Protein AF-0000000079301261 (afdb_homodimer)

pLDDT: mean 93.91, std 8.9, range [29.92, 98.88]

Nearest PDB structures (foldseek):
  3n2o-assembly2_C  TM=9.338E-01  e=1.416E-71  Vibrio vulnificus YJ016
  3nzq-assembly1_A  TM=9.303E-01  e=1.320E-64  Escherichia coli K-12
  3nzp-assembly2_A-2  TM=9.505E-01  e=1.199E-61  Campylobacter jejuni subsp. jejuni NCTC 11168 = ATCC 700819
  3c5q-assembly1_A-2  TM=8.223E-01  e=6.497E-23  unclassified
  6n2f-assembly1_B  TM=8.267E-01  e=2.061E-22  Arabidopsis thaliana

InterPro domains:
  IPR000183 Ornithine/DAP/Arg decarboxylase [PR01179] (100-118)
  IPR000183 Ornithine/DAP/Arg decarboxylase [PR01179] (124-136)
  IPR000183 Ornithine/DAP/Arg decarboxylase [PR01179] (241-254)
  IPR000183 Ornithine/DAP/Arg decarboxylase [PR01179] (335-354)
  IPR000183 Ornithine/DAP/Arg decarboxylase [PR01179] (540-553)
  IPR002985 Arginine decarboxylase [MF_01417] (5-630)
  IPR002985 Arginine decarboxylase [PIRSF001336] (5-629)
  IPR002985 Arginine decarboxylase [PR01180] (68-83)
  IPR002985 Arginine decarboxylase [PR01180] (92-106)
  IPR002985 Arginine decarboxylase [PR01180] (148-163)
  IPR002985 Arginine decarboxylase [PR01180] (174-195)
  IPR002985 Arginine decarboxylase [PR01180] (198-220)
  IPR002985 Arginine decarboxylase [PR01180] (325-342)
  IPR002985 Arginine decarboxylase [PR01180] (462-483)
  IPR002985 Arginine decarboxylase [PR01180] (487-512)
  IPR002985 Arginine decarboxylase [PR01180] (540-561)
  IPR002985 Arginine decarboxylase [PTHR43295] (5-629)
  IPR002985 Arginine decarboxylase [TIGR01273] (9-629)
  IPR002985 Arginine decarboxylase [cd06830] (62-561)
  IPR009006 Alanine racemase/group IV decarboxylase, C-terminal [G3DSA:2.40.37.10] (16-566)

Foldseek 3Di:
DPPPDFQFLVNLCVQQVCVQQQQQQWGQDRQFFIWGALQGNPFFIFFPVVVVVVCVVVVADDFAKEFELSNLLVLLVCLQVLLVVLCVVVVADLAAEEEAECLFPVDPSNVQSNQVSCQVVLHHYEAADLVRLVVRLPHDTHLSREYEYHHDDDLSSLLSQQVSVVVRHRYEYEAFDLVCLVSNLVSCVVVVGQAQYEFEAQFQLQFDAPWSVCGHPNHPTGDYPVSVVVSCVVCVVSVNLQSHAEYAYAQTEQRAELVSLLVRLLVQLLVVQVSVVSPRNHAEYEHEEHDHRAFQSQLHRHNNGHVDDSSRSSNSNSVSSCVNQVVSPHHRHHYYYHYHLSSFLFRMKGKWWQPDKAFFAQPDPDDQDDPPADVLLNVLVVLLVPDDLVCLVVSLVSLVVSLVVQVVCVVVVNHDPVNNVSSRRSSLNSLVVSVVSQVPDPDRDPVCVCSLVVGAMEGEIWDFCQAQPVCCLPVVHAWRKHKRRPSSHFQDGWYWYAYDAPDPSRTGQWYRDNVDTHRTRRDHDDDPPDIIMMITGSRRTNSNVRHDQHVHAWAAKYWHWYQRPVGIDTPDIDHTDFLQRSVVVVPDHPVNVLVVVLVVLVPDPDDPVVSVVVSVVVVVNRGDHPIDDD/DPPPDFFFLVVLCVQQVCVQQQQQQWGQDRQFFIWGALQGNPFFIFFPVVVVVVCVVVVADDFAKEFALSNLLVLLVVLQVLLVVLCVVVVADLAAEEEAECLFPVDPSNQQSNQVSCQVVLHHYEAADLVRLVVRLPHDTHLSREYEYHHDDDLSSLLSQQVSVVVRHRYEYEAFDLVCLVSNLVSCVVVVGQAQYEFEAQFQLQFDAPWSVCGHPNHPTGDYPVSVVVSCVVCVVSVNLQSHAEYAYAQTEQRAELVSLLVRLLVQLLVVQVSVVSPRNHAEYEHEEHDHRAFQSQLHRHNNGHVDDSSRSSNSNSVSSCVNQVVSPHHRHHYYYHYHLSSFQFRMKGKWWQPDKAFFAQPDPDDQDDPPADVLLNVLVVLLVPDDLVCLVVSLVSLVVSLVVQVVCVVVVNHDPVNNVSSRNSSLNSLVVSVVSQVPDPDRDPVCVCSLVVGAMEGEIWDFCQAQPVCCLPVVHAWRKHKRRPSSHFQDGWYWYAYDAPDPSRTGQWYRDNVDTHRTRRDHPDDPPDIIMMITGSRRTNSNVRHDQHVHAWAAKYWHWYQRPVGIDTPDIDHTDFSQRSVVVVPDHPVNVLVVVLVVLVPDPDDPVVSVVVSVVVVVNRRDHPIDDD

Organism: Thermus brockianus (NCBI:txid56956)

Secondary structure (DSSP, 8-state):
--------HHHHHHHHTHHHHSTTSEEE-TTS-EEE-TT-TTS--EEHHHHHHHHHHTTPPSSEEEE-HHHHHHHHHHHHHHHHHHHHHHT--S-EEEEEEGGG---HHHHHHHHHHHGGGT-EEEESSHHHHHHHHTS---TT-EEEE-S---HHHHHHHHHHHHTT-EEEEEESSTTHHHHHHHHHHHHT-PPPEEEEB---SPPPSTTGGGSSTT-SSSB-HHHHHHHHHHHHHTT-GGGEEEEE----SS---HHHHHHHHHHHHHHHHHHHHTT----EEE----PPP-SSS--SSSTT--SS-HHHHHHHHHHHHHHHHHHTTPPPPEEEEE-HHHHHGGGEEEEEEEEEEE--S-SSPPPPPPTTS-HHHHHHHHHHHH--TTTHHHHHHHHHHHHHHHHHHHHTT-S-HHHHHHHHHHHHHHHHHHHHHHHHSSS--GGGHHHHHHH-EEEEESS-HHHH-HHHHHH-----EEESS-TTS---EEEEEE-SSSSTT-EE--EE-SSSEESSEEEPPPPTTS--EEEEES--SSHHHH---GGG--PPEEEEEEEETTEEEEEEEEPPPBHHHHHHTTT--HHHHHHHHHHHHHHS---HHHHHHHHHHHHHHHTSBSS---/--------HHHHHHHHTHHHHSTTSEEE-TTS-EEE-TT-TTS--EEHHHHHHHHHHTTPPSSEEEE-HHHHHHHHHHHHHHHHHHHHHHT--S-EEEEEEGGG---HHHHHHHHHHHGGGT-EEEESSHHHHHHHHTS---TT-EEEE-S---HHHHHHHHHHHHTT-EEEEEESSTTHHHHHHHHHHHHT-PPPEEEEB---SPPPSTTGGGSSTT-SSSB-HHHHHHHHHHHHHTT-GGGEEEEE----SS---HHHHHHHHHHHHHHHHHHHHTT----EEE----PPP-SSS--SSSTT--SS-HHHHHHHHHHHHHHHHHHTTPPPPEEEEE-HHHHHGGGEEEEEEEEEEE--S-SSPPPPPPTTS-HHHHHHHHHHHH--TTTHHHHHHHHHHHHHHHHHHHHTT-S-HHHHHHHHHHHHHHHHHHHHHHHHSSS--GGGHHHHHHH-EEEEESS-HHHH-HHHHHH-----EEESS-TTS---EEEEEE-SSSSTT-EE--EE-SSSEESSEEEPPPPTTS--EEEEES--SSHHHH---GGG--PPEEEEEEEETTEEEEEEEEPPPBHHHHHHTTT--HHHHHHHHHHHHHHS---HHHHHHHHHHHHHHHTSBSS---

Solvent-accessible surface area (backbone atoms only — not comparable to full-atom values): 62910 Å² total; per-residue (Å²): 129,82,72,77,77,76,51,41,33,69,55,38,35,62,76,62,38,34,75,50,43,34,80,42,32,35,45,67,32,94,86,8,31,29,25,39,12,52,75,29,74,87,37,43,57,36,48,51,47,57,54,50,49,54,40,43,75,73,67,48,69,64,30,31,33,42,32,27,60,54,30,34,32,46,34,48,46,48,56,55,49,30,38,52,50,31,25,62,75,70,69,57,80,33,58,69,34,48,23,39,36,39,60,32,43,60,37,42,71,55,47,54,40,48,31,60,52,18,36,92,56,25,27,22,39,30,20,35,30,56,40,38,40,58,57,54,64,24,51,77,60,39,64,74,11,42,33,41,34,47,32,70,73,36,66,67,39,50,49,53,46,50,47,40,35,69,45,55,43,42,40,33,50,34,34,35,42,72,78,47,51,65,50,52,55,52,52,25,61,73,69,69,46,86,61,38,31,23,41,25,46,50,45,66,61,57,32,58,56,95,36,25,65,44,16,17,87,76,30,93,55,30,29,51,56,52,51,46,56,51,50,52,52,51,27,49,75,70,71,41,32,75,27,33,31,29,43,31,31,58,46,22,57,46,35,12,44,61,70,50,51,52,52,39,44,35,42,49,34,41,49,50,48,43,44,38,74,72,63,26,59,56,46,35,40,28,45,29,36,20,59,38,56,37,43,38,31,52,52,32,65,48,75,49,11,15,51,62,51,70,53,55,50,30,34,48,54,49,49,46,36,50,54,55,27,54,75,67,73,45,79,58,46,22,40,25,40,32,45,29,51,54,34,31,16,70,25,23,35,40,41,33,40,50,77,46,72,50,68,57,66,27,86,61,83,72,74,83,76,59,89,83,50,50,67,66,41,51,50,46,48,50,40,51,72,67,53,41,92,89,45,34,66,59,39,49,53,48,40,52,50,47,50,53,51,48,50,53,35,30,52,70,67,74,44,52,59,64,45,49,17,50,35,50,36,46,45,31,30,42,51,49,52,42,50,57,51,42,69,70,38,94,69,65,62,74,88,53,59,60,50,55,66,65,61,30,29,33,35,33,27,46,47,44,42,51,29,61,35,27,50,42,68,40,70,63,50,52,49,43,66,41,63,29,51,64,32,39,49,73,53,80,36,46,22,29,42,29,33,41,48,65,48,70,74,28,54,47,57,64,29,60,36,74,87,54,73,28,64,49,42,78,32,62,78,84,49,89,94,52,88,48,45,36,34,36,36,58,50,33,40,36,18,82,36,44,24,17,36,56,48,42,29,44,60,61,19,38,34,37,39,47,70,40,92,90,29,71,46,78,80,43,74,46,80,40,37,25,19,43,60,44,47,35,75,32,69,44,49,69,66,57,41,49,53,31,37,48,53,43,48,70,71,26,86,62,51,72,68,53,42,52,50,47,55,51,50,52,53,49,53,35,67,26,66,36,61,67,62,136,128,80,72,77,77,77,51,40,33,69,55,38,35,62,75,61,38,35,74,51,43,32,79,42,33,34,45,68,32,94,85,8,31,29,26,40,12,50,76,28,74,86,37,44,59,38,48,50,49,58,53,51,49,54,40,44,73,72,68,50,69,63,30,28,32,43,32,27,61,54,31,34,33,45,34,47,45,50,54,56,48,29,38,50,50,31,23,62,75,69,68,56,81,33,56,69,34,47,24,38,36,39,60,32,43,62,35,42,72,54,45,54,42,48,31,59,54,18,36,92,55,25,28,22,40,31,20,37,30,56,40,39,40,59,56,55,65,25,50,78,60,39,63,75,12,42,33,41,35,47,32,68,70,36,66,66,40,50,50,53,45,53,48,39,34,69,44,56,44,41,41,33,50,34,34,36,41,73,78,46,51,64,52,51,55,52,50,25,63,73,69,68,45,85,60,38,28,23,41,25,45,50,47,64,59,56,32,54,54,95,35,25,66,44,16,17,88,76,29,94,56,29,30,52,56,52,52,47,55,50,49,51,52,52,26,48,74,69,73,41,32,75,26,35,30,29,42,31,31,59,46,22,55,47,33,11,43,61,68,49,51,51,53,39,44,35,42,48,37,41,49,51,48,44,45,40,74,72,62,28,61,56,47,34,41,28,44,28,34,20,59,38,55,37,43,38,31,52,53,31,66,49,74,47,12,14,51,63,51,70,53,54,50,30,34,48,55,49,49,47,36,49,53,54,27,54,75,68,73,45,77,60,46,23,39,26,37,32,46,31,52,54,35,31,16,71,24,22,33,42,40,31,40,52,77,45,71,49,66,56,67,27,84,61,82,69,75,82,76,60,91,83,48,50,66,67,41,52,50,45,48,50,41,51,71,66,55,39,93,88,44,35,68,60,39,50,53,48,40,53,51,47,52,53,49,47,50,54,35,31,52,71,68,75,44,51,60,66,46,50,18,50,36,51,35,44,44,31,30,42,52,50,53,42,49,57,51,42,69,71,39,96,68,64,61,73,88,53,59,60,53,56,66,65,60,30,26,34,35,32,26,45,47,44,42,51,31,62,34,27,50,42,69,40,70,61,50,56,49,42,65,42,62,28,52,64,32,40,47,72,52,81,36,47,23,29,40,28,32,41,47,64,48,69,73,29,56,46,56,64,30,59,36,72,86,54,73,29,64,50,41,78,33,62,78,84,50,89,92,52,90,46,46,36,33,36,37,57,50,33,40,37,18,81,36,42,25,17,35,57,46,44,29,43,60,60,19,38,35,36,40,48,70,41,91,91,30,69,46,78,79,45,73,45,79,41,36,25,20,44,59,44,44,36,75,31,68,45,51,68,66,57,42,49,51,32,37,48,54,44,48,69,72,26,87,64,51,71,69,54,42,54,50,48,54,50,50,52,53,49,53,34,65,26,67,39,60,67,62,135

Radius of gyration: 32.04 Å; Cα contacts (8 Å, |Δi|>4): 2804; chains: 2; bounding box: 90×98×82 Å

Sequence (1260 aa):
MKTARRFSPKEAEEIYLVPYWGAGFFRVGRDGELEVTPLGPEGPAASLLEIVEALRDEGRPLPLVLRFPQILEARVRELNEAFRRAMEKYGYTGGYRGVYPVKVNQRRLVLETVAKAGRPYHYGLEAGSKAELALILAQDLSREALITTNGFKDDDFIRLALMGRKLGRNVVITLEKFAELPRVVRLSKELGVKPQIGIRYKLKAKGAGQWEASGGENAKFGLTTPEIIRAVEILKEEGLLDALVMVHAHIGSQVTDIRRIKMAVREAAQTYVQLRKLGAPLAYLNLGGGLAVDYDGSKTNFYASANYTLPEYAEDLVYVTKEVVEAQGEPHPTLVTESGRAVTAYHQVLVLEVIDVITPPGEKRPEPPPEEAHPLVKELWESLQSLSAKNFREVYHDAFADKETLQTLYDLGLVSLRDRALAEEIFYHVARRVYSIVRELPYAPDEFEDLEKLLADKLVCNFSIFQSLPDAWAIHQLFPIVPLSRLHELPTRQATLVDISCDSDGKIDRFIDLHDVRQSLPVHPIRPGEPYYLGVFLVGAYQDVLGSNHNLFGQVGEAHVVVDEEGFAIERFIPGETAEKVIEKMGFSSRELFQGVERLVRQSRLSPAEKGAFLERYMRELQGYTYLEDMKTARRFSPKEAEEIYLVPYWGAGFFRVGRDGELEVTPLGPEGPAASLLEIVEALRDEGRPLPLVLRFPQILEARVRELNEAFRRAMEKYGYTGGYRGVYPVKVNQRRLVLETVAKAGRPYHYGLEAGSKAELALILAQDLSREALITTNGFKDDDFIRLALMGRKLGRNVVITLEKFAELPRVVRLSKELGVKPQIGIRYKLKAKGAGQWEASGGENAKFGLTTPEIIRAVEILKEEGLLDALVMVHAHIGSQVTDIRRIKMAVREAAQTYVQLRKLGAPLAYLNLGGGLAVDYDGSKTNFYASANYTLPEYAEDLVYVTKEVVEAQGEPHPTLVTESGRAVTAYHQVLVLEVIDVITPPGEKRPEPPPEEAHPLVKELWESLQSLSAKNFREVYHDAFADKETLQTLYDLGLVSLRDRALAEEIFYHVARRVYSIVRELPYAPDEFEDLEKLLADKLVCNFSIFQSLPDAWAIHQLFPIVPLSRLHELPTRQATLVDISCDSDGKIDRFIDLHDVRQSLPVHPIRPGEPYYLGVFLVGAYQDVLGSNHNLFGQVGEAHVVVDEEGFAIERFIPGETAEKVIEKMGFSSRELFQGVERLVRQSRLSPAEKGAFLERYMRELQGYTYLED

Structure (mmCIF, N/CA/C/O backbone):
data_AF-0000000079301261-model_v1
#
loop_
_entity.id
_entity.type
_entity.pdbx_description
1 polymer 'Biosynthetic arginine decarboxylase'
#
loop_
_atom_site.group_PDB
_atom_site.id
_atom_site.type_symbol
_atom_site.label_atom_id
_atom_site.label_alt_id
_atom_site.label_comp_id
_atom_site.label_asym_id
_atom_site.label_entity_id
_atom_site.label_seq_id
_atom_site.pdbx_PDB_ins_code
_atom_site.Cartn_x
_atom_site.Cartn_y
_atom_site.Cartn_z
_atom_site.occupancy
_atom_site.B_iso_or_equiv
_atom_site.auth_seq_id
_atom_site.auth_comp_id
_atom_site.auth_asym_id
_atom_site.auth_atom_id
_atom_site.pdbx_PDB_model_num
ATOM 1 N N . MET A 1 1 ? -41.062 -33.938 17.516 1 30.14 1 MET A N 1
ATOM 2 C CA . MET A 1 1 ? -40.656 -33.344 16.25 1 30.14 1 MET A CA 1
ATOM 3 C C . MET A 1 1 ? -40.094 -31.938 16.469 1 30.14 1 MET A C 1
ATOM 5 O O . MET A 1 1 ? -40.844 -31 16.781 1 30.14 1 MET A O 1
ATOM 9 N N . LYS A 1 2 ? -39.031 -31.828 17.172 1 39.28 2 LYS A N 1
ATOM 10 C CA . LYS A 1 2 ? -38.438 -30.547 17.547 1 39.28 2 LYS A CA 1
ATOM 11 C C . LYS A 1 2 ? -38.406 -29.594 16.344 1 39.28 2 LYS A C 1
ATOM 13 O O . LYS A 1 2 ? -37.781 -29.891 15.32 1 39.28 2 LYS A O 1
ATOM 18 N N . THR A 1 3 ? -39.281 -28.875 16.047 1 41.97 3 THR A N 1
ATOM 19 C CA . THR A 1 3 ? -39.438 -27.969 14.914 1 41.97 3 THR A CA 1
ATOM 20 C C . THR A 1 3 ? -38.188 -27.141 14.68 1 41.97 3 THR A C 1
ATOM 22 O O . THR A 1 3 ? -37.75 -26.422 15.578 1 41.97 3 THR A O 1
ATOM 25 N N . ALA A 1 4 ? -37.312 -27.656 13.898 1 48.81 4 ALA A N 1
ATOM 26 C CA . ALA A 1 4 ? -36.062 -27.031 13.484 1 48.81 4 ALA A CA 1
ATOM 27 C C . ALA A 1 4 ? -36.219 -25.531 13.258 1 48.81 4 ALA A C 1
ATOM 29 O O . ALA A 1 4 ? -37 -25.109 12.375 1 48.81 4 ALA A O 1
ATOM 30 N N . ARG A 1 5 ? -36.188 -24.688 14.203 1 61.53 5 ARG A N 1
ATOM 31 C CA . ARG A 1 5 ? -36.312 -23.234 14.164 1 61.53 5 ARG A CA 1
ATOM 32 C C . ARG A 1 5 ? -35.594 -22.656 12.953 1 61.53 5 ARG A C 1
ATOM 34 O O . ARG A 1 5 ? -34.438 -23.047 12.664 1 61.53 5 ARG A O 1
ATOM 41 N N . ARG A 1 6 ? -36.344 -21.953 11.984 1 79.25 6 ARG A N 1
ATOM 42 C CA . ARG A 1 6 ? -35.875 -21.391 10.727 1 79.25 6 ARG A CA 1
ATOM 43 C C . ARG A 1 6 ? -34.906 -20.234 10.969 1 79.25 6 ARG A C 1
ATOM 45 O O . ARG A 1 6 ? -35.156 -19.391 11.828 1 79.25 6 ARG A O 1
ATOM 52 N N . PHE A 1 7 ? -33.688 -20.266 10.438 1 89.12 7 PHE A N 1
ATOM 53 C CA . PHE A 1 7 ? -32.688 -19.188 10.484 1 89.12 7 PHE A CA 1
ATOM 54 C C . PHE A 1 7 ? -33.312 -17.891 9.992 1 89.12 7 PHE A C 1
ATOM 56 O O . PHE A 1 7 ? -34 -17.859 8.969 1 89.12 7 PHE A O 1
ATOM 63 N N . SER A 1 8 ? -33.281 -16.859 10.844 1 90.69 8 SER A N 1
ATOM 64 C CA . SER A 1 8 ? -33.969 -15.602 10.562 1 90.69 8 SER A CA 1
ATOM 65 C C . SER A 1 8 ? -32.969 -14.508 10.164 1 90.69 8 SER A C 1
ATOM 67 O O . SER A 1 8 ? -31.797 -14.594 10.477 1 90.69 8 SER A O 1
ATOM 69 N N . PRO A 1 9 ? -33.5 -13.508 9.469 1 92.56 9 PRO A N 1
ATOM 70 C CA . PRO A 1 9 ? -32.656 -12.344 9.148 1 92.56 9 PRO A CA 1
ATOM 71 C C . PRO A 1 9 ? -32.062 -11.688 10.391 1 92.56 9 PRO A C 1
ATOM 73 O O . PRO A 1 9 ? -30.953 -11.156 10.336 1 92.56 9 PRO A O 1
ATOM 76 N N . LYS A 1 10 ? -32.688 -11.766 11.43 1 92.56 10 LYS A N 1
ATOM 77 C CA . LYS A 1 10 ? -32.188 -11.203 12.68 1 92.56 10 LYS A CA 1
ATOM 78 C C . LYS A 1 10 ? -30.906 -11.93 13.117 1 92.56 10 LYS A C 1
ATOM 80 O O . LYS A 1 10 ? -29.984 -11.312 13.648 1 92.56 10 LYS A O 1
ATOM 85 N N . GLU A 1 11 ? -30.922 -13.172 12.93 1 94.81 11 GLU A N 1
ATOM 86 C CA . GLU A 1 11 ? -29.734 -13.953 13.258 1 94.81 11 GLU A CA 1
ATOM 87 C C . GLU A 1 11 ? -28.578 -13.617 12.328 1 94.81 11 GLU A C 1
ATOM 89 O O . GLU A 1 11 ? -27.406 -13.617 12.75 1 94.81 11 GLU A O 1
ATOM 94 N N . ALA A 1 12 ? -28.922 -13.367 11.086 1 96.06 12 ALA A N 1
ATOM 95 C CA . ALA A 1 12 ? -27.891 -12.922 10.148 1 96.06 12 ALA A CA 1
ATOM 96 C C . ALA A 1 12 ? -27.281 -11.594 10.586 1 96.06 12 ALA A C 1
ATOM 98 O O . ALA A 1 12 ? -26.078 -11.383 10.445 1 96.06 12 ALA A O 1
ATOM 99 N N . GLU A 1 13 ? -28.109 -10.727 11.078 1 95.12 13 GLU A N 1
ATOM 100 C CA . GLU A 1 13 ? -27.641 -9.438 11.586 1 95.12 13 GLU A CA 1
ATOM 101 C C . GLU A 1 13 ? -26.609 -9.633 12.703 1 95.12 13 GLU A C 1
ATOM 103 O O . GLU A 1 13 ? -25.656 -8.859 12.805 1 95.12 13 GLU A O 1
ATOM 108 N N . GLU A 1 14 ? -26.812 -10.641 13.453 1 93.12 14 GLU A N 1
ATOM 109 C CA . GLU A 1 14 ? -25.891 -10.93 14.555 1 93.12 14 GLU A CA 1
ATOM 110 C C . GLU A 1 14 ? -24.578 -11.508 14.039 1 93.12 14 GLU A C 1
ATOM 112 O O . GLU A 1 14 ? -23.5 -11.172 14.547 1 93.12 14 GLU A O 1
ATOM 117 N N . ILE A 1 15 ? -24.719 -12.32 13.062 1 95.38 15 ILE A N 1
ATOM 118 C CA . ILE A 1 15 ? -23.531 -12.977 12.508 1 95.38 15 ILE A CA 1
ATOM 119 C C . ILE A 1 15 ? -22.641 -11.938 11.82 1 95.38 15 ILE A C 1
ATOM 121 O O . ILE A 1 15 ? -21.422 -11.922 12.031 1 95.38 15 ILE A O 1
ATOM 125 N N . TYR A 1 16 ? -23.266 -11.047 11.078 1 97.12 16 TYR A N 1
ATOM 126 C CA . TYR A 1 16 ? -22.5 -10.125 10.25 1 97.12 16 TYR A CA 1
ATOM 127 C C . TYR A 1 16 ? -22.422 -8.75 10.891 1 97.12 16 TYR A C 1
ATOM 129 O O . TYR A 1 16 ? -21.797 -7.836 10.336 1 97.12 16 TYR A O 1
ATOM 137 N N . LEU A 1 17 ? -23.062 -8.531 12 1 96.19 17 LEU A N 1
ATOM 138 C CA . LEU A 1 17 ? -22.969 -7.348 12.852 1 96.19 17 LEU A CA 1
ATOM 139 C C . LEU A 1 17 ? -23.422 -6.102 12.094 1 96.19 17 LEU A C 1
ATOM 141 O O . LEU A 1 17 ? -22.875 -5.016 12.297 1 96.19 17 LEU A O 1
ATOM 145 N N . VAL A 1 18 ? -24.375 -6.211 11.172 1 97 18 VAL A N 1
ATOM 146 C CA . VAL A 1 18 ? -24.781 -5.16 10.25 1 97 18 VAL A CA 1
ATOM 147 C C . VAL A 1 18 ? -25.312 -3.961 11.031 1 97 18 VAL A C 1
ATOM 149 O O . VAL A 1 18 ? -24.953 -2.816 10.75 1 97 18 VAL A O 1
ATOM 152 N N . PRO A 1 19 ? -26.125 -4.16 12.148 1 94.75 19 PRO A N 1
ATOM 153 C CA . PRO A 1 19 ? -26.672 -3.008 12.867 1 94.75 19 PRO A CA 1
ATOM 154 C C . PRO A 1 19 ? -25.594 -2.209 13.594 1 94.75 19 PRO A C 1
ATOM 156 O O . PRO A 1 19 ? -25.812 -1.041 13.93 1 94.75 19 PRO A O 1
ATOM 159 N N . TYR A 1 20 ? -24.516 -2.836 13.781 1 94.5 20 TYR A N 1
ATOM 160 C CA . TYR A 1 20 ? -23.516 -2.223 14.641 1 94.5 20 TYR A CA 1
ATOM 161 C C . TYR A 1 20 ? -22.578 -1.331 13.836 1 94.5 20 TYR A C 1
ATOM 163 O O . TYR A 1 20 ? -22.125 -0.288 14.328 1 94.5 20 TYR A O 1
ATOM 171 N N . TRP A 1 21 ? -22.297 -1.737 12.602 1 96.12 21 TRP A N 1
ATOM 172 C CA . TRP A 1 21 ? -21.391 -0.915 11.805 1 96.12 21 TRP A CA 1
ATOM 173 C C . TRP A 1 21 ? -22.156 -0.149 10.734 1 96.12 21 TRP A C 1
ATOM 175 O O . TRP A 1 21 ? -21.641 0.814 10.164 1 96.12 21 TRP A O 1
ATOM 185 N N . GLY A 1 22 ? -23.375 -0.496 10.383 1 96.06 22 GLY A N 1
ATOM 186 C CA . GLY A 1 22 ? -24.125 -0 9.242 1 96.06 22 GLY A CA 1
ATOM 187 C C . GLY A 1 22 ? -24.625 1.423 9.43 1 96.06 22 GLY A C 1
ATOM 188 O O . GLY A 1 22 ? -25.031 2.076 8.461 1 96.06 22 GLY A O 1
ATOM 189 N N . ALA A 1 23 ? -24.578 1.982 10.664 1 94.62 23 ALA A N 1
ATOM 190 C CA . ALA A 1 23 ? -24.938 3.357 11.016 1 94.62 23 ALA A CA 1
ATOM 191 C C . ALA A 1 23 ? -26.312 3.723 10.5 1 94.62 23 ALA A C 1
ATOM 193 O O . ALA A 1 23 ? -26.578 4.875 10.148 1 94.62 23 ALA A O 1
ATOM 194 N N . GLY A 1 24 ? -27.188 2.703 10.312 1 95.62 24 GLY A N 1
ATOM 195 C CA . GLY A 1 24 ? -28.547 2.949 9.852 1 95.62 24 GLY A CA 1
ATOM 196 C C . GLY A 1 24 ? -28.672 2.98 8.344 1 95.62 24 GLY A C 1
ATOM 197 O O . GLY A 1 24 ? -29.766 3.072 7.805 1 95.62 24 GLY A O 1
ATOM 198 N N . PHE A 1 25 ? -27.594 2.855 7.625 1 98.12 25 PHE A N 1
ATOM 199 C CA . PHE A 1 25 ? -27.625 2.955 6.168 1 98.12 25 PHE A CA 1
ATOM 200 C C . PHE A 1 25 ? -27.812 1.583 5.535 1 98.12 25 PHE A C 1
ATOM 202 O O . PHE A 1 25 ? -28.125 1.48 4.348 1 98.12 25 PHE A O 1
ATOM 209 N N . PHE A 1 26 ? -27.516 0.52 6.301 1 98.06 26 PHE A N 1
ATOM 210 C CA . PHE A 1 26 ? -27.594 -0.844 5.793 1 98.06 26 PHE A CA 1
ATOM 211 C C . PHE A 1 26 ? -28.375 -1.731 6.754 1 98.06 26 PHE A C 1
ATOM 213 O O . PHE A 1 26 ? -28.297 -1.555 7.973 1 98.06 26 PHE A O 1
ATOM 220 N N . ARG A 1 27 ? -29.094 -2.668 6.297 1 96.81 27 ARG A N 1
ATOM 221 C CA . ARG A 1 27 ? -29.844 -3.605 7.121 1 96.81 27 ARG A CA 1
ATOM 222 C C . ARG A 1 27 ? -30.125 -4.902 6.363 1 96.81 27 ARG A C 1
ATOM 224 O O . ARG A 1 27 ? -29.969 -4.957 5.141 1 96.81 27 ARG A O 1
ATOM 231 N N . VAL A 1 28 ? -30.453 -5.906 7.086 1 97.44 28 VAL A N 1
ATOM 232 C CA . VAL A 1 28 ? -30.906 -7.16 6.492 1 97.44 28 VAL A CA 1
ATOM 233 C C . VAL A 1 28 ? -32.406 -7.121 6.277 1 97.44 28 VAL A C 1
ATOM 235 O O . VAL A 1 28 ? -33.188 -6.969 7.234 1 97.44 28 VAL A O 1
ATOM 238 N N . GLY A 1 29 ? -32.812 -7.215 5.023 1 95.31 29 GLY A N 1
ATOM 239 C CA . GLY A 1 29 ? -34.219 -7.199 4.711 1 95.31 29 GLY A CA 1
ATOM 240 C C . GLY A 1 29 ? -34.938 -8.469 5.129 1 95.31 29 GLY A C 1
ATOM 241 O O . GLY A 1 29 ? -34.281 -9.492 5.379 1 95.31 29 GLY A O 1
ATOM 242 N N . ARG A 1 30 ? -36.25 -8.422 5.078 1 92.31 30 ARG A N 1
ATOM 243 C CA . ARG A 1 30 ? -37.062 -9.547 5.484 1 92.31 30 ARG A CA 1
ATOM 244 C C . ARG A 1 30 ? -36.938 -10.711 4.504 1 92.31 30 ARG A C 1
ATOM 246 O O . ARG A 1 30 ? -37.094 -11.867 4.883 1 92.31 30 ARG A O 1
ATOM 253 N N . ASP A 1 31 ? -36.562 -10.367 3.316 1 93.44 31 ASP A N 1
ATOM 254 C CA . ASP A 1 31 ? -36.469 -11.391 2.273 1 93.44 31 ASP A CA 1
ATOM 255 C C . ASP A 1 31 ? -35.062 -12.039 2.277 1 93.44 31 ASP A C 1
ATOM 257 O O . ASP A 1 31 ? -34.781 -12.891 1.432 1 93.44 31 ASP A O 1
ATOM 261 N N . GLY A 1 32 ? -34.312 -11.617 3.191 1 95.69 32 GLY A N 1
ATOM 262 C CA . GLY A 1 32 ? -32.969 -12.203 3.277 1 95.69 32 GLY A CA 1
ATOM 263 C C . GLY A 1 32 ? -31.953 -11.523 2.367 1 95.69 32 GLY A C 1
ATOM 264 O O . GLY A 1 32 ? -30.922 -12.102 2.049 1 95.69 32 GLY A O 1
ATOM 265 N N . GLU A 1 33 ? -32.281 -10.406 1.889 1 97.94 33 GLU A N 1
ATOM 266 C CA . GLU A 1 33 ? -31.359 -9.617 1.086 1 97.94 33 GLU A CA 1
ATOM 267 C C . GLU A 1 33 ? -30.828 -8.43 1.875 1 97.94 33 GLU A C 1
ATOM 269 O O . GLU A 1 33 ? -31.516 -7.887 2.742 1 97.94 33 GLU A O 1
ATOM 274 N N . LEU A 1 34 ? -29.578 -8.117 1.623 1 98.44 34 LEU A N 1
ATOM 275 C CA . LEU A 1 34 ? -29.016 -6.926 2.248 1 98.44 34 LEU A CA 1
ATOM 276 C C . LEU A 1 34 ? -29.531 -5.66 1.571 1 98.44 34 LEU A C 1
ATOM 278 O O . LEU A 1 34 ? -29.578 -5.582 0.341 1 98.44 34 LEU A O 1
ATOM 282 N N . GLU A 1 35 ? -29.938 -4.73 2.34 1 98.31 35 GLU A N 1
ATOM 283 C CA . GLU A 1 35 ? -30.562 -3.525 1.805 1 98.31 35 GLU A CA 1
ATOM 284 C C . GLU A 1 35 ? -29.797 -2.273 2.213 1 98.31 35 GLU A C 1
ATOM 286 O O . GLU A 1 35 ? -29.109 -2.273 3.23 1 98.31 35 GLU A O 1
ATOM 291 N N . VAL A 1 36 ? -29.859 -1.249 1.355 1 98.69 36 VAL A N 1
ATOM 292 C CA . VAL A 1 36 ? -29.328 0.078 1.662 1 98.69 36 VAL A CA 1
ATOM 293 C C . VAL A 1 36 ? -30.484 1.047 1.907 1 98.69 36 VAL A C 1
ATOM 295 O O . VAL A 1 36 ? -31.516 0.981 1.229 1 98.69 36 VAL A O 1
ATOM 298 N N . THR A 1 37 ? -30.344 1.816 2.936 1 97.88 37 THR A N 1
ATOM 299 C CA . THR A 1 37 ? -31.297 2.859 3.301 1 97.88 37 THR A CA 1
ATOM 300 C C . THR A 1 37 ? -30.609 4.215 3.406 1 97.88 37 THR A C 1
ATOM 302 O O . THR A 1 37 ? -30.422 4.738 4.508 1 97.88 37 THR A O 1
ATOM 305 N N . PRO A 1 38 ? -30.281 4.816 2.248 1 97.62 38 PRO A N 1
ATOM 306 C CA . PRO A 1 38 ? -29.406 5.992 2.248 1 97.62 38 PRO A CA 1
ATOM 307 C C . PRO A 1 38 ? -30 7.176 2.998 1 97.62 38 PRO A C 1
ATOM 309 O O . PRO A 1 38 ? -29.281 8.062 3.449 1 97.62 38 PRO A O 1
ATOM 312 N N . LEU A 1 39 ? -31.328 7.27 3.154 1 94.56 39 LEU A N 1
ATOM 313 C CA . LEU A 1 39 ? -31.984 8.391 3.816 1 94.56 39 LEU A CA 1
ATOM 314 C C . LEU A 1 39 ? -32.281 8.062 5.277 1 94.56 39 LEU A C 1
ATOM 316 O O . LEU A 1 39 ? -33.062 8.758 5.926 1 94.56 39 LEU A O 1
ATOM 320 N N . GLY A 1 40 ? -31.688 6.941 5.742 1 91.94 40 GLY A N 1
ATOM 321 C CA . GLY A 1 40 ? -31.875 6.547 7.125 1 91.94 40 GLY A CA 1
ATOM 322 C C . GLY A 1 40 ? -32.688 5.281 7.277 1 91.94 40 GLY A C 1
ATOM 323 O O . GLY A 1 40 ? -33.25 4.773 6.301 1 91.94 40 GLY A O 1
ATOM 324 N N . PRO A 1 41 ? -32.781 4.836 8.5 1 90.88 41 PRO A N 1
ATOM 325 C CA . PRO A 1 41 ? -33.438 3.537 8.742 1 90.88 41 PRO A CA 1
ATOM 326 C C . PRO A 1 41 ? -34.906 3.539 8.398 1 90.88 41 PRO A C 1
ATOM 328 O O . PRO A 1 41 ? -35.469 2.492 8.055 1 90.88 41 PRO A O 1
ATOM 331 N N . GLU A 1 42 ? -35.531 4.688 8.477 1 92.19 42 GLU A N 1
ATOM 332 C CA . GLU A 1 42 ? -36.969 4.777 8.211 1 92.19 42 GLU A CA 1
ATOM 333 C C . GLU A 1 42 ? -37.219 5.191 6.77 1 92.19 42 GLU A C 1
ATOM 335 O O . GLU A 1 42 ? -38.375 5.289 6.348 1 92.19 42 GLU A O 1
ATOM 340 N N . GLY A 1 43 ? -36.188 5.41 6.023 1 94.25 43 GLY A N 1
ATOM 341 C CA . GLY A 1 43 ? -36.344 5.836 4.641 1 94.25 43 GLY A CA 1
ATOM 342 C C . GLY A 1 43 ? -36.5 4.68 3.674 1 94.25 43 GLY A C 1
ATOM 343 O O . GLY A 1 43 ? -36.625 3.523 4.094 1 94.25 43 GLY A O 1
ATOM 344 N N . PRO A 1 44 ? -36.625 5.066 2.422 1 96.94 44 PRO A N 1
ATOM 345 C CA . PRO A 1 44 ? -36.75 4.027 1.394 1 96.94 44 PRO A CA 1
ATOM 346 C C . PRO A 1 44 ? -35.5 3.125 1.343 1 96.94 44 PRO A C 1
ATOM 348 O O . PRO A 1 44 ? -34.406 3.582 1.602 1 96.94 44 PRO A O 1
ATOM 351 N N . ALA A 1 45 ? -35.781 1.889 1.033 1 97 45 ALA A N 1
ATOM 352 C CA . ALA A 1 45 ? -34.719 0.886 0.975 1 97 45 ALA A CA 1
ATOM 353 C C . ALA A 1 45 ? -34.625 0.258 -0.414 1 97 45 ALA A C 1
ATOM 355 O O . ALA A 1 45 ? -35.594 0.25 -1.16 1 97 45 ALA A O 1
ATOM 356 N N . ALA A 1 46 ? -33.5 -0.149 -0.756 1 98.25 46 ALA A N 1
ATOM 357 C CA . ALA A 1 46 ? -33.281 -0.907 -1.984 1 98.25 46 ALA A CA 1
ATOM 358 C C . ALA A 1 46 ? -32.375 -2.111 -1.73 1 98.25 46 ALA A C 1
ATOM 360 O O . ALA A 1 46 ? -31.422 -2.023 -0.96 1 98.25 46 ALA A O 1
ATOM 361 N N . SER A 1 47 ? -32.75 -3.234 -2.373 1 98.19 47 SER A N 1
ATOM 362 C CA . SER A 1 47 ? -31.906 -4.434 -2.297 1 98.19 47 SER A CA 1
ATOM 363 C C . SER A 1 47 ? -30.609 -4.254 -3.076 1 98.19 47 SER A C 1
ATOM 365 O O . SER A 1 47 ? -30.641 -3.893 -4.254 1 98.19 47 SER A O 1
ATOM 367 N N . LEU A 1 48 ? -29.469 -4.496 -2.391 1 98.75 48 LEU A N 1
ATOM 368 C CA . LEU A 1 48 ? -28.188 -4.418 -3.092 1 98.75 48 LEU A CA 1
ATOM 369 C C . LEU A 1 48 ? -28.094 -5.477 -4.184 1 98.75 48 LEU A C 1
ATOM 371 O O . LEU A 1 48 ? -27.516 -5.238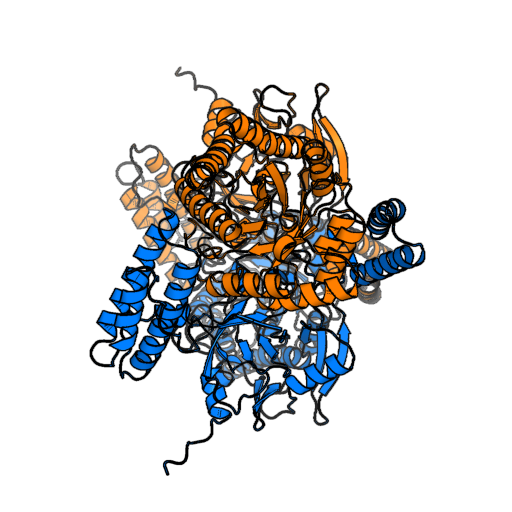 -5.242 1 98.75 48 LEU A O 1
ATOM 375 N N . LEU A 1 49 ? -28.719 -6.66 -3.928 1 98.31 49 LEU A N 1
ATOM 376 C CA . LEU A 1 49 ? -28.766 -7.711 -4.938 1 98.31 49 LEU A CA 1
ATOM 377 C C . LEU A 1 49 ? -29.484 -7.234 -6.195 1 98.31 49 LEU A C 1
ATOM 379 O O . LEU A 1 49 ? -29 -7.441 -7.309 1 98.31 49 LEU A O 1
ATOM 383 N N . GLU A 1 50 ? -30.609 -6.609 -6 1 98.06 50 GLU A N 1
ATOM 384 C CA . GLU A 1 50 ? -31.391 -6.137 -7.137 1 98.06 50 GLU A CA 1
ATOM 385 C C . GLU A 1 50 ? -30.625 -5.09 -7.938 1 98.06 50 GLU A C 1
ATOM 387 O O . GLU A 1 50 ? -30.703 -5.059 -9.164 1 98.06 50 GLU A O 1
ATOM 392 N N . ILE A 1 51 ? -29.922 -4.215 -7.234 1 98.69 51 ILE A N 1
ATOM 393 C CA . ILE A 1 51 ? -29.109 -3.209 -7.902 1 98.69 51 ILE A CA 1
ATOM 394 C C . ILE A 1 51 ? -28.031 -3.893 -8.75 1 98.69 51 ILE A C 1
ATOM 396 O O . ILE A 1 51 ? -27.844 -3.545 -9.914 1 98.69 51 ILE A O 1
ATOM 400 N N . VAL A 1 52 ? -27.359 -4.891 -8.195 1 98.56 52 VAL A N 1
ATOM 401 C CA . VAL A 1 52 ? -26.281 -5.609 -8.875 1 98.56 52 VAL A CA 1
ATOM 402 C C . VAL A 1 52 ? -26.844 -6.344 -10.094 1 98.56 52 VAL A C 1
ATOM 404 O O . VAL A 1 52 ? -26.25 -6.305 -11.172 1 98.56 52 VAL A O 1
ATOM 407 N N . GLU A 1 53 ? -27.953 -6.996 -9.93 1 97.56 53 GLU A N 1
ATOM 408 C CA . GLU A 1 53 ? -28.578 -7.727 -11.031 1 97.56 53 GLU A CA 1
ATOM 409 C C . GLU A 1 53 ? -29 -6.785 -12.156 1 97.56 53 GLU A C 1
ATOM 411 O O . GLU A 1 53 ? -28.859 -7.117 -13.336 1 97.56 53 GLU A O 1
ATOM 416 N N . ALA A 1 54 ? -29.516 -5.633 -11.758 1 98.06 54 ALA A N 1
ATOM 417 C CA . ALA A 1 54 ? -29.891 -4.641 -12.766 1 98.06 54 ALA A CA 1
ATOM 418 C C . ALA A 1 54 ? -28.672 -4.215 -13.578 1 98.06 54 ALA A C 1
ATOM 420 O O . ALA A 1 54 ? -28.75 -4.07 -14.805 1 98.06 54 ALA A O 1
ATOM 421 N N . LEU A 1 55 ? -27.578 -3.977 -12.906 1 98.06 55 LEU A N 1
ATOM 422 C CA . LEU A 1 55 ? -26.344 -3.598 -13.578 1 98.06 55 LEU A CA 1
ATOM 423 C C . LEU A 1 55 ? -25.844 -4.719 -14.492 1 98.06 55 LEU A C 1
ATOM 425 O O . LEU A 1 55 ? -25.438 -4.465 -15.625 1 98.06 55 LEU A O 1
ATOM 429 N N . ARG A 1 56 ? -25.922 -5.918 -14.016 1 96.12 56 ARG A N 1
ATOM 430 C CA . ARG A 1 56 ? -25.516 -7.066 -14.82 1 96.12 56 ARG A CA 1
ATOM 431 C C . ARG A 1 56 ? -26.375 -7.211 -16.062 1 96.12 56 ARG A C 1
ATOM 433 O O . ARG A 1 56 ? -25.875 -7.508 -17.156 1 96.12 56 ARG A O 1
ATOM 440 N N . ASP A 1 57 ? -27.641 -7.008 -15.852 1 96.12 57 ASP A N 1
ATOM 441 C CA . ASP A 1 57 ? -28.578 -7.098 -16.969 1 96.12 57 ASP A CA 1
ATOM 442 C C . ASP A 1 57 ? -28.266 -6.051 -18.031 1 96.12 57 ASP A C 1
ATOM 444 O O . ASP A 1 57 ? -28.516 -6.273 -19.219 1 96.12 57 ASP A O 1
ATOM 448 N N . GLU A 1 58 ? -27.688 -4.945 -17.625 1 95.88 58 GLU A N 1
ATOM 449 C CA . GLU A 1 58 ? -27.297 -3.887 -18.547 1 95.88 58 GLU A CA 1
ATOM 450 C C . GLU A 1 58 ? -25.938 -4.176 -19.172 1 95.88 58 GLU A C 1
ATOM 452 O O . GLU A 1 58 ? -25.422 -3.379 -19.953 1 95.88 58 GLU A O 1
ATOM 457 N N . GLY A 1 59 ? -25.344 -5.234 -18.781 1 94.31 59 GLY A N 1
ATOM 458 C CA . GLY A 1 59 ? -24.078 -5.645 -19.359 1 94.31 59 GLY A CA 1
ATOM 459 C C . GLY A 1 59 ? -22.875 -5.055 -18.641 1 94.31 59 GLY A C 1
ATOM 460 O O . GLY A 1 59 ? -21.781 -4.973 -19.203 1 94.31 59 GLY A O 1
ATOM 461 N N . ARG A 1 60 ? -23.062 -4.586 -17.438 1 95.06 60 ARG A N 1
ATOM 462 C CA . ARG A 1 60 ? -21.969 -4.027 -16.656 1 95.06 60 ARG A CA 1
ATOM 463 C C . ARG A 1 60 ? -21.234 -5.121 -15.875 1 95.06 60 ARG A C 1
ATOM 465 O O . ARG A 1 60 ? -21.828 -5.793 -15.031 1 95.06 60 ARG A O 1
ATOM 472 N N . PRO A 1 61 ? -19.969 -5.273 -16.125 1 94.06 61 PRO A N 1
ATOM 473 C CA . PRO A 1 61 ? -19.266 -6.406 -15.516 1 94.06 61 PRO A CA 1
ATOM 474 C C . PRO A 1 61 ? -18.875 -6.152 -14.062 1 94.06 61 PRO A C 1
ATOM 476 O O . PRO A 1 61 ? -18.75 -5 -13.648 1 94.06 61 PRO A O 1
ATOM 479 N N . LEU A 1 62 ? -18.766 -7.18 -13.258 1 96.06 62 LEU A N 1
ATOM 480 C CA . LEU A 1 62 ? -18.172 -7.164 -11.922 1 96.06 62 LEU A CA 1
ATOM 481 C C . LEU A 1 62 ? -16.688 -7.484 -11.977 1 96.06 62 LEU A C 1
ATOM 483 O O . LEU A 1 62 ? -16.219 -8.102 -12.93 1 96.06 62 LEU A O 1
ATOM 487 N N . PRO A 1 63 ? -15.938 -7.07 -10.922 1 97.62 63 PRO A N 1
ATOM 488 C CA . PRO A 1 63 ? -16.359 -6.305 -9.75 1 97.62 63 PRO A CA 1
ATOM 489 C C . PRO A 1 63 ? -16.688 -4.848 -10.078 1 97.62 63 PRO A C 1
ATOM 491 O O . PRO A 1 63 ? -16.297 -4.352 -11.141 1 97.62 63 PRO A O 1
ATOM 494 N N . LEU A 1 64 ? -17.406 -4.195 -9.219 1 98.12 64 LEU A N 1
ATOM 495 C CA . LEU A 1 64 ? -17.688 -2.771 -9.336 1 98.12 64 LEU A CA 1
ATOM 496 C C . LEU A 1 64 ? -17.984 -2.168 -7.965 1 98.12 64 LEU A C 1
ATOM 498 O O . LEU A 1 64 ? -18.141 -2.893 -6.98 1 98.12 64 LEU A O 1
ATOM 502 N N . VAL A 1 65 ? -17.984 -0.849 -7.879 1 98.44 65 VAL A N 1
ATOM 503 C CA . VAL A 1 65 ? -18.359 -0.136 -6.66 1 98.44 65 VAL A CA 1
ATOM 504 C C . VAL A 1 65 ? -19.719 0.529 -6.848 1 98.44 65 VAL A C 1
ATOM 506 O O . VAL A 1 65 ? -20.016 1.054 -7.922 1 98.44 65 VAL A O 1
ATOM 509 N N . LEU A 1 66 ? -20.562 0.361 -5.863 1 98.75 66 LEU A N 1
ATOM 510 C CA . LEU A 1 66 ? -21.797 1.135 -5.75 1 98.75 66 LEU A CA 1
ATOM 511 C C . LEU A 1 66 ? -21.578 2.375 -4.887 1 98.75 66 LEU A C 1
ATOM 513 O O . LEU A 1 66 ? -21.078 2.277 -3.764 1 98.75 66 LEU A O 1
ATOM 517 N N . ARG A 1 67 ? -21.891 3.5 -5.438 1 98.62 67 ARG A N 1
ATOM 518 C CA . ARG A 1 67 ? -21.781 4.75 -4.691 1 98.62 67 ARG A CA 1
ATOM 519 C C . ARG A 1 67 ? -23.156 5.352 -4.43 1 98.62 67 ARG A C 1
ATOM 521 O O . ARG A 1 67 ? -24 5.383 -5.32 1 98.62 67 ARG A O 1
ATOM 528 N N . PHE A 1 68 ? -23.375 5.746 -3.256 1 98.69 68 PHE A N 1
ATOM 529 C CA . PHE A 1 68 ? -24.641 6.332 -2.844 1 98.69 68 PHE A CA 1
ATOM 530 C C . PHE A 1 68 ? -24.453 7.781 -2.414 1 98.69 68 PHE A C 1
ATOM 532 O O . PHE A 1 68 ? -24.234 8.062 -1.234 1 98.69 68 PHE A O 1
ATOM 539 N N . PRO A 1 69 ? -24.609 8.719 -3.383 1 98.38 69 PRO A N 1
ATOM 540 C CA . PRO A 1 69 ? -24.422 10.133 -3.051 1 98.38 69 PRO A CA 1
ATOM 541 C C . PRO A 1 69 ? -25.297 10.586 -1.891 1 98.38 69 PRO A C 1
ATOM 543 O O . PRO A 1 69 ? -24.906 11.469 -1.122 1 98.38 69 PRO A O 1
ATOM 546 N N . GLN A 1 70 ? -26.453 9.969 -1.723 1 98.56 70 GLN A N 1
ATOM 547 C CA . GLN A 1 70 ? -27.375 10.336 -0.654 1 98.56 70 GLN A CA 1
ATOM 548 C C . GLN A 1 70 ? -26.766 10.078 0.718 1 98.56 70 GLN A C 1
ATOM 550 O O . GLN A 1 70 ? -27.047 10.797 1.677 1 98.56 70 GLN A O 1
ATOM 555 N N . ILE A 1 71 ? -25.969 9.031 0.827 1 98.62 71 ILE A N 1
ATOM 556 C CA . ILE A 1 71 ? -25.281 8.734 2.086 1 98.62 71 ILE A CA 1
ATOM 557 C C . ILE A 1 71 ? -24.234 9.805 2.365 1 98.62 71 ILE A C 1
ATOM 559 O O . ILE A 1 71 ? -24.047 10.219 3.512 1 98.62 71 ILE A O 1
ATOM 563 N N . LEU A 1 72 ? -23.531 10.258 1.351 1 98.19 72 LEU A N 1
ATOM 564 C CA . LEU A 1 72 ? -22.562 11.344 1.495 1 98.19 72 LEU A CA 1
ATOM 565 C C . LEU A 1 72 ? -23.25 12.609 2.01 1 98.19 72 LEU A C 1
ATOM 567 O O . LEU A 1 72 ? -22.734 13.266 2.926 1 98.19 72 LEU A O 1
ATOM 571 N N . GLU A 1 73 ? -24.344 12.891 1.375 1 98.25 73 GLU A N 1
ATOM 572 C CA . GLU A 1 73 ? -25.109 14.062 1.784 1 98.25 73 GLU A CA 1
ATOM 573 C C . GLU A 1 73 ? -25.531 13.961 3.244 1 98.25 73 GLU A C 1
ATOM 575 O O . GLU A 1 73 ? -25.422 14.922 4.004 1 98.25 73 GLU A O 1
ATOM 580 N N . ALA A 1 74 ? -26.016 12.797 3.576 1 97.88 74 ALA A N 1
ATOM 581 C CA . ALA A 1 74 ? -26.484 12.562 4.941 1 97.88 74 ALA A CA 1
ATOM 582 C C . ALA A 1 74 ? -25.344 12.742 5.941 1 97.88 74 ALA A C 1
ATOM 584 O O . ALA A 1 74 ? -25.531 13.32 7.012 1 97.88 74 ALA A O 1
ATOM 585 N N . ARG A 1 75 ? -24.203 12.234 5.641 1 98 75 ARG A N 1
ATOM 586 C CA . ARG A 1 75 ? -23.062 12.297 6.555 1 98 75 ARG A CA 1
ATOM 587 C C . ARG A 1 75 ? -22.594 13.734 6.742 1 98 75 ARG A C 1
ATOM 589 O O . ARG A 1 75 ? -22.219 14.133 7.848 1 98 75 ARG A O 1
ATOM 596 N N . VAL A 1 76 ? -22.578 14.539 5.629 1 98.31 76 VAL A N 1
ATOM 597 C CA . VAL A 1 76 ? -22.219 15.953 5.715 1 98.31 76 VAL A CA 1
ATOM 598 C C . VAL A 1 76 ? -23.203 16.672 6.625 1 98.31 76 VAL A C 1
ATOM 600 O O . VAL A 1 76 ? -22.797 17.438 7.516 1 98.31 76 VAL A O 1
ATOM 603 N N . ARG A 1 77 ? -24.469 16.406 6.426 1 97.81 77 ARG A N 1
ATOM 604 C CA . ARG A 1 77 ? -25.516 17.031 7.23 1 97.81 77 ARG A CA 1
ATOM 605 C C . ARG A 1 77 ? -25.391 16.625 8.695 1 97.81 77 ARG A C 1
ATOM 607 O O . ARG A 1 77 ? -25.453 17.469 9.586 1 97.81 77 ARG A O 1
ATOM 614 N N . GLU A 1 78 ? -25.203 15.352 8.914 1 97.44 78 GLU A N 1
ATOM 615 C CA . GLU A 1 78 ? -25.125 14.836 10.273 1 97.44 78 GLU A CA 1
ATOM 616 C C . GLU A 1 78 ? -23.969 15.477 11.039 1 97.44 78 GLU A C 1
ATOM 618 O O . GLU A 1 78 ? -24.109 15.844 12.203 1 97.44 78 GLU A O 1
ATOM 623 N N . LEU A 1 79 ? -22.828 15.57 10.438 1 98.19 79 LEU A N 1
ATOM 624 C CA . LEU A 1 79 ? -21.656 16.172 11.07 1 98.19 79 LEU A CA 1
ATOM 625 C C . LEU A 1 79 ? -21.953 17.625 11.469 1 98.19 79 LEU A C 1
ATOM 627 O O . LEU A 1 79 ? -21.734 18 12.617 1 98.19 79 LEU A O 1
ATOM 631 N N . ASN A 1 80 ? -22.453 18.406 10.531 1 98.38 80 ASN A N 1
ATOM 632 C CA . ASN A 1 80 ? -22.703 19.828 10.781 1 98.38 80 ASN A CA 1
ATOM 633 C C . ASN A 1 80 ? -23.812 20.031 11.805 1 98.38 80 ASN A C 1
ATOM 635 O O . ASN A 1 80 ? -23.688 20.875 12.695 1 98.38 80 ASN A O 1
ATOM 639 N N . GLU A 1 81 ? -24.859 19.219 11.695 1 98.31 81 GLU A N 1
ATOM 640 C CA . GLU A 1 81 ? -25.984 19.344 12.625 1 98.31 81 GLU A CA 1
ATOM 641 C C . GLU A 1 81 ? -25.578 18.906 14.031 1 98.31 81 GLU A C 1
ATOM 643 O O . GLU A 1 81 ? -26.078 19.453 15.023 1 98.31 81 GLU A O 1
ATOM 648 N N . ALA A 1 82 ? -24.75 17.906 14.133 1 98.5 82 ALA A N 1
ATOM 649 C CA . ALA A 1 82 ? -24.281 17.469 15.445 1 98.5 82 ALA A CA 1
ATOM 650 C C . ALA A 1 82 ? -23.547 18.609 16.172 1 98.5 82 ALA A C 1
ATOM 652 O O . ALA A 1 82 ? -23.766 18.828 17.359 1 98.5 82 ALA A O 1
ATOM 653 N N . PHE A 1 83 ? -22.719 19.328 15.523 1 98.62 83 PHE A N 1
ATOM 654 C CA . PHE A 1 83 ? -22 20.438 16.125 1 98.62 83 PHE A CA 1
ATOM 655 C C . PHE A 1 83 ? -22.938 21.594 16.453 1 98.62 83 PHE A C 1
ATOM 657 O O . PHE A 1 83 ? -22.828 22.203 17.516 1 98.62 83 PHE A O 1
ATOM 664 N N . ARG A 1 84 ? -23.859 21.859 15.562 1 98.19 84 ARG A N 1
ATOM 665 C CA . ARG A 1 84 ? -24.828 22.922 15.82 1 98.19 84 ARG A CA 1
ATOM 666 C C . ARG A 1 84 ? -25.641 22.625 17.078 1 98.19 84 ARG A C 1
ATOM 668 O O . ARG A 1 84 ? -25.859 23.516 17.906 1 98.19 84 ARG A O 1
ATOM 675 N N . ARG A 1 85 ? -26.094 21.375 17.172 1 98.5 85 ARG A N 1
ATOM 676 C CA . ARG A 1 85 ? -26.875 20.969 18.344 1 98.5 85 ARG A CA 1
ATOM 677 C C . ARG A 1 85 ? -26.031 21.078 19.609 1 98.5 85 ARG A C 1
ATOM 679 O O . ARG A 1 85 ? -26.531 21.531 20.641 1 98.5 85 ARG A O 1
ATOM 686 N N . ALA A 1 86 ? -24.844 20.625 19.531 1 98.69 86 ALA A N 1
ATOM 687 C CA . ALA A 1 86 ? -23.938 20.734 20.688 1 98.69 86 ALA A CA 1
ATOM 688 C C . ALA A 1 86 ? -23.734 22.188 21.078 1 98.69 86 ALA A C 1
ATOM 690 O O . ALA A 1 86 ? -23.719 22.516 22.281 1 98.69 86 ALA A O 1
ATOM 691 N N . MET A 1 87 ? -23.562 23.078 20.141 1 98.69 87 MET A N 1
ATOM 692 C CA . MET A 1 87 ? -23.328 24.5 20.406 1 98.69 87 MET A CA 1
ATOM 693 C C . MET A 1 87 ? -24.547 25.141 21.047 1 98.69 87 MET A C 1
ATOM 695 O O . MET A 1 87 ? -24.406 25.969 21.969 1 98.69 87 MET A O 1
ATOM 699 N N . GLU A 1 88 ? -25.688 24.766 20.547 1 98.5 88 GLU A N 1
ATOM 700 C CA . GLU A 1 88 ? -26.922 25.25 21.156 1 98.5 88 GLU A CA 1
ATOM 701 C C . GLU A 1 88 ? -27.047 24.75 22.594 1 98.5 88 GLU A C 1
ATOM 703 O O . GLU A 1 88 ? -27.375 25.516 23.5 1 98.5 88 GLU A O 1
ATOM 708 N N . LYS A 1 89 ? -26.828 23.5 22.781 1 98.38 89 LYS A N 1
ATOM 709 C CA . LYS A 1 89 ? -26.938 22.859 24.078 1 98.38 89 LYS A CA 1
ATOM 710 C C . LYS A 1 89 ? -26.062 23.547 25.109 1 98.38 89 LYS A C 1
ATOM 712 O O . LYS A 1 89 ? -26.484 23.734 26.266 1 98.38 89 LYS A O 1
ATOM 717 N N . TYR A 1 90 ? -24.859 23.969 24.719 1 98.31 90 TYR A N 1
ATOM 718 C CA . TYR A 1 90 ? -23.891 24.453 25.703 1 98.31 90 TYR A CA 1
ATOM 719 C C . TYR A 1 90 ? -23.781 25.969 25.625 1 98.31 90 TYR A C 1
ATOM 721 O O . TYR A 1 90 ? -22.984 26.562 26.359 1 98.31 90 TYR A O 1
ATOM 729 N N . GLY A 1 91 ? -24.5 26.578 24.766 1 98.12 91 GLY A N 1
ATOM 730 C CA . GLY A 1 91 ? -24.438 28.031 24.625 1 98.12 91 GLY A CA 1
ATOM 731 C C . GLY A 1 91 ? -23.141 28.516 24.031 1 98.12 91 GLY A C 1
ATOM 732 O O . GLY A 1 91 ? -22.578 29.516 24.484 1 98.12 91 GLY A O 1
ATOM 733 N N . TYR A 1 92 ? -22.578 27.703 23.141 1 98.56 92 TYR A N 1
ATOM 734 C CA . TYR A 1 92 ? -21.344 28.062 22.422 1 98.56 92 TYR A CA 1
ATOM 735 C C . TYR A 1 92 ? -21.625 29.094 21.328 1 98.56 92 TYR A C 1
ATOM 737 O O . TYR A 1 92 ? -22.484 28.875 20.469 1 98.56 92 TYR A O 1
ATOM 745 N N . THR A 1 93 ? -20.844 30.219 21.219 1 97.56 93 THR A N 1
ATOM 746 C CA . THR A 1 93 ? -21.203 31.344 20.359 1 97.56 93 THR A CA 1
ATOM 747 C C . THR A 1 93 ? -20.312 31.375 19.125 1 97.56 93 THR A C 1
ATOM 749 O O . THR A 1 93 ? -20.594 32.094 18.156 1 97.56 93 THR A O 1
ATOM 752 N N . GLY A 1 94 ? -19.062 30.844 18.984 1 95 94 GLY A N 1
ATOM 753 C CA . GLY A 1 94 ? -18.078 30.891 17.906 1 95 94 GLY A CA 1
ATOM 754 C C . GLY A 1 94 ? -18.562 30.25 16.625 1 95 94 GLY A C 1
ATOM 755 O O . GLY A 1 94 ? -18 30.484 15.547 1 95 94 GLY A O 1
ATOM 756 N N . GLY A 1 95 ? -19.328 29.281 16.375 1 96.19 95 GLY A N 1
ATOM 757 C CA . GLY A 1 95 ? -19.828 28.547 15.227 1 96.19 95 GLY A CA 1
ATOM 758 C C . GLY A 1 95 ? -19.031 27.297 14.914 1 96.19 95 GLY A C 1
ATOM 759 O O . GLY A 1 95 ? -18.109 26.938 15.664 1 96.19 95 GLY A O 1
ATOM 760 N N . TYR A 1 96 ? -19.422 26.641 13.773 1 97.88 96 TYR A N 1
ATOM 761 C CA . TYR A 1 96 ? -18.766 25.438 13.289 1 97.88 96 TYR A CA 1
ATOM 762 C C . TYR A 1 96 ? -18.562 25.5 11.773 1 97.88 96 TYR A C 1
ATOM 764 O O . TYR A 1 96 ? -19.453 25.953 11.047 1 97.88 96 TYR A O 1
ATOM 772 N N . ARG A 1 97 ? -17.391 25.172 11.328 1 97.44 97 ARG A N 1
ATOM 773 C CA . ARG A 1 97 ? -17.062 25.031 9.914 1 97.44 97 ARG A CA 1
ATOM 774 C C . ARG A 1 97 ? -16.375 23.703 9.641 1 97.44 97 ARG A C 1
ATOM 776 O O . ARG A 1 97 ? -15.164 23.562 9.82 1 97.44 97 ARG A O 1
ATOM 783 N N . GLY A 1 98 ? -17.156 22.797 9.117 1 97.56 98 GLY A N 1
ATOM 784 C CA . GLY A 1 98 ? -16.531 21.547 8.672 1 97.56 98 GLY A CA 1
ATOM 785 C C . GLY A 1 98 ? -15.75 21.703 7.387 1 97.56 98 GLY A C 1
ATOM 786 O O . GLY A 1 98 ? -16.109 22.516 6.527 1 97.56 98 GLY A O 1
ATOM 787 N N . VAL A 1 99 ? -14.688 21 7.293 1 97.88 99 VAL A N 1
ATOM 788 C CA . VAL A 1 99 ? -13.844 20.984 6.102 1 97.88 99 VAL A CA 1
ATOM 789 C C . VAL A 1 99 ? -13.562 19.547 5.684 1 97.88 99 VAL A C 1
ATOM 791 O O . VAL A 1 99 ? -13.203 18.703 6.52 1 97.88 99 VAL A O 1
ATOM 794 N N . TYR A 1 100 ? -13.766 19.25 4.398 1 98 100 TYR A N 1
ATOM 795 C CA . TYR A 1 100 ? -13.469 17.922 3.873 1 98 100 TYR A CA 1
ATOM 796 C C . TYR A 1 100 ? -12.047 17.844 3.328 1 98 100 TYR A C 1
ATOM 798 O O . TYR A 1 100 ? -11.703 18.562 2.381 1 98 100 TYR A O 1
ATOM 806 N N . PRO A 1 101 ? -11.141 17.031 3.957 1 97.44 101 PRO A N 1
ATOM 807 C CA . PRO A 1 101 ? -9.836 16.812 3.33 1 97.44 101 PRO A CA 1
ATOM 808 C C . PRO A 1 101 ? -9.93 16 2.037 1 97.44 101 PRO A C 1
ATOM 810 O O . PRO A 1 101 ? -10.25 14.812 2.074 1 97.44 101 PRO A O 1
ATOM 813 N N . VAL A 1 102 ? -9.562 16.547 0.932 1 97.38 102 VAL A N 1
ATOM 814 C CA . VAL A 1 102 ? -9.883 15.953 -0.361 1 97.38 102 VAL A CA 1
ATOM 815 C C . VAL A 1 102 ? -8.992 14.734 -0.605 1 97.38 102 VAL A C 1
ATOM 817 O O . VAL A 1 102 ? -9.305 13.883 -1.438 1 97.38 102 VAL A O 1
ATOM 820 N N . LYS A 1 103 ? -7.832 14.641 0.138 1 95.94 103 LYS A N 1
ATOM 821 C CA . LYS A 1 103 ? -6.926 13.516 -0.039 1 95.94 103 LYS A CA 1
ATOM 822 C C . LYS A 1 103 ? -7.629 12.195 0.26 1 95.94 103 LYS A C 1
ATOM 824 O O . LYS A 1 103 ? -7.176 11.133 -0.166 1 95.94 103 LYS A O 1
ATOM 829 N N . VAL A 1 104 ? -8.734 12.211 0.986 1 96.88 104 VAL A N 1
ATOM 830 C CA . VAL A 1 104 ? -9.453 11.016 1.43 1 96.88 104 VAL A CA 1
ATOM 831 C C . VAL A 1 104 ? -10.125 10.344 0.236 1 96.88 104 VAL A C 1
ATOM 833 O O . VAL A 1 104 ? -10.141 9.117 0.134 1 96.88 104 VAL A O 1
ATOM 836 N N . ASN A 1 105 ? -10.664 11.07 -0.595 1 97.88 105 ASN A N 1
ATOM 837 C CA . ASN A 1 105 ? -11.305 10.625 -1.825 1 97.88 105 ASN A CA 1
ATOM 838 C C . ASN A 1 105 ? -11.578 11.789 -2.773 1 97.88 105 ASN A C 1
ATOM 840 O O . ASN A 1 105 ? -12.5 12.57 -2.553 1 97.88 105 ASN A O 1
ATOM 844 N N . GLN A 1 106 ? -10.859 11.938 -3.848 1 97.31 106 GLN A N 1
ATOM 845 C CA . GLN A 1 106 ? -10.922 13.078 -4.758 1 97.31 106 GLN A CA 1
ATOM 846 C C . GLN A 1 106 ? -11.852 12.789 -5.934 1 97.31 106 GLN A C 1
ATOM 848 O O . GLN A 1 106 ? -11.969 13.602 -6.852 1 97.31 106 GLN A O 1
ATOM 853 N N . ARG A 1 107 ? -12.508 11.625 -5.93 1 97.12 107 ARG A N 1
ATOM 854 C CA . ARG A 1 107 ? -13.383 11.289 -7.047 1 97.12 107 ARG A CA 1
ATOM 855 C C . ARG A 1 107 ? -14.406 12.398 -7.289 1 97.12 107 ARG A C 1
ATOM 857 O O . ARG A 1 107 ? -14.93 12.984 -6.34 1 97.12 107 ARG A O 1
ATOM 864 N N . ARG A 1 108 ? -14.727 12.648 -8.508 1 96.44 108 ARG A N 1
ATOM 865 C CA . ARG A 1 108 ? -15.602 13.75 -8.906 1 96.44 108 ARG A CA 1
ATOM 866 C C . ARG A 1 108 ? -16.938 13.672 -8.195 1 96.44 108 ARG A C 1
ATOM 868 O O . ARG A 1 108 ? -17.391 14.656 -7.602 1 96.44 108 ARG A O 1
ATOM 875 N N . LEU A 1 109 ? -17.578 12.469 -8.211 1 95.5 109 LEU A N 1
ATOM 876 C CA . LEU A 1 109 ? -18.875 12.305 -7.559 1 95.5 109 LEU A CA 1
ATOM 877 C C . LEU A 1 109 ? -18.797 12.688 -6.086 1 95.5 109 LEU A C 1
ATOM 879 O O . LEU A 1 109 ? -19.703 13.328 -5.555 1 95.5 109 LEU A O 1
ATOM 883 N N . VAL A 1 110 ? -17.75 12.273 -5.441 1 97.81 110 VAL A N 1
ATOM 884 C CA . VAL A 1 110 ? -17.594 12.5 -4.008 1 97.81 110 VAL A CA 1
ATOM 885 C C . VAL A 1 110 ? -17.422 13.992 -3.729 1 97.81 110 VAL A C 1
ATOM 887 O O . VAL A 1 110 ? -18.172 14.562 -2.93 1 97.81 110 VAL A O 1
ATOM 890 N N . LEU A 1 111 ? -16.531 14.648 -4.445 1 97.31 111 LEU A N 1
ATOM 891 C CA . LEU A 1 111 ? -16.203 16.047 -4.18 1 97.31 111 LEU A CA 1
ATOM 892 C C . LEU A 1 111 ? -17.391 16.953 -4.496 1 97.31 111 LEU A C 1
ATOM 894 O O . LEU A 1 111 ? -17.719 17.844 -3.715 1 97.31 111 LEU A O 1
ATOM 898 N N . GLU A 1 112 ? -18.031 16.688 -5.609 1 96.19 112 GLU A N 1
ATOM 899 C CA . GLU A 1 112 ? -19.156 17.516 -6.004 1 96.19 112 GLU A CA 1
ATOM 900 C C . GLU A 1 112 ? -20.328 17.328 -5.047 1 96.19 112 GLU A C 1
ATOM 902 O O . GLU A 1 112 ? -21.031 18.297 -4.711 1 96.19 112 GLU A O 1
ATOM 907 N N . THR A 1 113 ? -20.547 16.078 -4.609 1 97.81 113 THR A N 1
ATOM 908 C CA . THR A 1 113 ? -21.641 15.805 -3.672 1 97.81 113 THR A CA 1
ATOM 909 C C . THR A 1 113 ? -21.359 16.469 -2.32 1 97.81 113 THR A C 1
ATOM 911 O O . THR A 1 113 ? -22.266 17.062 -1.726 1 97.81 113 THR A O 1
ATOM 914 N N . VAL A 1 114 ? -20.156 16.391 -1.863 1 97.94 114 VAL A N 1
ATOM 915 C CA . VAL A 1 114 ? -19.766 16.984 -0.586 1 97.94 114 VAL A CA 1
ATOM 916 C C . VAL A 1 114 ? -19.906 18.5 -0.652 1 97.94 114 VAL A C 1
ATOM 918 O O . VAL A 1 114 ? -20.453 19.125 0.269 1 97.94 114 VAL A O 1
ATOM 921 N N . ALA A 1 115 ? -19.438 19.109 -1.744 1 96.69 115 ALA A N 1
ATOM 922 C CA . ALA A 1 115 ? -19.531 20.562 -1.922 1 96.69 115 ALA A CA 1
ATOM 923 C C . ALA A 1 115 ? -20.984 21.016 -1.947 1 96.69 115 ALA A C 1
ATOM 925 O O . ALA A 1 115 ? -21.344 21.984 -1.273 1 96.69 115 ALA A O 1
ATOM 926 N N . LYS A 1 116 ? -21.766 20.297 -2.67 1 96.94 116 LYS A N 1
ATOM 927 C CA . LYS A 1 116 ? -23.172 20.641 -2.807 1 96.94 116 LYS A CA 1
ATOM 928 C C . LYS A 1 116 ? -23.922 20.5 -1.477 1 96.94 116 LYS A C 1
ATOM 930 O O . LYS A 1 116 ? -24.641 21.406 -1.058 1 96.94 116 LYS A O 1
ATOM 935 N N . ALA A 1 117 ? -23.75 19.406 -0.804 1 97.56 117 ALA A N 1
ATOM 936 C CA . ALA A 1 117 ? -24.422 19.141 0.461 1 97.56 117 ALA A CA 1
ATOM 937 C C . ALA A 1 117 ? -23.938 20.078 1.561 1 97.56 117 ALA A C 1
ATOM 939 O O . ALA A 1 117 ? -24.672 20.391 2.496 1 97.56 117 ALA A O 1
ATOM 940 N N . 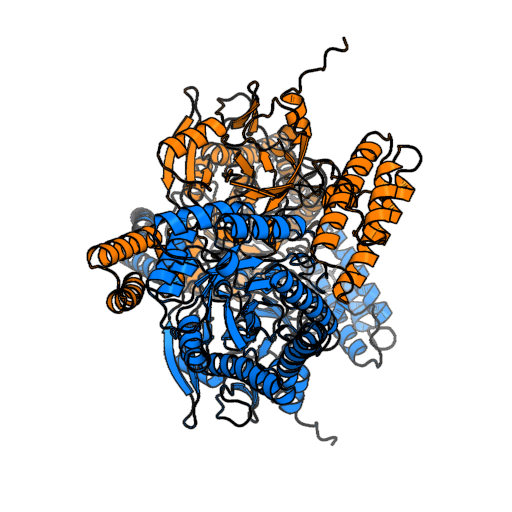GLY A 1 118 ? -22.703 20.516 1.442 1 97.56 118 GLY A N 1
ATOM 941 C CA . GLY A 1 118 ? -22.078 21.328 2.469 1 97.56 118 GLY A CA 1
ATOM 942 C C . GLY A 1 118 ? -22.375 22.812 2.322 1 97.56 118 GLY A C 1
ATOM 943 O O . GLY A 1 118 ? -22.156 23.594 3.26 1 97.56 118 GLY A O 1
ATOM 944 N N . ARG A 1 119 ? -22.922 23.25 1.222 1 96.31 119 ARG A N 1
ATOM 945 C CA . ARG A 1 119 ? -23.078 24.656 0.882 1 96.31 119 ARG A CA 1
ATOM 946 C C . ARG A 1 119 ? -23.891 25.391 1.944 1 96.31 119 ARG A C 1
ATOM 948 O O . ARG A 1 119 ? -23.5 26.469 2.398 1 96.31 119 ARG A O 1
ATOM 955 N N . PRO A 1 120 ? -25.016 24.781 2.428 1 96.5 120 PRO A N 1
ATOM 956 C CA . PRO A 1 120 ? -25.812 25.484 3.436 1 96.5 120 PRO A CA 1
ATOM 957 C C . PRO A 1 120 ? -25.062 25.688 4.75 1 96.5 120 PRO A C 1
ATOM 959 O O . PRO A 1 120 ? -25.438 26.547 5.555 1 96.5 120 PRO A O 1
ATOM 962 N N . TYR A 1 121 ? -24.047 24.922 4.98 1 97.62 121 TYR A N 1
ATOM 963 C CA . TYR A 1 121 ? -23.312 24.953 6.242 1 97.62 121 TYR A CA 1
ATOM 964 C C . TYR A 1 121 ? -21.969 25.672 6.078 1 97.62 121 TYR A C 1
ATOM 966 O O . TYR A 1 121 ? -21.156 25.688 7.008 1 97.62 121 TYR A O 1
ATOM 974 N N . HIS A 1 122 ? -21.688 26.203 4.879 1 97.81 122 HIS A N 1
ATOM 975 C CA . HIS A 1 122 ? -20.375 26.781 4.562 1 97.81 122 HIS A CA 1
ATOM 976 C C . HIS A 1 122 ? -19.266 25.766 4.785 1 97.81 122 HIS A C 1
ATOM 978 O O . HIS A 1 122 ? -18.219 26.094 5.363 1 97.81 122 HIS A O 1
ATOM 984 N N . TYR A 1 123 ? -19.641 24.5 4.484 1 97.81 123 TYR A N 1
ATOM 985 C CA . TYR A 1 123 ? -18.688 23.391 4.57 1 97.81 123 TYR A CA 1
ATOM 986 C C . TYR A 1 123 ? -17.547 23.578 3.564 1 97.81 123 TYR A C 1
ATOM 988 O O . TYR A 1 123 ? -17.797 23.859 2.389 1 97.81 123 TYR A O 1
ATOM 996 N N . GLY A 1 124 ? -16.312 23.516 3.984 1 98.19 124 GLY A N 1
ATOM 997 C CA . GLY A 1 124 ? -15.164 23.828 3.148 1 98.19 124 GLY A CA 1
ATOM 998 C C . GLY A 1 124 ? -14.391 22.594 2.713 1 98.19 124 GLY A C 1
ATOM 999 O O . GLY A 1 124 ? -14.906 21.469 2.771 1 98.19 124 GLY A O 1
ATOM 1000 N N . LEU A 1 125 ? -13.195 22.797 2.096 1 98.38 125 LEU A N 1
ATOM 1001 C CA . LEU A 1 125 ? -12.312 21.75 1.595 1 98.38 125 LEU A CA 1
ATOM 1002 C C . LEU A 1 125 ? -10.875 21.984 2.043 1 98.38 125 LEU A C 1
ATOM 1004 O O . LEU A 1 125 ? -10.484 23.125 2.301 1 98.38 125 LEU A O 1
ATOM 1008 N N . GLU A 1 126 ? -10.156 20.969 2.244 1 98.06 126 GLU A N 1
ATOM 1009 C CA . GLU A 1 126 ? -8.75 21.031 2.635 1 98.06 126 GLU A CA 1
ATOM 1010 C C . GLU A 1 126 ? -7.848 20.469 1.539 1 98.06 126 GLU A C 1
ATOM 1012 O O . GLU A 1 126 ? -8.109 19.406 0.994 1 98.06 126 GLU A O 1
ATOM 1017 N N . ALA A 1 127 ? -6.812 21.234 1.184 1 98 127 ALA A N 1
ATOM 1018 C CA . ALA A 1 127 ? -5.824 20.844 0.184 1 98 127 ALA A CA 1
ATOM 1019 C C . ALA A 1 127 ? -4.504 20.453 0.843 1 98 127 ALA A C 1
ATOM 1021 O O . ALA A 1 127 ? -3.945 21.219 1.63 1 98 127 ALA A O 1
ATOM 1022 N N . GLY A 1 128 ? -4 19.25 0.497 1 96.31 128 GLY A N 1
ATOM 1023 C CA . GLY A 1 128 ? -2.713 18.812 1.01 1 96.31 128 GLY A CA 1
ATOM 1024 C C . GLY A 1 128 ? -1.603 18.891 -0.021 1 96.31 128 GLY A C 1
ATOM 1025 O O . GLY A 1 128 ? -0.454 18.547 0.271 1 96.31 128 GLY A O 1
ATOM 1026 N N . SER A 1 129 ? -1.887 19.328 -1.246 1 96.75 129 SER A N 1
ATOM 1027 C CA . SER A 1 129 ? -0.928 19.5 -2.332 1 96.75 129 SER A CA 1
ATOM 1028 C C . SER A 1 129 ? -1.375 20.594 -3.301 1 96.75 129 SER A C 1
ATOM 1030 O O . SER A 1 129 ? -2.521 21.031 -3.25 1 96.75 129 SER A O 1
ATOM 1032 N N . LYS A 1 130 ? -0.453 21.047 -4.117 1 95.69 130 LYS A N 1
ATOM 1033 C CA . LYS A 1 130 ? -0.749 22.078 -5.098 1 95.69 130 LYS A CA 1
ATOM 1034 C C . LYS A 1 130 ? -1.835 21.625 -6.066 1 95.69 130 LYS A C 1
ATOM 1036 O O . LYS A 1 130 ? -2.738 22.406 -6.398 1 95.69 130 LYS A O 1
ATOM 1041 N N . ALA A 1 131 ? -1.769 20.328 -6.5 1 96.69 131 ALA A N 1
ATOM 1042 C CA . ALA A 1 131 ? -2.771 19.781 -7.414 1 96.69 131 ALA A CA 1
ATOM 1043 C C . ALA A 1 131 ? -4.152 19.766 -6.762 1 96.69 131 ALA A C 1
ATOM 1045 O O . ALA A 1 131 ? -5.156 20.062 -7.414 1 96.69 131 ALA A O 1
ATOM 1046 N N . GLU A 1 132 ? -4.211 19.469 -5.523 1 97.75 132 GLU A N 1
ATOM 1047 C CA . GLU A 1 132 ? -5.48 19.469 -4.805 1 97.75 132 GLU A CA 1
ATOM 1048 C C . GLU A 1 132 ? -6.047 20.875 -4.676 1 97.75 132 GLU A C 1
ATOM 1050 O O . GLU A 1 132 ? -7.262 21.078 -4.77 1 97.75 132 GLU A O 1
ATOM 1055 N N . LEU A 1 133 ? -5.152 21.844 -4.391 1 97.69 133 LEU A N 1
ATOM 1056 C CA . LEU A 1 133 ? -5.633 23.219 -4.289 1 97.69 133 LEU A CA 1
ATOM 1057 C C . LEU A 1 133 ? -6.227 23.688 -5.613 1 97.69 133 LEU A C 1
ATOM 1059 O O . LEU A 1 133 ? -7.273 24.344 -5.633 1 97.69 133 LEU A O 1
ATOM 1063 N N . ALA A 1 134 ? -5.523 23.344 -6.703 1 96.81 134 ALA A N 1
ATOM 1064 C CA . ALA A 1 134 ? -6.051 23.688 -8.023 1 96.81 134 ALA A CA 1
ATOM 1065 C C . ALA A 1 134 ? -7.43 23.062 -8.242 1 96.81 134 ALA A C 1
ATOM 1067 O O . ALA A 1 134 ? -8.336 23.734 -8.742 1 96.81 134 ALA A O 1
ATOM 1068 N N . LEU A 1 135 ? -7.582 21.828 -7.883 1 97.38 135 LEU A N 1
ATOM 1069 C CA . LEU A 1 135 ? -8.852 21.125 -7.988 1 97.38 135 LEU A CA 1
ATOM 1070 C C . LEU A 1 135 ? -9.922 21.812 -7.141 1 97.38 135 LEU A C 1
ATOM 1072 O O . LEU A 1 135 ? -11.047 22 -7.605 1 97.38 135 LEU A O 1
ATOM 1076 N N . ILE A 1 136 ? -9.594 22.234 -5.93 1 97.62 136 ILE A N 1
ATOM 1077 C CA . ILE A 1 136 ? -10.523 22.797 -4.953 1 97.62 136 ILE A CA 1
ATOM 1078 C C . ILE A 1 136 ? -11 24.156 -5.426 1 97.62 136 ILE A C 1
ATOM 1080 O O . ILE A 1 136 ? -12.188 24.484 -5.305 1 97.62 136 ILE A O 1
ATOM 1084 N N . LEU A 1 137 ? -10.086 24.984 -5.977 1 96.12 137 LEU A N 1
ATOM 1085 C CA . LEU A 1 137 ? -10.43 26.328 -6.402 1 96.12 137 LEU A CA 1
ATOM 1086 C C . LEU A 1 137 ? -11.5 26.312 -7.48 1 96.12 137 LEU A C 1
ATOM 1088 O O . LEU A 1 137 ? -12.281 27.25 -7.605 1 96.12 137 LEU A O 1
ATOM 1092 N N . ALA A 1 138 ? -11.594 25.172 -8.172 1 94.75 138 ALA A N 1
ATOM 1093 C CA . ALA A 1 138 ? -12.547 25.047 -9.273 1 94.75 138 ALA A CA 1
ATOM 1094 C C . ALA A 1 138 ? -13.914 24.594 -8.766 1 94.75 138 ALA A C 1
ATOM 1096 O O . ALA A 1 138 ? -14.883 24.562 -9.523 1 94.75 138 ALA A O 1
ATOM 1097 N N . GLN A 1 139 ? -14.047 24.203 -7.52 1 94.81 139 GLN A N 1
ATOM 1098 C CA . GLN A 1 139 ? -15.297 23.672 -6.984 1 94.81 139 GLN A CA 1
ATOM 1099 C C . GLN A 1 139 ? -16.266 24.797 -6.652 1 94.81 139 GLN A C 1
ATOM 1101 O O . GLN A 1 139 ? -15.859 25.922 -6.359 1 94.81 139 GLN A O 1
ATOM 1106 N N . ASP A 1 140 ? -17.547 24.5 -6.691 1 92.25 140 ASP A N 1
ATOM 1107 C CA . ASP A 1 140 ? -18.594 25.453 -6.336 1 92.25 140 ASP A CA 1
ATOM 1108 C C . ASP A 1 140 ? -18.828 25.453 -4.828 1 92.25 140 ASP A C 1
ATOM 1110 O O . ASP A 1 140 ? -19.625 24.688 -4.312 1 92.25 140 ASP A O 1
ATOM 1114 N N . LEU A 1 141 ? -18.172 26.375 -4.16 1 94.5 141 LEU A N 1
ATOM 1115 C CA . LEU A 1 141 ? -18.266 26.516 -2.709 1 94.5 141 LEU A CA 1
ATOM 1116 C C . LEU A 1 141 ? -18.938 27.812 -2.32 1 94.5 141 LEU A C 1
ATOM 1118 O O . LEU A 1 141 ? -18.938 28.781 -3.092 1 94.5 141 LEU A O 1
ATOM 1122 N N . SER A 1 142 ? -19.578 27.812 -1.161 1 93.38 142 SER A N 1
ATOM 1123 C CA . SER A 1 142 ? -20.047 29.078 -0.616 1 93.38 142 SER A CA 1
ATOM 1124 C C . SER A 1 142 ? -18.891 30.016 -0.325 1 93.38 142 SER A C 1
ATOM 1126 O O . SER A 1 142 ? -17.766 29.578 -0.114 1 93.38 142 SER A O 1
ATOM 1128 N N . ARG A 1 143 ? -19.141 31.281 -0.309 1 90 143 ARG A N 1
ATOM 1129 C CA . ARG A 1 143 ? -18.109 32.281 -0.119 1 90 143 ARG A CA 1
ATOM 1130 C C . ARG A 1 143 ? -17.469 32.156 1.259 1 90 143 ARG A C 1
ATOM 1132 O O . ARG A 1 143 ? -16.281 32.469 1.428 1 90 143 ARG A O 1
ATOM 1139 N N . GLU A 1 144 ? -18.25 31.672 2.17 1 94.94 144 GLU A N 1
ATOM 1140 C CA . GLU A 1 144 ? -17.766 31.609 3.545 1 94.94 144 GLU A CA 1
ATOM 1141 C C . GLU A 1 144 ? -17.078 30.281 3.834 1 94.94 144 GLU A C 1
ATOM 1143 O O . GLU A 1 144 ? -16.469 30.094 4.887 1 94.94 144 GLU A O 1
ATOM 1148 N N . ALA A 1 145 ? -17.203 29.375 2.863 1 97.31 145 ALA A N 1
ATOM 1149 C CA . ALA A 1 145 ? -16.562 28.078 3.057 1 97.31 145 ALA A CA 1
ATOM 1150 C C . ALA A 1 145 ? -15.047 28.219 3.213 1 97.31 145 ALA A C 1
ATOM 1152 O O . ALA A 1 145 ? -14.414 28.969 2.469 1 97.31 145 ALA A O 1
ATOM 1153 N N . LEU A 1 146 ? -14.523 27.578 4.188 1 98.12 146 LEU A N 1
ATOM 1154 C CA . LEU A 1 146 ? -13.094 27.641 4.469 1 98.12 146 LEU A CA 1
ATOM 1155 C C . LEU A 1 146 ? -12.32 26.703 3.543 1 98.12 146 LEU A C 1
ATOM 1157 O O . LEU A 1 146 ? -12.703 25.547 3.357 1 98.12 146 LEU A O 1
ATOM 1161 N N . ILE A 1 147 ? -11.32 27.203 2.875 1 98.38 147 ILE A N 1
ATOM 1162 C CA . ILE A 1 147 ? -10.32 26.375 2.199 1 98.38 147 ILE A CA 1
ATOM 1163 C C . ILE A 1 147 ? -9.031 26.375 3.014 1 98.38 147 ILE A C 1
ATOM 1165 O O . ILE A 1 147 ? -8.344 27.391 3.117 1 98.38 147 ILE A O 1
ATOM 1169 N N . THR A 1 148 ? -8.766 25.297 3.67 1 98.06 148 THR A N 1
ATOM 1170 C CA . THR A 1 148 ? -7.539 25.172 4.453 1 98.06 148 THR A CA 1
ATOM 1171 C C . THR A 1 148 ? -6.453 24.469 3.648 1 98.06 148 THR A C 1
ATOM 1173 O O . THR A 1 148 ? -6.754 23.625 2.793 1 98.06 148 THR A O 1
ATOM 1176 N N . THR A 1 149 ? -5.254 24.859 3.828 1 97.38 149 THR A N 1
ATOM 1177 C CA . THR A 1 149 ? -4.133 24.266 3.115 1 97.38 149 THR A CA 1
ATOM 1178 C C . THR A 1 149 ? -3.127 23.656 4.094 1 97.38 149 THR A C 1
ATOM 1180 O O . THR A 1 149 ? -2.701 24.328 5.043 1 97.38 149 THR A O 1
ATOM 1183 N N . ASN A 1 150 ? -2.879 22.406 3.943 1 93.88 150 ASN A N 1
ATOM 1184 C CA . ASN A 1 150 ? -1.885 21.672 4.727 1 93.88 150 ASN A CA 1
ATOM 1185 C C . ASN A 1 150 ? -0.742 21.172 3.852 1 93.88 150 ASN A C 1
ATOM 1187 O O . ASN A 1 150 ? -0.624 21.562 2.689 1 93.88 150 ASN A O 1
ATOM 1191 N N . GLY A 1 151 ? 0.216 20.484 4.461 1 91.81 151 GLY A N 1
ATOM 1192 C CA . GLY A 1 151 ? 1.346 19.953 3.713 1 91.81 151 GLY A CA 1
ATOM 1193 C C . GLY A 1 151 ? 2.432 20.984 3.463 1 91.81 151 GLY A C 1
ATOM 1194 O O . GLY A 1 151 ? 2.264 22.172 3.781 1 91.81 151 GLY A O 1
ATOM 1195 N N . PHE A 1 152 ? 3.518 20.547 2.855 1 93.62 152 PHE A N 1
ATOM 1196 C CA . PHE A 1 152 ? 4.617 21.438 2.512 1 93.62 152 PHE A CA 1
ATOM 1197 C C . PHE A 1 152 ? 4.297 22.234 1.256 1 93.62 152 PHE A C 1
ATOM 1199 O O . PHE A 1 152 ? 3.689 21.719 0.318 1 93.62 152 PHE A O 1
ATOM 1206 N N . LYS A 1 153 ? 4.758 23.5 1.259 1 95.81 153 LYS A N 1
ATOM 1207 C CA . LYS A 1 153 ? 4.348 24.422 0.2 1 95.81 153 LYS A CA 1
ATOM 1208 C C . LYS A 1 153 ? 5.559 25.094 -0.443 1 95.81 153 LYS A C 1
ATOM 1210 O O . LYS A 1 153 ? 6.449 25.578 0.256 1 95.81 153 LYS A O 1
ATOM 1215 N N . ASP A 1 154 ? 5.555 25.062 -1.788 1 94.56 154 ASP A N 1
ATOM 1216 C CA . ASP A 1 154 ? 6.508 25.891 -2.52 1 94.56 154 ASP A CA 1
ATOM 1217 C C . ASP A 1 154 ? 5.902 27.25 -2.865 1 94.56 154 ASP A C 1
ATOM 1219 O O . ASP A 1 154 ? 4.801 27.562 -2.42 1 94.56 154 ASP A O 1
ATOM 1223 N N . ASP A 1 155 ? 6.625 28.062 -3.529 1 96.19 155 ASP A N 1
ATOM 1224 C CA . ASP A 1 155 ? 6.156 29.406 -3.873 1 96.19 155 ASP A CA 1
ATOM 1225 C C . ASP A 1 155 ? 4.887 29.344 -4.719 1 96.19 155 ASP A C 1
ATOM 1227 O O . ASP A 1 155 ? 3.967 30.141 -4.527 1 96.19 155 ASP A O 1
ATOM 1231 N N . ASP A 1 156 ? 4.855 28.375 -5.641 1 94.94 156 ASP A N 1
ATOM 1232 C CA . ASP A 1 156 ? 3.701 28.266 -6.527 1 94.94 156 ASP A CA 1
ATOM 1233 C C . ASP A 1 156 ? 2.441 27.891 -5.75 1 94.94 156 ASP A C 1
ATOM 1235 O O . ASP A 1 156 ? 1.353 28.391 -6.043 1 94.94 156 ASP A O 1
ATOM 1239 N N . PHE A 1 157 ? 2.588 27.016 -4.844 1 96.25 157 PHE A N 1
ATOM 1240 C CA . PHE A 1 157 ? 1.483 26.672 -3.959 1 96.25 157 PHE A CA 1
ATOM 1241 C C . PHE A 1 157 ? 0.966 27.891 -3.219 1 96.25 157 PHE A C 1
ATOM 1243 O O . PHE A 1 157 ? -0.238 28.156 -3.209 1 96.25 157 PHE A O 1
ATOM 1250 N N . ILE A 1 158 ? 1.846 28.672 -2.619 1 97.38 158 ILE A N 1
ATOM 1251 C CA . ILE A 1 158 ? 1.488 29.844 -1.834 1 97.38 158 ILE A CA 1
ATOM 1252 C C . ILE A 1 158 ? 0.861 30.891 -2.742 1 97.38 158 ILE A C 1
ATOM 1254 O O . ILE A 1 158 ? -0.143 31.516 -2.381 1 97.38 158 ILE A O 1
ATOM 1258 N N . ARG A 1 159 ? 1.409 31.078 -3.91 1 96.25 159 ARG A N 1
ATOM 1259 C CA . ARG A 1 159 ? 0.851 32.031 -4.863 1 96.25 159 ARG A CA 1
ATOM 1260 C C . ARG A 1 159 ? -0.58 31.672 -5.238 1 96.25 159 ARG A C 1
ATOM 1262 O O . ARG A 1 159 ? -1.458 32.531 -5.289 1 96.25 159 ARG A O 1
ATOM 1269 N N . LEU A 1 160 ? -0.758 30.359 -5.504 1 95.81 160 LEU A N 1
ATOM 1270 C CA . LEU A 1 160 ? -2.092 29.891 -5.852 1 95.81 160 LEU A CA 1
ATOM 1271 C C . LEU A 1 160 ? -3.076 30.141 -4.719 1 95.81 160 LEU A C 1
ATOM 1273 O O . LEU A 1 160 ? -4.219 30.547 -4.957 1 95.81 160 LEU A O 1
ATOM 1277 N N . ALA A 1 161 ? -2.645 29.922 -3.508 1 97.62 161 ALA A N 1
ATOM 1278 C CA . ALA A 1 161 ? -3.482 30.156 -2.336 1 97.62 161 ALA A CA 1
ATOM 1279 C C . ALA A 1 161 ? -3.834 31.641 -2.203 1 97.62 161 ALA A C 1
ATOM 1281 O O . ALA A 1 161 ? -4.992 31.984 -1.967 1 97.62 161 ALA A O 1
ATOM 1282 N N . LEU A 1 162 ? -2.83 32.5 -2.346 1 96.94 162 LEU A N 1
ATOM 1283 C CA . LEU A 1 162 ? -3.027 33.938 -2.234 1 96.94 162 LEU A CA 1
ATOM 1284 C C . LEU A 1 162 ? -3.928 34.469 -3.354 1 96.94 162 LEU A C 1
ATOM 1286 O O . LEU A 1 162 ? -4.754 35.344 -3.133 1 96.94 162 LEU A O 1
ATOM 1290 N N . MET A 1 163 ? -3.719 33.875 -4.492 1 93.31 163 MET A N 1
ATOM 1291 C CA . MET A 1 163 ? -4.574 34.25 -5.613 1 93.31 163 MET A CA 1
ATOM 1292 C C . MET A 1 163 ? -6.02 33.844 -5.355 1 93.31 163 MET A C 1
ATOM 1294 O O . MET A 1 163 ? -6.949 34.562 -5.695 1 93.31 163 MET A O 1
ATOM 1298 N N . GLY A 1 164 ? -6.203 32.625 -4.789 1 94.75 164 GLY A N 1
ATOM 1299 C CA . GLY A 1 164 ? -7.535 32.219 -4.371 1 94.75 164 GLY A CA 1
ATOM 1300 C C . GLY A 1 164 ? -8.203 33.219 -3.451 1 94.75 164 GLY A C 1
ATOM 1301 O O . GLY A 1 164 ? -9.391 33.531 -3.611 1 94.75 164 GLY A O 1
ATOM 1302 N N . ARG A 1 165 ? -7.426 33.75 -2.557 1 94.94 165 ARG A N 1
ATOM 1303 C CA . ARG A 1 165 ? -7.934 34.75 -1.65 1 94.94 165 ARG A CA 1
ATOM 1304 C C . ARG A 1 165 ? -8.344 36.031 -2.418 1 94.94 165 ARG A C 1
ATOM 1306 O O . ARG A 1 165 ? -9.398 36.594 -2.146 1 94.94 165 ARG A O 1
ATOM 1313 N N . LYS A 1 166 ? -7.512 36.375 -3.314 1 92.69 166 LYS A N 1
ATOM 1314 C CA . LYS A 1 166 ? -7.777 37.562 -4.125 1 92.69 166 LYS A CA 1
ATOM 1315 C C . LYS A 1 166 ? -9.062 37.375 -4.938 1 92.69 166 LYS A C 1
ATOM 1317 O O . LYS A 1 166 ? -9.758 38.375 -5.207 1 92.69 166 LYS A O 1
ATOM 1322 N N . LEU A 1 167 ? -9.414 36.156 -5.27 1 92.44 167 LEU A N 1
ATOM 1323 C CA . LEU A 1 167 ? -10.594 35.875 -6.066 1 92.44 167 LEU A CA 1
ATOM 1324 C C . LEU A 1 167 ? -11.844 35.812 -5.188 1 92.44 167 LEU A C 1
ATOM 1326 O O . LEU A 1 167 ? -12.953 35.656 -5.691 1 92.44 167 LEU A O 1
ATOM 1330 N N . GLY A 1 168 ? -11.656 35.875 -3.912 1 91.12 168 GLY A N 1
ATOM 1331 C CA . GLY A 1 168 ? -12.805 35.938 -3.02 1 91.12 168 GLY A CA 1
ATOM 1332 C C . GLY A 1 168 ? -13.008 34.688 -2.207 1 91.12 168 GLY A C 1
ATOM 1333 O O . GLY A 1 168 ? -13.953 34.594 -1.429 1 91.12 168 GLY A O 1
ATOM 1334 N N . ARG A 1 169 ? -12.125 33.75 -2.359 1 95.19 169 ARG A N 1
ATOM 1335 C CA . ARG A 1 169 ? -12.219 32.531 -1.547 1 95.19 169 ARG A CA 1
ATOM 1336 C C . ARG A 1 169 ? -11.641 32.75 -0.156 1 95.19 169 ARG A C 1
ATOM 1338 O O . ARG A 1 169 ? -10.758 33.594 0.023 1 95.19 169 ARG A O 1
ATOM 1345 N N . ASN A 1 170 ? -12.211 32.094 0.766 1 97.19 170 ASN A N 1
ATOM 1346 C CA . ASN A 1 170 ? -11.703 32.125 2.135 1 97.19 170 ASN A CA 1
ATOM 1347 C C . ASN A 1 170 ? -10.594 31.094 2.352 1 97.19 170 ASN A C 1
ATOM 1349 O O . ASN A 1 170 ? -10.812 30.062 2.994 1 97.19 170 ASN A O 1
ATOM 1353 N N . VAL A 1 171 ? -9.383 31.422 1.859 1 98.19 171 VAL A N 1
ATOM 1354 C CA . VAL A 1 171 ? -8.258 30.5 1.895 1 98.19 171 VAL A CA 1
ATOM 1355 C C . VAL A 1 171 ? -7.355 30.812 3.082 1 98.19 171 VAL A C 1
ATOM 1357 O O . VAL A 1 171 ? -6.91 31.953 3.238 1 98.19 171 VAL A O 1
ATOM 1360 N N . VAL A 1 172 ? -7.086 29.859 3.922 1 98.56 172 VAL A N 1
ATOM 1361 C CA . VAL A 1 172 ? -6.148 30.016 5.027 1 98.56 172 VAL A CA 1
ATOM 1362 C C . VAL A 1 172 ? -4.891 29.188 4.746 1 98.56 172 VAL A C 1
ATOM 1364 O O . VAL A 1 172 ? -4.969 27.984 4.492 1 98.56 172 VAL A O 1
ATOM 1367 N N . ILE A 1 173 ? -3.754 29.812 4.707 1 98.5 173 ILE A N 1
ATOM 1368 C CA . ILE A 1 173 ? -2.465 29.156 4.523 1 98.5 173 ILE A CA 1
ATOM 1369 C C . ILE A 1 173 ? -1.919 28.703 5.879 1 98.5 173 ILE A C 1
ATOM 1371 O O . ILE A 1 173 ? -1.437 29.516 6.664 1 98.5 173 ILE A O 1
ATOM 1375 N N . THR A 1 174 ? -1.968 27.453 6.141 1 97.94 174 THR A N 1
ATOM 1376 C CA . THR A 1 174 ? -1.46 26.922 7.398 1 97.94 174 THR A CA 1
ATOM 1377 C C . THR A 1 174 ? 0.047 26.688 7.32 1 97.94 174 THR A C 1
ATOM 1379 O O . THR A 1 174 ? 0.523 25.953 6.453 1 97.94 174 THR A O 1
ATOM 1382 N N . LEU A 1 175 ? 0.782 27.281 8.227 1 97.44 175 LEU A N 1
ATOM 1383 C CA . LEU A 1 175 ? 2.221 27.062 8.305 1 97.44 175 LEU A CA 1
ATOM 1384 C C . LEU A 1 175 ? 2.527 25.703 8.93 1 97.44 175 LEU A C 1
ATOM 1386 O O . LEU A 1 175 ? 2.244 25.469 10.102 1 97.44 175 LEU A O 1
ATOM 1390 N N . GLU A 1 176 ? 3.102 24.859 8.102 1 94.44 176 GLU A N 1
ATOM 1391 C CA . GLU A 1 176 ? 3.504 23.531 8.547 1 94.44 176 GLU A CA 1
ATOM 1392 C C . GLU A 1 176 ? 4.926 23.547 9.102 1 94.44 176 GLU A C 1
ATOM 1394 O O . GLU A 1 176 ? 5.293 22.672 9.891 1 94.44 176 GLU A O 1
ATOM 1399 N N . LYS A 1 177 ? 5.68 24.422 8.617 1 92.75 177 LYS A N 1
ATOM 1400 C CA . LYS A 1 177 ? 7.047 24.656 9.078 1 92.75 177 LYS A CA 1
ATOM 1401 C C . LYS A 1 177 ? 7.355 26.141 9.125 1 92.75 177 LYS A C 1
ATOM 1403 O O . LYS A 1 177 ? 6.801 26.922 8.359 1 92.75 177 LYS A O 1
ATOM 1408 N N . PHE A 1 178 ? 8.281 26.438 10.023 1 94.44 178 PHE A N 1
ATOM 1409 C CA . PHE A 1 178 ? 8.586 27.828 10.305 1 94.44 178 PHE A CA 1
ATOM 1410 C C . PHE A 1 178 ? 9.094 28.531 9.047 1 94.44 178 PHE A C 1
ATOM 1412 O O . PHE A 1 178 ? 8.766 29.703 8.812 1 94.44 178 PHE A O 1
ATOM 1419 N N . ALA A 1 179 ? 9.797 27.797 8.195 1 92.38 179 ALA A N 1
ATOM 1420 C CA . ALA A 1 179 ? 10.461 28.375 7.031 1 92.38 179 ALA A CA 1
ATOM 1421 C C . ALA A 1 179 ? 9.438 28.859 6.008 1 92.38 179 ALA A C 1
ATOM 1423 O O . ALA A 1 179 ? 9.773 29.609 5.094 1 92.38 179 ALA A O 1
ATOM 1424 N N . GLU A 1 180 ? 8.203 28.484 6.102 1 95.62 180 GLU A N 1
ATOM 1425 C CA . GLU A 1 180 ? 7.156 28.906 5.172 1 95.62 180 GLU A CA 1
ATOM 1426 C C . GLU A 1 180 ? 6.723 30.344 5.438 1 95.62 180 GLU A C 1
ATOM 1428 O O . GLU A 1 180 ? 6.219 31.016 4.539 1 95.62 180 GLU A O 1
ATOM 1433 N N . LEU A 1 181 ? 6.926 30.844 6.688 1 97.69 181 LEU A N 1
ATOM 1434 C CA . LEU A 1 181 ? 6.414 32.156 7.082 1 97.69 181 LEU A CA 1
ATOM 1435 C C . LEU A 1 181 ? 7.047 33.25 6.246 1 97.69 181 LEU A C 1
ATOM 1437 O O . LEU A 1 181 ? 6.34 34.062 5.648 1 97.69 181 LEU A O 1
ATOM 1441 N N . PRO A 1 182 ? 8.375 33.312 6.145 1 96.81 182 PRO A N 1
ATOM 1442 C CA . PRO A 1 182 ? 8.969 34.375 5.32 1 96.81 182 PRO A CA 1
ATOM 1443 C C . PRO A 1 182 ? 8.508 34.281 3.863 1 96.81 182 PRO A C 1
ATOM 1445 O O . PRO A 1 182 ? 8.375 35.344 3.205 1 96.81 182 PRO A O 1
ATOM 1448 N N . ARG A 1 183 ? 8.242 33.125 3.34 1 96.19 183 ARG A N 1
ATOM 1449 C CA . ARG A 1 183 ? 7.762 32.969 1.972 1 96.19 183 ARG A CA 1
ATOM 1450 C C . ARG A 1 183 ? 6.367 33.562 1.81 1 96.19 183 ARG A C 1
ATOM 1452 O O . ARG A 1 183 ? 6.102 34.281 0.842 1 96.19 183 ARG A O 1
ATOM 1459 N N . VAL A 1 184 ? 5.504 33.25 2.748 1 98.19 184 VAL A N 1
ATOM 1460 C CA . VAL A 1 184 ? 4.133 33.75 2.705 1 98.19 184 VAL A CA 1
ATOM 1461 C C . VAL A 1 184 ? 4.137 35.281 2.764 1 98.19 184 VAL A C 1
ATOM 1463 O O . VAL A 1 184 ? 3.428 35.938 2 1 98.19 184 VAL A O 1
ATOM 1466 N N . VAL A 1 185 ? 4.98 35.844 3.697 1 98.12 185 VAL A N 1
ATOM 1467 C CA . VAL A 1 185 ? 5.066 37.281 3.867 1 98.12 185 VAL A CA 1
ATOM 1468 C C . VAL A 1 185 ? 5.57 37.906 2.58 1 98.12 185 VAL A C 1
ATOM 1470 O O . VAL A 1 185 ? 4.977 38.875 2.08 1 98.12 185 VAL A O 1
ATOM 1473 N N . ARG A 1 186 ? 6.633 37.344 2.004 1 97.88 186 ARG A N 1
ATOM 1474 C CA . ARG A 1 186 ? 7.223 37.875 0.779 1 97.88 186 ARG A CA 1
ATOM 1475 C C . ARG A 1 186 ? 6.219 37.875 -0.368 1 97.88 186 ARG A C 1
ATOM 1477 O O . ARG A 1 186 ? 6.012 38.875 -1.041 1 97.88 186 ARG A O 1
ATOM 1484 N N . LEU A 1 187 ? 5.57 36.75 -0.594 1 97.38 187 LEU A N 1
ATOM 1485 C CA . LEU A 1 187 ? 4.664 36.562 -1.724 1 97.38 187 LEU A CA 1
ATOM 1486 C C . LEU A 1 187 ? 3.396 37.406 -1.539 1 97.38 187 LEU A C 1
ATOM 1488 O O . LEU A 1 187 ? 2.824 37.906 -2.514 1 97.38 187 LEU A O 1
ATOM 1492 N N . SER A 1 188 ? 2.914 37.531 -0.317 1 97.56 188 SER A N 1
ATOM 1493 C CA . SER A 1 188 ? 1.755 38.375 -0.035 1 97.56 188 SER A CA 1
ATOM 1494 C C . SER A 1 188 ? 2.018 39.812 -0.427 1 97.56 188 SER A C 1
ATOM 1496 O O . SER A 1 188 ? 1.143 40.5 -0.985 1 97.56 188 SER A O 1
ATOM 1498 N N . LYS A 1 189 ? 3.209 40.344 -0.1 1 96.62 189 LYS A N 1
ATOM 1499 C CA . LYS A 1 189 ? 3.602 41.688 -0.476 1 96.62 189 LYS A CA 1
ATOM 1500 C C . LYS A 1 189 ? 3.723 41.812 -1.991 1 96.62 189 LYS A C 1
ATOM 1502 O O . LYS A 1 189 ? 3.252 42.812 -2.57 1 96.62 189 LYS A O 1
ATOM 1507 N N . GLU A 1 190 ? 4.285 40.844 -2.588 1 95.56 190 GLU A N 1
ATOM 1508 C CA . GLU A 1 190 ? 4.453 40.844 -4.035 1 95.56 190 GLU A CA 1
ATOM 1509 C C . GLU A 1 190 ? 3.107 40.906 -4.75 1 95.56 190 GLU A C 1
ATOM 1511 O O . GLU A 1 190 ? 2.965 41.594 -5.762 1 95.56 190 GLU A O 1
ATOM 1516 N N . LEU A 1 191 ? 2.137 40.188 -4.242 1 93.5 191 LEU A N 1
ATOM 1517 C CA . LEU A 1 191 ? 0.845 40.062 -4.906 1 93.5 191 LEU A CA 1
ATOM 1518 C C . LEU A 1 191 ? -0.131 41.125 -4.41 1 93.5 191 LEU A C 1
ATOM 1520 O O . LEU A 1 191 ? -1.193 41.312 -5.004 1 93.5 191 LEU A O 1
ATOM 1524 N N . GLY A 1 192 ? 0.221 41.812 -3.398 1 93.12 192 GLY A N 1
ATOM 1525 C CA . GLY A 1 192 ? -0.634 42.844 -2.844 1 93.12 192 GLY A CA 1
ATOM 1526 C C . GLY A 1 192 ? -1.907 42.312 -2.225 1 93.12 192 GLY A C 1
ATOM 1527 O O . GLY A 1 192 ? -2.994 42.844 -2.459 1 93.12 192 GLY A O 1
ATOM 1528 N N . VAL A 1 193 ? -1.801 41.281 -1.56 1 94.38 193 VAL A N 1
ATOM 1529 C CA . VAL A 1 193 ? -2.953 40.656 -0.894 1 94.38 193 VAL A CA 1
ATOM 1530 C C . VAL A 1 193 ? -2.582 40.281 0.536 1 94.38 193 VAL A C 1
ATOM 1532 O O . VAL A 1 193 ? -1.5 39.75 0.779 1 94.38 193 VAL A O 1
ATOM 1535 N N . LYS A 1 194 ? -3.34 40.656 1.51 1 96.56 194 LYS A N 1
ATOM 1536 C CA . LYS A 1 194 ? -3.133 40.25 2.891 1 96.56 194 LYS A CA 1
ATOM 1537 C C . LYS A 1 194 ? -3.496 38.781 3.076 1 96.56 194 LYS A C 1
ATOM 1539 O O . LYS A 1 194 ? -4.625 38.375 2.795 1 96.56 194 LYS A O 1
ATOM 1544 N N . PRO A 1 195 ? -2.604 38 3.506 1 98 195 PRO A N 1
ATOM 1545 C CA . PRO A 1 195 ? -2.887 36.562 3.678 1 98 195 PRO A CA 1
ATOM 1546 C C . PRO A 1 195 ? -3.727 36.281 4.922 1 98 195 PRO A C 1
ATOM 1548 O O . PRO A 1 195 ? -3.875 37.125 5.785 1 98 195 PRO A O 1
ATOM 1551 N N . GLN A 1 196 ? -4.422 35.25 4.922 1 98.31 196 GLN A N 1
ATOM 1552 C CA . GLN A 1 196 ? -4.887 34.594 6.137 1 98.31 196 GLN A CA 1
ATOM 1553 C C . GLN A 1 196 ? -3.988 33.406 6.5 1 98.31 196 GLN A C 1
ATOM 1555 O O . GLN A 1 196 ? -3.77 32.5 5.684 1 98.31 196 GLN A O 1
ATOM 1560 N N . ILE A 1 197 ? -3.467 33.469 7.68 1 98.62 197 ILE A N 1
ATOM 1561 C CA . ILE A 1 197 ? -2.436 32.5 8.062 1 98.62 197 ILE A CA 1
ATOM 1562 C C . ILE A 1 197 ? -2.928 31.656 9.234 1 98.62 197 ILE A C 1
ATOM 1564 O O . ILE A 1 197 ? -3.59 32.188 10.141 1 98.62 197 ILE A O 1
ATOM 1568 N N . GLY A 1 198 ? -2.742 30.391 9.148 1 98.44 198 GLY A N 1
ATOM 1569 C CA . GLY A 1 198 ? -2.85 29.484 10.281 1 98.44 198 GLY A CA 1
ATOM 1570 C C . GLY A 1 198 ? -1.512 28.938 10.734 1 98.44 198 GLY A C 1
ATOM 1571 O O . GLY A 1 198 ? -0.557 28.891 9.953 1 98.44 198 GLY A O 1
ATOM 1572 N N . ILE A 1 199 ? -1.427 28.578 11.984 1 97.88 199 ILE A N 1
ATOM 1573 C CA . ILE A 1 199 ? -0.244 27.906 12.516 1 97.88 199 ILE A CA 1
ATOM 1574 C C . ILE A 1 199 ? -0.61 26.5 12.969 1 97.88 199 ILE A C 1
ATOM 1576 O O . ILE A 1 199 ? -1.538 26.312 13.758 1 97.88 199 ILE A O 1
ATOM 1580 N N . ARG A 1 200 ? 0.051 25.547 12.383 1 96.06 200 ARG A N 1
ATOM 1581 C CA . ARG A 1 200 ? -0.101 24.188 12.906 1 96.06 200 ARG A CA 1
ATOM 1582 C C . ARG A 1 200 ? 0.746 23.984 14.164 1 96.06 200 ARG A C 1
ATOM 1584 O O . ARG A 1 200 ? 1.965 24.172 14.125 1 96.06 200 ARG A O 1
ATOM 1591 N N . TYR A 1 201 ? 0.066 23.734 15.234 1 93.12 201 TYR A N 1
ATOM 1592 C CA . TYR A 1 201 ? 0.679 23.484 16.531 1 93.12 201 TYR A CA 1
ATOM 1593 C C . TYR A 1 201 ? 0.999 22 16.719 1 93.12 201 TYR A C 1
ATOM 1595 O O . TYR A 1 201 ? 0.173 21.141 16.406 1 93.12 201 TYR A O 1
ATOM 1603 N N . LYS A 1 202 ? 2.219 21.688 17.141 1 88.69 202 LYS A N 1
ATOM 1604 C CA . LYS A 1 202 ? 2.6 20.312 17.453 1 88.69 202 LYS A CA 1
ATOM 1605 C C . LYS A 1 202 ? 2.025 19.891 18.797 1 88.69 202 LYS A C 1
ATOM 1607 O O . LYS A 1 202 ? 2.605 20.172 19.859 1 88.69 202 LYS A O 1
ATOM 1612 N N . LEU A 1 203 ? 1.035 19.047 18.719 1 85.94 203 LEU A N 1
ATOM 1613 C CA . LEU A 1 203 ? 0.417 18.547 19.953 1 85.94 203 LEU A CA 1
ATOM 1614 C C . LEU A 1 203 ? 1.344 17.578 20.672 1 85.94 203 LEU A C 1
ATOM 1616 O O . LEU A 1 203 ? 2.027 16.781 20.031 1 85.94 203 LEU A O 1
ATOM 1620 N N . LYS A 1 204 ? 1.39 17.688 21.953 1 79.62 204 LYS A N 1
ATOM 1621 C CA . LYS A 1 204 ? 2.148 16.734 22.766 1 79.62 204 LYS A CA 1
ATOM 1622 C C . LYS A 1 204 ? 1.293 15.531 23.141 1 79.62 204 LYS A C 1
ATOM 1624 O O . LYS A 1 204 ? 1.812 14.422 23.312 1 79.62 204 LYS A O 1
ATOM 1629 N N . ALA A 1 205 ? 0.16 15.852 23.312 1 58.38 205 ALA A N 1
ATOM 1630 C CA . ALA A 1 205 ? -0.753 14.742 23.594 1 58.38 205 ALA A CA 1
ATOM 1631 C C . ALA A 1 205 ? -0.689 13.688 22.5 1 58.38 205 ALA A C 1
ATOM 1633 O O . ALA A 1 205 ? -0.696 14.016 21.312 1 58.38 205 ALA A O 1
ATOM 1634 N N . LYS A 1 206 ? -0.078 12.5 22.922 1 56.59 206 LYS A N 1
ATOM 1635 C CA . LYS A 1 206 ? 0.047 11.438 21.922 1 56.59 206 LYS A CA 1
ATOM 1636 C C . LYS A 1 206 ? -1.312 10.812 21.609 1 56.59 206 LYS A C 1
ATOM 1638 O O . LYS A 1 206 ? -2.152 10.672 22.5 1 56.59 206 LYS A O 1
ATOM 1643 N N . GLY A 1 207 ? -1.654 10.781 20.406 1 48.69 207 GLY A N 1
ATOM 1644 C CA . GLY A 1 207 ? -2.859 10.078 20 1 48.69 207 GLY A CA 1
ATOM 1645 C C . GLY A 1 207 ? -2.814 8.594 20.312 1 48.69 207 GLY A C 1
ATOM 1646 O O . GLY A 1 207 ? -1.814 8.094 20.828 1 48.69 207 GLY A O 1
ATOM 1647 N N . ALA A 1 208 ? -3.873 7.816 20.641 1 44.44 208 ALA A N 1
ATOM 1648 C CA . ALA A 1 208 ? -4.012 6.367 20.781 1 44.44 208 ALA A CA 1
ATOM 1649 C C . ALA A 1 208 ? -4.215 5.703 19.422 1 44.44 208 ALA A C 1
ATOM 1651 O O . ALA A 1 208 ? -4.602 6.359 18.453 1 44.44 208 ALA A O 1
ATOM 1652 N N . GLY A 1 209 ? -3.703 4.508 19.109 1 42.5 209 GLY A N 1
ATOM 1653 C CA . GLY A 1 209 ? -4.047 3.635 18 1 42.5 209 GLY A CA 1
ATOM 1654 C C . GLY A 1 209 ? -2.912 3.455 17 1 42.5 209 GLY A C 1
ATOM 1655 O O . GLY A 1 209 ? -1.753 3.729 17.328 1 42.5 209 GLY A O 1
ATOM 1656 N N . GLN A 1 210 ? -3.291 2.859 15.82 1 39.44 210 GLN A N 1
ATOM 1657 C CA . GLN A 1 210 ? -2.34 2.512 14.773 1 39.44 210 GLN A CA 1
ATOM 1658 C C . GLN A 1 210 ? -1.56 3.738 14.305 1 39.44 210 GLN A C 1
ATOM 1660 O O . GLN A 1 210 ? -0.447 3.615 13.789 1 39.44 210 GLN A O 1
ATOM 1665 N N . TRP A 1 211 ? -2.186 4.953 14.586 1 40.69 211 TRP A N 1
ATOM 1666 C CA . TRP A 1 211 ? -1.588 6.184 14.086 1 40.69 211 TRP A CA 1
ATOM 1667 C C . TRP A 1 211 ? -1.119 7.07 15.234 1 40.69 211 TRP A C 1
ATOM 1669 O O . TRP A 1 211 ? -1.188 8.297 15.141 1 40.69 211 TRP A O 1
ATOM 1679 N N . GLU A 1 212 ? -0.717 6.527 16.328 1 44.28 212 GLU A N 1
ATOM 1680 C CA . GLU A 1 212 ? -0.187 7.266 17.469 1 44.28 212 GLU A CA 1
ATOM 1681 C C . GLU A 1 212 ? 0.965 8.172 17.047 1 44.28 212 GLU A C 1
ATOM 1683 O O . GLU A 1 212 ? 1.153 9.25 17.625 1 44.28 212 GLU A O 1
ATOM 1688 N N . ALA A 1 213 ? 1.554 7.68 15.914 1 46.69 213 ALA A N 1
ATOM 1689 C CA . ALA A 1 213 ? 2.76 8.375 15.477 1 46.69 213 ALA A CA 1
ATOM 1690 C C . ALA A 1 213 ? 2.412 9.68 14.758 1 46.69 213 ALA A C 1
ATOM 1692 O O . ALA A 1 213 ? 3.279 10.523 14.539 1 46.69 213 ALA A O 1
ATOM 1693 N N . SER A 1 214 ? 1.101 9.844 14.203 1 42.56 214 SER A N 1
ATOM 1694 C CA . SER A 1 214 ? 0.721 11.023 13.43 1 42.56 214 SER A CA 1
ATOM 1695 C C . SER A 1 214 ? 0.706 12.266 14.312 1 42.56 214 SER A C 1
ATOM 1697 O O . SER A 1 214 ? 0.735 13.391 13.797 1 42.56 214 SER A O 1
ATOM 1699 N N . GLY A 1 215 ? 0.775 12 15.688 1 49.03 215 GLY A N 1
ATOM 1700 C CA . GLY A 1 215 ? 0.828 13.094 16.656 1 49.03 215 GLY A CA 1
ATOM 1701 C C . GLY A 1 215 ? 2.047 13.031 17.547 1 49.03 215 GLY A C 1
ATOM 1702 O O . GLY A 1 215 ? 2.961 12.242 17.312 1 49.03 215 GLY A O 1
ATOM 1703 N N . GLY A 1 216 ? 2.342 14.023 18.172 1 53.41 216 GLY A N 1
ATOM 1704 C CA . GLY A 1 216 ? 3.373 14.031 19.203 1 53.41 216 GLY A CA 1
ATOM 1705 C C . GLY A 1 216 ? 4.602 14.828 18.812 1 53.41 216 GLY A C 1
ATOM 1706 O O . GLY A 1 216 ? 4.629 15.453 17.734 1 53.41 216 GLY A O 1
ATOM 1707 N N . GLU A 1 217 ? 5.441 14.789 19.578 1 62.47 217 GLU A N 1
ATOM 1708 C CA . GLU A 1 217 ? 6.641 15.617 19.469 1 62.47 217 GLU A CA 1
ATOM 1709 C C . GLU A 1 217 ? 7.473 15.211 18.25 1 62.47 217 GLU A C 1
ATOM 1711 O O . GLU A 1 217 ? 8.219 16.031 17.703 1 62.47 217 GLU A O 1
ATOM 1716 N N . ASN A 1 218 ? 7.098 14.023 17.688 1 73.81 218 ASN A N 1
ATOM 1717 C CA . ASN A 1 218 ? 7.91 13.547 16.562 1 73.81 218 ASN A CA 1
ATOM 1718 C C . ASN A 1 218 ? 7.16 13.648 15.242 1 73.81 218 ASN A C 1
ATOM 1720 O O . ASN A 1 218 ? 7.59 13.086 14.234 1 73.81 218 ASN A O 1
ATOM 1724 N N . ALA A 1 219 ? 6.152 14.484 15.281 1 78.31 219 ALA A N 1
ATOM 1725 C CA . ALA A 1 219 ? 5.383 14.68 14.055 1 78.31 219 ALA A CA 1
ATOM 1726 C C . ALA A 1 219 ? 6.195 15.445 13.016 1 78.31 219 ALA A C 1
ATOM 1728 O O . ALA A 1 219 ? 7.016 16.297 13.359 1 78.31 219 ALA A O 1
ATOM 1729 N N . LYS A 1 220 ? 6.008 15.086 11.773 1 87.44 220 LYS A N 1
ATOM 1730 C CA . LYS A 1 220 ? 6.762 15.75 10.719 1 87.44 220 LYS A CA 1
ATOM 1731 C C . LYS A 1 220 ? 6.215 17.141 10.445 1 87.44 220 LYS A C 1
ATOM 1733 O O . LYS A 1 220 ? 6.891 17.984 9.836 1 87.44 220 LYS A O 1
ATOM 1738 N N . PHE A 1 221 ? 4.945 17.438 10.938 1 90.25 221 PHE A N 1
ATOM 1739 C CA . PHE A 1 221 ? 4.324 18.75 10.711 1 90.25 221 PHE A CA 1
ATOM 1740 C C . PHE A 1 221 ? 4.172 19.5 12.023 1 90.25 221 PHE A C 1
ATOM 1742 O O . PHE A 1 221 ? 4.07 18.891 13.086 1 90.25 221 PHE A O 1
ATOM 1749 N N . GLY A 1 222 ? 4.117 20.859 11.82 1 92.94 222 GLY A N 1
ATOM 1750 C CA . GLY A 1 222 ? 3.777 21.688 12.953 1 92.94 222 GLY A CA 1
ATOM 1751 C C . GLY A 1 222 ? 4.965 22.453 13.508 1 92.94 222 GLY A C 1
ATOM 1752 O O . GLY A 1 222 ? 6.105 22 13.406 1 92.94 222 GLY A O 1
ATOM 1753 N N . LEU A 1 223 ? 4.715 23.531 14.109 1 94.75 223 LEU A N 1
ATOM 1754 C CA . LEU A 1 223 ? 5.734 24.375 14.727 1 94.75 223 LEU A CA 1
ATOM 1755 C C . LEU A 1 223 ? 5.902 24.047 16.203 1 94.75 223 LEU A C 1
ATOM 1757 O O . LEU A 1 223 ? 4.922 23.75 16.891 1 94.75 223 LEU A O 1
ATOM 1761 N N . THR A 1 224 ? 7.117 24.047 16.641 1 91.81 224 THR A N 1
ATOM 1762 C CA . THR A 1 224 ? 7.371 23.984 18.078 1 91.81 224 THR A CA 1
ATOM 1763 C C . THR A 1 224 ? 6.926 25.281 18.766 1 91.81 224 THR A C 1
ATOM 1765 O O . THR A 1 224 ? 6.684 26.281 18.094 1 91.81 224 THR A O 1
ATOM 1768 N N . THR A 1 225 ? 6.797 25.203 20.047 1 93.88 225 THR A N 1
ATOM 1769 C CA . THR A 1 225 ? 6.328 26.375 20.781 1 93.88 225 THR A CA 1
ATOM 1770 C C . THR A 1 225 ? 7.293 27.547 20.609 1 93.88 225 THR A C 1
ATOM 1772 O O . THR A 1 225 ? 6.867 28.688 20.438 1 93.88 225 THR A O 1
ATOM 1775 N N . PRO A 1 226 ? 8.609 27.266 20.672 1 93.56 226 PRO A N 1
ATOM 1776 C CA . PRO A 1 226 ? 9.531 28.375 20.406 1 93.56 226 PRO A CA 1
ATOM 1777 C C . PRO A 1 226 ? 9.344 28.969 19.016 1 93.56 226 PRO A C 1
ATOM 1779 O O . PRO A 1 226 ? 9.398 30.188 18.844 1 93.56 226 PRO A O 1
ATOM 1782 N N . GLU A 1 227 ? 9.125 28.172 18.031 1 95.06 227 GLU A N 1
ATOM 1783 C CA . GLU A 1 227 ? 8.891 28.641 16.656 1 95.06 227 GLU A CA 1
ATOM 1784 C C . GLU A 1 227 ? 7.613 29.469 16.562 1 95.06 227 GLU A C 1
ATOM 1786 O O . GLU A 1 227 ? 7.547 30.438 15.805 1 95.06 227 GLU A O 1
ATOM 1791 N N . ILE A 1 228 ? 6.652 29.062 17.328 1 97.06 228 ILE A N 1
ATOM 1792 C CA . ILE A 1 228 ? 5.379 29.781 17.328 1 97.06 228 ILE A CA 1
ATOM 1793 C C . ILE A 1 228 ? 5.578 31.188 17.891 1 97.06 228 ILE A C 1
ATOM 1795 O O . ILE A 1 228 ? 5.078 32.156 17.328 1 97.06 228 ILE A O 1
ATOM 1799 N N . ILE A 1 229 ? 6.301 31.312 19.031 1 96.44 229 ILE A N 1
ATOM 1800 C CA . ILE A 1 229 ? 6.582 32.594 19.625 1 96.44 229 ILE A CA 1
ATOM 1801 C C . ILE A 1 229 ? 7.328 33.5 18.625 1 96.44 229 ILE A C 1
ATOM 1803 O O . ILE A 1 229 ? 6.98 34.656 18.453 1 96.44 229 ILE A O 1
ATOM 1807 N N . ARG A 1 230 ? 8.266 32.875 17.969 1 96.38 230 ARG A N 1
ATOM 1808 C CA . ARG A 1 230 ? 9.047 33.625 16.984 1 96.38 230 ARG A CA 1
ATOM 1809 C C . ARG A 1 230 ? 8.172 34.062 15.812 1 96.38 230 ARG A C 1
ATOM 1811 O O . ARG A 1 230 ? 8.344 35.156 15.273 1 96.38 230 ARG A O 1
ATOM 1818 N N . ALA A 1 231 ? 7.309 33.188 15.359 1 97.88 231 ALA A N 1
ATOM 1819 C CA . ALA A 1 231 ? 6.398 33.5 14.266 1 97.88 231 ALA A CA 1
ATOM 1820 C C . ALA A 1 231 ? 5.512 34.688 14.617 1 97.88 231 ALA A C 1
ATOM 1822 O O . ALA A 1 231 ? 5.309 35.594 13.797 1 97.88 231 ALA A O 1
ATOM 1823 N N . VAL A 1 232 ? 4.988 34.719 15.836 1 98.06 232 VAL A N 1
ATOM 1824 C CA . VAL A 1 232 ? 4.148 35.812 16.297 1 98.06 232 VAL A CA 1
ATOM 1825 C C . VAL A 1 232 ? 4.945 37.125 16.297 1 98.06 232 VAL A C 1
ATOM 1827 O O . VAL A 1 232 ? 4.441 38.156 15.852 1 98.06 232 VAL A O 1
ATOM 1830 N N . GLU A 1 233 ? 6.176 37.031 16.75 1 97.56 233 GLU A N 1
ATOM 1831 C CA . GLU A 1 233 ? 7.039 38.219 16.797 1 97.56 233 GLU A CA 1
ATOM 1832 C C . GLU A 1 233 ? 7.305 38.75 15.383 1 97.56 233 GLU A C 1
ATOM 1834 O O . GLU A 1 233 ? 7.23 39.938 15.148 1 97.56 233 GLU A O 1
ATOM 1839 N N . ILE A 1 234 ? 7.582 37.844 14.477 1 97.81 234 ILE A N 1
ATOM 1840 C CA . ILE A 1 234 ? 7.844 38.25 13.094 1 97.81 234 ILE A CA 1
ATOM 1841 C C . ILE A 1 234 ? 6.598 38.906 12.492 1 97.81 234 ILE A C 1
ATOM 1843 O O . ILE A 1 234 ? 6.684 39.938 11.828 1 97.81 234 ILE A O 1
ATOM 1847 N N . LEU A 1 235 ? 5.457 38.312 12.719 1 98.31 235 LEU A N 1
ATOM 1848 C CA . LEU A 1 235 ? 4.207 38.844 12.188 1 98.31 235 LEU A CA 1
ATOM 1849 C C . LEU A 1 235 ? 3.922 40.219 12.758 1 98.31 235 LEU A C 1
ATOM 1851 O O . LEU A 1 235 ? 3.432 41.094 12.047 1 98.31 235 LEU A O 1
ATOM 1855 N N . LYS A 1 236 ? 4.219 40.406 14.055 1 97.56 236 LYS A N 1
ATOM 1856 C CA . LYS A 1 236 ? 4.062 41.719 14.672 1 97.56 236 LYS A CA 1
ATOM 1857 C C . LYS A 1 236 ? 4.969 42.75 14.016 1 97.56 236 LYS A C 1
ATOM 1859 O O . LYS A 1 236 ? 4.527 43.875 13.688 1 97.56 236 LYS A O 1
ATOM 1864 N N . GLU A 1 237 ? 6.184 42.375 13.828 1 97.5 237 GLU A N 1
ATOM 1865 C CA . GLU A 1 237 ? 7.172 43.25 13.219 1 97.5 237 GLU A CA 1
ATOM 1866 C C . GLU A 1 237 ? 6.77 43.625 11.797 1 97.5 237 GLU A C 1
ATOM 1868 O O . GLU A 1 237 ? 7.02 44.75 11.352 1 97.5 237 GLU A O 1
ATOM 1873 N N . GLU A 1 238 ? 6.113 42.781 11.125 1 97.25 238 GLU A N 1
ATOM 1874 C CA . GLU A 1 238 ? 5.715 43 9.734 1 97.25 238 GLU A CA 1
ATOM 1875 C C . GLU A 1 238 ? 4.352 43.656 9.648 1 97.25 238 GLU A C 1
ATOM 1877 O O . GLU A 1 238 ? 3.854 43.938 8.547 1 97.25 238 GLU A O 1
ATOM 1882 N N . GLY A 1 239 ? 3.74 43.906 10.82 1 96.94 239 GLY A N 1
ATOM 1883 C CA . GLY A 1 239 ? 2.408 44.5 10.836 1 96.94 239 GLY A CA 1
ATOM 1884 C C . GLY A 1 239 ? 1.336 43.562 10.32 1 96.94 239 GLY A C 1
ATOM 1885 O O . GLY A 1 239 ? 0.333 44 9.758 1 96.94 239 GLY A O 1
ATOM 1886 N N . LEU A 1 240 ? 1.564 42.25 10.43 1 97.88 240 LEU A N 1
ATOM 1887 C CA . LEU A 1 240 ? 0.669 41.25 9.867 1 97.88 240 LEU A CA 1
ATOM 1888 C C . LEU A 1 240 ? 0.124 40.344 10.953 1 97.88 240 LEU A C 1
ATOM 1890 O O . LEU A 1 240 ? -0.363 39.219 10.664 1 97.88 240 LEU A O 1
ATOM 1894 N N . LEU A 1 241 ? 0.236 40.688 12.227 1 98.19 241 LEU A N 1
ATOM 1895 C CA . LEU A 1 241 ? -0.244 39.812 13.289 1 98.19 241 LEU A CA 1
ATOM 1896 C C . LEU A 1 241 ? -1.734 39.531 13.125 1 98.19 241 LEU A C 1
ATOM 1898 O O . LEU A 1 241 ? -2.203 38.438 13.453 1 98.19 241 LEU A O 1
ATOM 1902 N N . ASP A 1 242 ? -2.471 40.531 12.602 1 97.69 242 ASP A N 1
ATOM 1903 C CA . ASP A 1 242 ? -3.91 40.375 12.406 1 97.69 242 ASP A CA 1
ATOM 1904 C C . ASP A 1 242 ? -4.207 39.375 11.297 1 97.69 242 ASP A C 1
ATOM 1906 O O . ASP A 1 242 ? -5.344 38.906 11.148 1 97.69 242 ASP A O 1
ATOM 1910 N N . ALA A 1 243 ? -3.17 38.938 10.492 1 98.19 243 ALA A N 1
ATOM 1911 C CA . ALA A 1 243 ? -3.326 37.938 9.461 1 98.19 243 ALA A CA 1
ATOM 1912 C C . ALA A 1 243 ? -3.371 36.531 10.07 1 98.19 243 ALA A C 1
ATOM 1914 O O . ALA A 1 243 ? -3.787 35.594 9.414 1 98.19 243 ALA A O 1
ATOM 1915 N N . LEU A 1 244 ? -2.869 36.375 11.297 1 98.56 244 LEU A N 1
ATOM 1916 C CA . LEU A 1 244 ? -2.938 35.094 11.992 1 98.56 244 LEU A CA 1
ATOM 1917 C C . LEU A 1 244 ? -4.348 34.844 12.508 1 98.56 244 LEU A C 1
ATOM 1919 O O . LEU A 1 244 ? -4.762 35.406 13.516 1 98.56 244 LEU A O 1
ATOM 1923 N N . VAL A 1 245 ? -5.066 33.906 11.82 1 98.5 245 VAL A N 1
ATOM 1924 C CA . VAL A 1 245 ? -6.496 33.844 12.102 1 98.5 245 VAL A CA 1
ATOM 1925 C C . VAL A 1 245 ? -6.848 32.438 12.578 1 98.5 245 VAL A C 1
ATOM 1927 O O . VAL A 1 245 ? -7.969 32.188 13.031 1 98.5 245 VAL A O 1
ATOM 1930 N N . MET A 1 246 ? -5.855 31.516 12.523 1 98.69 246 MET A N 1
ATOM 1931 C CA . MET A 1 246 ? -6.207 30.125 12.812 1 98.69 246 MET A CA 1
ATOM 1932 C C . MET A 1 246 ? -5.07 29.406 13.539 1 98.69 246 MET A C 1
ATOM 1934 O O . MET A 1 246 ? -3.9 29.625 13.227 1 98.69 246 MET A O 1
ATOM 1938 N N . VAL A 1 247 ? -5.379 28.641 14.562 1 98 247 VAL A N 1
ATOM 1939 C CA . VAL A 1 247 ? -4.484 27.594 15.07 1 98 247 VAL A CA 1
ATOM 1940 C C . VAL A 1 247 ? -5 26.219 14.664 1 98 247 VAL A C 1
ATOM 1942 O O . VAL A 1 247 ? -6.207 25.969 14.703 1 98 247 VAL A O 1
ATOM 1945 N N . HIS A 1 248 ? -4.117 25.453 14.047 1 97.06 248 HIS A N 1
ATOM 1946 C CA . HIS A 1 248 ? -4.426 24.109 13.57 1 97.06 248 HIS A CA 1
ATOM 1947 C C . HIS A 1 248 ? -3.732 23.047 14.422 1 97.06 248 HIS A C 1
ATOM 1949 O O . HIS A 1 248 ? -2.52 23.109 14.633 1 97.06 248 HIS A O 1
ATOM 1955 N N . ALA A 1 249 ? -4.496 22.172 14.977 1 93.19 249 ALA A N 1
ATOM 1956 C CA . ALA A 1 249 ? -3.963 21 15.688 1 93.19 249 ALA A CA 1
ATOM 1957 C C . ALA A 1 249 ? -4.551 19.703 15.133 1 93.19 249 ALA A C 1
ATOM 1959 O O . ALA A 1 249 ? -5.762 19.484 15.219 1 93.19 249 ALA A O 1
ATOM 1960 N N . HIS A 1 250 ? -3.678 18.875 14.57 1 89.12 250 HIS A N 1
ATOM 1961 C CA . HIS A 1 250 ? -4.16 17.594 14.062 1 89.12 250 HIS A CA 1
ATOM 1962 C C . HIS A 1 250 ? -4.102 16.516 15.133 1 89.12 250 HIS A C 1
ATOM 1964 O O . HIS A 1 250 ? -3.018 16.062 15.5 1 89.12 250 HIS A O 1
ATOM 1970 N N . ILE A 1 251 ? -5.195 16.109 15.555 1 85.25 251 ILE A N 1
ATOM 1971 C CA . ILE A 1 251 ? -5.309 15.195 16.688 1 85.25 251 ILE A CA 1
ATOM 1972 C C . ILE A 1 251 ? -4.871 13.797 16.281 1 85.25 251 ILE A C 1
ATOM 1974 O O . ILE A 1 251 ? -4.355 13.031 17.094 1 85.25 251 ILE A O 1
ATOM 1978 N N . GLY A 1 252 ? -5.07 13.445 15.062 1 85.38 252 GLY A N 1
ATOM 1979 C CA . GLY A 1 252 ? -4.773 12.125 14.547 1 85.38 252 GLY A CA 1
ATOM 1980 C C . GLY A 1 252 ? -5.809 11.617 13.562 1 85.38 252 GLY A C 1
ATOM 1981 O O . GLY A 1 252 ? -6.746 12.344 13.211 1 85.38 252 GLY A O 1
ATOM 1982 N N . SER A 1 253 ? -5.508 10.406 13.094 1 88 253 SER A N 1
ATOM 1983 C CA . SER A 1 253 ? -6.465 9.734 12.227 1 88 253 SER A CA 1
ATOM 1984 C C . SER A 1 253 ? -7.086 8.523 12.93 1 88 253 SER A C 1
ATOM 1986 O O . SER A 1 253 ? -6.391 7.781 13.625 1 88 253 SER A O 1
ATOM 1988 N N . GLN A 1 254 ? -8.359 8.398 12.852 1 92.62 254 GLN A N 1
ATOM 1989 C CA . GLN A 1 254 ? -9.031 7.238 13.43 1 92.62 254 GLN A CA 1
ATOM 1990 C C . GLN A 1 254 ? -8.703 7.094 14.914 1 92.62 254 GLN A C 1
ATOM 1992 O O . GLN A 1 254 ? -8.219 6.047 15.352 1 92.62 254 GLN A O 1
ATOM 1997 N N . VAL A 1 255 ? -8.969 8.234 15.641 1 93.88 255 VAL A N 1
ATOM 1998 C CA . VAL A 1 255 ? -8.742 8.203 17.078 1 93.88 255 VAL A CA 1
ATOM 1999 C C . VAL A 1 255 ? -9.906 7.488 17.766 1 93.88 255 VAL A C 1
ATOM 2001 O O . VAL A 1 255 ? -11.016 8.023 17.844 1 93.88 255 VAL A O 1
ATOM 2004 N N . THR A 1 256 ? -9.625 6.359 18.375 1 94.25 256 THR A N 1
ATOM 2005 C CA . THR A 1 256 ? -10.672 5.43 18.766 1 94.25 256 THR A CA 1
ATOM 2006 C C . THR A 1 256 ? -11.156 5.738 20.188 1 94.25 256 THR A C 1
ATOM 2008 O O . THR A 1 256 ? -12.219 5.258 20.594 1 94.25 256 THR A O 1
ATOM 2011 N N . ASP A 1 257 ? -10.406 6.578 20.922 1 94.81 257 ASP A N 1
ATOM 2012 C CA . ASP A 1 257 ? -10.711 6.855 22.328 1 94.81 257 ASP A CA 1
ATOM 2013 C C . ASP A 1 257 ? -11.062 8.328 22.531 1 94.81 257 ASP A C 1
ATOM 2015 O O . ASP A 1 257 ? -10.234 9.203 22.297 1 94.81 257 ASP A O 1
ATOM 2019 N N . ILE A 1 258 ? -12.25 8.547 23.094 1 95.12 258 ILE A N 1
ATOM 2020 C CA . ILE A 1 258 ? -12.766 9.898 23.281 1 95.12 258 ILE A CA 1
ATOM 2021 C C . ILE A 1 258 ? -11.906 10.641 24.297 1 95.12 258 ILE A C 1
ATOM 2023 O O . ILE A 1 258 ? -11.781 11.867 24.25 1 95.12 258 ILE A O 1
ATOM 2027 N N . ARG A 1 259 ? -11.32 9.953 25.297 1 94.44 259 ARG A N 1
ATOM 2028 C CA . ARG A 1 259 ? -10.477 10.586 26.297 1 94.44 259 ARG A CA 1
ATOM 2029 C C . ARG A 1 259 ? -9.258 11.25 25.672 1 94.44 259 ARG A C 1
ATOM 2031 O O . ARG A 1 259 ? -8.844 12.328 26.094 1 94.44 259 ARG A O 1
ATOM 2038 N N . ARG A 1 260 ? -8.75 10.602 24.688 1 92.44 260 ARG A N 1
ATOM 2039 C CA . ARG A 1 260 ? -7.602 11.156 23.984 1 92.44 260 ARG A CA 1
ATOM 2040 C C . ARG A 1 260 ? -7.988 12.398 23.188 1 92.44 260 ARG A C 1
ATOM 2042 O O . ARG A 1 260 ? -7.207 13.344 23.094 1 92.44 260 ARG A O 1
ATOM 2049 N N . ILE A 1 261 ? -9.117 12.359 22.625 1 94.44 261 ILE A N 1
ATOM 2050 C CA . ILE A 1 261 ? -9.625 13.508 21.875 1 94.44 261 ILE A CA 1
ATOM 2051 C C . ILE A 1 261 ? -9.797 14.695 22.828 1 94.44 261 ILE A C 1
ATOM 2053 O O . ILE A 1 261 ? -9.367 15.812 22.5 1 94.44 261 ILE A O 1
ATOM 2057 N N . LYS A 1 262 ? -10.375 14.461 23.953 1 95.31 262 LYS A N 1
ATOM 2058 C CA . LYS A 1 262 ? -10.609 15.523 24.922 1 95.31 262 LYS A CA 1
ATOM 2059 C C . LYS A 1 262 ? -9.297 16.156 25.375 1 95.31 262 LYS A C 1
ATOM 2061 O O . LYS A 1 262 ? -9.195 17.375 25.484 1 95.31 262 LYS A O 1
ATOM 2066 N N . MET A 1 263 ? -8.352 15.312 25.594 1 93.31 263 MET A N 1
ATOM 2067 C CA . MET A 1 263 ? -7.047 15.805 26.016 1 93.31 263 MET A CA 1
ATOM 2068 C C . MET A 1 263 ? -6.422 16.688 24.938 1 93.31 263 MET A C 1
ATOM 2070 O O . MET A 1 263 ? -5.883 17.75 25.234 1 93.31 263 MET A O 1
ATOM 2074 N N . ALA A 1 264 ? -6.488 16.219 23.719 1 93.81 264 ALA A N 1
ATOM 2075 C CA . ALA A 1 264 ? -5.926 16.969 22.594 1 93.81 264 ALA A CA 1
ATOM 2076 C C . ALA A 1 264 ? -6.648 18.297 22.406 1 93.81 264 ALA A C 1
ATOM 2078 O O . ALA A 1 264 ? -6.02 19.312 22.125 1 93.81 264 ALA A O 1
ATOM 2079 N N . VAL A 1 265 ? -7.93 18.281 22.547 1 96.38 265 VAL A N 1
ATOM 2080 C CA . VAL A 1 265 ? -8.742 19.484 22.375 1 96.38 265 VAL A CA 1
ATOM 2081 C C . VAL A 1 265 ? -8.398 20.5 23.453 1 96.38 265 VAL A C 1
ATOM 2083 O O . VAL A 1 265 ? -8.32 21.703 23.172 1 96.38 265 VAL A O 1
ATOM 2086 N N . ARG A 1 266 ? -8.219 20.062 24.672 1 96.31 266 ARG A N 1
ATOM 2087 C CA . ARG A 1 266 ? -7.859 20.969 25.781 1 96.31 266 ARG A CA 1
ATOM 2088 C C . ARG A 1 266 ? -6.547 21.688 25.484 1 96.31 266 ARG A C 1
ATOM 2090 O O . ARG A 1 266 ? -6.457 22.906 25.641 1 96.31 266 ARG A O 1
ATOM 2097 N N . GLU A 1 267 ? -5.613 20.906 25.062 1 94.88 267 GLU A N 1
ATOM 2098 C CA . GLU A 1 267 ? -4.316 21.484 24.734 1 94.88 267 GLU A CA 1
ATOM 2099 C C . GLU A 1 267 ? -4.445 22.484 23.594 1 94.88 267 GLU A C 1
ATOM 2101 O O . GLU A 1 267 ? -3.865 23.578 23.641 1 94.88 267 GLU A O 1
ATOM 2106 N N . ALA A 1 268 ? -5.172 22.156 22.562 1 96.19 268 ALA A N 1
ATOM 2107 C CA . ALA A 1 268 ? -5.359 23.016 21.406 1 96.19 268 ALA A CA 1
ATOM 2108 C C . ALA A 1 268 ? -6.082 24.312 21.797 1 96.19 268 ALA A C 1
ATOM 2110 O O . ALA A 1 268 ? -5.715 25.391 21.344 1 96.19 268 ALA A O 1
ATOM 2111 N N . ALA A 1 269 ? -7.098 24.156 22.609 1 97.75 269 ALA A N 1
ATOM 2112 C CA . ALA A 1 269 ? -7.859 25.312 23.078 1 97.75 269 ALA A CA 1
ATOM 2113 C C . ALA A 1 269 ? -6.984 26.25 23.906 1 97.75 269 ALA A C 1
ATOM 2115 O O . ALA A 1 269 ? -7.098 27.469 23.797 1 97.75 269 ALA A O 1
ATOM 2116 N N . GLN A 1 270 ? -6.164 25.641 24.75 1 97.25 270 GLN A N 1
ATOM 2117 C CA . GLN A 1 270 ? -5.238 26.453 25.531 1 97.25 270 GLN A CA 1
ATOM 2118 C C . GLN A 1 270 ? -4.301 27.25 24.625 1 97.25 270 GLN A C 1
ATOM 2120 O O . GLN A 1 270 ? -3.963 28.391 24.922 1 97.25 270 GLN A O 1
ATOM 2125 N N . THR A 1 271 ? -3.859 26.641 23.578 1 97.25 271 THR A N 1
ATOM 2126 C CA . THR A 1 271 ? -2.975 27.297 22.625 1 97.25 271 THR A CA 1
ATOM 2127 C C . THR A 1 271 ? -3.697 28.453 21.922 1 97.25 271 THR A C 1
ATOM 2129 O O . THR A 1 271 ? -3.107 29.5 21.688 1 97.25 271 THR A O 1
ATOM 2132 N N . TYR A 1 272 ? -4.949 28.266 21.594 1 98 272 TYR A N 1
ATOM 2133 C CA . TYR A 1 272 ? -5.789 29.328 21.062 1 98 272 TYR A CA 1
ATOM 2134 C C . TYR A 1 272 ? -5.805 30.531 22 1 98 272 TYR A C 1
ATOM 2136 O O . TYR A 1 272 ? -5.543 31.656 21.578 1 98 272 TYR A O 1
ATOM 2144 N N . VAL A 1 273 ? -6.043 30.25 23.25 1 98.19 273 VAL A N 1
ATOM 2145 C CA . VAL A 1 273 ? -6.129 31.281 24.266 1 98.19 273 VAL A CA 1
ATOM 2146 C C . VAL A 1 273 ? -4.797 32.031 24.375 1 98.19 273 VAL A C 1
ATOM 2148 O O . VAL A 1 273 ? -4.762 33.25 24.375 1 98.19 273 VAL A O 1
ATOM 2151 N N . GLN A 1 274 ? -3.754 31.266 24.453 1 97.62 274 GLN A N 1
ATOM 2152 C CA . GLN A 1 274 ? -2.432 31.859 24.641 1 97.62 274 GLN A CA 1
ATOM 2153 C C . GLN A 1 274 ? -2.025 32.719 23.453 1 97.62 274 GLN A C 1
ATOM 2155 O O . GLN A 1 274 ? -1.377 33.75 23.625 1 97.62 274 GLN A O 1
ATOM 2160 N N . LEU A 1 275 ? -2.348 32.281 22.234 1 98 275 LEU A N 1
ATOM 2161 C CA . LEU A 1 275 ? -2.033 33.062 21.031 1 98 275 LEU A CA 1
ATOM 2162 C C . LEU A 1 275 ? -2.828 34.375 21.016 1 98 275 LEU A C 1
ATOM 2164 O O . LEU A 1 275 ? -2.314 35.406 20.594 1 98 275 LEU A O 1
ATOM 2168 N N . ARG A 1 276 ? -4.066 34.344 21.453 1 97.88 276 ARG A N 1
ATOM 2169 C CA . ARG A 1 276 ? -4.867 35.562 21.547 1 97.88 276 ARG A CA 1
ATOM 2170 C C . ARG A 1 276 ? -4.277 36.531 22.578 1 97.88 276 ARG A C 1
ATOM 2172 O O . ARG A 1 276 ? -4.246 37.75 22.344 1 97.88 276 ARG A O 1
ATOM 2179 N N . LYS A 1 277 ? -3.811 35.969 23.656 1 96.62 277 LYS A N 1
ATOM 2180 C CA . LYS A 1 277 ? -3.186 36.781 24.688 1 96.62 277 LYS A CA 1
ATOM 2181 C C . LYS A 1 277 ? -1.911 37.438 24.172 1 96.62 277 LYS A C 1
ATOM 2183 O O . LYS A 1 277 ? -1.494 38.5 24.688 1 96.62 277 LYS A O 1
ATOM 2188 N N . LEU A 1 278 ? -1.324 36.812 23.188 1 96.81 278 LEU A N 1
ATOM 2189 C CA . LEU A 1 278 ? -0.144 37.406 22.547 1 96.81 278 LEU A CA 1
ATOM 2190 C C . LEU A 1 278 ? -0.541 38.469 21.531 1 96.81 278 LEU A C 1
ATOM 2192 O O . LEU A 1 278 ? 0.323 39.094 20.922 1 96.81 278 LEU A O 1
ATOM 2196 N N . GLY A 1 279 ? -1.804 38.562 21.266 1 97 279 GLY A N 1
ATOM 2197 C CA . GLY A 1 279 ? -2.279 39.688 20.438 1 97 279 GLY A CA 1
ATOM 2198 C C . GLY A 1 279 ? -2.861 39.219 19.109 1 97 279 GLY A C 1
ATOM 2199 O O . GLY A 1 279 ? -3.377 40.031 18.344 1 97 279 GLY A O 1
ATOM 2200 N N . ALA A 1 280 ? -2.805 37.969 18.766 1 97.31 280 ALA A N 1
ATOM 2201 C CA . ALA A 1 280 ? -3.348 37.469 17.516 1 97.31 280 ALA A CA 1
ATOM 2202 C C . ALA A 1 280 ? -4.871 37.375 17.562 1 97.31 280 ALA A C 1
ATOM 2204 O O . ALA A 1 280 ? -5.43 36.781 18.5 1 97.31 280 ALA A O 1
ATOM 2205 N N . PRO A 1 281 ? -5.516 37.938 16.625 1 97.31 281 PRO A N 1
ATOM 2206 C CA . PRO A 1 281 ? -6.98 37.875 16.641 1 97.31 281 PRO A CA 1
ATOM 2207 C C . PRO A 1 281 ? -7.508 36.562 16.047 1 97.31 281 PRO A C 1
ATOM 2209 O O . PRO A 1 281 ? -8.32 36.594 15.125 1 97.31 281 PRO A O 1
ATOM 2212 N N . LEU A 1 282 ? -7.16 35.469 16.641 1 98.12 282 LEU A N 1
ATOM 2213 C CA . LEU A 1 282 ? -7.566 34.188 16.125 1 98.12 282 LEU A CA 1
ATOM 2214 C C . LEU A 1 282 ? -9.086 34.062 16.062 1 98.12 282 LEU A C 1
ATOM 2216 O O . LEU A 1 282 ? -9.789 34.469 16.984 1 98.12 282 LEU A O 1
ATOM 2220 N N . ALA A 1 283 ? -9.516 33.594 14.914 1 97.88 283 ALA A N 1
ATOM 2221 C CA . ALA A 1 283 ? -10.953 33.375 14.711 1 97.88 283 ALA A CA 1
ATOM 2222 C C . ALA A 1 283 ? -11.289 31.891 14.656 1 97.88 283 ALA A C 1
ATOM 2224 O O . ALA A 1 283 ? -12.406 31.484 14.992 1 97.88 283 ALA A O 1
ATOM 2225 N N . TYR A 1 284 ? -10.336 31.078 14.219 1 98.56 284 TYR A N 1
ATOM 2226 C CA . TYR A 1 284 ? -10.602 29.672 13.953 1 98.56 284 TYR A CA 1
ATOM 2227 C C . TYR A 1 284 ? -9.734 28.781 14.82 1 98.56 284 TYR A C 1
ATOM 2229 O O . TYR A 1 284 ? -8.555 29.062 15.047 1 98.56 284 TYR A O 1
ATOM 2237 N N . LEU A 1 285 ? -10.281 27.734 15.391 1 98.62 285 LEU A N 1
ATOM 2238 C CA . LEU A 1 285 ? -9.586 26.594 15.984 1 98.62 285 LEU A CA 1
ATOM 2239 C C . LEU A 1 285 ? -9.844 25.328 15.18 1 98.62 285 LEU A C 1
ATOM 2241 O O . LEU A 1 285 ? -10.906 24.719 15.297 1 98.62 285 LEU A O 1
ATOM 2245 N N . ASN A 1 286 ? -8.867 24.984 14.344 1 98.38 286 ASN A N 1
ATOM 2246 C CA . ASN A 1 286 ? -8.945 23.781 13.523 1 98.38 286 ASN A CA 1
ATOM 2247 C C . ASN A 1 286 ? -8.406 22.562 14.266 1 98.38 286 ASN A C 1
ATOM 2249 O O . ASN A 1 286 ? -7.195 22.438 14.461 1 98.38 286 ASN A O 1
ATOM 2253 N N . LEU A 1 287 ? -9.289 21.75 14.617 1 96.38 287 LEU A N 1
ATOM 2254 C CA . LEU A 1 287 ? -8.93 20.609 15.445 1 96.38 287 LEU A CA 1
ATOM 2255 C C . LEU A 1 287 ? -8.562 19.406 14.578 1 96.38 287 LEU A C 1
ATOM 2257 O O . LEU A 1 287 ? -8.367 18.297 15.086 1 96.38 287 LEU A O 1
ATOM 2261 N N . GLY A 1 288 ? -8.477 19.656 13.281 1 92 288 GLY A N 1
ATOM 2262 C CA . GLY A 1 288 ? -8 18.641 12.352 1 92 288 GLY A CA 1
ATOM 2263 C C . GLY A 1 288 ? -8.914 17.438 12.273 1 92 288 GLY A C 1
ATOM 2264 O O . GLY A 1 288 ? -10.125 17.578 12.133 1 92 288 GLY A O 1
ATOM 2265 N N . GLY A 1 289 ? -8.289 16.266 12.25 1 86.75 289 GLY A N 1
ATOM 2266 C CA . GLY A 1 289 ? -9.016 15.023 12.086 1 86.75 289 GLY A CA 1
ATOM 2267 C C . GLY A 1 289 ? -9.234 14.281 13.391 1 86.75 289 GLY A C 1
ATOM 2268 O O . GLY A 1 289 ? -9.484 14.906 14.43 1 86.75 289 GLY A O 1
ATOM 2269 N N . GLY A 1 290 ? -9.445 13.07 13.281 1 86.75 290 GLY A N 1
ATOM 2270 C CA . GLY A 1 290 ? -9.516 12.211 14.453 1 86.75 290 GLY A CA 1
ATOM 2271 C C . GLY A 1 290 ? -10.836 11.492 14.594 1 86.75 290 GLY A C 1
ATOM 2272 O O . GLY A 1 290 ? -10.914 10.43 15.219 1 86.75 290 GLY A O 1
ATOM 2273 N N . LEU A 1 291 ? -11.875 12.133 13.984 1 95.25 291 LEU A N 1
ATOM 2274 C CA . LEU A 1 291 ? -13.172 11.469 14.078 1 95.25 291 LEU A CA 1
ATOM 2275 C C . LEU A 1 291 ? -13.117 10.078 13.453 1 95.25 291 LEU A C 1
ATOM 2277 O O . LEU A 1 291 ? -12.836 9.938 12.266 1 95.25 291 LEU A O 1
ATOM 2281 N N . ALA A 1 292 ? -13.398 9.102 14.273 1 96.25 292 ALA A N 1
ATOM 2282 C CA . ALA A 1 292 ? -13.195 7.711 13.859 1 96.25 292 ALA A CA 1
ATOM 2283 C C . ALA A 1 292 ? -14.477 7.117 13.289 1 96.25 292 ALA A C 1
ATOM 2285 O O . ALA A 1 292 ? -15.562 7.648 13.508 1 96.25 292 ALA A O 1
ATOM 2286 N N . VAL A 1 293 ? -14.32 6.16 12.484 1 96.81 293 VAL A N 1
ATOM 2287 C CA . VAL A 1 293 ? -15.383 5.273 12.023 1 96.81 293 VAL A CA 1
ATOM 2288 C C . VAL A 1 293 ? -15.312 3.945 12.766 1 96.81 293 VAL A C 1
ATOM 2290 O O . VAL A 1 293 ? -14.227 3.408 13 1 96.81 293 VAL A O 1
ATOM 2293 N N . ASP A 1 294 ? -16.422 3.502 13.266 1 95.94 294 ASP A N 1
ATOM 2294 C CA . ASP A 1 294 ? -16.516 2.205 13.93 1 95.94 294 ASP A CA 1
ATOM 2295 C C . ASP A 1 294 ? -16.703 1.081 12.914 1 95.94 294 ASP A C 1
ATOM 2297 O O . ASP A 1 294 ? -17.812 0.575 12.734 1 95.94 294 ASP A O 1
ATOM 2301 N N . TYR A 1 295 ? -15.672 0.543 12.43 1 96.38 295 TYR A N 1
ATOM 2302 C CA . TYR A 1 295 ? -15.68 -0.449 11.359 1 96.38 295 TYR A CA 1
ATOM 2303 C C . TYR A 1 295 ? -16.172 -1.797 11.875 1 96.38 295 TYR A C 1
ATOM 2305 O O . TYR A 1 295 ? -16.828 -2.545 11.141 1 96.38 295 TYR A O 1
ATOM 2313 N N . ASP A 1 296 ? -15.742 -2.154 13.062 1 93.81 296 ASP A N 1
ATOM 2314 C CA . ASP A 1 296 ? -16.062 -3.504 13.516 1 93.81 296 ASP A CA 1
ATOM 2315 C C . ASP A 1 296 ? -17.344 -3.518 14.344 1 93.81 296 ASP A C 1
ATOM 2317 O O . ASP A 1 296 ? -17.859 -4.582 14.695 1 93.81 296 ASP A O 1
ATOM 2321 N N . GLY A 1 297 ? -17.844 -2.348 14.727 1 93.44 297 GLY A N 1
ATOM 2322 C CA . GLY A 1 297 ? -19.125 -2.25 15.398 1 93.44 297 GLY A CA 1
ATOM 2323 C C . GLY A 1 297 ? -19.047 -2.492 16.891 1 93.44 297 GLY A C 1
ATOM 2324 O O . GLY A 1 297 ? -20.062 -2.469 17.594 1 93.44 297 GLY A O 1
ATOM 2325 N N . SER A 1 298 ? -17.922 -2.625 17.469 1 92.44 298 SER A N 1
ATOM 2326 C CA . SER A 1 298 ? -17.766 -3.033 18.859 1 92.44 298 SER A CA 1
ATOM 2327 C C . SER A 1 298 ? -17.922 -1.846 19.797 1 92.44 298 SER A C 1
ATOM 2329 O O . SER A 1 298 ? -18.094 -2.025 21.016 1 92.44 298 SER A O 1
ATOM 2331 N N . LYS A 1 299 ? -17.766 -0.639 19.281 1 93.19 299 LYS A N 1
ATOM 2332 C CA . LYS A 1 299 ? -17.859 0.569 20.094 1 93.19 299 LYS A CA 1
ATOM 2333 C C . LYS A 1 299 ? -16.828 0.56 21.203 1 93.19 299 LYS A C 1
ATOM 2335 O O . LYS A 1 299 ? -17.141 0.884 22.359 1 93.19 299 LYS A O 1
ATOM 2340 N N . THR A 1 300 ? -15.703 0.083 20.891 1 92.75 300 THR A N 1
ATOM 2341 C CA . THR A 1 300 ? -14.586 0.022 21.812 1 92.75 300 THR A CA 1
ATOM 2342 C C . THR A 1 300 ? -13.414 0.861 21.297 1 92.75 300 THR A C 1
ATOM 2344 O O . THR A 1 300 ? -13.523 1.52 20.266 1 92.75 300 THR A O 1
ATOM 2347 N N . ASN A 1 301 ? -12.289 0.818 22.016 1 91.81 301 ASN A N 1
ATOM 2348 C CA . ASN A 1 301 ? -11.102 1.543 21.594 1 91.81 301 ASN A CA 1
ATOM 2349 C C . ASN A 1 301 ? -10.188 0.67 20.734 1 91.81 301 ASN A C 1
ATOM 2351 O O . ASN A 1 301 ? -9.016 0.99 20.547 1 91.81 301 ASN A O 1
ATOM 2355 N N . PHE A 1 302 ? -10.766 -0.463 20.219 1 90.69 302 PHE A N 1
ATOM 2356 C CA . PHE A 1 302 ? -10.055 -1.288 19.25 1 90.69 302 PHE A CA 1
ATOM 2357 C C . PHE A 1 302 ? -9.68 -0.476 18.016 1 90.69 302 PHE A C 1
ATOM 2359 O O . PHE A 1 302 ? -10.375 0.474 17.656 1 90.69 302 PHE A O 1
ATOM 2366 N N . TYR A 1 303 ? -8.586 -0.811 17.328 1 88.88 303 TYR A N 1
ATOM 2367 C CA . TYR A 1 303 ? -8.031 0.013 16.266 1 88.88 303 TYR A CA 1
ATOM 2368 C C . TYR A 1 303 ? -9.031 0.175 15.117 1 88.88 303 TYR A C 1
ATOM 2370 O O . TYR A 1 303 ? -8.977 1.154 14.375 1 88.88 303 TYR A O 1
ATOM 2378 N N . ALA A 1 304 ? -9.906 -0.752 14.961 1 91.56 304 ALA A N 1
ATOM 2379 C CA . ALA A 1 304 ? -10.891 -0.688 13.891 1 91.56 304 ALA A CA 1
ATOM 2380 C C . ALA A 1 304 ? -12.258 -0.257 14.422 1 91.56 304 ALA A C 1
ATOM 2382 O O . ALA A 1 304 ? -13.297 -0.646 13.883 1 91.56 304 ALA A O 1
ATOM 2383 N N . SER A 1 305 ? -12.25 0.501 15.516 1 93.31 305 SER A N 1
ATOM 2384 C CA . SER A 1 305 ? -13.508 0.922 16.125 1 93.31 305 SER A CA 1
ATOM 2385 C C . SER A 1 305 ? -13.406 2.328 16.703 1 93.31 305 SER A C 1
ATOM 2387 O O . SER A 1 305 ? -12.555 3.117 16.281 1 93.31 305 SER A O 1
ATOM 2389 N N . ALA A 1 306 ? -14.383 2.74 17.438 1 94.19 306 ALA A N 1
ATOM 2390 C CA . ALA A 1 306 ? -14.438 3.969 18.234 1 94.19 306 ALA A CA 1
ATOM 2391 C C . ALA A 1 306 ? -15.383 3.814 19.422 1 94.19 306 ALA A C 1
ATOM 2393 O O . ALA A 1 306 ? -16.469 3.236 19.297 1 94.19 306 ALA A O 1
ATOM 2394 N N . ASN A 1 307 ? -15.023 4.281 20.547 1 95.94 307 ASN A N 1
ATOM 2395 C CA . ASN A 1 307 ? -15.844 4.129 21.734 1 95.94 307 ASN A CA 1
ATOM 2396 C C . ASN A 1 307 ? -16.766 5.328 21.938 1 95.94 307 ASN A C 1
ATOM 2398 O O . ASN A 1 307 ? -17.219 5.59 23.047 1 95.94 307 ASN A O 1
ATOM 2402 N N . TYR A 1 308 ? -17 6.105 20.938 1 96.81 308 TYR A N 1
ATOM 2403 C CA . TYR A 1 308 ? -17.859 7.285 20.984 1 96.81 308 TYR A CA 1
ATOM 2404 C C . TYR A 1 308 ? -18.656 7.422 19.688 1 96.81 308 TYR A C 1
ATOM 2406 O O . TYR A 1 308 ? -18.344 6.781 18.688 1 96.81 308 TYR A O 1
ATOM 2414 N N . THR A 1 309 ? -19.719 8.172 19.719 1 96.25 309 THR A N 1
ATOM 2415 C CA . THR A 1 309 ? -20.531 8.484 18.547 1 96.25 309 THR A CA 1
ATOM 2416 C C . THR A 1 309 ? -20.203 9.875 18.016 1 96.25 309 THR A C 1
ATOM 2418 O O . THR A 1 309 ? -19.5 10.648 18.688 1 96.25 309 THR A O 1
ATOM 2421 N N . LEU A 1 310 ? -20.703 10.203 16.859 1 96.94 310 LEU A N 1
ATOM 2422 C CA . LEU A 1 310 ? -20.484 11.508 16.25 1 96.94 310 LEU A CA 1
ATOM 2423 C C . LEU A 1 310 ? -21.047 12.625 17.125 1 96.94 310 LEU A C 1
ATOM 2425 O O . LEU A 1 310 ? -20.375 13.625 17.375 1 96.94 310 LEU A O 1
ATOM 2429 N N . PRO A 1 311 ? -22.25 12.477 17.672 1 97.56 311 PRO A N 1
ATOM 2430 C CA . PRO A 1 311 ? -22.75 13.516 18.562 1 97.56 311 PRO A CA 1
ATOM 2431 C C . PRO A 1 311 ? -21.891 13.695 19.812 1 97.56 311 PRO A C 1
ATOM 2433 O O . PRO A 1 311 ? -21.641 14.828 20.234 1 97.56 311 PRO A O 1
ATOM 2436 N N . GLU A 1 312 ? -21.422 12.578 20.344 1 97.56 312 GLU A N 1
ATOM 2437 C CA . GLU A 1 312 ? -20.562 12.672 21.516 1 97.56 312 GLU A CA 1
ATOM 2438 C C . GLU A 1 312 ? -19.25 13.391 21.172 1 97.56 312 GLU A C 1
ATOM 2440 O O . GLU A 1 312 ? -18.766 14.188 21.969 1 97.56 312 GLU A O 1
ATOM 2445 N N . TYR A 1 313 ? -18.781 13.031 20.078 1 97.56 313 TYR A N 1
ATOM 2446 C CA . TYR A 1 313 ? -17.594 13.711 19.578 1 97.56 313 TYR A CA 1
ATOM 2447 C C . TYR A 1 313 ? -17.812 15.219 19.516 1 97.56 313 TYR A C 1
ATOM 2449 O O . TYR A 1 313 ? -17.016 15.992 20.047 1 97.56 313 TYR A O 1
ATOM 2457 N N . ALA A 1 314 ? -18.875 15.664 18.844 1 98.38 314 ALA A N 1
ATOM 2458 C CA . ALA A 1 314 ? -19.188 17.078 18.703 1 98.38 314 ALA A CA 1
ATOM 2459 C C . ALA A 1 314 ? -19.375 17.734 20.062 1 98.38 314 ALA A C 1
ATOM 2461 O O . ALA A 1 314 ? -18.844 18.828 20.312 1 98.38 314 ALA A O 1
ATOM 2462 N N . GLU A 1 315 ? -20.109 17.062 20.938 1 98.44 315 GLU A N 1
ATOM 2463 C CA . GLU A 1 315 ? -20.375 17.609 22.266 1 98.44 315 GLU A CA 1
ATOM 2464 C C . GLU A 1 315 ? -19.094 17.812 23.047 1 98.44 315 GLU A C 1
ATOM 2466 O O . GLU A 1 315 ? -18.906 18.844 23.688 1 98.44 315 GLU A O 1
ATOM 2471 N N . ASP A 1 316 ? -18.25 16.844 22.953 1 97.75 316 ASP A N 1
ATOM 2472 C CA . ASP A 1 316 ? -17.016 16.922 23.719 1 97.75 316 ASP A CA 1
ATOM 2473 C C . ASP A 1 316 ? -16.109 18.047 23.188 1 97.75 316 ASP A C 1
ATOM 2475 O O . ASP A 1 316 ? -15.492 18.766 23.969 1 97.75 316 ASP A O 1
ATOM 2479 N N . LEU A 1 317 ? -15.992 18.156 21.891 1 98.19 317 LEU A N 1
ATOM 2480 C CA . LEU A 1 317 ? -15.172 19.219 21.312 1 98.19 317 LEU A CA 1
ATOM 2481 C C . LEU A 1 317 ? -15.703 20.594 21.703 1 98.19 317 LEU A C 1
ATOM 2483 O O . LEU A 1 317 ? -14.938 21.469 22.094 1 98.19 317 LEU A O 1
ATOM 2487 N N . VAL A 1 318 ? -17.031 20.766 21.609 1 98.62 318 VAL A N 1
ATOM 2488 C CA . VAL A 1 318 ? -17.672 22.047 21.922 1 98.62 318 VAL A CA 1
ATOM 2489 C C . VAL A 1 318 ? -17.531 22.359 23.406 1 98.62 318 VAL A C 1
ATOM 2491 O O . VAL A 1 318 ? -17.094 23.438 23.781 1 98.62 318 VAL A O 1
ATOM 2494 N N . TYR A 1 319 ? -17.781 21.359 24.234 1 98.56 319 TYR A N 1
ATOM 2495 C CA . TYR A 1 319 ? -17.797 21.562 25.672 1 98.56 319 TYR A CA 1
ATOM 2496 C C . TYR A 1 319 ? -16.391 21.875 26.203 1 98.56 319 TYR A C 1
ATOM 2498 O O . TYR A 1 319 ? -16.203 22.828 26.953 1 98.56 319 TYR A O 1
ATOM 2506 N N . VAL A 1 320 ? -15.445 21.062 25.844 1 98 320 VAL A N 1
ATOM 2507 C CA . VAL A 1 320 ? -14.078 21.219 26.344 1 98 320 VAL A CA 1
ATOM 2508 C C . VAL A 1 320 ? -13.523 22.562 25.891 1 98 320 VAL A C 1
ATOM 2510 O O . VAL A 1 320 ? -12.898 23.281 26.672 1 98 320 VAL A O 1
ATOM 2513 N N . THR A 1 321 ? -13.742 22.953 24.609 1 98.5 321 THR A N 1
ATOM 2514 C CA . THR A 1 321 ? -13.266 24.25 24.109 1 98.5 321 THR A CA 1
ATOM 2515 C C . THR A 1 321 ? -13.914 25.391 24.875 1 98.5 321 THR A C 1
ATOM 2517 O O . THR A 1 321 ? -13.227 26.328 25.312 1 98.5 321 THR A O 1
ATOM 2520 N N . LYS A 1 322 ? -15.219 25.312 25.047 1 98.56 322 LYS A N 1
ATOM 2521 C CA . LYS A 1 322 ? -15.961 26.344 25.766 1 98.56 322 LYS A CA 1
ATOM 2522 C C . LYS A 1 322 ? -15.391 26.531 27.172 1 98.56 322 LYS A C 1
ATOM 2524 O O . LYS A 1 322 ? -15.148 27.672 27.594 1 98.56 322 LYS A O 1
ATOM 2529 N N . GLU A 1 323 ? -15.172 25.438 27.844 1 98.06 323 GLU A N 1
ATOM 2530 C CA . GLU A 1 323 ? -14.672 25.5 29.203 1 98.06 323 GLU A CA 1
ATOM 2531 C C . GLU A 1 323 ? -13.32 26.188 29.281 1 98.06 323 GLU A C 1
ATOM 2533 O O . GLU A 1 323 ? -13.102 27.062 30.125 1 98.06 323 GLU A O 1
ATOM 2538 N N . VAL A 1 324 ? -12.453 25.844 28.422 1 97.94 324 VAL A N 1
ATOM 2539 C CA . VAL A 1 324 ? -11.086 26.359 28.438 1 97.94 324 VAL A CA 1
ATOM 2540 C C . VAL A 1 324 ? -11.094 27.844 28.094 1 97.94 324 VAL A C 1
ATOM 2542 O O . VAL A 1 324 ? -10.461 28.656 28.781 1 97.94 324 VAL A O 1
ATOM 2545 N N . VAL A 1 325 ? -11.82 28.25 27.062 1 98 325 VAL A N 1
ATOM 2546 C CA . VAL A 1 325 ? -11.75 29.609 26.562 1 98 325 VAL A CA 1
ATOM 2547 C C . VAL A 1 325 ? -12.492 30.547 27.516 1 98 325 VAL A C 1
ATOM 2549 O O . VAL A 1 325 ? -12.031 31.672 27.781 1 98 325 VAL A O 1
ATOM 2552 N N . GLU A 1 326 ? -13.641 30.109 28.078 1 97.69 326 GLU A N 1
ATOM 2553 C CA . GLU A 1 326 ? -14.398 30.938 29.016 1 97.69 326 GLU A CA 1
ATOM 2554 C C . GLU A 1 326 ? -13.609 31.156 30.312 1 97.69 326 GLU A C 1
ATOM 2556 O O . GLU A 1 326 ? -13.672 32.25 30.891 1 97.69 326 GLU A O 1
ATOM 2561 N N . ALA A 1 327 ? -12.945 30.109 30.703 1 96.62 327 ALA A N 1
ATOM 2562 C CA . ALA A 1 327 ? -12.156 30.219 31.922 1 96.62 327 ALA A CA 1
ATOM 2563 C C . ALA A 1 327 ? -11.102 31.312 31.812 1 96.62 327 ALA A C 1
ATOM 2565 O O . ALA A 1 327 ? -10.656 31.875 32.812 1 96.62 327 ALA A O 1
ATOM 2566 N N . GLN A 1 328 ? -10.766 31.672 30.656 1 95.69 328 GLN A N 1
ATOM 2567 C CA . GLN A 1 328 ? -9.695 32.625 30.453 1 95.69 328 GLN A CA 1
ATOM 2568 C C . GLN A 1 328 ? -10.234 33.938 29.844 1 95.69 328 GLN A C 1
ATOM 2570 O O . GLN A 1 328 ? -9.461 34.781 29.422 1 95.69 328 GLN A O 1
ATOM 2575 N N . GLY A 1 329 ? -11.523 34.031 29.672 1 96 329 GLY A N 1
ATOM 2576 C CA . GLY A 1 329 ? -12.188 35.25 29.219 1 96 329 GLY A CA 1
ATOM 2577 C C . GLY A 1 329 ? -11.984 35.562 27.75 1 96 329 GLY A C 1
ATOM 2578 O O . GLY A 1 329 ? -11.961 36.719 27.344 1 96 329 GLY A O 1
ATOM 2579 N N . GLU A 1 330 ? -11.656 34.594 26.953 1 97.38 330 GLU A N 1
ATOM 2580 C CA . GLU A 1 330 ? -11.484 34.75 25.516 1 97.38 330 GLU A CA 1
ATOM 2581 C C . GLU A 1 330 ? -12.75 34.344 24.766 1 97.38 330 GLU A C 1
ATOM 2583 O O . GLU A 1 330 ? -13.562 33.562 25.281 1 97.38 330 GLU A O 1
ATOM 2588 N N . PRO A 1 331 ? -13 34.875 23.609 1 98 331 PRO A N 1
ATOM 2589 C CA . PRO A 1 331 ? -14.195 34.5 22.844 1 98 331 PRO A CA 1
ATOM 2590 C C . PRO A 1 331 ? -14.141 33.094 22.297 1 98 331 PRO A C 1
ATOM 2592 O O . PRO A 1 331 ? -13.047 32.562 22.062 1 98 331 PRO A O 1
ATOM 2595 N N . HIS A 1 332 ? -15.328 32.5 22.094 1 98.44 332 HIS A N 1
ATOM 2596 C CA . HIS A 1 332 ? -15.438 31.188 21.469 1 98.44 332 HIS A CA 1
ATOM 2597 C C . HIS A 1 332 ? -14.953 31.234 20.016 1 98.44 332 HIS A C 1
ATOM 2599 O O . HIS A 1 332 ? -15.477 32 19.203 1 98.44 332 HIS A O 1
ATOM 2605 N N . PRO A 1 333 ? -13.914 30.469 19.688 1 98.62 333 PRO A N 1
ATOM 2606 C CA . PRO A 1 333 ? -13.539 30.391 18.281 1 98.62 333 PRO A CA 1
ATOM 2607 C C . PRO A 1 333 ? -14.555 29.625 17.438 1 98.62 333 PRO A C 1
ATOM 2609 O O . PRO A 1 333 ? -15.367 28.875 17.984 1 98.62 333 PRO A O 1
ATOM 2612 N N . THR A 1 334 ? -14.547 29.906 16.094 1 98.56 334 THR A N 1
ATOM 2613 C CA . THR A 1 334 ? -15.195 28.953 15.188 1 98.56 334 THR A CA 1
ATOM 2614 C C . THR A 1 334 ? -14.445 27.625 15.164 1 98.56 334 THR A C 1
ATOM 2616 O O . THR A 1 334 ? -13.242 27.594 14.883 1 98.56 334 THR A O 1
ATOM 2619 N N . LEU A 1 335 ? -15.086 26.562 15.508 1 98.56 335 LEU A N 1
ATOM 2620 C CA . LEU A 1 335 ? -14.469 25.25 15.492 1 98.56 335 LEU A CA 1
ATOM 2621 C C . LEU A 1 335 ? -14.414 24.688 14.07 1 98.56 335 LEU A C 1
ATOM 2623 O O . LEU A 1 335 ? -15.383 24.812 13.32 1 98.56 335 LEU A O 1
ATOM 2627 N N . VAL A 1 336 ? -13.258 24.266 13.664 1 98.5 336 VAL A N 1
ATOM 2628 C CA . VAL A 1 336 ? -13.047 23.625 12.359 1 98.5 336 VAL A CA 1
ATOM 2629 C C . VAL A 1 336 ? -12.602 22.188 12.555 1 98.5 336 VAL A C 1
ATOM 2631 O O . VAL A 1 336 ? -11.75 21.891 13.398 1 98.5 336 VAL A O 1
ATOM 2634 N N . THR A 1 337 ? -13.203 21.219 11.922 1 97.94 337 THR A N 1
ATOM 2635 C CA . THR A 1 337 ? -12.742 19.844 11.914 1 97.94 337 THR A CA 1
ATOM 2636 C C . THR A 1 337 ? -12.547 19.344 10.477 1 97.94 337 THR A C 1
ATOM 2638 O O . THR A 1 337 ? -13.219 19.812 9.555 1 97.94 337 THR A O 1
ATOM 2641 N N . GLU A 1 338 ? -11.617 18.5 10.273 1 97.06 338 GLU A N 1
ATOM 2642 C CA . GLU A 1 338 ? -11.336 17.859 8.992 1 97.06 338 GLU A CA 1
ATOM 2643 C C . GLU A 1 338 ? -11.719 16.375 9.016 1 97.06 338 GLU A C 1
ATOM 2645 O O . GLU A 1 338 ? -10.852 15.508 9.117 1 97.06 338 GLU A O 1
ATOM 2650 N N . SER A 1 339 ? -12.953 16.078 8.875 1 96.56 339 SER A N 1
ATOM 2651 C CA . SER A 1 339 ? -13.492 14.734 9.109 1 96.56 339 SER A CA 1
ATOM 2652 C C . SER A 1 339 ? -13.727 14 7.793 1 96.56 339 SER A C 1
ATOM 2654 O O . SER A 1 339 ? -14.859 13.641 7.477 1 96.56 339 SER A O 1
ATOM 2656 N N . GLY A 1 340 ? -12.617 13.648 7.07 1 96.69 340 GLY A N 1
ATOM 2657 C CA . GLY A 1 340 ? -12.719 13.023 5.762 1 96.69 340 GLY A CA 1
ATOM 2658 C C . GLY A 1 340 ? -13.25 11.602 5.816 1 96.69 340 GLY A C 1
ATOM 2659 O O . GLY A 1 340 ? -14.25 11.281 5.164 1 96.69 340 GLY A O 1
ATOM 2660 N N . ARG A 1 341 ? -12.68 10.742 6.637 1 96.38 341 ARG A N 1
ATOM 2661 C CA . ARG A 1 341 ? -13.039 9.336 6.738 1 96.38 341 ARG A CA 1
ATOM 2662 C C . ARG A 1 341 ? -14.492 9.164 7.18 1 96.38 341 ARG A C 1
ATOM 2664 O O . ARG A 1 341 ? -15.25 8.414 6.566 1 96.38 341 ARG A O 1
ATOM 2671 N N . ALA A 1 342 ? -14.883 9.898 8.164 1 96.94 342 ALA A N 1
ATOM 2672 C CA . ALA A 1 342 ? -16.219 9.789 8.734 1 96.94 342 ALA A CA 1
ATOM 2673 C C . ALA A 1 342 ? -17.281 10.188 7.715 1 96.94 342 ALA A C 1
ATOM 2675 O O . ALA A 1 342 ? -18.391 9.641 7.715 1 96.94 342 ALA A O 1
ATOM 2676 N N . VAL A 1 343 ? -16.906 11.055 6.832 1 97.88 343 VAL A N 1
ATOM 2677 C CA . VAL A 1 343 ? -17.859 11.578 5.863 1 97.88 343 VAL A CA 1
ATOM 2678 C C . VAL A 1 343 ? -18 10.602 4.691 1 97.88 343 VAL A C 1
ATOM 2680 O O . VAL A 1 343 ? -19.094 10.406 4.16 1 97.88 343 VAL A O 1
ATOM 2683 N N . THR A 1 344 ? -16.891 9.922 4.363 1 98.25 344 THR A N 1
ATOM 2684 C CA . THR A 1 344 ? -16.906 9.242 3.072 1 98.25 344 THR A CA 1
ATOM 2685 C C . THR A 1 344 ? -16.969 7.73 3.254 1 98.25 344 THR A C 1
ATOM 2687 O O . THR A 1 344 ? -17.281 7 2.314 1 98.25 344 THR A O 1
ATOM 2690 N N . ALA A 1 345 ? -16.703 7.164 4.352 1 98.25 345 ALA A N 1
ATOM 2691 C CA . ALA A 1 345 ? -16.516 5.727 4.531 1 98.25 345 ALA A CA 1
ATOM 2692 C C . ALA A 1 345 ? -17.766 4.953 4.105 1 98.25 345 ALA A C 1
ATOM 2694 O O . ALA A 1 345 ? -17.656 3.926 3.432 1 98.25 345 ALA A O 1
ATOM 2695 N N . TYR A 1 346 ? -18.969 5.469 4.348 1 98.31 346 TYR A N 1
ATOM 2696 C CA . TYR A 1 346 ? -20.203 4.691 4.293 1 98.31 346 TYR A CA 1
ATOM 2697 C C . TYR A 1 346 ? -20.781 4.688 2.881 1 98.31 346 TYR A C 1
ATOM 2699 O O . TYR A 1 346 ? -21.625 3.846 2.549 1 98.31 346 TYR A O 1
ATOM 2707 N N . HIS A 1 347 ? -20.391 5.594 2.027 1 98.56 347 HIS A N 1
ATOM 2708 C CA . HIS A 1 347 ? -21.188 5.867 0.829 1 98.56 347 HIS A CA 1
ATOM 2709 C C . HIS A 1 347 ? -20.891 4.84 -0.262 1 98.56 347 HIS A C 1
ATOM 2711 O O . HIS A 1 347 ? -21.625 4.773 -1.259 1 98.56 347 HIS A O 1
ATOM 2717 N N . GLN A 1 348 ? -19.875 4.039 -0.061 1 98.25 348 GLN A N 1
ATOM 2718 C CA . GLN A 1 348 ? -19.406 3.154 -1.119 1 98.25 348 GLN A CA 1
ATOM 2719 C C . GLN A 1 348 ? -19.453 1.694 -0.679 1 98.25 348 GLN A C 1
ATOM 2721 O O . GLN A 1 348 ? -19.141 1.374 0.467 1 98.25 348 GLN A O 1
ATOM 2726 N N . VAL A 1 349 ? -19.938 0.826 -1.562 1 98.81 349 VAL A N 1
ATOM 2727 C CA . VAL A 1 349 ? -19.922 -0.621 -1.375 1 98.81 349 VAL A CA 1
ATOM 2728 C C . VAL A 1 349 ? -19.188 -1.284 -2.539 1 98.81 349 VAL A C 1
ATOM 2730 O O . VAL A 1 349 ? -19.531 -1.06 -3.703 1 98.81 349 VAL A O 1
ATOM 2733 N N . LEU A 1 350 ? -18.125 -2.031 -2.26 1 98.88 350 LEU A N 1
ATOM 2734 C CA . LEU A 1 350 ? -17.469 -2.844 -3.273 1 98.88 350 LEU A CA 1
ATOM 2735 C C . LEU A 1 350 ? -18.156 -4.195 -3.424 1 98.88 350 LEU A C 1
ATOM 2737 O O . LEU A 1 350 ? -18.312 -4.93 -2.445 1 98.88 350 LEU A O 1
ATOM 2741 N N . VAL A 1 351 ? -18.578 -4.512 -4.598 1 98.81 351 VAL A N 1
ATOM 2742 C CA . VAL A 1 351 ? -19.281 -5.766 -4.859 1 98.81 351 VAL A CA 1
ATOM 2743 C C . VAL A 1 351 ? -18.328 -6.773 -5.488 1 98.81 351 VAL A C 1
ATOM 2745 O O . VAL A 1 351 ? -17.75 -6.508 -6.543 1 98.81 351 VAL A O 1
ATOM 2748 N N . LEU A 1 352 ? -18.234 -7.898 -4.828 1 98.06 352 LEU A N 1
ATOM 2749 C CA . LEU A 1 352 ? -17.375 -8.992 -5.281 1 98.06 352 LEU A CA 1
ATOM 2750 C C . LEU A 1 352 ? -18.203 -10.18 -5.742 1 98.06 352 LEU A C 1
ATOM 2752 O O . LEU A 1 352 ? -19.156 -10.586 -5.062 1 98.06 352 LEU A O 1
ATOM 2756 N N . GLU A 1 353 ? -17.828 -10.688 -6.828 1 97.5 353 GLU A N 1
ATOM 2757 C CA . GLU A 1 353 ? -18.422 -11.953 -7.266 1 97.5 353 GLU A CA 1
ATOM 2758 C C . GLU A 1 353 ? -17.531 -13.133 -6.879 1 97.5 353 GLU A C 1
ATOM 2760 O O . GLU A 1 353 ? -16.328 -13.141 -7.16 1 97.5 353 GLU A O 1
ATOM 2765 N N . VAL A 1 354 ? -18.156 -14.109 -6.176 1 97.25 354 VAL A N 1
ATOM 2766 C CA . VAL A 1 354 ? -17.453 -15.359 -5.922 1 97.25 354 VAL A CA 1
ATOM 2767 C C . VAL A 1 354 ? -17.484 -16.234 -7.168 1 97.25 354 VAL A C 1
ATOM 2769 O O . VAL A 1 354 ? -18.547 -16.688 -7.582 1 97.25 354 VAL A O 1
ATOM 2772 N N . ILE A 1 355 ? -16.344 -16.453 -7.738 1 94.62 355 ILE A N 1
ATOM 2773 C CA . ILE A 1 355 ? -16.344 -17.141 -9.023 1 94.62 355 ILE A CA 1
ATOM 2774 C C . ILE A 1 355 ? -16 -18.609 -8.812 1 94.62 355 ILE A C 1
ATOM 2776 O O . ILE A 1 355 ? -16.219 -19.438 -9.703 1 94.62 355 ILE A O 1
ATOM 2780 N N . ASP A 1 356 ? -15.398 -18.906 -7.703 1 92.62 356 ASP A N 1
ATOM 2781 C CA . ASP A 1 356 ? -15.039 -20.297 -7.414 1 92.62 356 ASP A CA 1
ATOM 2782 C C . ASP A 1 356 ? -14.766 -20.5 -5.926 1 92.62 356 ASP A C 1
ATOM 2784 O O . ASP A 1 356 ? -14.727 -19.531 -5.164 1 92.62 356 ASP A O 1
ATOM 2788 N N . VAL A 1 357 ? -14.688 -21.703 -5.523 1 94.38 357 VAL A N 1
ATOM 2789 C CA . VAL A 1 357 ? -14.391 -22.047 -4.141 1 94.38 357 VAL A CA 1
ATOM 2790 C C . VAL A 1 357 ? -13.312 -23.141 -4.098 1 94.38 357 VAL A C 1
ATOM 2792 O O . VAL A 1 357 ? -13.336 -24.062 -4.906 1 94.38 357 VAL A O 1
ATOM 2795 N N . ILE A 1 358 ? -12.305 -22.938 -3.357 1 92.5 358 ILE A N 1
ATOM 2796 C CA . ILE A 1 358 ? -11.289 -23.953 -3.059 1 92.5 358 ILE A CA 1
ATOM 2797 C C . ILE A 1 358 ? -11.562 -24.562 -1.688 1 92.5 358 ILE A C 1
ATOM 2799 O O . ILE A 1 358 ? -11.445 -23.891 -0.663 1 92.5 358 ILE A O 1
ATOM 2803 N N . THR A 1 359 ? -11.945 -25.781 -1.713 1 91.94 359 THR A N 1
ATOM 2804 C CA . THR A 1 359 ? -12.258 -26.5 -0.481 1 91.94 359 THR A CA 1
ATOM 2805 C C . THR A 1 359 ? -11.156 -27.5 -0.144 1 91.94 359 THR A C 1
ATOM 2807 O O . THR A 1 359 ? -10.742 -28.297 -1 1 91.94 359 THR A O 1
ATOM 2810 N N . PRO A 1 360 ? -10.719 -27.516 1.101 1 89.44 360 PRO A N 1
ATOM 2811 C CA . PRO A 1 360 ? -9.773 -28.562 1.491 1 89.44 360 PRO A CA 1
ATOM 2812 C C . PRO A 1 360 ? -10.336 -29.969 1.322 1 89.44 360 PRO A C 1
ATOM 2814 O O . PRO A 1 360 ? -11.555 -30.156 1.363 1 89.44 360 PRO A O 1
ATOM 2817 N N . PRO A 1 361 ? -9.461 -30.922 1.119 1 89.25 361 PRO A N 1
ATOM 2818 C CA . PRO A 1 361 ? -9.922 -32.281 0.931 1 89.25 361 PRO A CA 1
ATOM 2819 C C . PRO A 1 361 ? -10.648 -32.844 2.156 1 89.25 361 PRO A C 1
ATOM 2821 O O . PRO A 1 361 ? -10.758 -32.156 3.174 1 89.25 361 PRO A O 1
ATOM 2824 N N . GLY A 1 362 ? -11.32 -34.094 1.973 1 89.5 362 GLY A N 1
ATOM 2825 C CA . GLY A 1 362 ? -11.797 -34.875 3.117 1 89.5 362 GLY A CA 1
ATOM 2826 C C . GLY A 1 362 ? -13.297 -34.75 3.318 1 89.5 362 GLY A C 1
ATOM 2827 O O . GLY A 1 362 ? -13.828 -35.219 4.328 1 89.5 362 GLY A O 1
ATOM 2828 N N . GLU A 1 363 ? -14.016 -34.094 2.408 1 89.19 363 GLU A N 1
ATOM 2829 C CA . GLU A 1 363 ? -15.461 -34 2.559 1 89.19 363 GLU A CA 1
ATOM 2830 C C . GLU A 1 363 ? -16.141 -35.344 2.348 1 89.19 363 GLU A C 1
ATOM 2832 O O . GLU A 1 363 ? -17.078 -35.719 3.059 1 89.19 363 GLU A O 1
ATOM 2837 N N . LYS A 1 364 ? -15.656 -36.031 1.387 1 89.81 364 LYS A N 1
ATOM 2838 C CA . LYS A 1 364 ? -16.141 -37.375 1.138 1 89.81 364 LYS A CA 1
ATOM 2839 C C . LYS A 1 364 ? -15.32 -38.406 1.894 1 89.81 364 LYS A C 1
ATOM 2841 O O . LYS A 1 364 ? -14.094 -38.281 1.987 1 89.81 364 LYS A O 1
ATOM 2846 N N . ARG A 1 365 ? -16.016 -39.375 2.471 1 90.25 365 ARG A N 1
ATOM 2847 C CA . ARG A 1 365 ? -15.281 -40.438 3.146 1 90.25 365 ARG A CA 1
ATOM 2848 C C . ARG A 1 365 ? -14.375 -41.156 2.174 1 90.25 365 ARG A C 1
ATOM 2850 O O . ARG A 1 365 ? -14.812 -41.625 1.11 1 90.25 365 ARG A O 1
ATOM 2857 N N . PRO A 1 366 ? -13.195 -41.281 2.564 1 92.5 366 PRO A N 1
ATOM 2858 C CA . PRO A 1 366 ? -12.258 -41.969 1.676 1 92.5 366 PRO A CA 1
ATOM 2859 C C . PRO A 1 366 ? -12.508 -43.469 1.617 1 92.5 366 PRO A C 1
ATOM 2861 O O . PRO A 1 366 ? -13.109 -44.031 2.531 1 92.5 366 PRO A O 1
ATOM 2864 N N . GLU A 1 367 ? -12.125 -44.031 0.534 1 92.19 367 GLU A N 1
ATOM 2865 C CA . GLU A 1 367 ? -12.141 -45.469 0.414 1 92.19 367 GLU A CA 1
ATOM 2866 C C . GLU A 1 367 ? -10.977 -46.125 1.175 1 92.19 367 GLU A C 1
ATOM 2868 O O . GLU A 1 367 ? -9.953 -45.469 1.401 1 92.19 367 GLU A O 1
ATOM 2873 N N . PRO A 1 368 ? -11.188 -47.375 1.624 1 95.38 368 PRO A N 1
ATOM 2874 C CA . PRO A 1 368 ? -10.062 -48.031 2.27 1 95.38 368 PRO A CA 1
ATOM 2875 C C . PRO A 1 368 ? -8.828 -48.125 1.378 1 95.38 368 PRO A C 1
ATOM 2877 O O . PRO A 1 368 ? -8.938 -48.344 0.172 1 95.38 368 PRO A O 1
ATOM 2880 N N . PRO A 1 369 ? -7.723 -47.906 1.995 1 96.56 369 PRO A N 1
ATOM 2881 C CA . PRO A 1 369 ? -6.5 -47.969 1.194 1 96.56 369 PRO A CA 1
ATOM 2882 C C . PRO A 1 369 ? -6.27 -49.375 0.623 1 96.56 369 PRO A C 1
ATOM 2884 O O . PRO A 1 369 ? -6.629 -50.375 1.256 1 96.56 369 PRO A O 1
ATOM 2887 N N . PRO A 1 370 ? -5.707 -49.5 -0.542 1 95.5 370 PRO A N 1
ATOM 2888 C CA . PRO A 1 370 ? -5.375 -50.812 -1.099 1 95.5 370 PRO A CA 1
ATOM 2889 C C . PRO A 1 370 ? -4.336 -51.562 -0.265 1 95.5 370 PRO A C 1
ATOM 2891 O O . PRO A 1 370 ? -3.674 -50.938 0.586 1 95.5 370 PRO A O 1
ATOM 2894 N N . GLU A 1 371 ? -4.211 -52.812 -0.597 1 94.81 371 GLU A N 1
ATOM 2895 C CA . GLU A 1 371 ? -3.32 -53.688 0.172 1 94.81 371 GLU A CA 1
ATOM 2896 C C . GLU A 1 371 ? -1.868 -53.219 0.044 1 94.81 371 GLU A C 1
ATOM 2898 O O . GLU A 1 371 ? -1.086 -53.375 0.987 1 94.81 371 GLU A O 1
ATOM 2903 N N . GLU A 1 372 ? -1.53 -52.625 -1.06 1 94.88 372 GLU A N 1
ATOM 2904 C CA . GLU A 1 372 ? -0.145 -52.281 -1.343 1 94.88 372 GLU A CA 1
ATOM 2905 C C . GLU A 1 372 ? 0.183 -50.875 -0.801 1 94.88 372 GLU A C 1
ATOM 2907 O O . GLU A 1 372 ? 1.312 -50.406 -0.939 1 94.88 372 GLU A O 1
ATOM 2912 N N . ALA A 1 373 ? -0.8 -50.25 -0.164 1 96.75 373 ALA A N 1
ATOM 2913 C CA . ALA A 1 373 ? -0.585 -48.906 0.34 1 96.75 373 ALA A CA 1
ATOM 2914 C C . ALA A 1 373 ? 0.51 -48.875 1.402 1 96.75 373 ALA A C 1
ATOM 2916 O O . ALA A 1 373 ? 0.703 -49.875 2.125 1 96.75 373 ALA A O 1
ATOM 2917 N N . HIS A 1 374 ? 1.248 -47.812 1.452 1 96.81 374 HIS A N 1
ATOM 2918 C CA . HIS A 1 374 ? 2.301 -47.625 2.445 1 96.81 374 HIS A CA 1
ATOM 2919 C C . HIS A 1 374 ? 1.768 -47.844 3.857 1 96.81 374 HIS A C 1
ATOM 2921 O O . HIS A 1 374 ? 0.638 -47.469 4.164 1 96.81 374 HIS A O 1
ATOM 2927 N N . PRO A 1 375 ? 2.537 -48.375 4.777 1 96.62 375 PRO A N 1
ATOM 2928 C CA . PRO A 1 375 ? 2.094 -48.656 6.141 1 96.62 375 PRO A CA 1
ATOM 2929 C C . PRO A 1 375 ? 1.535 -47.438 6.867 1 96.62 375 PRO A C 1
ATOM 2931 O O . PRO A 1 375 ? 0.563 -47.562 7.617 1 96.62 375 PRO A O 1
ATOM 2934 N N . LEU A 1 376 ? 2.148 -46.375 6.617 1 96.62 376 LEU A N 1
ATOM 2935 C CA . LEU A 1 376 ? 1.69 -45.156 7.293 1 96.62 376 LEU A CA 1
ATOM 2936 C C . LEU A 1 376 ? 0.289 -44.781 6.828 1 96.62 376 LEU A C 1
ATOM 2938 O O . LEU A 1 376 ? -0.479 -44.156 7.586 1 96.62 376 LEU A O 1
ATOM 2942 N N . VAL A 1 377 ? -0.03 -45.031 5.559 1 97.56 377 VAL A N 1
ATOM 2943 C CA . VAL A 1 377 ? -1.372 -44.812 5.035 1 97.56 377 VAL A CA 1
ATOM 2944 C C . VAL A 1 377 ? -2.371 -45.719 5.746 1 97.56 377 VAL A C 1
ATOM 2946 O O . VAL A 1 377 ? -3.459 -45.281 6.129 1 97.56 377 VAL A O 1
ATOM 2949 N N . LYS A 1 378 ? -1.979 -46.906 5.945 1 96.94 378 LYS A N 1
ATOM 2950 C CA . LYS A 1 378 ? -2.824 -47.875 6.645 1 96.94 378 LYS A CA 1
ATOM 2951 C C . LYS A 1 378 ? -3.027 -47.469 8.102 1 96.94 378 LYS A C 1
ATOM 2953 O O . LYS A 1 378 ? -4.117 -47.656 8.648 1 96.94 378 LYS A O 1
ATOM 2958 N N . GLU A 1 379 ? -1.98 -47 8.68 1 96.56 379 GLU A N 1
ATOM 2959 C CA . GLU A 1 379 ? -2.08 -46.531 10.055 1 96.56 379 GLU A CA 1
ATOM 2960 C C . GLU A 1 379 ? -3.076 -45.375 10.172 1 96.56 379 GLU A C 1
ATOM 2962 O O . GLU A 1 379 ? -3.873 -45.344 11.109 1 96.56 379 GLU A O 1
ATOM 2967 N N . LEU A 1 380 ? -2.953 -44.406 9.242 1 96.75 380 LEU A N 1
ATOM 2968 C CA . LEU A 1 380 ? -3.895 -43.281 9.203 1 96.75 380 LEU A CA 1
ATOM 2969 C C . LEU A 1 380 ? -5.324 -43.781 9.047 1 96.75 380 LEU A C 1
ATOM 2971 O O . LEU A 1 380 ? -6.242 -43.281 9.688 1 96.75 380 LEU A O 1
ATOM 2975 N N . TRP A 1 381 ? -5.461 -44.781 8.18 1 96.88 381 TRP A N 1
ATOM 2976 C CA . TRP A 1 381 ? -6.773 -45.375 7.941 1 96.88 381 TRP A CA 1
ATOM 2977 C C . TRP A 1 381 ? -7.316 -46 9.211 1 96.88 381 TRP A C 1
ATOM 2979 O O . TRP A 1 381 ? -8.492 -45.844 9.539 1 96.88 381 TRP A O 1
ATOM 2989 N N . GLU A 1 382 ? -6.527 -46.719 9.938 1 96.38 382 GLU A N 1
ATOM 2990 C CA . GLU A 1 382 ? -6.918 -47.344 11.195 1 96.38 382 GLU A CA 1
ATOM 2991 C C . GLU A 1 382 ? -7.328 -46.312 12.234 1 96.38 382 GLU A C 1
ATOM 2993 O O . GLU A 1 382 ? -8.297 -46.5 12.969 1 96.38 382 GLU A O 1
ATOM 2998 N N . SER A 1 383 ? -6.504 -45.281 12.258 1 96.31 383 SER A N 1
ATOM 2999 C CA . SER A 1 383 ? -6.852 -44.188 13.141 1 96.31 383 SER A CA 1
ATOM 3000 C C . SER A 1 383 ? -8.234 -43.625 12.812 1 96.31 383 SER A C 1
ATOM 3002 O O . SER A 1 383 ? -9.023 -43.344 13.711 1 96.31 383 SER A O 1
ATOM 3004 N N . LEU A 1 384 ? -8.5 -43.438 11.539 1 96.62 384 LEU A N 1
ATOM 3005 C CA . LEU A 1 384 ? -9.797 -42.906 11.102 1 96.62 384 LEU A CA 1
ATOM 3006 C C . LEU A 1 384 ? -10.914 -43.875 11.516 1 96.62 384 LEU A C 1
ATOM 3008 O O . LEU A 1 384 ? -11.961 -43.438 11.992 1 96.62 384 LEU A O 1
ATOM 3012 N N . GLN A 1 385 ? -10.68 -45.125 11.398 1 96.19 385 GLN A N 1
ATOM 3013 C CA . GLN A 1 385 ? -11.695 -46.156 11.703 1 96.19 385 GLN A CA 1
ATOM 3014 C C . GLN A 1 385 ? -12 -46.188 13.195 1 96.19 385 GLN A C 1
ATOM 3016 O O . GLN A 1 385 ? -13.133 -46.469 13.602 1 96.19 385 GLN A O 1
ATOM 3021 N N . SER A 1 386 ? -11.047 -45.906 13.992 1 96.38 386 SER A N 1
ATOM 3022 C CA . SER A 1 386 ? -11.195 -46 15.438 1 96.38 386 SER A CA 1
ATOM 3023 C C . SER A 1 386 ? -11.656 -44.688 16.047 1 96.38 386 SER A C 1
ATOM 3025 O O . SER A 1 386 ? -11.961 -44.625 17.234 1 96.38 386 SER A O 1
ATOM 3027 N N . LEU A 1 387 ? -11.688 -43.625 15.234 1 97.19 387 LEU A N 1
ATOM 3028 C CA . LEU A 1 387 ? -11.961 -42.281 15.711 1 97.19 387 LEU A CA 1
ATOM 3029 C C . LEU A 1 387 ? -13.336 -42.219 16.359 1 97.19 387 LEU A C 1
ATOM 3031 O O . LEU A 1 387 ? -14.328 -42.656 15.773 1 97.19 387 LEU A O 1
ATOM 3035 N N . SER A 1 388 ? -13.391 -41.75 17.594 1 95.62 388 SER A N 1
ATOM 3036 C CA . SER A 1 388 ? -14.617 -41.531 18.359 1 95.62 388 SER A CA 1
ATOM 3037 C C . SER A 1 388 ? -14.5 -40.312 19.25 1 95.62 388 SER A C 1
ATOM 3039 O O . SER A 1 388 ? -13.43 -39.719 19.344 1 95.62 388 SER A O 1
ATOM 3041 N N . ALA A 1 389 ? -15.578 -39.906 19.875 1 94 389 ALA A N 1
ATOM 3042 C CA . ALA A 1 389 ? -15.602 -38.781 20.781 1 94 389 ALA A CA 1
ATOM 3043 C C . ALA A 1 389 ? -14.695 -39 21.984 1 94 389 ALA A C 1
ATOM 3045 O O . ALA A 1 389 ? -14.266 -38.062 22.641 1 94 389 ALA A O 1
ATOM 3046 N N . LYS A 1 390 ? -14.359 -40.25 22.25 1 94.44 390 LYS A N 1
ATOM 3047 C CA . LYS A 1 390 ? -13.57 -40.594 23.438 1 94.44 390 LYS A CA 1
ATOM 3048 C C . LYS A 1 390 ? -12.07 -40.469 23.156 1 94.44 390 LYS A C 1
ATOM 3050 O O . LYS A 1 390 ? -11.289 -40.188 24.062 1 94.44 390 LYS A O 1
ATOM 3055 N N . ASN A 1 391 ? -11.688 -40.656 21.875 1 96.31 391 ASN A N 1
ATOM 3056 C CA . ASN A 1 391 ? -10.258 -40.719 21.609 1 96.31 391 ASN A CA 1
ATOM 3057 C C . ASN A 1 391 ? -9.844 -39.719 20.547 1 96.31 391 ASN A C 1
ATOM 3059 O O . ASN A 1 391 ? -8.766 -39.844 19.953 1 96.31 391 ASN A O 1
ATOM 3063 N N . PHE A 1 392 ? -10.719 -38.75 20.156 1 95.56 392 PHE A N 1
ATOM 3064 C CA . PHE A 1 392 ? -10.508 -37.844 19.031 1 95.56 392 PHE A CA 1
ATOM 3065 C C . PHE A 1 392 ? -9.211 -37.062 19.203 1 95.56 392 PHE A C 1
ATOM 3067 O O . PHE A 1 392 ? -8.531 -36.75 18.234 1 95.56 392 PHE A O 1
ATOM 3074 N N . ARG A 1 393 ? -8.773 -36.719 20.422 1 94.56 393 ARG A N 1
ATOM 3075 C CA . ARG A 1 393 ? -7.547 -36 20.688 1 94.56 393 ARG A CA 1
ATOM 3076 C C . ARG A 1 393 ? -6.32 -36.781 20.266 1 94.56 393 ARG A C 1
ATOM 3078 O O . ARG A 1 393 ? -5.43 -36.25 19.594 1 94.56 393 ARG A O 1
ATOM 3085 N N . GLU A 1 394 ? -6.371 -38 20.75 1 95.38 394 GLU A N 1
ATOM 3086 C CA . GLU A 1 394 ? -5.266 -38.875 20.422 1 95.38 394 GLU A CA 1
ATOM 3087 C C . GLU A 1 394 ? -5.184 -39.125 18.906 1 95.38 394 GLU A C 1
ATOM 3089 O O . GLU A 1 394 ? -4.098 -39.062 18.328 1 95.38 394 GLU A O 1
ATOM 3094 N N . VAL A 1 395 ? -6.293 -39.406 18.297 1 96.19 395 VAL A N 1
ATOM 3095 C CA . VAL A 1 395 ? -6.344 -39.656 16.859 1 96.19 395 VAL A CA 1
ATOM 3096 C C . VAL A 1 395 ? -5.855 -38.438 16.094 1 96.19 395 VAL A C 1
ATOM 3098 O O . VAL A 1 395 ? -5.137 -38.562 15.102 1 96.19 395 VAL A O 1
ATOM 3101 N N . TYR A 1 396 ? -6.285 -37.344 16.578 1 93.25 396 TYR A N 1
ATOM 3102 C CA . TYR A 1 396 ? -5.875 -36.094 15.961 1 93.25 396 TYR A CA 1
ATOM 3103 C C . TYR A 1 396 ? -4.355 -35.938 15.977 1 93.25 396 TYR A C 1
ATOM 3105 O O . TYR A 1 396 ? -3.74 -35.688 14.938 1 93.25 396 TYR A O 1
ATOM 3113 N N . HIS A 1 397 ? -3.727 -36.094 17.062 1 93.44 397 HIS A N 1
ATOM 3114 C CA . HIS A 1 397 ? -2.281 -35.938 17.203 1 93.44 397 HIS A CA 1
ATOM 3115 C C . HIS A 1 397 ? -1.537 -37 16.391 1 93.44 397 HIS A C 1
ATOM 3117 O O . HIS A 1 397 ? -0.52 -36.719 15.766 1 93.44 397 HIS A O 1
ATOM 3123 N N . ASP A 1 398 ? -2.076 -38.188 16.422 1 94.94 398 ASP A N 1
ATOM 3124 C CA . ASP A 1 398 ? -1.464 -39.25 15.656 1 94.94 398 ASP A CA 1
ATOM 3125 C C . ASP A 1 398 ? -1.52 -38.969 14.156 1 94.94 398 ASP A C 1
ATOM 3127 O O . ASP A 1 398 ? -0.548 -39.219 13.438 1 94.94 398 ASP A O 1
ATOM 3131 N N . ALA A 1 399 ? -2.652 -38.531 13.781 1 94.5 399 ALA A N 1
ATOM 3132 C CA . ALA A 1 399 ? -2.826 -38.219 12.367 1 94.5 399 ALA A CA 1
ATOM 3133 C C . ALA A 1 399 ? -1.853 -37.156 11.898 1 94.5 399 ALA A C 1
ATOM 3135 O O . ALA A 1 399 ? -1.271 -37.25 10.812 1 94.5 399 ALA A O 1
ATOM 3136 N N . PHE A 1 400 ? -1.677 -36.156 12.695 1 91.56 400 PHE A N 1
ATOM 3137 C CA . PHE A 1 400 ? -0.748 -35.062 12.344 1 91.56 400 PHE A CA 1
ATOM 3138 C C . PHE A 1 400 ? 0.685 -35.594 12.312 1 91.56 400 PHE A C 1
ATOM 3140 O O . PHE A 1 400 ? 1.455 -35.25 11.414 1 91.56 400 PHE A O 1
ATOM 3147 N N . ALA A 1 401 ? 1.006 -36.375 13.258 1 93.56 401 ALA A N 1
ATOM 3148 C CA . ALA A 1 401 ? 2.344 -36.969 13.312 1 93.56 401 ALA A CA 1
ATOM 3149 C C . ALA A 1 401 ? 2.602 -37.844 12.102 1 93.56 401 ALA A C 1
ATOM 3151 O O . ALA A 1 401 ? 3.68 -37.812 11.508 1 93.56 401 ALA A O 1
ATOM 3152 N N . ASP A 1 402 ? 1.614 -38.688 11.773 1 94.94 402 ASP A N 1
ATOM 3153 C CA . ASP A 1 402 ? 1.736 -39.562 10.625 1 94.94 402 ASP A CA 1
ATOM 3154 C C . ASP A 1 402 ? 1.882 -38.781 9.328 1 94.94 402 ASP A C 1
ATOM 3156 O O . ASP A 1 402 ? 2.676 -39.156 8.453 1 94.94 402 ASP A O 1
ATOM 3160 N N . LYS A 1 403 ? 1.1 -37.781 9.242 1 92 403 LYS A N 1
ATOM 3161 C CA . LYS A 1 403 ? 1.181 -36.938 8.055 1 92 403 LYS A CA 1
ATOM 3162 C C . LYS A 1 403 ? 2.568 -36.312 7.914 1 92 403 LYS A C 1
ATOM 3164 O O . LYS A 1 403 ? 3.129 -36.281 6.816 1 92 403 LYS A O 1
ATOM 3169 N N . GLU A 1 404 ? 3.127 -35.844 8.992 1 91.88 404 GLU A N 1
ATOM 3170 C CA . GLU A 1 404 ? 4.453 -35.25 8.977 1 91.88 404 GLU A CA 1
ATOM 3171 C C . GLU A 1 404 ? 5.523 -36.25 8.609 1 91.88 404 GLU A C 1
ATOM 3173 O O . GLU A 1 404 ? 6.441 -35.969 7.84 1 91.88 404 GLU A O 1
ATOM 3178 N N . THR A 1 405 ? 5.383 -37.406 9.18 1 95.31 405 THR A N 1
ATOM 3179 C CA . THR A 1 405 ? 6.316 -38.469 8.875 1 95.31 405 THR A CA 1
ATOM 3180 C C . THR A 1 405 ? 6.219 -38.875 7.402 1 95.31 405 THR A C 1
ATOM 3182 O O . THR A 1 405 ? 7.234 -39.094 6.738 1 95.31 405 THR A O 1
ATOM 3185 N N . LEU A 1 406 ? 5.07 -39 6.969 1 95 406 LEU A N 1
ATOM 3186 C CA . LEU A 1 406 ? 4.848 -39.344 5.574 1 95 406 LEU A CA 1
ATOM 3187 C C . LEU A 1 406 ? 5.457 -38.312 4.637 1 95 406 LEU A C 1
ATOM 3189 O O . LEU A 1 406 ? 6.016 -38.656 3.594 1 95 406 LEU A O 1
ATOM 3193 N N . GLN A 1 407 ? 5.289 -37.062 4.961 1 92.38 407 GLN A N 1
ATOM 3194 C CA . GLN A 1 407 ? 5.887 -35.969 4.16 1 92.38 407 GLN A CA 1
ATOM 3195 C C . GLN A 1 407 ? 7.402 -36.125 4.09 1 92.38 407 GLN A C 1
ATOM 3197 O O . GLN A 1 407 ? 8 -35.938 3.031 1 92.38 407 GLN A O 1
ATOM 3202 N N . THR A 1 408 ? 7.988 -36.406 5.223 1 93.81 408 THR A N 1
ATOM 3203 C CA . THR A 1 408 ? 9.43 -36.625 5.273 1 93.81 408 THR A CA 1
ATOM 3204 C C . THR A 1 408 ? 9.852 -37.781 4.379 1 93.81 408 THR A C 1
ATOM 3206 O O . THR A 1 408 ? 10.828 -37.656 3.631 1 93.81 408 THR A O 1
ATOM 3209 N N . LEU A 1 409 ? 9.125 -38.844 4.449 1 95.88 409 LEU A N 1
ATOM 3210 C CA . LEU A 1 409 ? 9.406 -40.031 3.625 1 95.88 409 LEU A CA 1
ATOM 3211 C C . LEU A 1 409 ? 9.211 -39.688 2.145 1 95.88 409 LEU A C 1
ATOM 3213 O O . LEU A 1 409 ? 9.969 -40.188 1.299 1 95.88 409 LEU A O 1
ATOM 3217 N N . TYR A 1 410 ? 8.227 -38.938 1.871 1 95 410 TYR A N 1
ATOM 3218 C CA . TYR A 1 410 ? 8.008 -38.5 0.494 1 95 410 TYR A CA 1
ATOM 3219 C C . TYR A 1 410 ? 9.203 -37.719 -0.024 1 95 410 TYR A C 1
ATOM 3221 O O . TYR A 1 410 ? 9.68 -37.938 -1.135 1 95 410 TYR A O 1
ATOM 3229 N N . ASP A 1 411 ? 9.68 -36.812 0.778 1 93 411 ASP A N 1
ATOM 3230 C CA . ASP A 1 411 ? 10.805 -35.969 0.399 1 93 411 ASP A CA 1
ATOM 3231 C C . ASP A 1 411 ? 12.055 -36.812 0.138 1 93 411 ASP A C 1
ATOM 3233 O O . ASP A 1 411 ? 12.922 -36.406 -0.646 1 93 411 ASP A O 1
ATOM 3237 N N . LEU A 1 412 ? 12.086 -37.969 0.758 1 93.31 412 LEU A N 1
ATOM 3238 C CA . LEU A 1 412 ? 13.242 -38.844 0.626 1 93.31 412 LEU A CA 1
ATOM 3239 C C . LEU A 1 412 ? 13.023 -39.875 -0.494 1 93.31 412 LEU A C 1
ATOM 3241 O O . LEU A 1 412 ? 13.898 -40.688 -0.775 1 93.31 412 LEU A O 1
ATOM 3245 N N . GLY A 1 413 ? 11.875 -39.844 -1.119 1 93.75 413 GLY A N 1
ATOM 3246 C CA . GLY A 1 413 ? 11.602 -40.719 -2.25 1 93.75 413 GLY A CA 1
ATOM 3247 C C . GLY A 1 413 ? 11.109 -42.094 -1.84 1 93.75 413 GLY A C 1
ATOM 3248 O O . GLY A 1 413 ? 11.148 -43.031 -2.631 1 93.75 413 GLY A O 1
ATOM 3249 N N . LEU A 1 414 ? 10.555 -42.219 -0.604 1 95.5 414 LEU A N 1
ATOM 3250 C CA . LEU A 1 414 ? 10.18 -43.5 -0.059 1 95.5 414 LEU A CA 1
ATOM 3251 C C . LEU A 1 414 ? 8.664 -43.688 -0.054 1 95.5 414 LEU A C 1
ATOM 3253 O O . LEU A 1 414 ? 8.156 -44.719 0.355 1 95.5 414 LEU A O 1
ATOM 3257 N N . VAL A 1 415 ? 8.008 -42.719 -0.436 1 95.5 415 VAL A N 1
ATOM 3258 C CA . VAL A 1 415 ? 6.551 -42.75 -0.525 1 95.5 415 VAL A CA 1
ATOM 3259 C C . VAL A 1 415 ? 6.105 -42.281 -1.901 1 95.5 415 VAL A C 1
ATOM 3261 O O . VAL A 1 415 ? 6.637 -41.281 -2.418 1 95.5 415 VAL A O 1
ATOM 3264 N N . SER A 1 416 ? 5.168 -42.938 -2.531 1 96.06 416 SER A N 1
ATOM 3265 C CA . SER A 1 416 ? 4.672 -42.562 -3.848 1 96.06 416 SER A CA 1
ATOM 3266 C C . SER A 1 416 ? 3.691 -41.375 -3.754 1 96.06 416 SER A C 1
ATOM 3268 O O . SER A 1 416 ? 3.182 -41.094 -2.674 1 96.06 416 SER A O 1
ATOM 3270 N N . LEU A 1 417 ? 3.5 -40.75 -4.91 1 96.5 417 LEU A N 1
ATOM 3271 C CA . LEU A 1 417 ? 2.525 -39.656 -4.984 1 96.5 417 LEU A CA 1
ATOM 3272 C C . LEU A 1 417 ? 1.122 -40.188 -4.676 1 96.5 417 LEU A C 1
ATOM 3274 O O . LEU A 1 417 ? 0.325 -39.469 -4.055 1 96.5 417 LEU A O 1
ATOM 3278 N N . ARG A 1 418 ? 0.789 -41.375 -5.082 1 96.06 418 ARG A N 1
ATOM 3279 C CA . ARG A 1 418 ? -0.516 -41.969 -4.816 1 96.06 418 ARG A CA 1
ATOM 3280 C C . ARG A 1 418 ? -0.726 -42.188 -3.32 1 96.06 418 ARG A C 1
ATOM 3282 O O . ARG A 1 418 ? -1.802 -41.906 -2.793 1 96.06 418 ARG A O 1
ATOM 3289 N N . ASP A 1 419 ? 0.325 -42.75 -2.711 1 96.5 419 ASP A N 1
ATOM 3290 C CA . ASP A 1 419 ? 0.242 -42.969 -1.269 1 96.5 419 ASP A CA 1
ATOM 3291 C C . ASP A 1 419 ? 0.074 -41.625 -0.529 1 96.5 419 ASP A C 1
ATOM 3293 O O . ASP A 1 419 ? -0.683 -41.531 0.44 1 96.5 419 ASP A O 1
ATOM 3297 N N . ARG A 1 420 ? 0.808 -40.688 -0.977 1 95.56 420 ARG A N 1
ATOM 3298 C CA . ARG A 1 420 ? 0.688 -39.344 -0.372 1 95.56 420 ARG A CA 1
ATOM 3299 C C . ARG A 1 420 ? -0.723 -38.812 -0.541 1 95.56 420 ARG A C 1
ATOM 3301 O O . ARG A 1 420 ? -1.277 -38.219 0.386 1 95.56 420 ARG A O 1
ATOM 3308 N N . ALA A 1 421 ? -1.261 -38.875 -1.733 1 94.94 421 ALA A N 1
ATOM 3309 C CA . ALA A 1 421 ? -2.619 -38.438 -2.02 1 94.94 421 ALA A CA 1
ATOM 3310 C C . ALA A 1 421 ? -3.627 -39.094 -1.089 1 94.94 421 ALA A C 1
ATOM 3312 O O . ALA A 1 421 ? -4.504 -38.438 -0.532 1 94.94 421 ALA A O 1
ATOM 3313 N N . LEU A 1 422 ? -3.469 -40.406 -0.952 1 95.44 422 LEU A N 1
ATOM 3314 C CA . LEU A 1 422 ? -4.367 -41.156 -0.088 1 95.44 422 LEU A CA 1
ATOM 3315 C C . LEU A 1 422 ? -4.246 -40.719 1.36 1 95.44 422 LEU A C 1
ATOM 3317 O O . LEU A 1 422 ? -5.258 -40.531 2.045 1 95.44 422 LEU A O 1
ATOM 3321 N N . ALA A 1 423 ? -3.012 -40.594 1.779 1 95.38 423 ALA A N 1
ATOM 3322 C CA . ALA A 1 423 ? -2.764 -40.125 3.146 1 95.38 423 ALA A CA 1
ATOM 3323 C C . ALA A 1 423 ? -3.4 -38.781 3.4 1 95.38 423 ALA A C 1
ATOM 3325 O O . ALA A 1 423 ? -3.988 -38.531 4.461 1 95.38 423 ALA A O 1
ATOM 3326 N N . GLU A 1 424 ? -3.219 -37.844 2.438 1 93.38 424 GLU A N 1
ATOM 3327 C CA . GLU A 1 424 ? -3.787 -36.531 2.561 1 93.38 424 GLU A CA 1
ATOM 3328 C C . GLU A 1 424 ? -5.309 -36.562 2.656 1 93.38 424 GLU A C 1
ATOM 3330 O O . GLU A 1 424 ? -5.906 -35.875 3.48 1 93.38 424 GLU A O 1
ATOM 3335 N N . GLU A 1 425 ? -5.906 -37.344 1.903 1 94.56 425 GLU A N 1
ATOM 3336 C CA . GLU A 1 425 ? -7.359 -37.5 1.923 1 94.56 425 GLU A CA 1
ATOM 3337 C C . GLU A 1 425 ? -7.844 -38 3.275 1 94.56 425 GLU A C 1
ATOM 3339 O O . GLU A 1 425 ? -8.805 -37.469 3.836 1 94.56 425 GLU A O 1
ATOM 3344 N N . ILE A 1 426 ? -7.191 -39.094 3.711 1 96.44 426 ILE A N 1
ATOM 3345 C CA . ILE A 1 426 ? -7.57 -39.688 4.984 1 96.44 426 ILE A CA 1
ATOM 3346 C C . ILE A 1 426 ? -7.355 -38.688 6.113 1 96.44 426 ILE A C 1
ATOM 3348 O O . ILE A 1 426 ? -8.219 -38.5 6.977 1 96.44 426 ILE A O 1
ATOM 3352 N N . PHE A 1 427 ? -6.246 -38.031 6.051 1 95 427 PHE A N 1
ATOM 3353 C CA . PHE A 1 427 ? -5.914 -37.062 7.078 1 95 427 PHE A CA 1
ATOM 3354 C C . PHE A 1 427 ? -6.996 -36 7.18 1 95 427 PHE A C 1
ATOM 3356 O O . PHE A 1 427 ? -7.469 -35.688 8.273 1 95 427 PHE A O 1
ATOM 3363 N N . TYR A 1 428 ? -7.363 -35.375 6.082 1 94.69 428 TYR A N 1
ATOM 3364 C CA . TYR A 1 428 ? -8.336 -34.312 6.098 1 94.69 428 TYR A CA 1
ATOM 3365 C C . TYR A 1 428 ? -9.703 -34.781 6.547 1 94.69 428 TYR A C 1
ATOM 3367 O O . TYR A 1 428 ? -10.469 -34.062 7.172 1 94.69 428 TYR A O 1
ATOM 3375 N N . HIS A 1 429 ? -9.984 -36.062 6.215 1 96.31 429 HIS A N 1
ATOM 3376 C CA . HIS A 1 429 ? -11.234 -36.594 6.727 1 96.31 429 HIS A CA 1
ATOM 3377 C C . HIS A 1 429 ? -11.195 -36.75 8.242 1 96.31 429 HIS A C 1
ATOM 3379 O O . HIS A 1 429 ? -12.188 -36.469 8.922 1 96.31 429 HIS A O 1
ATOM 3385 N N . VAL A 1 430 ? -10.078 -37.188 8.758 1 96.19 430 VAL A N 1
ATOM 3386 C CA . VAL A 1 430 ? -9.891 -37.25 10.203 1 96.19 430 VAL A CA 1
ATOM 3387 C C . VAL A 1 430 ? -10.07 -35.844 10.797 1 96.19 430 VAL A C 1
ATOM 3389 O O . VAL A 1 430 ? -10.797 -35.688 11.781 1 96.19 430 VAL A O 1
ATOM 3392 N N . ALA A 1 431 ? -9.359 -34.875 10.18 1 94.31 431 ALA A N 1
ATOM 3393 C CA . ALA A 1 431 ? -9.43 -33.5 10.656 1 94.31 431 ALA A CA 1
ATOM 3394 C C . ALA A 1 431 ? -10.867 -33 10.688 1 94.31 431 ALA A C 1
ATOM 3396 O O . ALA A 1 431 ? -11.289 -32.344 11.641 1 94.31 431 ALA A O 1
ATOM 3397 N N . ARG A 1 432 ? -11.633 -33.281 9.672 1 95.31 432 ARG A N 1
ATOM 3398 C CA . ARG A 1 432 ? -13.023 -32.844 9.594 1 95.31 432 ARG A CA 1
ATOM 3399 C C . ARG A 1 432 ? -13.867 -33.5 10.672 1 95.31 432 ARG A C 1
ATOM 3401 O O . ARG A 1 432 ? -14.734 -32.875 11.273 1 95.31 432 ARG A O 1
ATOM 3408 N N . ARG A 1 433 ? -13.68 -34.75 10.906 1 95.62 433 ARG A N 1
ATOM 3409 C CA . ARG A 1 433 ? -14.414 -35.469 11.938 1 95.62 433 ARG A CA 1
ATOM 3410 C C . ARG A 1 433 ? -14.086 -34.906 13.328 1 95.62 433 ARG A C 1
ATOM 3412 O O . ARG A 1 433 ? -14.969 -34.75 14.164 1 95.62 433 ARG A O 1
ATOM 3419 N N . VAL A 1 434 ? -12.828 -34.75 13.508 1 95.75 434 VAL A N 1
ATOM 3420 C CA . VAL A 1 434 ? -12.398 -34.188 14.781 1 95.75 434 VAL A CA 1
ATOM 3421 C C . VAL A 1 434 ? -13.023 -32.812 14.969 1 95.75 434 VAL A C 1
ATOM 3423 O O . VAL A 1 434 ? -13.492 -32.469 16.062 1 95.75 434 VAL A O 1
ATOM 3426 N N . TYR A 1 435 ? -12.977 -32.031 13.953 1 93.56 435 TYR A N 1
ATOM 3427 C CA . TYR A 1 435 ? -13.57 -30.688 13.992 1 93.56 435 TYR A CA 1
ATOM 3428 C C . TYR A 1 435 ? -15.039 -30.766 14.383 1 93.56 435 TYR A C 1
ATOM 3430 O O . TYR A 1 435 ? -15.523 -29.969 15.188 1 93.56 435 TYR A O 1
ATOM 3438 N N . SER A 1 436 ? -15.758 -31.672 13.805 1 93.25 436 SER A N 1
ATOM 3439 C CA . SER A 1 436 ? -17.172 -31.844 14.109 1 93.25 436 SER A CA 1
ATOM 3440 C C . SER A 1 436 ? -17.391 -32.219 15.578 1 93.25 436 SER A C 1
ATOM 3442 O O . SER A 1 436 ? -18.344 -31.75 16.203 1 93.25 436 SER A O 1
ATOM 3444 N N . ILE A 1 437 ? -16.547 -33 16.109 1 94.69 437 ILE A N 1
ATOM 3445 C CA . ILE A 1 437 ? -16.625 -33.406 17.516 1 94.69 437 ILE A CA 1
ATOM 3446 C C . ILE A 1 437 ? -16.344 -32.219 18.422 1 94.69 437 ILE A C 1
ATOM 3448 O O . ILE A 1 437 ? -17.062 -31.984 19.391 1 94.69 437 ILE A O 1
ATOM 3452 N N . VAL A 1 438 ? -15.266 -31.547 18.062 1 92.94 438 VAL A N 1
ATOM 3453 C CA . VAL A 1 438 ? -14.805 -30.438 18.891 1 92.94 438 VAL A CA 1
ATOM 3454 C C . VAL A 1 438 ? -15.883 -29.359 18.953 1 92.94 438 VAL A C 1
ATOM 3456 O O . VAL A 1 438 ? -16.078 -28.734 19.984 1 92.94 438 VAL A O 1
ATOM 3459 N N . ARG A 1 439 ? -16.578 -29.109 17.891 1 88.69 439 ARG A N 1
ATOM 3460 C CA . ARG A 1 439 ? -17.594 -28.062 17.812 1 88.69 439 ARG A CA 1
ATOM 3461 C C . ARG A 1 439 ? -18.781 -28.391 18.703 1 88.69 439 ARG A C 1
ATOM 3463 O O . ARG A 1 439 ? -19.516 -27.5 19.125 1 88.69 439 ARG A O 1
ATOM 3470 N N . GLU A 1 440 ? -18.984 -29.625 19.047 1 89.5 440 GLU A N 1
ATOM 3471 C CA . GLU A 1 440 ? -20.094 -30.062 19.875 1 89.5 440 GLU A CA 1
ATOM 3472 C C . GLU A 1 440 ? -19.734 -30.016 21.359 1 89.5 440 GLU A C 1
ATOM 3474 O O . GLU A 1 440 ? -20.609 -30.141 22.219 1 89.5 440 GLU A O 1
ATOM 3479 N N . LEU A 1 441 ? -18.469 -29.812 21.516 1 88.62 441 LEU A N 1
ATOM 3480 C CA . LEU A 1 441 ? -18.047 -29.703 22.922 1 88.62 441 LEU A CA 1
ATOM 3481 C C . LEU A 1 441 ? -18.438 -28.359 23.516 1 88.62 441 LEU A C 1
ATOM 3483 O O . LEU A 1 441 ? -18.516 -27.359 22.797 1 88.62 441 LEU A O 1
ATOM 3487 N N . PRO A 1 442 ? -18.719 -28.312 24.766 1 83.81 442 PRO A N 1
ATOM 3488 C CA . PRO A 1 442 ? -19.047 -27.031 25.406 1 83.81 442 PRO A CA 1
ATOM 3489 C C . PRO A 1 442 ? -17.906 -26.016 25.312 1 83.81 442 PRO A C 1
ATOM 3491 O O . PRO A 1 442 ? -18.141 -24.828 25.156 1 83.81 442 PRO A O 1
ATOM 3494 N N . TYR A 1 443 ? -16.688 -26.578 25.484 1 83.62 443 TYR A N 1
ATOM 3495 C CA . TYR A 1 443 ? -15.508 -25.75 25.359 1 83.62 443 TYR A CA 1
ATOM 3496 C C . TYR A 1 443 ? -14.523 -26.344 24.359 1 83.62 443 TYR A C 1
ATOM 3498 O O . TYR A 1 443 ? -14.023 -27.469 24.562 1 83.62 443 TYR A O 1
ATOM 3506 N N . ALA A 1 444 ? -14.359 -25.594 23.328 1 79.56 444 ALA A N 1
ATOM 3507 C CA . ALA A 1 444 ? -13.375 -26.047 22.359 1 79.56 444 ALA A CA 1
ATOM 3508 C C . ALA A 1 444 ? -11.953 -25.797 22.844 1 79.56 444 ALA A C 1
ATOM 3510 O O . ALA A 1 444 ? -11.57 -24.641 23.094 1 79.56 444 ALA A O 1
ATOM 3511 N N . PRO A 1 445 ? -11.172 -26.797 23.062 1 82.75 445 PRO A N 1
ATOM 3512 C CA . PRO A 1 445 ? -9.781 -26.609 23.484 1 82.75 445 PRO A CA 1
ATOM 3513 C C . PRO A 1 445 ? -8.977 -25.781 22.484 1 82.75 445 PRO A C 1
ATOM 3515 O O . PRO A 1 445 ? -9.188 -25.891 21.266 1 82.75 445 PRO A O 1
ATOM 3518 N N . ASP A 1 446 ? -7.945 -25.016 22.906 1 82.25 446 ASP A N 1
ATOM 3519 C CA . ASP A 1 446 ? -7.113 -24.094 22.141 1 82.25 446 ASP A CA 1
ATOM 3520 C C . ASP A 1 446 ? -6.281 -24.844 21.094 1 82.25 446 ASP A C 1
ATOM 3522 O O . ASP A 1 446 ? -5.961 -24.297 20.047 1 82.25 446 ASP A O 1
ATOM 3526 N N . GLU A 1 447 ? -6.047 -26.047 21.453 1 83.44 447 GLU A N 1
ATOM 3527 C CA . GLU A 1 447 ? -5.16 -26.828 20.594 1 83.44 447 GLU A CA 1
ATOM 3528 C C . GLU A 1 447 ? -5.797 -27.062 19.219 1 83.44 447 GLU A C 1
ATOM 3530 O O . GLU A 1 447 ? -5.105 -27.391 18.25 1 83.44 447 GLU A O 1
ATOM 3535 N N . PHE A 1 448 ? -7.137 -26.875 19.156 1 86.94 448 PHE A N 1
ATOM 3536 C CA . PHE A 1 448 ? -7.84 -27.156 17.906 1 86.94 448 PHE A CA 1
ATOM 3537 C C . PHE A 1 448 ? -8.203 -25.859 17.188 1 86.94 448 PHE A C 1
ATOM 3539 O O . PHE A 1 448 ? -8.977 -25.875 16.234 1 86.94 448 PHE A O 1
ATOM 3546 N N . GLU A 1 449 ? -7.672 -24.719 17.656 1 80.12 449 GLU A N 1
ATOM 3547 C CA . GLU A 1 449 ? -7.988 -23.422 17.078 1 80.12 449 GLU A CA 1
ATOM 3548 C C . GLU A 1 449 ? -7.566 -23.359 15.609 1 80.12 449 GLU A C 1
ATOM 3550 O O . GLU A 1 449 ? -8.25 -22.734 14.789 1 80.12 449 GLU A O 1
ATOM 3555 N N . ASP A 1 450 ? -6.543 -24.047 15.281 1 83.06 450 ASP A N 1
ATOM 3556 C CA . ASP A 1 450 ? -5.988 -23.984 13.93 1 83.06 450 ASP A CA 1
ATOM 3557 C C . ASP A 1 450 ? -6.762 -24.875 12.969 1 83.06 450 ASP A C 1
ATOM 3559 O O . ASP A 1 450 ? -6.629 -24.766 11.75 1 83.06 450 ASP A O 1
ATOM 3563 N N . LEU A 1 451 ? -7.609 -25.781 13.547 1 87.38 451 LEU A N 1
ATOM 3564 C CA . LEU A 1 451 ? -8.367 -26.703 12.719 1 87.38 451 LEU A CA 1
ATOM 3565 C C . LEU A 1 451 ? -9.375 -25.969 11.844 1 87.38 451 LEU A C 1
ATOM 3567 O O . LEU A 1 451 ? -9.609 -26.344 10.703 1 87.38 451 LEU A O 1
ATOM 3571 N N . GLU A 1 452 ? -9.945 -24.938 12.391 1 85.69 452 GLU A N 1
ATOM 3572 C CA . GLU A 1 452 ? -10.891 -24.141 11.609 1 85.69 452 GLU A CA 1
ATOM 3573 C C . GLU A 1 452 ? -10.203 -23.469 10.422 1 85.69 452 GLU A C 1
ATOM 3575 O O . GLU A 1 452 ? -10.734 -23.453 9.312 1 85.69 452 GLU A O 1
ATOM 3580 N N . LYS A 1 453 ? -9.078 -22.938 10.688 1 86.44 453 LYS A N 1
ATOM 3581 C CA . LYS A 1 453 ? -8.305 -22.312 9.633 1 86.44 453 LYS A CA 1
ATOM 3582 C C . LYS A 1 453 ? -7.887 -23.312 8.57 1 86.44 453 LYS A C 1
ATOM 3584 O O . LYS A 1 453 ? -7.934 -23.031 7.371 1 86.44 453 LYS A O 1
ATOM 3589 N N . LEU A 1 454 ? -7.527 -24.453 9.039 1 87.56 454 LEU A N 1
ATOM 3590 C CA . LEU A 1 454 ? -7.07 -25.516 8.156 1 87.56 454 LEU A CA 1
ATOM 3591 C C . LEU A 1 454 ? -8.203 -25.984 7.242 1 87.56 454 LEU A C 1
ATOM 3593 O O . LEU A 1 454 ? -7.969 -26.297 6.074 1 87.56 454 LEU A O 1
ATOM 3597 N N . LEU A 1 455 ? -9.422 -25.984 7.762 1 91.81 455 LEU A N 1
ATOM 3598 C CA . LEU A 1 455 ? -10.539 -26.609 7.062 1 91.81 455 LEU A CA 1
ATOM 3599 C C . LEU A 1 455 ? -11.398 -25.562 6.379 1 91.81 455 LEU A C 1
ATOM 3601 O O . LEU A 1 455 ? -12.367 -25.891 5.688 1 91.81 455 LEU A O 1
ATOM 3605 N N . ALA A 1 456 ? -11.023 -24.234 6.523 1 93.31 456 ALA A N 1
ATOM 3606 C CA . ALA A 1 456 ? -11.82 -23.156 5.941 1 93.31 456 ALA A CA 1
ATOM 3607 C C . ALA A 1 456 ? -11.719 -23.172 4.418 1 93.31 456 ALA A C 1
ATOM 3609 O O . ALA A 1 456 ? -10.641 -23.406 3.865 1 93.31 456 ALA A O 1
ATOM 3610 N N . ASP A 1 457 ? -12.859 -22.922 3.773 1 95.12 457 ASP A N 1
ATOM 3611 C CA . ASP A 1 457 ? -12.867 -22.719 2.326 1 95.12 457 ASP A CA 1
ATOM 3612 C C . ASP A 1 457 ? -12.117 -21.453 1.941 1 95.12 457 ASP A C 1
ATOM 3614 O O . ASP A 1 457 ? -11.883 -20.578 2.785 1 95.12 457 ASP A O 1
ATOM 3618 N N . LYS A 1 458 ? -11.625 -21.406 0.761 1 95.75 458 LYS A N 1
ATOM 3619 C CA . LYS A 1 458 ? -11.188 -20.156 0.138 1 95.75 458 LYS A CA 1
ATOM 3620 C C . LYS A 1 458 ? -12.125 -19.75 -0.993 1 95.75 458 LYS A C 1
ATOM 3622 O O . LYS A 1 458 ? -12.227 -20.438 -2.004 1 95.75 458 LYS A O 1
ATOM 3627 N N . LEU A 1 459 ? -12.828 -18.656 -0.741 1 97.12 459 LEU A N 1
ATOM 3628 C CA . LEU A 1 459 ? -13.648 -18.125 -1.819 1 97.12 459 LEU A CA 1
ATOM 3629 C C . LEU A 1 459 ? -12.812 -17.297 -2.781 1 97.12 459 LEU A C 1
ATOM 3631 O O . LEU A 1 459 ? -12.172 -16.328 -2.373 1 97.12 459 LEU A O 1
ATOM 3635 N N . VAL A 1 460 ? -12.781 -17.719 -4.027 1 96.31 460 VAL A N 1
ATOM 3636 C CA . VAL A 1 460 ? -12.102 -16.938 -5.059 1 96.31 460 VAL A CA 1
ATOM 3637 C C . VAL A 1 460 ? -13.016 -15.812 -5.535 1 96.31 460 VAL A C 1
ATOM 3639 O O . VAL A 1 460 ? -14.039 -16.062 -6.176 1 96.31 460 VAL A O 1
ATOM 3642 N N . CYS A 1 461 ? -12.617 -14.617 -5.176 1 97.94 461 CYS A N 1
ATOM 3643 C CA . CYS A 1 461 ? -13.414 -13.453 -5.543 1 97.94 461 CYS A CA 1
ATOM 3644 C C . CYS A 1 461 ? -12.766 -12.703 -6.707 1 97.94 461 CYS A C 1
ATOM 3646 O O . CYS A 1 461 ? -11.547 -12.555 -6.754 1 97.94 461 CYS A O 1
ATOM 3648 N N . ASN A 1 462 ? -13.602 -12.266 -7.633 1 97.56 462 ASN A N 1
ATOM 3649 C CA . ASN A 1 462 ? -13.148 -11.555 -8.82 1 97.56 462 ASN A CA 1
ATOM 3650 C C . ASN A 1 462 ? -12.781 -10.109 -8.508 1 97.56 462 ASN A C 1
ATOM 3652 O O . ASN A 1 462 ? -13.531 -9.188 -8.828 1 97.56 462 ASN A O 1
ATOM 3656 N N . PHE A 1 463 ? -11.586 -9.867 -7.949 1 98 463 PHE A N 1
ATOM 3657 C CA . PHE A 1 463 ? -11.078 -8.531 -7.66 1 98 463 PHE A CA 1
ATOM 3658 C C . PHE A 1 463 ? -9.586 -8.57 -7.375 1 98 463 PHE A C 1
ATOM 3660 O O . PHE A 1 463 ? -8.961 -9.633 -7.445 1 98 463 PHE A O 1
ATOM 3667 N N . SER A 1 464 ? -8.984 -7.469 -7.219 1 98.06 464 SER A N 1
ATOM 3668 C CA . SER A 1 464 ? -7.621 -7.305 -6.727 1 98.06 464 SER A CA 1
ATOM 3669 C C . SER A 1 464 ? -7.59 -6.5 -5.434 1 98.06 464 SER A C 1
ATOM 3671 O O . SER A 1 464 ? -8.055 -5.355 -5.398 1 98.06 464 SER A O 1
ATOM 3673 N N . ILE A 1 465 ? -7.051 -7.078 -4.406 1 98.06 465 ILE A N 1
ATOM 3674 C CA . ILE A 1 465 ? -6.984 -6.387 -3.125 1 98.06 465 ILE A CA 1
ATOM 3675 C C . ILE A 1 465 ? -6.078 -5.164 -3.244 1 98.06 465 ILE A C 1
ATOM 3677 O O . ILE A 1 465 ? -6.305 -4.148 -2.588 1 98.06 465 ILE A O 1
ATOM 3681 N N . PHE A 1 466 ? -5.066 -5.129 -4.164 1 97.88 466 PHE A N 1
ATOM 3682 C CA . PHE A 1 466 ? -4.113 -4.043 -4.352 1 97.88 466 PHE A CA 1
ATOM 3683 C C . PHE A 1 466 ? -4.781 -2.842 -5.012 1 97.88 466 PHE A C 1
ATOM 3685 O O . PHE A 1 466 ? -4.414 -1.695 -4.738 1 97.88 466 PHE A O 1
ATOM 3692 N N . GLN A 1 467 ? -5.715 -3.15 -5.801 1 97.94 467 GLN A N 1
ATOM 3693 C CA . GLN A 1 467 ? -6.418 -2.084 -6.508 1 97.94 467 GLN A CA 1
ATOM 3694 C C . GLN A 1 467 ? -7.598 -1.568 -5.691 1 97.94 467 GLN A C 1
ATOM 3696 O O . GLN A 1 467 ? -7.867 -0.365 -5.672 1 97.94 467 GLN A O 1
ATOM 3701 N N . SER A 1 468 ? -8.297 -2.484 -5.016 1 98.25 468 SER A N 1
ATOM 3702 C CA . SER A 1 468 ? -9.609 -2.107 -4.496 1 98.25 468 SER A CA 1
ATOM 3703 C C . SER A 1 468 ? -9.578 -1.943 -2.98 1 98.25 468 SER A C 1
ATOM 3705 O O . SER A 1 468 ? -10.43 -1.256 -2.408 1 98.25 468 SER A O 1
ATOM 3707 N N . LEU A 1 469 ? -8.719 -2.623 -2.305 1 98.31 469 LEU A N 1
ATOM 3708 C CA . LEU A 1 469 ? -8.656 -2.602 -0.848 1 98.31 469 LEU A CA 1
ATOM 3709 C C . LEU A 1 469 ? -7.219 -2.498 -0.361 1 98.31 469 LEU A C 1
ATOM 3711 O O . LEU A 1 469 ? -6.773 -3.312 0.451 1 98.31 469 LEU A O 1
ATOM 3715 N N . PRO A 1 470 ? -6.516 -1.478 -0.804 1 97.56 470 PRO A N 1
ATOM 3716 C CA . PRO A 1 470 ? -5.105 -1.356 -0.415 1 97.56 470 PRO A CA 1
ATOM 3717 C C . PRO A 1 470 ? -4.922 -1.244 1.097 1 97.56 470 PRO A C 1
ATOM 3719 O O . PRO A 1 470 ? -3.908 -1.701 1.633 1 97.56 470 PRO A O 1
ATOM 3722 N N . ASP A 1 471 ? -5.852 -0.633 1.846 1 96.81 471 ASP A N 1
ATOM 3723 C CA . ASP A 1 471 ? -5.727 -0.497 3.293 1 96.81 471 ASP A CA 1
ATOM 3724 C C . ASP A 1 471 ? -5.781 -1.859 3.98 1 96.81 471 ASP A C 1
ATOM 3726 O O . ASP A 1 471 ? -5.125 -2.072 5.004 1 96.81 471 ASP A O 1
ATOM 3730 N N . ALA A 1 472 ? -6.594 -2.705 3.438 1 97.38 472 ALA A N 1
ATOM 3731 C CA . ALA A 1 472 ? -6.617 -4.055 3.998 1 97.38 472 ALA A CA 1
ATOM 3732 C C . ALA A 1 472 ? -5.266 -4.742 3.826 1 97.38 472 ALA A C 1
ATOM 3734 O O . ALA A 1 472 ? -4.789 -5.426 4.734 1 97.38 472 ALA A O 1
ATOM 3735 N N . TRP A 1 473 ? -4.672 -4.551 2.74 1 96.06 473 TRP A N 1
ATOM 3736 C CA . TRP A 1 473 ? -3.381 -5.156 2.43 1 96.06 473 TRP A CA 1
ATOM 3737 C C . TRP A 1 473 ? -2.264 -4.496 3.232 1 96.06 473 TRP A C 1
ATOM 3739 O O . TRP A 1 473 ? -1.48 -5.18 3.895 1 96.06 473 TRP A O 1
ATOM 3749 N N . ALA A 1 474 ? -2.215 -3.158 3.227 1 95.25 474 ALA A N 1
ATOM 3750 C CA . ALA A 1 474 ? -1.036 -2.418 3.67 1 95.25 474 ALA A CA 1
ATOM 3751 C C . ALA A 1 474 ? -1.037 -2.242 5.188 1 95.25 474 ALA A C 1
ATOM 3753 O O . ALA A 1 474 ? 0.008 -2.354 5.832 1 95.25 474 ALA A O 1
ATOM 3754 N N . ILE A 1 475 ? -2.229 -1.962 5.719 1 92.94 475 ILE A N 1
ATOM 3755 C CA . ILE A 1 475 ? -2.211 -1.612 7.133 1 92.94 475 ILE A CA 1
ATOM 3756 C C . ILE A 1 475 ? -3.201 -2.49 7.895 1 92.94 475 ILE A C 1
ATOM 3758 O O . ILE A 1 475 ? -3.58 -2.172 9.023 1 92.94 475 ILE A O 1
ATOM 3762 N N . HIS A 1 476 ? -3.75 -3.525 7.293 1 93.56 476 HIS A N 1
ATOM 3763 C CA . HIS A 1 476 ? -4.598 -4.531 7.926 1 93.56 476 HIS A CA 1
ATOM 3764 C C . HIS A 1 476 ? -5.898 -3.92 8.43 1 93.56 476 HIS A C 1
ATOM 3766 O O . HIS A 1 476 ? -6.387 -4.289 9.5 1 93.56 476 HIS A O 1
ATOM 3772 N N . GLN A 1 477 ? -6.34 -2.988 7.68 1 95.56 477 GLN A N 1
ATOM 3773 C CA . GLN A 1 477 ? -7.648 -2.428 7.988 1 95.56 477 GLN A CA 1
ATOM 3774 C C . GLN A 1 477 ? -8.742 -3.482 7.863 1 95.56 477 GLN A C 1
ATOM 3776 O O . GLN A 1 477 ? -8.742 -4.281 6.922 1 95.56 477 GLN A O 1
ATOM 3781 N N . LEU A 1 478 ? -9.641 -3.537 8.875 1 96.75 478 LEU A N 1
ATOM 3782 C CA . LEU A 1 478 ? -10.789 -4.434 8.82 1 96.75 478 LEU A CA 1
ATOM 3783 C C . LEU A 1 478 ? -11.992 -3.746 8.172 1 96.75 478 LEU A C 1
ATOM 3785 O O . LEU A 1 478 ? -12.266 -2.58 8.461 1 96.75 478 LEU A O 1
ATOM 3789 N N . PHE A 1 479 ? -12.602 -4.414 7.27 1 98.12 479 PHE A N 1
ATOM 3790 C CA . PHE A 1 479 ? -13.836 -3.943 6.645 1 98.12 479 PHE A CA 1
ATOM 3791 C C . PHE A 1 479 ? -14.961 -4.949 6.84 1 98.12 479 PHE A C 1
ATOM 3793 O O . PHE A 1 479 ? -14.734 -6.16 6.805 1 98.12 479 PHE A O 1
ATOM 3800 N N . PRO A 1 480 ? -16.219 -4.453 7.047 1 98.06 480 PRO A N 1
ATOM 3801 C CA . PRO A 1 480 ? -17.328 -5.395 7.031 1 98.06 480 PRO A CA 1
ATOM 3802 C C . PRO A 1 480 ? -17.547 -6.043 5.668 1 98.06 480 PRO A C 1
ATOM 3804 O O . PRO A 1 480 ? -17.516 -5.355 4.641 1 98.06 480 PRO A O 1
ATOM 3807 N N . ILE A 1 481 ? -17.641 -7.324 5.672 1 98.69 481 ILE A N 1
ATOM 3808 C CA . ILE A 1 481 ? -17.922 -8.102 4.469 1 98.69 481 ILE A CA 1
ATOM 3809 C C . ILE A 1 481 ? -19.156 -8.977 4.695 1 98.69 481 ILE A C 1
ATOM 3811 O O . ILE A 1 481 ? -19.203 -9.758 5.645 1 98.69 481 ILE A O 1
ATOM 3815 N N . VAL A 1 482 ? -20.203 -8.836 3.85 1 98.69 482 VAL A N 1
ATOM 3816 C CA . VAL A 1 482 ? -21.484 -9.5 4.059 1 98.69 482 VAL A CA 1
ATOM 3817 C C . VAL A 1 482 ? -22 -10.055 2.732 1 98.69 482 VAL A C 1
ATOM 3819 O O . VAL A 1 482 ? -21.875 -9.398 1.692 1 98.69 482 VAL A O 1
ATOM 3822 N N . PRO A 1 483 ? -22.547 -11.336 2.725 1 98.69 483 PRO A N 1
ATOM 3823 C CA . PRO A 1 483 ? -23.266 -11.773 1.53 1 98.69 483 PRO A CA 1
ATOM 3824 C C . PRO A 1 483 ? -24.453 -10.875 1.195 1 98.69 483 PRO A C 1
ATOM 3826 O O . PRO A 1 483 ? -25.156 -10.406 2.098 1 98.69 483 PRO A O 1
ATOM 3829 N N . LEU A 1 484 ? -24.688 -10.641 -0.057 1 98.56 484 LEU A N 1
ATOM 3830 C CA . LEU A 1 484 ? -25.766 -9.727 -0.457 1 98.56 484 LEU A CA 1
ATOM 3831 C C . LEU A 1 484 ? -27.109 -10.43 -0.426 1 98.56 484 LEU A C 1
ATOM 3833 O O . LEU A 1 484 ? -28.156 -9.773 -0.478 1 98.56 484 LEU A O 1
ATOM 3837 N N . SER A 1 485 ? -27.078 -11.742 -0.334 1 97.19 485 SER A N 1
ATOM 3838 C CA . SER A 1 485 ? -28.328 -12.508 -0.359 1 97.19 485 SER A CA 1
ATOM 3839 C C . SER A 1 485 ? -28.219 -13.758 0.514 1 97.19 485 SER A C 1
ATOM 3841 O O . SER A 1 485 ? -27.188 -13.992 1.151 1 97.19 485 SER A O 1
ATOM 3843 N N . ARG A 1 486 ? -29.359 -14.484 0.667 1 97.12 486 ARG A N 1
ATOM 3844 C CA . ARG A 1 486 ? -29.469 -15.734 1.401 1 97.12 486 ARG A CA 1
ATOM 3845 C C . ARG A 1 486 ? -29.25 -15.523 2.895 1 97.12 486 ARG A C 1
ATOM 3847 O O . ARG A 1 486 ? -28.797 -16.422 3.6 1 97.12 486 ARG A O 1
ATOM 3854 N N . LEU A 1 487 ? -29.609 -14.375 3.344 1 97.94 487 LEU A N 1
ATOM 3855 C CA . LEU A 1 487 ? -29.406 -14.039 4.75 1 97.94 487 LEU A CA 1
ATOM 3856 C C . LEU A 1 487 ? -30.547 -14.586 5.609 1 97.94 487 LEU A C 1
ATOM 3858 O O . LEU A 1 487 ? -30.547 -14.391 6.824 1 97.94 487 LEU A O 1
ATOM 3862 N N . HIS A 1 488 ? -31.438 -15.234 4.953 1 96.06 488 HIS A N 1
ATOM 3863 C CA . HIS A 1 488 ? -32.5 -15.961 5.664 1 96.06 488 HIS A CA 1
ATOM 3864 C C . HIS A 1 488 ? -32.125 -17.438 5.832 1 96.06 488 HIS A C 1
ATOM 3866 O O . HIS A 1 488 ? -32.875 -18.219 6.395 1 96.06 488 HIS A O 1
ATOM 3872 N N . GLU A 1 489 ? -30.938 -17.781 5.301 1 96 489 GLU A N 1
ATOM 3873 C CA . GLU A 1 489 ? -30.391 -19.125 5.434 1 96 489 GLU A CA 1
ATOM 3874 C C . GLU A 1 489 ? -29.172 -19.125 6.352 1 96 489 GLU A C 1
ATOM 3876 O O . GLU A 1 489 ? -28.359 -18.188 6.32 1 96 489 GLU A O 1
ATOM 3881 N N . LEU A 1 490 ? -29.016 -20.141 7.195 1 96.19 490 LEU A N 1
ATOM 3882 C CA . LEU A 1 490 ? -27.859 -20.25 8.062 1 96.19 490 LEU A CA 1
ATOM 3883 C C . LEU A 1 490 ? -26.594 -20.516 7.246 1 96.19 490 LEU A C 1
ATOM 3885 O O . LEU A 1 490 ? -26.531 -21.469 6.465 1 96.19 490 LEU A O 1
ATOM 3889 N N . PRO A 1 491 ? -25.625 -19.625 7.312 1 97.06 491 PRO A N 1
ATOM 3890 C CA . PRO A 1 491 ? -24.344 -19.969 6.699 1 97.06 491 PRO A CA 1
ATOM 3891 C C . PRO A 1 491 ? -23.625 -21.109 7.406 1 97.06 491 PRO A C 1
ATOM 3893 O O . PRO A 1 491 ? -23.359 -21.031 8.609 1 97.06 491 PRO A O 1
ATOM 3896 N N . THR A 1 492 ? -23.312 -22.125 6.715 1 94.88 492 THR A N 1
ATOM 3897 C CA . THR A 1 492 ? -22.828 -23.328 7.352 1 94.88 492 THR A CA 1
ATOM 3898 C C . THR A 1 492 ? -21.344 -23.562 7.023 1 94.88 492 THR A C 1
ATOM 3900 O O . THR A 1 492 ? -20.766 -24.578 7.398 1 94.88 492 THR A O 1
ATOM 3903 N N . ARG A 1 493 ? -20.781 -22.656 6.254 1 96 493 ARG A N 1
ATOM 3904 C CA . ARG A 1 493 ? -19.375 -22.781 5.883 1 96 493 ARG A CA 1
ATOM 3905 C C . ARG A 1 493 ? -18.562 -21.625 6.445 1 96 493 ARG A C 1
ATOM 3907 O O . ARG A 1 493 ? -19.094 -20.547 6.723 1 96 493 ARG A O 1
ATOM 3914 N N . GLN A 1 494 ? -17.297 -21.844 6.73 1 95.19 494 GLN A N 1
ATOM 3915 C CA . GLN A 1 494 ? -16.297 -20.828 7.051 1 95.19 494 GLN A CA 1
ATOM 3916 C C . GLN A 1 494 ? -15.32 -20.625 5.895 1 95.19 494 GLN A C 1
ATOM 3918 O O . GLN A 1 494 ? -14.93 -21.594 5.234 1 95.19 494 GLN A O 1
ATOM 3923 N N . ALA A 1 495 ? -14.992 -19.375 5.602 1 96.81 495 ALA A N 1
ATOM 3924 C CA . ALA A 1 495 ? -14.133 -19.172 4.438 1 96.81 495 ALA A CA 1
ATOM 3925 C C . ALA A 1 495 ? -13.219 -17.953 4.625 1 96.81 495 ALA A C 1
ATOM 3927 O O . ALA A 1 495 ? -13.547 -17.047 5.387 1 96.81 495 ALA A O 1
ATOM 3928 N N . THR A 1 496 ? -12.07 -17.953 4.07 1 96.69 496 THR A N 1
ATOM 3929 C CA . THR A 1 496 ? -11.281 -16.766 3.754 1 96.69 496 THR A CA 1
ATOM 3930 C C . THR A 1 496 ? -11.508 -16.344 2.305 1 96.69 496 THR A C 1
ATOM 3932 O O . THR A 1 496 ? -12.141 -17.062 1.533 1 96.69 496 THR A O 1
ATOM 3935 N N . LEU A 1 497 ? -11.148 -15.164 1.993 1 97.75 497 LEU A N 1
ATOM 3936 C CA . LEU A 1 497 ? -11.312 -14.664 0.632 1 97.75 497 LEU A CA 1
ATOM 3937 C C . LEU A 1 497 ? -9.961 -14.523 -0.059 1 97.75 497 LEU A C 1
ATOM 3939 O O . LEU A 1 497 ? -8.984 -14.102 0.565 1 97.75 497 LEU A O 1
ATOM 3943 N N . VAL A 1 498 ? -9.883 -14.906 -1.309 1 97 498 VAL A N 1
ATOM 3944 C CA . VAL A 1 498 ? -8.68 -14.695 -2.104 1 97 498 VAL A CA 1
ATOM 3945 C C . VAL A 1 498 ? -9.031 -13.953 -3.389 1 97 498 VAL A C 1
ATOM 3947 O O . VAL A 1 498 ? -10.094 -14.172 -3.973 1 97 498 VAL A O 1
ATOM 3950 N N . ASP A 1 499 ? -8.164 -13.016 -3.779 1 97.56 499 ASP A N 1
ATOM 3951 C CA . ASP A 1 499 ? -8.398 -12.281 -5.023 1 97.56 499 ASP A CA 1
ATOM 3952 C C . ASP A 1 499 ? -7.816 -13.031 -6.219 1 97.56 499 ASP A C 1
ATOM 3954 O O . ASP A 1 499 ? -7.402 -14.188 -6.094 1 97.56 499 ASP A O 1
ATOM 3958 N N . ILE A 1 500 ? -7.809 -12.414 -7.395 1 96.56 500 ILE A N 1
ATOM 3959 C CA . ILE A 1 500 ? -7.422 -13.141 -8.602 1 96.56 500 ILE A CA 1
ATOM 3960 C C . ILE A 1 500 ? -6 -12.75 -9 1 96.56 500 ILE A C 1
ATOM 3962 O O . ILE A 1 500 ? -5.504 -13.18 -10.047 1 96.56 500 ILE A O 1
ATOM 3966 N N . SER A 1 501 ? -5.297 -11.945 -8.211 1 94.38 501 SER A N 1
ATOM 3967 C CA . SER A 1 501 ? -3.895 -11.656 -8.484 1 94.38 501 SER A CA 1
ATOM 3968 C C . SER A 1 501 ? -3.016 -12.875 -8.25 1 94.38 501 SER A C 1
ATOM 3970 O O . SER A 1 501 ? -3.422 -13.812 -7.555 1 94.38 501 SER A O 1
ATOM 3972 N N . CYS A 1 502 ? -1.823 -12.875 -8.836 1 90.5 502 CYS A N 1
ATOM 3973 C CA . CYS A 1 502 ? -0.894 -13.984 -8.664 1 90.5 502 CYS A CA 1
ATOM 3974 C C . CYS A 1 502 ? -0.018 -13.781 -7.43 1 90.5 502 CYS A C 1
ATOM 3976 O O . CYS A 1 502 ? 0.895 -14.562 -7.176 1 90.5 502 CYS A O 1
ATOM 3978 N N . ASP A 1 503 ? -0.395 -12.836 -6.641 1 89.12 503 ASP A N 1
ATOM 3979 C CA . ASP A 1 503 ? 0.397 -12.516 -5.457 1 89.12 503 ASP A CA 1
ATOM 3980 C C . ASP A 1 503 ? -0.146 -13.234 -4.223 1 89.12 503 ASP A C 1
ATOM 3982 O O . ASP A 1 503 ? -1.359 -13.289 -4.012 1 89.12 503 ASP A O 1
ATOM 3986 N N . SER A 1 504 ? 0.748 -13.711 -3.463 1 86.75 504 SER A N 1
ATOM 3987 C CA . SER A 1 504 ? 0.353 -14.469 -2.281 1 86.75 504 SER A CA 1
ATOM 3988 C C . SER A 1 504 ? -0.374 -13.586 -1.273 1 86.75 504 SER A C 1
ATOM 3990 O O . SER A 1 504 ? -1.162 -14.078 -0.463 1 86.75 504 SER A O 1
ATOM 3992 N N . ASP A 1 505 ? -0.159 -12.289 -1.33 1 89.88 505 ASP A N 1
ATOM 3993 C CA . ASP A 1 505 ? -0.799 -11.352 -0.407 1 89.88 505 ASP A CA 1
ATOM 3994 C C . ASP A 1 505 ? -2.221 -11.023 -0.857 1 89.88 505 ASP A C 1
ATOM 3996 O O . ASP A 1 505 ? -2.971 -10.367 -0.131 1 89.88 505 ASP A O 1
ATOM 4000 N N . GLY A 1 506 ? -2.58 -11.477 -2.004 1 94.81 506 GLY A N 1
ATOM 4001 C CA . GLY A 1 506 ? -3.92 -11.203 -2.504 1 94.81 506 GLY A CA 1
ATOM 4002 C C . GLY A 1 506 ? -4.992 -12.008 -1.791 1 94.81 506 GLY A C 1
ATOM 4003 O O . GLY A 1 506 ? -5.672 -12.828 -2.406 1 94.81 506 GLY A O 1
ATOM 4004 N N . LYS A 1 507 ? -5.215 -11.703 -0.493 1 96.19 507 LYS A N 1
ATOM 4005 C CA . LYS A 1 507 ? -6.191 -12.453 0.294 1 96.19 507 LYS A CA 1
ATOM 4006 C C . LYS A 1 507 ? -6.738 -11.609 1.438 1 96.19 507 LYS A C 1
ATOM 4008 O O . LYS A 1 507 ? -6.176 -10.562 1.773 1 96.19 507 LYS A O 1
ATOM 4013 N N . ILE A 1 508 ? -7.844 -11.922 1.941 1 97 508 ILE A N 1
ATOM 4014 C CA . ILE A 1 508 ? -8.445 -11.406 3.164 1 97 508 ILE A CA 1
ATOM 4015 C C . ILE A 1 508 ? -8.68 -12.555 4.148 1 97 508 ILE A C 1
ATOM 4017 O O . ILE A 1 508 ? -9.508 -13.43 3.898 1 97 508 ILE A O 1
ATOM 4021 N N . ASP A 1 509 ? -7.938 -12.555 5.25 1 94.62 509 ASP A N 1
ATOM 4022 C CA . ASP A 1 509 ? -8.062 -13.633 6.223 1 94.62 509 ASP A CA 1
ATOM 4023 C C . ASP A 1 509 ? -8.305 -13.086 7.625 1 94.62 509 ASP A C 1
ATOM 4025 O O . ASP A 1 509 ? -8.078 -13.781 8.617 1 94.62 509 ASP A O 1
ATOM 4029 N N . ARG A 1 510 ? -8.633 -11.82 7.684 1 95.06 510 ARG A N 1
ATOM 4030 C CA . ARG A 1 510 ? -9.023 -11.148 8.914 1 95.06 510 ARG A CA 1
ATOM 4031 C C . ARG A 1 510 ? -10.383 -10.484 8.766 1 95.06 510 ARG A C 1
ATOM 4033 O O . ARG A 1 510 ? -10.617 -9.734 7.812 1 95.06 510 ARG A O 1
ATOM 4040 N N . PHE A 1 511 ? -11.234 -10.75 9.695 1 96.75 511 PHE A N 1
ATOM 4041 C CA . PHE A 1 511 ? -12.609 -10.266 9.594 1 96.75 511 PHE A CA 1
ATOM 4042 C C . PHE A 1 511 ? -13.07 -9.664 10.914 1 96.75 511 PHE A C 1
ATOM 4044 O O . PHE A 1 511 ? -12.492 -9.953 11.969 1 96.75 511 PHE A O 1
ATOM 4051 N N . ILE A 1 512 ? -14.07 -8.828 10.828 1 95.44 512 ILE A N 1
ATOM 4052 C CA . ILE A 1 512 ? -14.547 -8.102 12.008 1 95.44 512 ILE A CA 1
ATOM 4053 C C . ILE A 1 512 ? -15.203 -9.078 12.977 1 95.44 512 ILE A C 1
ATOM 4055 O O . ILE A 1 512 ? -15.773 -10.094 12.562 1 95.44 512 ILE A O 1
ATOM 4059 N N . ASP A 1 513 ? -15.047 -8.844 14.164 1 90.62 513 ASP A N 1
ATOM 4060 C CA . ASP A 1 513 ? -15.695 -9.523 15.281 1 90.62 513 ASP A CA 1
ATOM 4061 C C . ASP A 1 513 ? -15.867 -8.586 16.469 1 90.62 513 ASP A C 1
ATOM 4063 O O . ASP A 1 513 ? -15.227 -7.535 16.531 1 90.62 513 ASP A O 1
ATOM 4067 N N . LEU A 1 514 ? -16.812 -8.844 17.328 1 82.31 514 LEU A N 1
ATOM 4068 C CA . LEU A 1 514 ? -17.062 -7.961 18.469 1 82.31 514 LEU A CA 1
ATOM 4069 C C . LEU A 1 514 ? -15.914 -8.047 19.469 1 82.31 514 LEU A C 1
ATOM 4071 O O . LEU A 1 514 ? -15.609 -7.07 20.156 1 82.31 514 LEU A O 1
ATOM 4075 N N . HIS A 1 515 ? -15.336 -9.125 19.625 1 74.88 515 HIS A N 1
ATOM 4076 C CA . HIS A 1 515 ? -14.352 -9.273 20.688 1 74.88 515 HIS A CA 1
ATOM 4077 C C . HIS A 1 515 ? -12.938 -9.398 20.125 1 74.88 515 HIS A C 1
ATOM 4079 O O . HIS A 1 515 ? -11.961 -9.227 20.844 1 74.88 515 HIS A O 1
ATOM 4085 N N . ASP A 1 516 ? -12.789 -9.742 18.953 1 80.25 516 ASP A N 1
ATOM 4086 C CA . ASP A 1 516 ? -11.469 -9.969 18.375 1 80.25 516 ASP A CA 1
ATOM 4087 C C . ASP A 1 516 ? -11.523 -9.906 16.844 1 80.25 516 ASP A C 1
ATOM 4089 O O . ASP A 1 516 ? -12.25 -9.086 16.281 1 80.25 516 ASP A O 1
ATOM 4093 N N . VAL A 1 517 ? -10.516 -10.367 16.266 1 88.62 517 VAL A N 1
ATOM 4094 C CA . VAL A 1 517 ? -10.461 -10.539 14.812 1 88.62 517 VAL A CA 1
ATOM 4095 C C . VAL A 1 517 ? -10.727 -12 14.461 1 88.62 517 VAL A C 1
ATOM 4097 O O . VAL A 1 517 ? -10.133 -12.906 15.055 1 88.62 517 VAL A O 1
ATOM 4100 N N . ARG A 1 518 ? -11.781 -12.148 13.648 1 91 518 ARG A N 1
ATOM 4101 C CA . ARG A 1 518 ? -12.055 -13.492 13.172 1 91 518 ARG A CA 1
ATOM 4102 C C . ARG A 1 518 ? -11.133 -13.859 12.008 1 91 518 ARG A C 1
ATOM 4104 O O . ARG A 1 518 ? -10.828 -13.016 11.164 1 91 518 ARG A O 1
ATOM 4111 N N . GLN A 1 519 ? -10.828 -15.141 11.961 1 90.75 519 GLN A N 1
ATOM 4112 C CA . GLN A 1 519 ? -9.898 -15.602 10.938 1 90.75 519 GLN A CA 1
ATOM 4113 C C . GLN A 1 519 ? -10.641 -16.156 9.719 1 90.75 519 GLN A C 1
ATOM 4115 O O . GLN A 1 519 ? -10.023 -16.516 8.719 1 90.75 519 GLN A O 1
ATOM 4120 N N . SER A 1 520 ? -11.914 -16.281 9.828 1 94.56 520 SER A N 1
ATOM 4121 C CA . SER A 1 520 ? -12.734 -16.734 8.703 1 94.56 520 SER A CA 1
ATOM 4122 C C . SER A 1 520 ? -14.102 -16.062 8.703 1 94.56 520 SER A C 1
ATOM 4124 O O . SER A 1 520 ? -14.516 -15.484 9.711 1 94.56 520 SER A O 1
ATOM 4126 N N . LEU A 1 521 ? -14.734 -16.031 7.633 1 97.12 521 LEU A N 1
ATOM 4127 C CA . LEU A 1 521 ? -16.062 -15.453 7.422 1 97.12 521 LEU A CA 1
ATOM 4128 C C . LEU A 1 521 ? -17.109 -16.547 7.246 1 97.12 521 LEU A C 1
ATOM 4130 O O . LEU A 1 521 ? -16.953 -17.438 6.402 1 97.12 521 LEU A O 1
ATOM 4134 N N . PRO A 1 522 ? -18.188 -16.531 8.094 1 97.38 522 PRO A N 1
ATOM 4135 C CA . PRO A 1 522 ? -19.281 -17.438 7.801 1 97.38 522 PRO A CA 1
ATOM 4136 C C . PRO A 1 522 ? -19.938 -17.156 6.449 1 97.38 522 PRO A C 1
ATOM 4138 O O . PRO A 1 522 ? -20.297 -16.016 6.16 1 97.38 522 PRO A O 1
ATOM 4141 N N . VAL A 1 523 ? -20.016 -18.172 5.645 1 98.06 523 VAL A N 1
ATOM 4142 C CA . VAL A 1 523 ? -20.609 -18.016 4.316 1 98.06 523 VAL A CA 1
ATOM 4143 C C . VAL A 1 523 ? -21.516 -19.188 4.008 1 98.06 523 VAL A C 1
ATOM 4145 O O . VAL A 1 523 ? -21.547 -20.172 4.746 1 98.06 523 VAL A O 1
ATOM 4148 N N . HIS A 1 524 ? -22.359 -19.047 2.99 1 97.81 524 HIS A N 1
ATOM 4149 C CA . HIS A 1 524 ? -23.219 -20.125 2.541 1 97.81 524 HIS A CA 1
ATOM 4150 C C . HIS A 1 524 ? -22.484 -21.047 1.57 1 97.81 524 HIS A C 1
ATOM 4152 O O . HIS A 1 524 ? -21.562 -20.625 0.883 1 97.81 524 HIS A O 1
ATOM 4158 N N . PRO A 1 525 ? -22.859 -22.344 1.564 1 96.25 525 PRO A N 1
ATOM 4159 C CA . PRO A 1 525 ? -22.312 -23.188 0.499 1 96.25 525 PRO A CA 1
ATOM 4160 C C . PRO A 1 525 ? -22.562 -22.625 -0.895 1 96.25 525 PRO A C 1
ATOM 4162 O O . PRO A 1 525 ? -23.656 -22.125 -1.172 1 96.25 525 PRO A O 1
ATOM 4165 N N . ILE A 1 526 ? -21.562 -22.641 -1.668 1 95.5 526 ILE A N 1
ATOM 4166 C CA . ILE A 1 526 ? -21.688 -22.141 -3.027 1 95.5 526 ILE A CA 1
ATOM 4167 C C . ILE A 1 526 ? -22.469 -23.141 -3.879 1 95.5 526 ILE A C 1
ATOM 4169 O O . ILE A 1 526 ? -22.109 -24.312 -3.945 1 95.5 526 ILE A O 1
ATOM 4173 N N . ARG A 1 527 ? -23.516 -22.656 -4.418 1 93.38 527 ARG A N 1
ATOM 4174 C CA . ARG A 1 527 ? -24.344 -23.484 -5.289 1 93.38 527 ARG A CA 1
ATOM 4175 C C . ARG A 1 527 ? -23.984 -23.266 -6.758 1 93.38 527 ARG A C 1
ATOM 4177 O O . ARG A 1 527 ? -24 -22.125 -7.242 1 93.38 527 ARG A O 1
ATOM 4184 N N . PRO A 1 528 ? -23.688 -24.406 -7.434 1 87.88 528 PRO A N 1
ATOM 4185 C CA . PRO A 1 528 ? -23.359 -24.25 -8.852 1 87.88 528 PRO A CA 1
ATOM 4186 C C . PRO A 1 528 ? -24.453 -23.547 -9.648 1 87.88 528 PRO A C 1
ATOM 4188 O O . PRO A 1 528 ? -25.641 -23.844 -9.484 1 87.88 528 PRO A O 1
ATOM 4191 N N . GLY A 1 529 ? -24.094 -22.578 -10.375 1 88.25 529 GLY A N 1
ATOM 4192 C CA . GLY A 1 529 ? -25.016 -21.875 -11.258 1 88.25 529 GLY A CA 1
ATOM 4193 C C . GLY A 1 529 ? -25.688 -20.688 -10.602 1 88.25 529 GLY A C 1
ATOM 4194 O O . GLY A 1 529 ? -26.375 -19.906 -11.266 1 88.25 529 GLY A O 1
ATOM 4195 N N . GLU A 1 530 ? -25.625 -20.609 -9.336 1 93.62 530 GLU A N 1
ATOM 4196 C CA . GLU A 1 530 ? -26.203 -19.484 -8.625 1 93.62 530 GLU A CA 1
ATOM 4197 C C . GLU A 1 530 ? -25.141 -18.469 -8.227 1 93.62 530 GLU A C 1
ATOM 4199 O O . GLU A 1 530 ? -24.156 -18.828 -7.57 1 93.62 530 GLU A O 1
ATOM 4204 N N . PRO A 1 531 ? -25.406 -17.266 -8.695 1 94.81 531 PRO A N 1
ATOM 4205 C CA . PRO A 1 531 ? -24.422 -16.25 -8.312 1 94.81 531 PRO A CA 1
ATOM 4206 C C . PRO A 1 531 ? -24.359 -16.031 -6.801 1 94.81 531 PRO A C 1
ATOM 4208 O O . PRO A 1 531 ? -25.391 -16.094 -6.121 1 94.81 531 PRO A O 1
ATOM 4211 N N . TYR A 1 532 ? -23.25 -15.812 -6.266 1 97.62 532 TYR A N 1
ATOM 4212 C CA . TYR A 1 532 ? -23 -15.469 -4.871 1 97.62 532 TYR A CA 1
ATOM 4213 C C . TYR A 1 532 ? -22.141 -14.211 -4.773 1 97.62 532 TYR A C 1
ATOM 4215 O O . TYR A 1 532 ? -20.984 -14.195 -5.203 1 97.62 532 TYR A O 1
ATOM 4223 N N . TYR A 1 533 ? -22.766 -13.125 -4.309 1 98.44 533 TYR A N 1
ATOM 4224 C CA . TYR A 1 533 ? -22.094 -11.828 -4.234 1 98.44 533 TYR A CA 1
ATOM 4225 C C . TYR A 1 533 ? -21.797 -11.453 -2.787 1 98.44 533 TYR A C 1
ATOM 4227 O O . TYR A 1 533 ? -22.594 -11.711 -1.889 1 98.44 533 TYR A O 1
ATOM 4235 N N . LEU A 1 534 ? -20.656 -10.945 -2.562 1 98.81 534 LEU A N 1
ATOM 4236 C CA . LEU A 1 534 ? -20.281 -10.344 -1.285 1 98.81 534 LEU A CA 1
ATOM 4237 C C . LEU A 1 534 ? -20.156 -8.828 -1.41 1 98.81 534 LEU A C 1
ATOM 4239 O O . LEU A 1 534 ? -19.734 -8.32 -2.451 1 98.81 534 LEU A O 1
ATOM 4243 N N . GLY A 1 535 ? -20.547 -8.133 -0.434 1 98.81 535 GLY A N 1
ATOM 4244 C CA . GLY A 1 535 ? -20.297 -6.703 -0.325 1 98.81 535 GLY A CA 1
ATOM 4245 C C . GLY A 1 535 ? -19.25 -6.355 0.716 1 98.81 535 GLY A C 1
ATOM 4246 O O . GLY A 1 535 ? -19.25 -6.918 1.812 1 98.81 535 GLY A O 1
ATOM 4247 N N . VAL A 1 536 ? -18.312 -5.566 0.323 1 98.88 536 VAL A N 1
ATOM 4248 C CA . VAL A 1 536 ? -17.391 -4.965 1.275 1 98.88 536 VAL A CA 1
ATOM 4249 C C . VAL A 1 536 ? -17.812 -3.529 1.577 1 98.88 536 VAL A C 1
ATOM 4251 O O . VAL A 1 536 ? -17.953 -2.713 0.665 1 98.88 536 VAL A O 1
ATOM 4254 N N . PHE A 1 537 ? -17.953 -3.23 2.84 1 98.75 537 PHE A N 1
ATOM 4255 C CA . PHE A 1 537 ? -18.594 -1.987 3.242 1 98.75 537 PHE A CA 1
ATOM 4256 C C . PHE A 1 537 ? -17.609 -1.057 3.926 1 98.75 537 PHE A C 1
ATOM 4258 O O . PHE A 1 537 ? -16.547 -1.495 4.375 1 98.75 537 PHE A O 1
ATOM 4265 N N . LEU A 1 538 ? -17.953 0.262 3.973 1 98.44 538 LEU A N 1
ATOM 4266 C CA . LEU A 1 538 ? -17.188 1.316 4.625 1 98.44 538 LEU A CA 1
ATOM 4267 C C . LEU A 1 538 ? -15.828 1.499 3.945 1 98.44 538 LEU A C 1
ATOM 4269 O O . LEU A 1 538 ? -14.812 1.705 4.617 1 98.44 538 LEU A O 1
ATOM 4273 N N . VAL A 1 539 ? -15.852 1.384 2.586 1 98.38 539 VAL A N 1
ATOM 4274 C CA . VAL A 1 539 ? -14.609 1.438 1.828 1 98.38 539 VAL A CA 1
ATOM 4275 C C . VAL A 1 539 ? -14.508 2.773 1.095 1 98.38 539 VAL A C 1
ATOM 4277 O O . VAL A 1 539 ? -13.688 2.928 0.185 1 98.38 539 VAL A O 1
ATOM 4280 N N . GLY A 1 540 ? -15.289 3.736 1.486 1 98.31 540 GLY A N 1
ATOM 4281 C CA . GLY A 1 540 ? -15.367 4.98 0.735 1 98.31 540 GLY A CA 1
ATOM 4282 C C . GLY A 1 540 ? -14.188 5.895 0.967 1 98.31 540 GLY A C 1
ATOM 4283 O O . GLY A 1 540 ? -13.977 6.852 0.22 1 98.31 540 GLY A O 1
ATOM 4284 N N . ALA A 1 541 ? -13.383 5.602 1.988 1 97.62 541 ALA A N 1
ATOM 4285 C CA . ALA A 1 541 ? -12.242 6.445 2.334 1 97.62 541 ALA A CA 1
ATOM 4286 C C . ALA A 1 541 ? -10.93 5.816 1.868 1 97.62 541 ALA A C 1
ATOM 4288 O O . ALA A 1 541 ? -10.617 4.68 2.234 1 97.62 541 ALA A O 1
ATOM 4289 N N . TYR A 1 542 ? -10.125 6.531 1.078 1 96.75 542 TYR A N 1
ATOM 4290 C CA . TYR A 1 542 ? -8.727 6.32 0.739 1 96.75 542 TYR A CA 1
ATOM 4291 C C . TYR A 1 542 ? -8.578 5.227 -0.314 1 96.75 542 TYR A C 1
ATOM 4293 O O . TYR A 1 542 ? -7.625 5.238 -1.1 1 96.75 542 TYR A O 1
ATOM 4301 N N . GLN A 1 543 ? -9.523 4.227 -0.447 1 97.44 543 GLN A N 1
ATOM 4302 C CA . GLN A 1 543 ? -9.289 3.059 -1.288 1 97.44 543 GLN A CA 1
ATOM 4303 C C . GLN A 1 543 ? -9.141 3.455 -2.754 1 97.44 543 GLN A C 1
ATOM 4305 O O . GLN A 1 543 ? -8.273 2.936 -3.459 1 97.44 543 GLN A O 1
ATOM 4310 N N . ASP A 1 544 ? -9.914 4.438 -3.211 1 95.19 544 ASP A N 1
ATOM 4311 C CA . ASP A 1 544 ? -9.883 4.863 -4.609 1 95.19 544 ASP A CA 1
ATOM 4312 C C . ASP A 1 544 ? -8.523 5.469 -4.965 1 95.19 544 ASP A C 1
ATOM 4314 O O . ASP A 1 544 ? -8 5.234 -6.055 1 95.19 544 ASP A O 1
ATOM 4318 N N . VAL A 1 545 ? -7.988 6.199 -4.074 1 94.06 545 VAL A N 1
ATOM 4319 C CA . VAL A 1 545 ? -6.809 6.996 -4.383 1 94.06 545 VAL A CA 1
ATOM 4320 C C . VAL A 1 545 ? -5.547 6.16 -4.176 1 94.06 545 VAL A C 1
ATOM 4322 O O . VAL A 1 545 ? -4.527 6.387 -4.828 1 94.06 545 VAL A O 1
ATOM 4325 N N . LEU A 1 546 ? -5.633 5.16 -3.332 1 96.56 546 LEU A N 1
ATOM 4326 C CA . LEU A 1 546 ? -4.48 4.336 -2.984 1 96.56 546 LEU A CA 1
ATOM 4327 C C . LEU A 1 546 ? -4.398 3.105 -3.883 1 96.56 546 LEU A C 1
ATOM 4329 O O . LEU A 1 546 ? -3.412 2.367 -3.844 1 96.56 546 LEU A O 1
ATOM 4333 N N . GLY A 1 547 ? -5.383 2.85 -4.688 1 96.94 547 GLY A N 1
ATOM 4334 C CA . GLY A 1 547 ? -5.387 1.673 -5.543 1 96.94 547 GLY A CA 1
ATOM 4335 C C . GLY A 1 547 ? -4.238 1.651 -6.531 1 96.94 547 GLY A C 1
ATOM 4336 O O . GLY A 1 547 ? -3.877 2.688 -7.094 1 96.94 547 GLY A O 1
ATOM 4337 N N . SER A 1 548 ? -3.602 0.468 -6.715 1 96.56 548 SER A N 1
ATOM 4338 C CA . SER A 1 548 ? -2.492 0.316 -7.648 1 96.56 548 SER A CA 1
ATOM 4339 C C . SER A 1 548 ? -2.875 -0.583 -8.82 1 96.56 548 SER A C 1
ATOM 4341 O O . SER A 1 548 ? -4.031 -0.992 -8.945 1 96.56 548 SER A O 1
ATOM 4343 N N . ASN A 1 549 ? -1.881 -0.844 -9.75 1 96.44 549 ASN A N 1
ATOM 4344 C CA . ASN A 1 549 ? -2.133 -1.639 -10.945 1 96.44 549 ASN A CA 1
ATOM 4345 C C . ASN A 1 549 ? -1.345 -2.945 -10.93 1 96.44 549 ASN A C 1
ATOM 4347 O O . ASN A 1 549 ? -0.852 -3.393 -11.969 1 96.44 549 ASN A O 1
ATOM 4351 N N . HIS A 1 550 ? -1.218 -3.504 -9.719 1 96.69 550 HIS A N 1
ATOM 4352 C CA . HIS A 1 550 ? -0.542 -4.789 -9.602 1 96.69 550 HIS A CA 1
ATOM 4353 C C . HIS A 1 550 ? -1.155 -5.824 -10.539 1 96.69 550 HIS A C 1
ATOM 4355 O O . HIS A 1 550 ? -2.379 -5.93 -10.641 1 96.69 550 HIS A O 1
ATOM 4361 N N . ASN A 1 551 ? -0.358 -6.602 -11.312 1 97.44 551 ASN A N 1
ATOM 4362 C CA . ASN A 1 551 ? -0.772 -7.582 -12.312 1 97.44 551 ASN A CA 1
ATOM 4363 C C . ASN A 1 551 ? -1.584 -6.93 -13.43 1 97.44 551 ASN A C 1
ATOM 4365 O O . ASN A 1 551 ? -2.312 -7.613 -14.148 1 97.44 551 ASN A O 1
ATOM 4369 N N . LEU A 1 552 ? -1.566 -5.574 -13.555 1 97.69 552 LEU A N 1
ATOM 4370 C CA . LEU A 1 552 ? -2.258 -4.777 -14.562 1 97.69 552 LEU A CA 1
ATOM 4371 C C . LEU A 1 552 ? -3.77 -4.859 -14.375 1 97.69 552 LEU A C 1
ATOM 4373 O O . LEU A 1 552 ? -4.523 -4.855 -15.352 1 97.69 552 LEU A O 1
ATOM 4377 N N . PHE A 1 553 ? -4.195 -5.082 -13.125 1 97.94 553 PHE A N 1
ATOM 4378 C CA . PHE A 1 553 ? -5.602 -4.879 -12.789 1 97.94 553 PHE A CA 1
ATOM 4379 C C . PHE A 1 553 ? -5.902 -3.4 -12.594 1 97.94 553 PHE A C 1
ATOM 4381 O O . PHE A 1 553 ? -5.223 -2.721 -11.82 1 97.94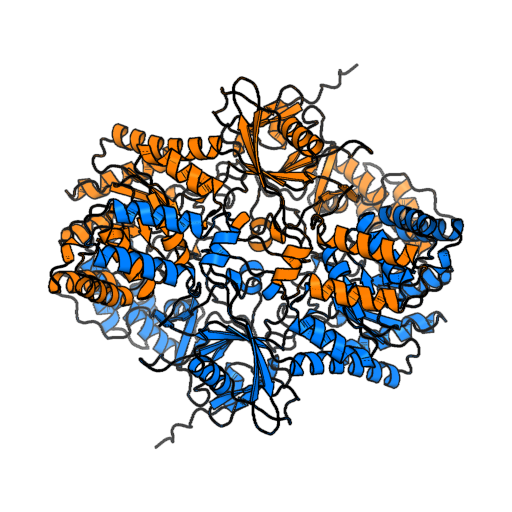 553 PHE A O 1
ATOM 4388 N N . GLY A 1 554 ? -6.879 -2.92 -13.328 1 97.25 554 GLY A N 1
ATOM 4389 C CA . GLY A 1 554 ? -7.184 -1.499 -13.297 1 97.25 554 GLY A CA 1
ATOM 4390 C C . GLY A 1 554 ? -8.336 -1.154 -12.375 1 97.25 554 GLY A C 1
ATOM 4391 O O . GLY A 1 554 ? -8.844 -2.02 -11.664 1 97.25 554 GLY A O 1
ATOM 4392 N N . GLN A 1 555 ? -8.68 0.082 -12.336 1 97 555 GLN A N 1
ATOM 4393 C CA . GLN A 1 555 ? -9.805 0.581 -11.555 1 97 555 GLN A CA 1
ATOM 4394 C C . GLN A 1 555 ? -11.094 -0.139 -11.938 1 97 555 GLN A C 1
ATOM 4396 O O . GLN A 1 555 ? -11.344 -0.407 -13.109 1 97 555 GLN A O 1
ATOM 4401 N N . VAL A 1 556 ? -11.938 -0.416 -10.938 1 97.62 556 VAL A N 1
ATOM 4402 C CA . VAL A 1 556 ? -13.188 -1.127 -11.172 1 97.62 556 VAL A CA 1
ATOM 4403 C C . VAL A 1 556 ? -14.266 -0.143 -11.617 1 97.62 556 VAL A C 1
ATOM 4405 O O . VAL A 1 556 ? -14.109 1.07 -11.461 1 97.62 556 VAL A O 1
ATOM 4408 N N . GLY A 1 557 ? -15.312 -0.714 -12.211 1 97.31 557 GLY A N 1
ATOM 4409 C CA . GLY A 1 557 ? -16.453 0.119 -12.57 1 97.31 557 GLY A CA 1
ATOM 4410 C C . GLY A 1 557 ? -17.141 0.732 -11.375 1 97.31 557 GLY A C 1
ATOM 4411 O O . GLY A 1 557 ? -17.016 0.232 -10.25 1 97.31 557 GLY A O 1
ATOM 4412 N N . GLU A 1 558 ? -17.812 1.847 -11.57 1 97.62 558 GLU A N 1
ATOM 4413 C CA . GLU A 1 558 ? -18.531 2.521 -10.492 1 97.62 558 GLU A CA 1
ATOM 4414 C C . GLU A 1 558 ? -19.938 2.912 -10.938 1 97.62 558 GLU A C 1
ATOM 4416 O O . GLU A 1 558 ? -20.125 3.404 -12.055 1 97.62 558 GLU A O 1
ATOM 4421 N N . ALA A 1 559 ? -20.891 2.604 -10.125 1 98.56 559 ALA A N 1
ATOM 4422 C CA . ALA A 1 559 ? -22.281 2.973 -10.375 1 98.56 559 ALA A CA 1
ATOM 4423 C C . ALA A 1 559 ? -22.797 3.943 -9.312 1 98.56 559 ALA A C 1
ATOM 4425 O O . ALA A 1 559 ? -22.672 3.682 -8.109 1 98.56 559 ALA A O 1
ATOM 4426 N N . HIS A 1 560 ? -23.297 5.086 -9.766 1 98.31 560 HIS A N 1
ATOM 4427 C CA . HIS A 1 560 ? -23.953 6.035 -8.875 1 98.31 560 HIS A CA 1
ATOM 4428 C C . HIS A 1 560 ? -25.438 5.707 -8.719 1 98.31 560 HIS A C 1
ATOM 4430 O O . HIS A 1 560 ? -26.188 5.758 -9.695 1 98.31 560 HIS A O 1
ATOM 4436 N N . VAL A 1 561 ? -25.812 5.371 -7.508 1 98.69 561 VAL A N 1
ATOM 4437 C CA . VAL A 1 561 ? -27.172 4.867 -7.281 1 98.69 561 VAL A CA 1
ATOM 4438 C C . VAL A 1 561 ? -27.922 5.809 -6.348 1 98.69 561 VAL A C 1
ATOM 4440 O O . VAL A 1 561 ? -27.375 6.242 -5.324 1 98.69 561 VAL A O 1
ATOM 4443 N N . VAL A 1 562 ? -29.141 6.109 -6.684 1 98.5 562 VAL A N 1
ATOM 4444 C CA . VAL A 1 562 ? -30.047 6.879 -5.836 1 98.5 562 VAL A CA 1
ATOM 4445 C C . VAL A 1 562 ? -31.266 6.027 -5.469 1 98.5 562 VAL A C 1
ATOM 4447 O O . VAL A 1 562 ? -31.75 5.254 -6.293 1 98.5 562 VAL A O 1
ATOM 4450 N N . VAL A 1 563 ? -31.672 6.129 -4.246 1 98.5 563 VAL A N 1
ATOM 4451 C CA . VAL A 1 563 ? -32.812 5.359 -3.744 1 98.5 563 VAL A CA 1
ATOM 4452 C C . VAL A 1 563 ? -33.906 6.309 -3.291 1 98.5 563 VAL A C 1
ATOM 4454 O O . VAL A 1 563 ? -33.656 7.27 -2.564 1 98.5 563 VAL A O 1
ATOM 4457 N N . ASP A 1 564 ? -35.062 6.078 -3.764 1 97 564 ASP A N 1
ATOM 4458 C CA . ASP A 1 564 ? -36.25 6.859 -3.354 1 97 564 ASP A CA 1
ATOM 4459 C C . ASP A 1 564 ? -37.438 5.961 -3.127 1 97 564 ASP A C 1
ATOM 4461 O O . ASP A 1 564 ? -37.312 4.746 -2.98 1 97 564 ASP A O 1
ATOM 4465 N N . GLU A 1 565 ? -38.625 6.574 -2.971 1 95.44 565 GLU A N 1
ATOM 4466 C CA . GLU A 1 565 ? -39.844 5.84 -2.646 1 95.44 565 GLU A CA 1
ATOM 4467 C C . GLU A 1 565 ? -40.25 4.902 -3.781 1 95.44 565 GLU A C 1
ATOM 4469 O O . GLU A 1 565 ? -40.938 3.898 -3.555 1 95.44 565 GLU A O 1
ATOM 4474 N N . GLU A 1 566 ? -39.781 5.148 -4.926 1 95.31 566 GLU A N 1
ATOM 4475 C CA . GLU A 1 566 ? -40.125 4.344 -6.098 1 95.31 566 GLU A CA 1
ATOM 4476 C C . GLU A 1 566 ? -39.125 3.209 -6.297 1 95.31 566 GLU A C 1
ATOM 4478 O O . GLU A 1 566 ? -39.375 2.314 -7.113 1 95.31 566 GLU A O 1
ATOM 4483 N N . GLY A 1 567 ? -38.156 3.219 -5.566 1 96.38 567 GLY A N 1
ATOM 4484 C CA . GLY A 1 567 ? -37.094 2.229 -5.711 1 96.38 567 GLY A CA 1
ATOM 4485 C C . GLY A 1 567 ? -35.719 2.844 -5.863 1 96.38 567 GLY A C 1
ATOM 4486 O O . GLY A 1 567 ? -35.344 3.754 -5.117 1 96.38 567 GLY A O 1
ATOM 4487 N N . PHE A 1 568 ? -34.938 2.229 -6.789 1 98.25 568 PHE A N 1
ATOM 4488 C CA . PHE A 1 568 ? -33.594 2.76 -7.016 1 98.25 568 PHE A CA 1
ATOM 4489 C C . PHE A 1 568 ? -33.406 3.119 -8.484 1 98.25 568 PHE A C 1
ATOM 4491 O O . PHE A 1 568 ? -34.125 2.639 -9.352 1 98.25 568 PHE A O 1
ATOM 4498 N N . ALA A 1 569 ? -32.5 4.023 -8.75 1 98.12 569 ALA A N 1
ATOM 4499 C CA . ALA A 1 569 ? -32.094 4.41 -10.102 1 98.12 569 ALA A CA 1
ATOM 4500 C C . ALA A 1 569 ? -30.562 4.516 -10.211 1 98.12 569 ALA A C 1
ATOM 4502 O O . ALA A 1 569 ? -29.906 5.016 -9.289 1 98.12 569 ALA A O 1
ATOM 4503 N N . ILE A 1 570 ? -30.031 3.988 -11.258 1 97.69 570 ILE A N 1
ATOM 4504 C CA . ILE A 1 570 ? -28.625 4.168 -11.57 1 97.69 570 ILE A CA 1
ATOM 4505 C C . ILE A 1 570 ? -28.438 5.453 -12.375 1 97.69 570 ILE A C 1
ATOM 4507 O O . ILE A 1 570 ? -28.719 5.496 -13.57 1 97.69 570 ILE A O 1
ATOM 4511 N N . GLU A 1 571 ? -27.875 6.445 -11.789 1 97.25 571 GLU A N 1
ATOM 4512 C CA . GLU A 1 571 ? -27.766 7.766 -12.406 1 97.25 571 GLU A CA 1
ATOM 4513 C C . GLU A 1 571 ? -26.594 7.824 -13.375 1 97.25 571 GLU A C 1
ATOM 4515 O O . GLU A 1 571 ? -26.625 8.547 -14.367 1 97.25 571 GLU A O 1
ATOM 4520 N N . ARG A 1 572 ? -25.625 7.164 -13.047 1 96.38 572 ARG A N 1
ATOM 4521 C CA . ARG A 1 572 ? -24.391 7.199 -13.836 1 96.38 572 ARG A CA 1
ATOM 4522 C C . ARG A 1 572 ? -23.578 5.922 -13.648 1 96.38 572 ARG A C 1
ATOM 4524 O O . ARG A 1 572 ? -23.531 5.371 -12.547 1 96.38 572 ARG A O 1
ATOM 4531 N N . PHE A 1 573 ? -23.062 5.418 -14.742 1 97.38 573 PHE A N 1
ATOM 4532 C CA . PHE A 1 573 ? -22.125 4.301 -14.703 1 97.38 573 PHE A CA 1
ATOM 4533 C C . PHE A 1 573 ? -20.812 4.672 -15.367 1 97.38 573 PHE A C 1
ATOM 4535 O O . PHE A 1 573 ? -20.797 5.203 -16.484 1 97.38 573 PHE A O 1
ATOM 4542 N N . ILE A 1 574 ? -19.703 4.578 -14.688 1 96.88 574 ILE A N 1
ATOM 4543 C CA . ILE A 1 574 ? -18.344 4.77 -15.211 1 96.88 574 ILE A CA 1
ATOM 4544 C C . ILE A 1 574 ? -17.672 3.416 -15.391 1 96.88 574 ILE A C 1
ATOM 4546 O O . ILE A 1 574 ? -17.406 2.705 -14.414 1 96.88 574 ILE A O 1
ATOM 4550 N N . PRO A 1 575 ? -17.375 3.027 -16.594 1 96.81 575 PRO A N 1
ATOM 4551 C CA . PRO A 1 575 ? -16.734 1.727 -16.812 1 96.81 575 PRO A CA 1
ATOM 4552 C C . PRO A 1 575 ? -15.352 1.625 -16.188 1 96.81 575 PRO A C 1
ATOM 4554 O O . PRO A 1 575 ? -14.648 2.633 -16.047 1 96.81 575 PRO A O 1
ATOM 4557 N N . GLY A 1 576 ? -15.023 0.421 -15.75 1 96.5 576 GLY A N 1
ATOM 4558 C CA . GLY A 1 576 ? -13.672 0.179 -15.273 1 96.5 576 GLY A CA 1
ATOM 4559 C C . GLY A 1 576 ? -12.625 0.281 -16.375 1 96.5 576 GLY A C 1
ATOM 4560 O O . GLY A 1 576 ? -12.961 0.392 -17.547 1 96.5 576 GLY A O 1
ATOM 4561 N N . GLU A 1 577 ? -11.406 0.247 -15.992 1 96.56 577 GLU A N 1
ATOM 4562 C CA . GLU A 1 577 ? -10.312 0.409 -16.938 1 96.56 577 GLU A CA 1
ATOM 4563 C C . GLU A 1 577 ? -10.133 -0.843 -17.797 1 96.56 577 GLU A C 1
ATOM 4565 O O . GLU A 1 577 ? -10.32 -1.962 -17.312 1 96.56 577 GLU A O 1
ATOM 4570 N N . THR A 1 578 ? -9.734 -0.618 -19 1 97.06 578 THR A N 1
ATOM 4571 C CA . THR A 1 578 ? -9.453 -1.695 -19.953 1 97.06 578 THR A CA 1
ATOM 4572 C C . THR A 1 578 ? -7.988 -2.111 -19.875 1 97.06 578 THR A C 1
ATOM 4574 O O . THR A 1 578 ? -7.168 -1.406 -19.281 1 97.06 578 THR A O 1
ATOM 4577 N N . ALA A 1 579 ? -7.703 -3.322 -20.469 1 96.88 579 ALA A N 1
ATOM 4578 C CA . ALA A 1 579 ? -6.32 -3.789 -20.547 1 96.88 579 ALA A CA 1
ATOM 4579 C C . ALA A 1 579 ? -5.441 -2.781 -21.281 1 96.88 579 ALA A C 1
ATOM 4581 O O . ALA A 1 579 ? -4.316 -2.506 -20.844 1 96.88 579 ALA A O 1
ATOM 4582 N N . GLU A 1 580 ? -5.984 -2.189 -22.312 1 97.19 580 GLU A N 1
ATOM 4583 C CA . GLU A 1 580 ? -5.258 -1.199 -23.109 1 97.19 580 GLU A CA 1
ATOM 4584 C C . GLU A 1 580 ? -4.848 -0.006 -22.25 1 97.19 580 GLU A C 1
ATOM 4586 O O . GLU A 1 580 ? -3.691 0.422 -22.281 1 97.19 580 GLU A O 1
ATOM 4591 N N . LYS A 1 581 ? -5.75 0.486 -21.5 1 96.25 581 LYS A N 1
ATOM 4592 C CA . LYS A 1 581 ? -5.504 1.675 -20.688 1 96.25 581 LYS A CA 1
ATOM 4593 C C . LYS A 1 581 ? -4.441 1.405 -19.625 1 96.25 581 LYS A C 1
ATOM 4595 O O . LYS A 1 581 ? -3.58 2.252 -19.375 1 96.25 581 LYS A O 1
ATOM 4600 N N . VAL A 1 582 ? -4.516 0.286 -18.984 1 96.62 582 VAL A N 1
ATOM 4601 C CA . VAL A 1 582 ? -3.561 -0.015 -17.922 1 96.62 582 VAL A CA 1
ATOM 4602 C C . VAL A 1 582 ? -2.182 -0.273 -18.531 1 96.62 582 VAL A C 1
ATOM 4604 O O . VAL A 1 582 ? -1.161 0.087 -17.938 1 96.62 582 VAL A O 1
ATOM 4607 N N . ILE A 1 583 ? -2.09 -0.97 -19.688 1 97.31 583 ILE A N 1
ATOM 4608 C CA . ILE A 1 583 ? -0.828 -1.227 -20.375 1 97.31 583 ILE A CA 1
ATOM 4609 C C . ILE A 1 583 ? -0.199 0.096 -20.797 1 97.31 583 ILE A C 1
ATOM 4611 O O . ILE A 1 583 ? 1.022 0.258 -20.75 1 97.31 583 ILE A O 1
ATOM 4615 N N . GLU A 1 584 ? -1.026 1.039 -21.156 1 96.44 584 GLU A N 1
ATOM 4616 C CA . GLU A 1 584 ? -0.545 2.359 -21.547 1 96.44 584 GLU A CA 1
ATOM 4617 C C . GLU A 1 584 ? 0.156 3.059 -20.391 1 96.44 584 GLU A C 1
ATOM 4619 O O . GLU A 1 584 ? 1.12 3.799 -20.594 1 96.44 584 GLU A O 1
ATOM 4624 N N . LYS A 1 585 ? -0.303 2.848 -19.219 1 94.5 585 LYS A N 1
ATOM 4625 C CA . LYS A 1 585 ? 0.328 3.42 -18.031 1 94.5 585 LYS A CA 1
ATOM 4626 C C . LYS A 1 585 ? 1.762 2.922 -17.875 1 94.5 585 LYS A C 1
ATOM 4628 O O . LYS A 1 585 ? 2.57 3.547 -17.188 1 94.5 585 LYS A O 1
ATOM 4633 N N . MET A 1 586 ? 2.084 1.777 -18.5 1 96.19 586 MET A N 1
ATOM 4634 C CA . MET A 1 586 ? 3.42 1.196 -18.391 1 96.19 586 MET A CA 1
ATOM 4635 C C . MET A 1 586 ? 4.305 1.643 -19.547 1 96.19 586 MET A C 1
ATOM 4637 O O . MET A 1 586 ? 5.457 1.224 -19.656 1 96.19 586 MET A O 1
ATOM 4641 N N . GLY A 1 587 ? 3.789 2.469 -20.453 1 94.75 587 GLY A N 1
ATOM 4642 C CA . GLY A 1 587 ? 4.602 3.08 -21.484 1 94.75 587 GLY A CA 1
ATOM 4643 C C . GLY A 1 587 ? 4.387 2.453 -22.859 1 94.75 587 GLY A C 1
ATOM 4644 O O . GLY A 1 587 ? 5.066 2.812 -23.828 1 94.75 587 GLY A O 1
ATOM 4645 N N . PHE A 1 588 ? 3.451 1.521 -22.969 1 96.31 588 PHE A N 1
ATOM 4646 C CA . PHE A 1 588 ? 3.16 0.879 -24.234 1 96.31 588 PHE A CA 1
ATOM 4647 C C . PHE A 1 588 ? 1.951 1.522 -24.906 1 96.31 588 PHE A C 1
ATOM 4649 O O . PHE A 1 588 ? 1.061 2.035 -24.234 1 96.31 588 PHE A O 1
ATOM 4656 N N . SER A 1 589 ? 1.931 1.524 -26.203 1 94.12 589 SER A N 1
ATOM 4657 C CA . SER A 1 589 ? 0.751 1.95 -26.953 1 94.12 589 SER A CA 1
ATOM 4658 C C . SER A 1 589 ? 0.044 0.76 -27.594 1 94.12 589 SER A C 1
ATOM 4660 O O . SER A 1 589 ? 0.668 -0.268 -27.859 1 94.12 589 SER A O 1
ATOM 4662 N N . SER A 1 590 ? -1.223 0.936 -27.75 1 91.19 590 SER A N 1
ATOM 4663 C CA . SER A 1 590 ? -2.004 -0.103 -28.406 1 91.19 590 SER A CA 1
ATOM 4664 C C . SER A 1 590 ? -1.456 -0.402 -29.797 1 91.19 590 SER A C 1
ATOM 4666 O O . SER A 1 590 ? -1.47 -1.552 -30.25 1 91.19 590 SER A O 1
ATOM 4668 N N . ARG A 1 591 ? -1.03 0.647 -30.422 1 91.56 591 ARG A N 1
ATOM 4669 C CA . ARG A 1 591 ? -0.481 0.497 -31.766 1 91.56 591 ARG A CA 1
ATOM 4670 C C . ARG A 1 591 ? 0.763 -0.384 -31.75 1 91.56 591 ARG A C 1
ATOM 4672 O O . ARG A 1 591 ? 0.917 -1.261 -32.625 1 91.56 591 ARG A O 1
ATOM 4679 N N . GLU A 1 592 ? 1.586 -0.145 -30.828 1 92.12 592 GLU A N 1
ATOM 4680 C CA . GLU A 1 592 ? 2.807 -0.937 -30.719 1 92.12 592 GLU A CA 1
ATOM 4681 C C . GLU A 1 592 ? 2.492 -2.396 -30.406 1 92.12 592 GLU A C 1
ATOM 4683 O O . GLU A 1 592 ? 3.139 -3.303 -30.938 1 92.12 592 GLU A O 1
ATOM 4688 N N . LEU A 1 593 ? 1.593 -2.633 -29.547 1 94 593 LEU A N 1
ATOM 4689 C CA . LEU A 1 593 ? 1.197 -3.994 -29.219 1 94 593 LEU A CA 1
ATOM 4690 C C . LEU A 1 593 ? 0.624 -4.715 -30.422 1 94 593 LEU A C 1
ATOM 4692 O O . LEU A 1 593 ? 0.971 -5.867 -30.688 1 94 593 LEU A O 1
ATOM 4696 N N . PHE A 1 594 ? -0.202 -3.986 -31.141 1 93.12 594 PHE A N 1
ATOM 4697 C CA . PHE A 1 594 ? -0.808 -4.547 -32.344 1 93.12 594 PHE A CA 1
ATOM 4698 C C . PHE A 1 594 ? 0.26 -4.914 -33.375 1 93.12 594 PHE A C 1
ATOM 4700 O O . PHE A 1 594 ? 0.204 -5.984 -33.969 1 93.12 594 PHE A O 1
ATOM 4707 N N . GLN A 1 595 ? 1.217 -4.051 -33.5 1 93.75 595 GLN A N 1
ATOM 4708 C CA . GLN A 1 595 ? 2.293 -4.305 -34.469 1 93.75 595 GLN A CA 1
ATOM 4709 C C . GLN A 1 595 ? 3.1 -5.539 -34.062 1 93.75 595 GLN A C 1
ATOM 4711 O O . GLN A 1 595 ? 3.51 -6.324 -34.906 1 93.75 595 GLN A O 1
ATOM 4716 N N . GLY A 1 596 ? 3.338 -5.672 -32.812 1 92.75 596 GLY A N 1
ATOM 4717 C CA . GLY A 1 596 ? 4.055 -6.84 -32.312 1 92.75 596 GLY A CA 1
ATOM 4718 C C . GLY A 1 596 ? 3.326 -8.141 -32.594 1 92.75 596 GLY A C 1
ATOM 4719 O O . GLY A 1 596 ? 3.93 -9.109 -33.094 1 92.75 596 GLY A O 1
ATOM 4720 N N . VAL A 1 597 ? 2.068 -8.172 -32.375 1 93.94 597 VAL A N 1
ATOM 4721 C CA . VAL A 1 597 ? 1.266 -9.375 -32.562 1 93.94 597 VAL A CA 1
ATOM 4722 C C . VAL A 1 597 ? 1.074 -9.641 -34.062 1 93.94 597 VAL A C 1
ATOM 4724 O O . VAL A 1 597 ? 1.056 -10.797 -34.5 1 93.94 597 VAL A O 1
ATOM 4727 N N . GLU A 1 598 ? 0.922 -8.547 -34.781 1 94.69 598 GLU A N 1
ATOM 4728 C CA . GLU A 1 598 ? 0.788 -8.688 -36.25 1 94.69 598 GLU A CA 1
ATOM 4729 C C . GLU A 1 598 ? 2.01 -9.375 -36.844 1 94.69 598 GLU A C 1
ATOM 4731 O O . GLU A 1 598 ? 1.882 -10.203 -37.75 1 94.69 598 GLU A O 1
ATOM 4736 N N . ARG A 1 599 ? 3.121 -9.039 -36.375 1 92.62 599 ARG A N 1
ATOM 4737 C CA . ARG A 1 599 ? 4.348 -9.68 -36.844 1 92.62 599 ARG A CA 1
ATOM 4738 C C . ARG A 1 599 ? 4.324 -11.172 -36.562 1 92.62 599 ARG A C 1
ATOM 4740 O O . ARG A 1 599 ? 4.719 -11.977 -37.406 1 92.62 599 ARG A O 1
ATOM 4747 N N . LEU A 1 600 ? 3.906 -11.539 -35.406 1 91.31 600 LEU A N 1
ATOM 4748 C CA . LEU A 1 600 ? 3.801 -12.938 -35.031 1 91.31 600 LEU A CA 1
ATOM 4749 C C . LEU A 1 600 ? 2.811 -13.688 -35.906 1 91.31 600 LEU A C 1
ATOM 4751 O O . LEU A 1 600 ? 3.076 -14.812 -36.344 1 91.31 600 LEU A O 1
ATOM 4755 N N . VAL A 1 601 ? 1.673 -13.008 -36.156 1 94 601 VAL A N 1
ATOM 4756 C CA . VAL A 1 601 ? 0.604 -13.602 -36.969 1 94 601 VAL A CA 1
ATOM 4757 C C . VAL A 1 601 ? 1.084 -13.812 -38.375 1 94 601 VAL A C 1
ATOM 4759 O O . VAL A 1 601 ? 0.822 -14.859 -39 1 94 601 VAL A O 1
ATOM 4762 N N . ARG A 1 602 ? 1.78 -12.875 -38.875 1 92.12 602 ARG A N 1
ATOM 4763 C CA . ARG A 1 602 ? 2.285 -12.938 -40.25 1 92.12 602 ARG A CA 1
ATOM 4764 C C . ARG A 1 602 ? 3.268 -14.094 -40.406 1 92.12 602 ARG A C 1
ATOM 4766 O O . ARG A 1 602 ? 3.324 -14.719 -41.469 1 92.12 602 ARG A O 1
ATOM 4773 N N . GLN A 1 603 ? 3.994 -14.375 -39.406 1 89.88 603 GLN A N 1
ATOM 4774 C CA . GLN A 1 603 ? 5.023 -15.406 -39.469 1 89.88 603 GLN A CA 1
ATOM 4775 C C . GLN A 1 603 ? 4.426 -16.781 -39.188 1 89.88 603 GLN A C 1
ATOM 4777 O O . GLN A 1 603 ? 5.07 -17.812 -39.438 1 89.88 603 GLN A O 1
ATOM 4782 N N . SER A 1 604 ? 3.199 -16.781 -38.781 1 90.12 604 SER A N 1
ATOM 4783 C CA . SER A 1 604 ? 2.578 -18.047 -38.406 1 90.12 604 SER A CA 1
ATOM 4784 C C . SER A 1 604 ? 2.082 -18.812 -39.625 1 90.12 604 SER A C 1
ATOM 4786 O O . SER A 1 604 ? 2.043 -18.266 -40.75 1 90.12 604 SER A O 1
ATOM 4788 N N . ARG A 1 605 ? 1.721 -20.047 -39.438 1 87.94 605 ARG A N 1
ATOM 4789 C CA . ARG A 1 605 ? 1.238 -20.922 -40.5 1 87.94 605 ARG A CA 1
ATOM 4790 C C . ARG A 1 605 ? -0.286 -20.953 -40.531 1 87.94 605 ARG A C 1
ATOM 4792 O O . ARG A 1 605 ? -0.88 -21.828 -41.156 1 87.94 605 ARG A O 1
ATOM 4799 N N . LEU A 1 606 ? -0.859 -19.984 -39.938 1 91 606 LEU A N 1
ATOM 4800 C CA . LEU A 1 606 ? -2.316 -19.938 -39.875 1 91 606 LEU A CA 1
ATOM 4801 C C . LEU A 1 606 ? -2.898 -19.516 -41.219 1 91 606 LEU A C 1
ATOM 4803 O O . LEU A 1 606 ? -2.219 -18.875 -42 1 91 606 LEU A O 1
ATOM 4807 N N . SER A 1 607 ? -4.16 -19.938 -41.406 1 91.88 607 SER A N 1
ATOM 4808 C CA . SER A 1 607 ? -4.895 -19.469 -42.594 1 91.88 607 SER A CA 1
ATOM 4809 C C . SER A 1 607 ? -5.227 -17.984 -42.469 1 91.88 607 SER A C 1
ATOM 4811 O O . SER A 1 607 ? -5.211 -17.422 -41.375 1 91.88 607 SER A O 1
ATOM 4813 N N . PRO A 1 608 ? -5.434 -17.344 -43.594 1 93.25 608 PRO A N 1
ATOM 4814 C CA . PRO A 1 608 ? -5.809 -15.922 -43.531 1 93.25 608 PRO A CA 1
ATOM 4815 C C . PRO A 1 608 ? -7.016 -15.656 -42.625 1 93.25 608 PRO A C 1
ATOM 4817 O O . PRO A 1 608 ? -7.043 -14.664 -41.906 1 93.25 608 PRO A O 1
ATOM 4820 N N . ALA A 1 609 ? -7.918 -16.594 -42.688 1 92.81 609 ALA A N 1
ATOM 4821 C CA . ALA A 1 609 ? -9.109 -16.453 -41.875 1 92.81 609 ALA A CA 1
ATOM 4822 C C . ALA A 1 609 ? -8.75 -16.531 -40.375 1 92.81 609 ALA A C 1
ATOM 4824 O O . ALA A 1 609 ? -9.266 -15.75 -39.562 1 92.81 609 ALA A O 1
ATOM 4825 N N . GLU A 1 610 ? -7.879 -17.422 -40.094 1 91.12 610 GLU A N 1
ATOM 4826 C CA . GLU A 1 610 ? -7.438 -17.578 -38.719 1 91.12 610 GLU A CA 1
ATOM 4827 C C . GLU A 1 610 ? -6.625 -16.375 -38.25 1 91.12 610 GLU A C 1
ATOM 4829 O O . GLU A 1 610 ? -6.746 -15.945 -37.094 1 91.12 610 GLU A O 1
ATOM 4834 N N . LYS A 1 611 ? -5.82 -15.898 -39.188 1 94.5 611 LYS A N 1
ATOM 4835 C CA . LYS A 1 611 ? -5 -14.727 -38.875 1 94.5 611 LYS A CA 1
ATOM 4836 C C . LYS A 1 611 ? -5.871 -13.523 -38.531 1 94.5 611 LYS A C 1
ATOM 4838 O O . LYS A 1 611 ? -5.641 -12.844 -37.531 1 94.5 611 LYS A O 1
ATOM 4843 N N . GLY A 1 612 ? -6.852 -13.289 -39.344 1 93.75 612 GLY A N 1
ATOM 4844 C CA . GLY A 1 612 ? -7.781 -12.195 -39.062 1 93.75 612 GLY A CA 1
ATOM 4845 C C . GLY A 1 612 ? -8.547 -12.367 -37.781 1 93.75 612 GLY A C 1
ATOM 4846 O O . GLY A 1 612 ? -8.734 -11.398 -37.031 1 93.75 612 GLY A O 1
ATOM 4847 N N . ALA A 1 613 ? -8.922 -13.562 -37.531 1 93.12 613 ALA A N 1
ATOM 4848 C CA . ALA A 1 613 ? -9.68 -13.852 -36.312 1 93.12 613 ALA A CA 1
ATOM 4849 C C . ALA A 1 613 ? -8.828 -13.633 -35.062 1 93.12 613 ALA A C 1
ATOM 4851 O O . ALA A 1 613 ? -9.328 -13.148 -34.062 1 93.12 613 ALA A O 1
ATOM 4852 N N . PHE A 1 614 ? -7.633 -14.008 -35.188 1 92.75 614 PHE A N 1
ATOM 4853 C CA . PHE A 1 614 ? -6.73 -13.828 -34.062 1 92.75 614 PHE A CA 1
ATOM 4854 C C . PHE A 1 614 ? -6.547 -12.344 -33.75 1 92.75 614 PHE A C 1
ATOM 4856 O O . PHE A 1 614 ? -6.629 -11.938 -32.562 1 92.75 614 PHE A O 1
ATOM 4863 N N . LEU A 1 615 ? -6.246 -11.586 -34.75 1 95.38 615 LEU A N 1
ATOM 4864 C CA . LEU A 1 615 ? -6.012 -10.156 -34.562 1 95.38 615 LEU A CA 1
ATOM 4865 C C . LEU A 1 615 ? -7.25 -9.469 -34 1 95.38 615 LEU A C 1
ATOM 4867 O O . LEU A 1 615 ? -7.145 -8.602 -33.125 1 95.38 615 LEU A O 1
ATOM 4871 N N . GLU A 1 616 ? -8.352 -9.867 -34.438 1 95.19 616 GLU A N 1
ATOM 4872 C CA . GLU A 1 616 ? -9.609 -9.312 -33.938 1 95.19 616 GLU A CA 1
ATOM 4873 C C . GLU A 1 616 ? -9.805 -9.648 -32.469 1 95.19 616 GLU A C 1
ATOM 4875 O O . GLU A 1 616 ? -10.211 -8.797 -31.672 1 95.19 616 GLU A O 1
ATOM 4880 N N . ARG A 1 617 ? -9.578 -10.859 -32.188 1 93.62 617 ARG A N 1
ATOM 4881 C CA . ARG A 1 617 ? -9.719 -11.305 -30.797 1 93.62 617 ARG A CA 1
ATOM 4882 C C . ARG A 1 617 ? -8.727 -10.594 -29.875 1 93.62 617 ARG A C 1
ATOM 4884 O O . ARG A 1 617 ? -9.07 -10.203 -28.766 1 93.62 617 ARG A O 1
ATOM 4891 N N . TYR A 1 618 ? -7.516 -10.469 -30.359 1 95.25 618 TYR A N 1
ATOM 4892 C CA . TYR A 1 618 ? -6.484 -9.789 -29.594 1 95.25 618 TYR A CA 1
ATOM 4893 C C . TYR A 1 618 ? -6.898 -8.352 -29.281 1 95.25 618 TYR A C 1
ATOM 4895 O O . TYR A 1 618 ? -6.766 -7.898 -28.141 1 95.25 618 TYR A O 1
ATOM 4903 N N . MET A 1 619 ? -7.418 -7.68 -30.25 1 95.75 619 MET A N 1
ATOM 4904 C CA . MET A 1 619 ? -7.867 -6.305 -30.062 1 95.75 619 MET A CA 1
ATOM 4905 C C . MET A 1 619 ? -9.039 -6.238 -29.094 1 95.75 619 MET A C 1
ATOM 4907 O O . MET A 1 619 ? -9.133 -5.312 -28.281 1 95.75 619 MET A O 1
ATOM 4911 N N . ARG A 1 620 ? -9.898 -7.18 -29.156 1 94.44 620 ARG A N 1
ATOM 4912 C CA . ARG A 1 620 ? -11.023 -7.246 -28.234 1 94.44 620 ARG A CA 1
ATOM 4913 C C . ARG A 1 620 ? -10.539 -7.414 -26.797 1 94.44 620 ARG A C 1
ATOM 4915 O O . ARG A 1 620 ? -11.125 -6.852 -25.875 1 94.44 620 ARG A O 1
ATOM 4922 N N . GLU A 1 621 ? -9.547 -8.25 -26.641 1 93.75 621 GLU A N 1
ATOM 4923 C CA . GLU A 1 621 ? -8.984 -8.453 -25.312 1 93.75 621 GLU A CA 1
ATOM 4924 C C . GLU A 1 621 ? -8.367 -7.172 -24.766 1 93.75 621 GLU A C 1
ATOM 4926 O O . GLU A 1 621 ? -8.469 -6.883 -23.578 1 93.75 621 GLU A O 1
ATOM 4931 N N . LEU A 1 622 ? -7.688 -6.387 -25.609 1 95.75 622 LEU A N 1
ATOM 4932 C CA . LEU A 1 622 ? -7.078 -5.129 -25.188 1 95.75 622 LEU A CA 1
ATOM 4933 C C . LEU A 1 622 ? -8.141 -4.129 -24.75 1 95.75 622 LEU A C 1
ATOM 4935 O O . LEU A 1 622 ? -7.918 -3.332 -23.844 1 95.75 622 LEU A O 1
ATOM 4939 N N . GLN A 1 623 ? -9.297 -4.262 -25.344 1 95.75 623 GLN A N 1
ATOM 4940 C CA . GLN A 1 623 ? -10.383 -3.336 -25.031 1 95.75 623 GLN A CA 1
ATOM 4941 C C . GLN A 1 623 ? -11.266 -3.877 -23.906 1 95.75 623 GLN A C 1
ATOM 4943 O O . GLN A 1 623 ? -12.18 -3.195 -23.453 1 95.75 623 GLN A O 1
ATOM 4948 N N . GLY A 1 624 ? -11.008 -5.039 -23.469 1 94.31 624 GLY A N 1
ATOM 4949 C CA . GLY A 1 624 ? -11.812 -5.691 -22.453 1 94.31 624 GLY A CA 1
ATOM 4950 C C . GLY A 1 624 ? -11.438 -5.266 -21.047 1 94.31 624 GLY A C 1
ATOM 4951 O O . GLY A 1 624 ? -10.422 -4.609 -20.828 1 94.31 624 GLY A O 1
ATOM 4952 N N . TYR A 1 625 ? -12.367 -5.641 -20.109 1 95.5 625 TYR A N 1
ATOM 4953 C CA . TYR A 1 625 ? -12.172 -5.398 -18.672 1 95.5 625 TYR A CA 1
ATOM 4954 C C . TYR A 1 625 ? -10.945 -6.137 -18.156 1 95.5 625 TYR A C 1
ATOM 4956 O O . TYR A 1 625 ? -10.578 -7.188 -18.688 1 95.5 625 TYR A O 1
ATOM 4964 N N . THR A 1 626 ? -10.203 -5.582 -17.25 1 96.75 626 THR A N 1
ATOM 4965 C CA . THR A 1 626 ? -8.945 -6.152 -16.781 1 96.75 626 THR A CA 1
ATOM 4966 C C . THR A 1 626 ? -9.203 -7.336 -15.852 1 96.75 626 THR A C 1
ATOM 4968 O O . THR A 1 626 ? -8.273 -8.07 -15.508 1 96.75 626 THR A O 1
ATOM 4971 N N . TYR A 1 627 ? -10.422 -7.617 -15.445 1 97.31 627 TYR A N 1
ATOM 4972 C CA . TYR A 1 627 ? -10.773 -8.695 -14.523 1 97.31 627 TYR A CA 1
ATOM 4973 C C . TYR A 1 627 ? -11.383 -9.875 -15.273 1 97.31 627 TYR A C 1
ATOM 4975 O O . TYR A 1 627 ? -11.445 -9.867 -16.5 1 97.31 627 TYR A O 1
ATOM 4983 N N . LEU A 1 628 ? -11.719 -10.961 -14.531 1 94.88 628 LEU A N 1
ATOM 4984 C CA . LEU A 1 628 ? -12.219 -12.172 -15.164 1 94.88 628 LEU A CA 1
ATOM 4985 C C . LEU A 1 628 ? -13.68 -12 -15.586 1 94.88 628 LEU A C 1
ATOM 4987 O O . LEU A 1 628 ? -14.445 -11.312 -14.906 1 94.88 628 LEU A O 1
ATOM 4991 N N . GLU A 1 629 ? -13.953 -12.508 -16.719 1 87.62 629 GLU A N 1
ATOM 4992 C CA . GLU A 1 629 ? -15.305 -12.414 -17.25 1 87.62 629 GLU A CA 1
ATOM 4993 C C . GLU A 1 629 ? -15.922 -13.797 -17.438 1 87.62 629 GLU A C 1
ATOM 4995 O O . GLU A 1 629 ? -15.203 -14.797 -17.516 1 87.62 629 GLU A O 1
ATOM 5000 N N . ASP A 1 630 ? -17.266 -13.992 -17.406 1 74.06 630 ASP A N 1
ATOM 5001 C CA . ASP A 1 630 ? -17.984 -15.25 -17.547 1 74.06 630 ASP A CA 1
ATOM 5002 C C . ASP A 1 630 ? -17.844 -15.812 -18.953 1 74.06 630 ASP A C 1
ATOM 5004 O O . ASP A 1 630 ? -17.75 -15.062 -19.922 1 74.06 630 ASP A O 1
ATOM 5008 N N . MET B 1 1 ? 50.094 17.922 17.859 1 29.92 1 MET B N 1
ATOM 5009 C CA . MET B 1 1 ? 49.094 18.312 16.859 1 29.92 1 MET B CA 1
ATOM 5010 C C . MET B 1 1 ? 48.438 17.094 16.25 1 29.92 1 MET B C 1
ATOM 5012 O O . MET B 1 1 ? 49.062 16.359 15.469 1 29.92 1 MET B O 1
ATOM 5016 N N . LYS B 1 2 ? 47.75 16.359 17.016 1 39.16 2 LYS B N 1
ATOM 5017 C CA . LYS B 1 2 ? 47.125 15.109 16.578 1 39.16 2 LYS B CA 1
ATOM 5018 C C . LYS B 1 2 ? 46.469 15.273 15.219 1 39.16 2 LYS B C 1
ATOM 5020 O O . LYS B 1 2 ? 45.531 16.078 15.07 1 39.16 2 LYS B O 1
ATOM 5025 N N . THR B 1 3 ? 47 15.133 14.195 1 41.94 3 THR B N 1
ATOM 5026 C CA . THR B 1 3 ? 46.562 15.328 12.82 1 41.94 3 THR B CA 1
ATOM 5027 C C . THR B 1 3 ? 45.188 14.68 12.586 1 41.94 3 THR B C 1
ATOM 5029 O O . THR B 1 3 ? 45.031 13.469 12.789 1 41.94 3 THR B O 1
ATOM 5032 N N . ALA B 1 4 ? 44.156 15.391 12.844 1 48.47 4 ALA B N 1
ATOM 5033 C CA . ALA B 1 4 ? 42.781 15.016 12.664 1 48.47 4 ALA B CA 1
ATOM 5034 C C . ALA B 1 4 ? 42.594 14.18 11.398 1 48.47 4 ALA B C 1
ATOM 5036 O O . ALA B 1 4 ? 42.844 14.656 10.289 1 48.47 4 ALA B O 1
ATOM 5037 N N . ARG B 1 5 ? 42.781 12.922 11.375 1 61.44 5 ARG B N 1
ATOM 5038 C CA . ARG B 1 5 ? 42.625 11.977 10.273 1 61.44 5 ARG B CA 1
ATOM 5039 C C . ARG B 1 5 ? 41.406 12.305 9.438 1 61.44 5 ARG B C 1
ATOM 5041 O O . ARG B 1 5 ? 40.344 12.57 9.977 1 61.44 5 ARG B O 1
ATOM 5048 N N . ARG B 1 6 ? 41.594 12.633 8.07 1 79.38 6 ARG B N 1
ATOM 5049 C CA . ARG B 1 6 ? 40.562 13.047 7.102 1 79.38 6 ARG B CA 1
ATOM 5050 C C . ARG B 1 6 ? 39.594 11.906 6.809 1 79.38 6 ARG B C 1
ATOM 5052 O O . ARG B 1 6 ? 40 10.766 6.625 1 79.38 6 ARG B O 1
ATOM 5059 N N . PHE B 1 7 ? 38.281 12.078 7.008 1 89.06 7 PHE B N 1
ATOM 5060 C CA . PHE B 1 7 ? 37.25 11.141 6.656 1 89.06 7 PHE B CA 1
ATOM 5061 C C . PHE B 1 7 ? 37.375 10.695 5.203 1 89.06 7 PHE B C 1
ATOM 5063 O O . PHE B 1 7 ? 37.562 11.531 4.312 1 89.06 7 PHE B O 1
ATOM 5070 N N . SER B 1 8 ? 37.5 9.391 4.98 1 90.69 8 SER B N 1
ATOM 5071 C CA . SER B 1 8 ? 37.781 8.859 3.656 1 90.69 8 SER B CA 1
ATOM 5072 C C . SER B 1 8 ? 36.562 8.211 3.035 1 90.69 8 SER B C 1
ATOM 5074 O O . SER B 1 8 ? 35.625 7.832 3.748 1 90.69 8 SER B O 1
ATOM 5076 N N . PRO B 1 9 ? 36.562 8.117 1.717 1 92.56 9 PRO B N 1
ATOM 5077 C CA . PRO B 1 9 ? 35.5 7.391 1.032 1 92.56 9 PRO B CA 1
ATOM 5078 C C . PRO B 1 9 ? 35.344 5.957 1.536 1 92.56 9 PRO B C 1
ATOM 5080 O O . PRO B 1 9 ? 34.219 5.426 1.563 1 92.56 9 PRO B O 1
ATOM 5083 N N . LYS B 1 10 ? 36.344 5.383 1.944 1 92.69 10 LYS B N 1
ATOM 5084 C CA . LYS B 1 10 ? 36.281 4.027 2.484 1 92.69 10 LYS B CA 1
ATOM 5085 C C . LYS B 1 10 ? 35.438 3.984 3.758 1 92.69 10 LYS B C 1
ATOM 5087 O O . LYS B 1 10 ? 34.688 3.018 3.992 1 92.69 10 LYS B O 1
ATOM 5092 N N . GLU B 1 11 ? 35.562 4.977 4.523 1 94.81 11 GLU B N 1
ATOM 5093 C CA . GLU B 1 11 ? 34.781 5.062 5.738 1 94.81 11 GLU B CA 1
ATOM 5094 C C . GLU B 1 11 ? 33.312 5.277 5.41 1 94.81 11 GLU B C 1
ATOM 5096 O O . GLU B 1 11 ? 32.406 4.777 6.117 1 94.81 11 GLU B O 1
ATOM 5101 N N . ALA B 1 12 ? 33.094 6.051 4.367 1 96.06 12 ALA B N 1
ATOM 5102 C CA . ALA B 1 12 ? 31.703 6.227 3.908 1 96.06 12 ALA B CA 1
ATOM 5103 C C . ALA B 1 12 ? 31.094 4.895 3.473 1 96.06 12 ALA B C 1
ATOM 5105 O O . ALA B 1 12 ? 29.922 4.641 3.709 1 96.06 12 ALA B O 1
ATOM 5106 N N . GLU B 1 13 ? 31.891 4.102 2.812 1 95.12 13 GLU B N 1
ATOM 5107 C CA . GLU B 1 13 ? 31.453 2.779 2.391 1 95.12 13 GLU B CA 1
ATOM 5108 C C . GLU B 1 13 ? 31 1.943 3.586 1 95.12 13 GLU B C 1
ATOM 5110 O O . GLU B 1 13 ? 30.047 1.169 3.484 1 95.12 13 GLU B O 1
ATOM 5115 N N . GLU B 1 14 ? 31.641 2.143 4.668 1 93.12 14 GLU B N 1
ATOM 5116 C CA . GLU B 1 14 ? 31.297 1.403 5.879 1 93.12 14 GLU B CA 1
ATOM 5117 C C . GLU B 1 14 ? 30 1.93 6.496 1 93.12 14 GLU B C 1
ATOM 5119 O O . GLU B 1 14 ? 29.188 1.151 6.984 1 93.12 14 GLU B O 1
ATOM 5124 N N . ILE B 1 15 ? 29.875 3.199 6.441 1 95.38 15 ILE B N 1
ATOM 5125 C CA . ILE B 1 15 ? 28.703 3.83 7.043 1 95.38 15 ILE B CA 1
ATOM 5126 C C . ILE B 1 15 ? 27.453 3.451 6.254 1 95.38 15 ILE B C 1
ATOM 5128 O O . ILE B 1 15 ? 26.438 3.08 6.84 1 95.38 15 ILE B O 1
ATOM 5132 N N . TYR B 1 16 ? 27.578 3.473 4.934 1 97.12 16 TYR B N 1
ATOM 5133 C CA . TYR B 1 16 ? 26.391 3.299 4.102 1 97.12 16 TYR B CA 1
ATOM 5134 C C . TYR B 1 16 ? 26.328 1.89 3.525 1 97.12 16 TYR B C 1
ATOM 5136 O O . TYR B 1 16 ? 25.391 1.545 2.809 1 97.12 16 TYR B O 1
ATOM 5144 N N . LEU B 1 17 ? 27.312 1.063 3.77 1 96.19 17 LEU B N 1
ATOM 5145 C CA . LEU B 1 17 ? 27.359 -0.363 3.465 1 96.19 17 LEU B CA 1
ATOM 5146 C C . LEU B 1 17 ? 27.25 -0.602 1.964 1 96.19 17 LEU B C 1
ATOM 5148 O O . LEU B 1 17 ? 26.641 -1.588 1.533 1 96.19 17 LEU B O 1
ATOM 5152 N N . VAL B 1 18 ? 27.766 0.297 1.122 1 97 18 VAL B N 1
ATOM 5153 C CA . VAL B 1 18 ? 27.578 0.305 -0.325 1 97 18 VAL B CA 1
ATOM 5154 C C . VAL B 1 18 ? 28.156 -0.972 -0.928 1 97 18 VAL B C 1
ATOM 5156 O O . VAL B 1 18 ? 27.516 -1.621 -1.759 1 97 18 VAL B O 1
ATOM 5159 N N . PRO B 1 19 ? 29.375 -1.473 -0.452 1 94.81 19 PRO B N 1
ATOM 5160 C CA . PRO B 1 19 ? 29.953 -2.674 -1.062 1 94.81 19 PRO B CA 1
ATOM 5161 C C . PRO B 1 19 ? 29.125 -3.93 -0.779 1 94.81 19 PRO B C 1
ATOM 5163 O O . PRO B 1 19 ? 29.25 -4.926 -1.499 1 94.81 19 PRO B O 1
ATOM 5166 N N . TYR B 1 20 ? 28.344 -3.836 0.199 1 94.56 20 TYR B N 1
ATOM 5167 C CA . TYR B 1 20 ? 27.672 -5.043 0.662 1 94.56 20 TYR B CA 1
ATOM 5168 C C . TYR B 1 20 ? 26.344 -5.246 -0.072 1 94.56 20 TYR B C 1
ATOM 5170 O O . TYR B 1 20 ? 25.953 -6.379 -0.364 1 94.56 20 TYR B O 1
ATOM 5178 N N . TRP B 1 21 ? 25.672 -4.137 -0.382 1 96.12 21 TRP B N 1
ATOM 5179 C CA . TRP B 1 21 ? 24.391 -4.297 -1.07 1 96.12 21 TRP B CA 1
ATOM 5180 C C . TRP B 1 21 ? 24.516 -3.926 -2.543 1 96.12 21 TRP B C 1
ATOM 5182 O O . TRP B 1 21 ? 23.656 -4.273 -3.354 1 96.12 21 TRP B O 1
ATOM 5192 N N . GLY B 1 22 ? 25.547 -3.229 -2.979 1 96.12 22 GLY B N 1
ATOM 5193 C CA . GLY B 1 22 ? 25.688 -2.631 -4.297 1 96.12 22 GLY B CA 1
ATOM 5194 C C . GLY B 1 22 ? 25.953 -3.648 -5.391 1 96.12 22 GLY B C 1
ATOM 5195 O O . GLY B 1 22 ? 25.812 -3.344 -6.578 1 96.12 22 GLY B O 1
ATOM 5196 N N . ALA B 1 23 ? 26.312 -4.906 -5.051 1 94.62 23 ALA B N 1
ATOM 5197 C CA . ALA B 1 23 ? 26.516 -6.039 -5.949 1 94.62 23 ALA B CA 1
ATOM 5198 C C . ALA B 1 23 ? 27.5 -5.68 -7.059 1 94.62 23 ALA B C 1
ATOM 5200 O O . ALA B 1 23 ? 27.391 -6.176 -8.18 1 94.62 23 ALA B O 1
ATOM 5201 N N . GLY B 1 24 ? 28.391 -4.691 -6.785 1 95.69 24 GLY B N 1
ATOM 5202 C CA . GLY B 1 24 ? 29.391 -4.293 -7.766 1 95.69 24 GLY B CA 1
ATOM 5203 C C . GLY B 1 24 ? 28.891 -3.225 -8.719 1 95.69 24 GLY B C 1
ATOM 5204 O O . GLY B 1 24 ? 29.672 -2.705 -9.531 1 95.69 24 GLY B O 1
ATOM 5205 N N . PHE B 1 25 ? 27.656 -2.828 -8.633 1 98.12 25 PHE B N 1
ATOM 5206 C CA . PHE B 1 25 ? 27.094 -1.863 -9.57 1 98.12 25 PHE B CA 1
ATOM 5207 C C . PHE B 1 25 ? 27.25 -0.442 -9.039 1 98.12 25 PHE B C 1
ATOM 5209 O O . PHE B 1 25 ? 27.078 0.524 -9.789 1 98.12 25 PHE B O 1
ATOM 5216 N N . PHE B 1 26 ? 27.469 -0.315 -7.723 1 98.12 26 PHE B N 1
ATOM 5217 C CA . PHE B 1 26 ? 27.594 0.993 -7.09 1 98.12 26 PHE B CA 1
ATOM 5218 C C . PHE B 1 26 ? 28.828 1.054 -6.203 1 98.12 26 PHE B C 1
ATOM 5220 O O . PHE B 1 26 ? 29.203 0.058 -5.578 1 98.12 26 PHE B O 1
ATOM 5227 N N . ARG B 1 27 ? 29.453 2.141 -6.09 1 96.88 27 ARG B N 1
ATOM 5228 C CA . ARG B 1 27 ? 30.625 2.332 -5.242 1 96.88 27 ARG B CA 1
ATOM 5229 C C . ARG B 1 27 ? 30.797 3.803 -4.871 1 96.88 27 ARG B C 1
ATOM 5231 O O . ARG B 1 27 ? 30.188 4.68 -5.484 1 96.88 27 ARG B O 1
ATOM 5238 N N . VAL B 1 28 ? 31.562 4.035 -3.867 1 97.44 28 VAL B N 1
ATOM 5239 C CA . VAL B 1 28 ? 31.953 5.395 -3.504 1 97.44 28 VAL B CA 1
ATOM 5240 C C . VAL B 1 28 ? 33.219 5.785 -4.254 1 97.44 28 VAL B C 1
ATOM 5242 O O . VAL B 1 28 ? 34.281 5.141 -4.098 1 97.44 28 VAL B O 1
ATOM 5245 N N . GLY B 1 29 ? 33.094 6.805 -5.07 1 95.44 29 GLY B N 1
ATOM 5246 C CA . GLY B 1 29 ? 34.25 7.27 -5.82 1 95.44 29 GLY B CA 1
ATOM 5247 C C . GLY B 1 29 ? 35.281 7.969 -4.957 1 95.44 29 GLY B C 1
ATOM 5248 O O . GLY B 1 29 ? 34.969 8.383 -3.836 1 95.44 29 GLY B O 1
ATOM 5249 N N . ARG B 1 30 ? 36.438 8.188 -5.531 1 92.44 30 ARG B N 1
ATOM 5250 C CA . ARG B 1 30 ? 37.531 8.82 -4.82 1 92.44 30 ARG B CA 1
ATOM 5251 C C . ARG B 1 30 ? 37.25 10.281 -4.523 1 92.44 30 ARG B C 1
ATOM 5253 O O . ARG B 1 30 ? 37.75 10.844 -3.543 1 92.44 30 ARG B O 1
ATOM 5260 N N . ASP B 1 31 ? 36.375 10.828 -5.316 1 93.5 31 ASP B N 1
ATOM 5261 C CA . ASP B 1 31 ? 36.062 12.242 -5.168 1 93.5 31 ASP B CA 1
ATOM 5262 C C . ASP B 1 31 ? 34.906 12.445 -4.156 1 93.5 31 ASP B C 1
ATOM 5264 O O . ASP B 1 31 ? 34.469 13.57 -3.932 1 93.5 31 ASP B O 1
ATOM 5268 N N . GLY B 1 32 ? 34.5 11.375 -3.627 1 95.69 32 GLY B N 1
ATOM 5269 C CA . GLY B 1 32 ? 33.438 11.484 -2.639 1 95.69 32 GLY B CA 1
ATOM 5270 C C . GLY B 1 32 ? 32.062 11.484 -3.25 1 95.69 32 GLY B C 1
ATOM 5271 O O . GLY B 1 32 ? 31.094 11.922 -2.613 1 95.69 32 GLY B O 1
ATOM 5272 N N . GLU B 1 33 ? 31.953 11.117 -4.449 1 97.88 33 GLU B N 1
ATOM 5273 C CA . GLU B 1 33 ? 30.656 10.984 -5.113 1 97.88 33 GLU B CA 1
ATOM 5274 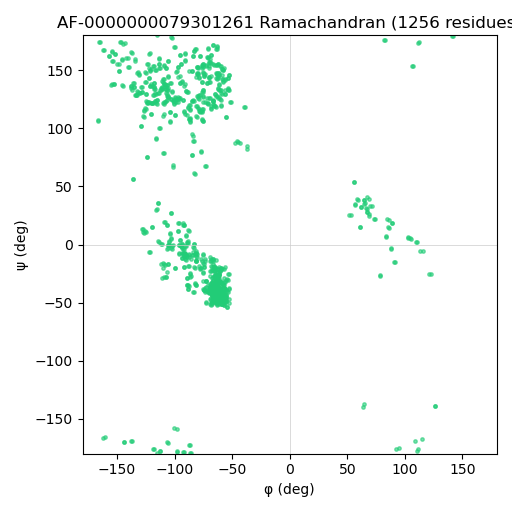C C . GLU B 1 33 ? 30.281 9.516 -5.277 1 97.88 33 GLU B C 1
ATOM 5276 O O . GLU B 1 33 ? 31.141 8.656 -5.422 1 97.88 33 GLU B O 1
ATOM 5281 N N . LEU B 1 34 ? 29.016 9.273 -5.164 1 98.44 34 LEU B N 1
ATOM 5282 C CA . LEU B 1 34 ? 28.531 7.914 -5.422 1 98.44 34 LEU B CA 1
ATOM 5283 C C . LEU B 1 34 ? 28.516 7.621 -6.918 1 98.44 34 LEU B C 1
ATOM 5285 O O . LEU B 1 34 ? 28.062 8.445 -7.707 1 98.44 34 LEU B O 1
ATOM 5289 N N . GLU B 1 35 ? 29.016 6.512 -7.277 1 98.31 35 GLU B N 1
ATOM 5290 C CA . GLU B 1 35 ? 29.172 6.18 -8.695 1 98.31 35 GLU B CA 1
ATOM 5291 C C . GLU B 1 35 ? 28.422 4.895 -9.039 1 98.31 35 GLU B C 1
ATOM 5293 O O . GLU B 1 35 ? 28.188 4.051 -8.172 1 98.31 35 GLU B O 1
ATOM 5298 N N . VAL B 1 36 ? 27.938 4.812 -10.289 1 98.69 36 VAL B N 1
ATOM 5299 C CA . VAL B 1 36 ? 27.359 3.594 -10.844 1 98.69 36 VAL B CA 1
ATOM 5300 C C . VAL B 1 36 ? 28.328 2.961 -11.836 1 98.69 36 VAL B C 1
ATOM 5302 O O . VAL B 1 36 ? 29 3.666 -12.586 1 98.69 36 VAL B O 1
ATOM 5305 N N . THR B 1 37 ? 28.484 1.688 -11.727 1 97.94 37 THR B N 1
ATOM 5306 C CA . THR B 1 37 ? 29.312 0.885 -12.625 1 97.94 37 THR B CA 1
ATOM 5307 C C . THR B 1 37 ? 28.484 -0.238 -13.25 1 97.94 37 THR B C 1
ATOM 5309 O O . THR B 1 37 ? 28.656 -1.408 -12.906 1 97.94 37 THR B O 1
ATOM 5312 N N . PRO B 1 38 ? 27.625 0.102 -14.227 1 97.62 38 PRO B N 1
ATOM 5313 C CA . PRO B 1 38 ? 26.625 -0.855 -14.719 1 97.62 38 PRO B CA 1
ATOM 5314 C C . PRO B 1 38 ? 27.266 -2.088 -15.359 1 97.62 38 PRO B C 1
ATOM 5316 O O . PRO B 1 38 ? 26.625 -3.141 -15.445 1 97.62 38 PRO B O 1
ATOM 5319 N N . LEU B 1 39 ? 28.516 -2.027 -15.852 1 94.69 39 LEU B N 1
ATOM 5320 C CA . LEU B 1 39 ? 29.172 -3.146 -16.516 1 94.69 39 LEU B CA 1
ATOM 5321 C C . LEU B 1 39 ? 30.062 -3.9 -15.539 1 94.69 39 LEU B C 1
ATOM 5323 O O . LEU B 1 39 ? 30.906 -4.699 -15.961 1 94.69 39 LEU B O 1
ATOM 5327 N N . GLY B 1 40 ? 29.906 -3.58 -14.25 1 92.19 40 GLY B N 1
ATOM 5328 C CA . GLY B 1 40 ? 30.703 -4.254 -13.227 1 92.19 40 GLY B CA 1
ATOM 5329 C C . GLY B 1 40 ? 31.719 -3.348 -12.57 1 92.19 40 GLY B C 1
ATOM 5330 O O . GLY B 1 40 ? 31.938 -2.217 -13.008 1 92.19 40 GLY B O 1
ATOM 5331 N N . PRO B 1 41 ? 32.344 -3.891 -11.555 1 91 41 PRO B N 1
ATOM 5332 C CA . PRO B 1 41 ? 33.25 -3.059 -10.75 1 91 41 PRO B CA 1
ATOM 5333 C C . PRO B 1 41 ? 34.438 -2.551 -11.531 1 91 41 PRO B C 1
ATOM 5335 O O . PRO B 1 41 ? 35 -1.496 -11.211 1 91 41 PRO B O 1
ATOM 5338 N N . GLU B 1 42 ? 34.844 -3.287 -12.531 1 92.25 42 GLU B N 1
ATOM 5339 C CA . GLU B 1 42 ? 36 -2.906 -13.312 1 92.25 42 GLU B CA 1
ATOM 5340 C C . GLU B 1 42 ? 35.625 -2.121 -14.555 1 92.25 42 GLU B C 1
ATOM 5342 O O . GLU B 1 42 ? 36.469 -1.685 -15.32 1 92.25 42 GLU B O 1
ATOM 5347 N N . GLY B 1 43 ? 34.344 -1.938 -14.75 1 94.25 43 GLY B N 1
ATOM 5348 C CA . GLY B 1 43 ? 33.875 -1.225 -15.922 1 94.25 43 GLY B CA 1
ATOM 5349 C C . GLY B 1 43 ? 33.844 0.28 -15.734 1 94.25 43 GLY B C 1
ATOM 5350 O O . GLY B 1 43 ? 34.312 0.793 -14.719 1 94.25 43 GLY B O 1
ATOM 5351 N N . PRO B 1 44 ? 33.406 0.932 -16.797 1 96.94 44 PRO B N 1
ATOM 5352 C CA . PRO B 1 44 ? 33.25 2.387 -16.703 1 96.94 44 PRO B CA 1
ATOM 5353 C C . PRO B 1 44 ? 32.281 2.822 -15.609 1 96.94 44 PRO B C 1
ATOM 5355 O O . PRO B 1 44 ? 31.297 2.127 -15.344 1 96.94 44 PRO B O 1
ATOM 5358 N N . ALA B 1 45 ? 32.594 3.932 -15.031 1 97.06 45 ALA B N 1
ATOM 5359 C CA . ALA B 1 45 ? 31.797 4.469 -13.938 1 97.06 45 ALA B CA 1
ATOM 5360 C C . ALA B 1 45 ? 31.281 5.867 -14.273 1 97.06 45 ALA B C 1
ATOM 5362 O O . ALA B 1 45 ? 31.875 6.574 -15.094 1 97.06 45 ALA B O 1
ATOM 5363 N N . ALA B 1 46 ? 30.219 6.199 -13.742 1 98.25 46 ALA B N 1
ATOM 5364 C CA . ALA B 1 46 ? 29.672 7.551 -13.844 1 98.25 46 ALA B CA 1
ATOM 5365 C C . ALA B 1 46 ? 29.156 8.031 -12.484 1 98.25 46 ALA B C 1
ATOM 5367 O O . ALA B 1 46 ? 28.578 7.258 -11.719 1 98.25 46 ALA B O 1
ATOM 5368 N N . SER B 1 47 ? 29.438 9.312 -12.203 1 98.19 47 SER B N 1
ATOM 5369 C CA . SER B 1 47 ? 28.922 9.938 -10.984 1 98.19 47 SER B CA 1
ATOM 5370 C C . SER B 1 47 ? 27.406 10.133 -11.055 1 98.19 47 SER B C 1
ATOM 5372 O O . SER B 1 47 ? 26.906 10.719 -12.016 1 98.19 47 SER B O 1
ATOM 5374 N N . LEU B 1 48 ? 26.688 9.617 -10.039 1 98.75 48 LEU B N 1
ATOM 5375 C CA . LEU B 1 48 ? 25.25 9.828 -10 1 98.75 48 LEU B CA 1
ATOM 5376 C C . LEU B 1 48 ? 24.922 11.312 -9.852 1 98.75 48 LEU B C 1
ATOM 5378 O O . LEU B 1 48 ? 23.922 11.797 -10.414 1 98.75 48 LEU B O 1
ATOM 5382 N N . LEU B 1 49 ? 25.781 12.055 -9.109 1 98.25 49 LEU B N 1
ATOM 5383 C CA . LEU B 1 49 ? 25.594 13.492 -8.977 1 98.25 49 LEU B CA 1
ATOM 5384 C C . LEU B 1 49 ? 25.672 14.188 -10.328 1 98.25 49 LEU B C 1
ATOM 5386 O O . LEU B 1 49 ? 24.828 15.031 -10.648 1 98.25 49 LEU B O 1
ATOM 5390 N N . GLU B 1 50 ? 26.656 13.812 -11.102 1 98.06 50 GLU B N 1
ATOM 5391 C CA . GLU B 1 50 ? 26.828 14.43 -12.414 1 98.06 50 GLU B CA 1
ATOM 5392 C C . GLU B 1 50 ? 25.641 14.141 -13.32 1 98.06 50 GLU B C 1
ATOM 5394 O O . GLU B 1 50 ? 25.219 15.008 -14.094 1 98.06 50 GLU B O 1
ATOM 5399 N N . ILE B 1 51 ? 25.125 12.93 -13.25 1 98.69 51 ILE B N 1
ATOM 5400 C CA . ILE B 1 51 ? 23.953 12.57 -14.031 1 98.69 51 ILE B CA 1
ATOM 5401 C C . ILE B 1 51 ? 22.766 13.445 -13.625 1 98.69 51 ILE B C 1
ATOM 5403 O O . ILE B 1 51 ? 22.062 14 -14.477 1 98.69 51 ILE B O 1
ATOM 5407 N N . VAL B 1 52 ? 22.547 13.617 -12.32 1 98.5 52 VAL B N 1
ATOM 5408 C CA . VAL B 1 52 ? 21.438 14.398 -11.789 1 98.5 52 VAL B CA 1
ATOM 5409 C C . VAL B 1 52 ? 21.594 15.859 -12.211 1 98.5 52 VAL B C 1
ATOM 5411 O O . VAL B 1 52 ? 20.625 16.5 -12.633 1 98.5 52 VAL B O 1
ATOM 5414 N N . GLU B 1 53 ? 22.781 16.391 -12.094 1 97.56 53 GLU B N 1
ATOM 5415 C CA . GLU B 1 53 ? 23.031 17.781 -12.469 1 97.56 53 GLU B CA 1
ATOM 5416 C C . GLU B 1 53 ? 22.797 18 -13.961 1 97.56 53 GLU B C 1
ATOM 5418 O O . GLU B 1 53 ? 22.266 19.047 -14.359 1 97.56 53 GLU B O 1
ATOM 5423 N N . ALA B 1 54 ? 23.234 17.031 -14.75 1 98 54 ALA B N 1
ATOM 5424 C CA . ALA B 1 54 ? 22.984 17.125 -16.188 1 98 54 ALA B CA 1
ATOM 5425 C C . ALA B 1 54 ? 21.484 17.188 -16.484 1 98 54 ALA B C 1
ATOM 5427 O O . ALA B 1 54 ? 21.047 17.969 -17.328 1 98 54 ALA B O 1
ATOM 5428 N N . LEU B 1 55 ? 20.734 16.359 -15.828 1 98 55 LEU B N 1
ATOM 5429 C CA . LEU B 1 55 ? 19.281 16.359 -16 1 98 55 LEU B CA 1
ATOM 5430 C C . LEU B 1 55 ? 18.672 17.672 -15.547 1 98 55 LEU B C 1
ATOM 5432 O O . LEU B 1 55 ? 17.812 18.234 -16.219 1 98 55 LEU B O 1
ATOM 5436 N N . ARG B 1 56 ? 19.141 18.172 -14.453 1 96.06 56 ARG B N 1
ATOM 5437 C CA . ARG B 1 56 ? 18.641 19.453 -13.945 1 96.06 56 ARG B CA 1
ATOM 5438 C C . ARG B 1 56 ? 18.969 20.594 -14.922 1 96.06 56 ARG B C 1
ATOM 5440 O O . ARG B 1 56 ? 18.141 21.469 -15.148 1 96.06 56 ARG B O 1
ATOM 5447 N N . ASP B 1 57 ? 20.156 20.531 -15.438 1 96 57 ASP B N 1
ATOM 5448 C CA . ASP B 1 57 ? 20.562 21.547 -16.406 1 96 57 ASP B CA 1
ATOM 5449 C C . ASP B 1 57 ? 19.688 21.516 -17.641 1 96 57 ASP B C 1
ATOM 5451 O O . ASP B 1 57 ? 19.469 22.562 -18.281 1 96 57 ASP B O 1
ATOM 5455 N N . GLU B 1 58 ? 19.141 20.375 -17.953 1 95.75 58 GLU B N 1
ATOM 5456 C CA . GLU B 1 58 ? 18.234 20.219 -19.094 1 95.75 58 GLU B CA 1
ATOM 5457 C C . GLU B 1 58 ? 16.812 20.625 -18.719 1 95.75 58 GLU B C 1
ATOM 5459 O O . GLU B 1 58 ? 15.898 20.547 -19.547 1 95.75 58 GLU B O 1
ATOM 5464 N N . GLY B 1 59 ? 16.625 20.969 -17.516 1 94.12 59 GLY B N 1
ATOM 5465 C CA . GLY B 1 59 ? 15.32 21.438 -17.062 1 94.12 59 GLY B CA 1
ATOM 5466 C C . GLY B 1 59 ? 14.422 20.312 -16.578 1 94.12 59 GLY B C 1
ATOM 5467 O O . GLY B 1 59 ? 13.195 20.453 -16.531 1 94.12 59 GLY B O 1
ATOM 5468 N N . ARG B 1 60 ? 14.984 19.172 -16.266 1 94.94 60 ARG B N 1
ATOM 5469 C CA . ARG B 1 60 ? 14.203 18.047 -15.773 1 94.94 60 ARG B CA 1
ATOM 5470 C C . ARG B 1 60 ? 14.047 18.109 -14.258 1 94.94 60 ARG B C 1
ATOM 5472 O O . ARG B 1 60 ? 15.039 18.062 -13.523 1 94.94 60 ARG B O 1
ATOM 5479 N N . PRO B 1 61 ? 12.844 18.172 -13.773 1 93.88 61 PRO B N 1
ATOM 5480 C CA . PRO B 1 61 ? 12.656 18.391 -12.344 1 93.88 61 PRO B CA 1
ATOM 5481 C C . PRO B 1 61 ? 12.828 17.125 -11.516 1 93.88 61 PRO B C 1
ATOM 5483 O O . PRO B 1 61 ? 12.648 16.016 -12.039 1 93.88 61 PRO B O 1
ATOM 5486 N N . LEU B 1 62 ? 13.219 17.234 -10.281 1 96 62 LEU B N 1
ATOM 5487 C CA . LEU B 1 62 ? 13.211 16.172 -9.281 1 96 62 LEU B CA 1
ATOM 5488 C C . LEU B 1 62 ? 11.898 16.172 -8.5 1 96 62 LEU B C 1
ATOM 5490 O O . LEU B 1 62 ? 11.211 17.188 -8.438 1 96 62 LEU B O 1
ATOM 5494 N N . PRO B 1 63 ? 11.57 15.008 -7.895 1 97.56 63 PRO B N 1
ATOM 5495 C CA . PRO B 1 63 ? 12.273 13.727 -7.918 1 97.56 63 PRO B CA 1
ATOM 5496 C C . PRO B 1 63 ? 12.172 13.023 -9.266 1 97.56 63 PRO B C 1
ATOM 5498 O O . PRO B 1 63 ? 11.32 13.367 -10.086 1 97.56 63 PRO B O 1
ATOM 5501 N N . LEU B 1 64 ? 13.047 12.102 -9.5 1 98.06 64 LEU B N 1
ATOM 5502 C CA . LEU B 1 64 ? 13.016 11.258 -10.688 1 98.06 64 LEU B CA 1
ATOM 5503 C C . LEU B 1 64 ? 13.719 9.93 -10.43 1 98.06 64 LEU B C 1
ATOM 5505 O O . LEU B 1 64 ? 14.367 9.758 -9.391 1 98.06 64 LEU B O 1
ATOM 5509 N N . VAL B 1 65 ? 13.523 8.961 -11.312 1 98.38 65 VAL B N 1
ATOM 5510 C CA . VAL B 1 65 ? 14.219 7.684 -11.242 1 98.38 65 VAL B CA 1
ATOM 5511 C C . VAL B 1 65 ? 15.258 7.602 -12.359 1 98.38 65 VAL B C 1
ATOM 5513 O O . VAL B 1 65 ? 15.008 8.047 -13.484 1 98.38 65 VAL B O 1
ATOM 5516 N N . LEU B 1 66 ? 16.438 7.176 -11.992 1 98.75 66 LEU B N 1
ATOM 5517 C CA . LEU B 1 66 ? 17.453 6.785 -12.961 1 98.75 66 LEU B CA 1
ATOM 5518 C C . LEU B 1 66 ? 17.391 5.289 -13.242 1 98.75 66 LEU B C 1
ATOM 5520 O O . LEU B 1 66 ? 17.391 4.473 -12.32 1 98.75 66 LEU B O 1
ATOM 5524 N N . ARG B 1 67 ? 17.25 4.953 -14.484 1 98.56 67 ARG B N 1
ATOM 5525 C CA . ARG B 1 67 ? 17.234 3.553 -14.891 1 98.56 67 ARG B CA 1
ATOM 5526 C C . ARG B 1 67 ? 18.469 3.201 -15.703 1 98.56 67 ARG B C 1
ATOM 5528 O O . ARG B 1 67 ? 18.875 3.963 -16.578 1 98.56 67 ARG B O 1
ATOM 5535 N N . PHE B 1 68 ? 19.062 2.141 -15.383 1 98.62 68 PHE B N 1
ATOM 5536 C CA . PHE B 1 68 ? 20.266 1.677 -16.062 1 98.62 68 PHE B CA 1
ATOM 5537 C C . PHE B 1 68 ? 20.016 0.349 -16.766 1 98.62 68 PHE B C 1
ATOM 5539 O O . PHE B 1 68 ? 20.234 -0.718 -16.188 1 98.62 68 PHE B O 1
ATOM 5546 N N . PRO B 1 69 ? 19.594 0.424 -18.047 1 98.31 69 PRO B N 1
ATOM 5547 C CA . PRO B 1 69 ? 19.312 -0.809 -18.797 1 98.31 69 PRO B CA 1
ATOM 5548 C C . PRO B 1 69 ? 20.484 -1.788 -18.781 1 98.31 69 PRO B C 1
ATOM 5550 O O . PRO B 1 69 ? 20.281 -3.004 -18.812 1 98.31 69 PRO B O 1
ATOM 5553 N N . GLN B 1 70 ? 21.703 -1.275 -18.703 1 98.56 70 GLN B N 1
ATOM 5554 C CA . GLN B 1 70 ? 22.891 -2.121 -18.703 1 98.56 70 GLN B CA 1
ATOM 5555 C C . GLN B 1 70 ? 22.922 -3.021 -17.469 1 98.56 70 GLN B C 1
ATOM 5557 O O . GLN B 1 70 ? 23.422 -4.148 -17.531 1 98.56 70 GLN B O 1
ATOM 5562 N N . ILE B 1 71 ? 22.438 -2.527 -16.344 1 98.56 71 ILE B N 1
ATOM 5563 C CA . ILE B 1 71 ? 22.375 -3.338 -15.133 1 98.56 71 ILE B CA 1
ATOM 5564 C C . ILE B 1 71 ? 21.344 -4.449 -15.305 1 98.56 71 ILE B C 1
ATOM 5566 O O . ILE B 1 71 ? 21.562 -5.578 -14.859 1 98.56 71 ILE B O 1
ATOM 5570 N N . LEU B 1 72 ? 20.219 -4.156 -15.938 1 98.19 72 LEU B N 1
ATOM 5571 C CA . LEU B 1 72 ? 19.219 -5.168 -16.234 1 98.19 72 LEU B CA 1
ATOM 5572 C C . LEU B 1 72 ? 19.797 -6.277 -17.109 1 98.19 72 LEU B C 1
ATOM 5574 O O . LEU B 1 72 ? 19.594 -7.461 -16.828 1 98.19 72 LEU B O 1
ATOM 5578 N N . GLU B 1 73 ? 20.484 -5.836 -18.109 1 98.25 73 GLU B N 1
ATOM 5579 C CA . GLU B 1 73 ? 21.125 -6.793 -19.016 1 98.25 73 GLU B CA 1
ATOM 5580 C C . GLU B 1 73 ? 22.109 -7.68 -18.25 1 98.25 73 GLU B C 1
ATOM 5582 O O . GLU B 1 73 ? 22.141 -8.898 -18.438 1 98.25 73 GLU B O 1
ATOM 5587 N N . ALA B 1 74 ? 22.891 -7.039 -17.422 1 97.88 74 ALA B N 1
ATOM 5588 C CA . ALA B 1 74 ? 23.891 -7.77 -16.656 1 97.88 74 ALA B CA 1
ATOM 5589 C C . ALA B 1 74 ? 23.219 -8.797 -15.734 1 97.88 74 ALA B C 1
ATOM 5591 O O . ALA B 1 74 ? 23.719 -9.922 -15.602 1 97.88 74 ALA B O 1
ATOM 5592 N N . ARG B 1 75 ? 22.172 -8.438 -15.102 1 98.06 75 ARG B N 1
ATOM 5593 C CA . ARG B 1 75 ? 21.484 -9.328 -14.164 1 98.06 75 ARG B CA 1
ATOM 5594 C C . ARG B 1 75 ? 20.875 -10.523 -14.891 1 98.06 75 ARG B C 1
ATOM 5596 O O . ARG B 1 75 ? 20.906 -11.648 -14.375 1 98.06 75 ARG B O 1
ATOM 5603 N N . VAL B 1 76 ? 20.281 -10.281 -16.094 1 98.31 76 VAL B N 1
ATOM 5604 C CA . VAL B 1 76 ? 19.75 -11.367 -16.906 1 98.31 76 VAL B CA 1
ATOM 5605 C C . VAL B 1 76 ? 20.859 -12.344 -17.281 1 98.31 76 VAL B C 1
ATOM 5607 O O . VAL B 1 76 ? 20.703 -13.555 -17.125 1 98.31 76 VAL B O 1
ATOM 5610 N N . ARG B 1 77 ? 21.969 -11.797 -17.703 1 97.88 77 ARG B N 1
ATOM 5611 C CA . ARG B 1 77 ? 23.109 -12.617 -18.078 1 97.88 77 ARG B CA 1
ATOM 5612 C C . ARG B 1 77 ? 23.656 -13.398 -16.891 1 97.88 77 ARG B C 1
ATOM 5614 O O . ARG B 1 77 ? 23.922 -14.594 -17 1 97.88 77 ARG B O 1
ATOM 5621 N N . GLU B 1 78 ? 23.797 -12.711 -15.797 1 97.5 78 GLU B N 1
ATOM 5622 C CA . GLU B 1 78 ? 24.359 -13.336 -14.602 1 97.5 78 GLU B CA 1
ATOM 5623 C C . GLU B 1 78 ? 23.5 -14.516 -14.156 1 97.5 78 GLU B C 1
ATOM 5625 O O . GLU B 1 78 ? 24.031 -15.57 -13.789 1 97.5 78 GLU B O 1
ATOM 5630 N N . LEU B 1 79 ? 22.219 -14.359 -14.125 1 98.25 79 LEU B N 1
ATOM 5631 C CA . LEU B 1 79 ? 21.312 -15.43 -13.727 1 98.25 79 LEU B CA 1
ATOM 5632 C C . LEU B 1 79 ? 21.469 -16.641 -14.625 1 98.25 79 LEU B C 1
ATOM 5634 O O . LEU B 1 79 ? 21.656 -17.766 -14.141 1 98.25 79 LEU B O 1
ATOM 5638 N N . ASN B 1 80 ? 21.406 -16.438 -15.922 1 98.44 80 ASN B N 1
ATOM 5639 C CA . ASN B 1 80 ? 21.484 -17.531 -16.875 1 98.44 80 ASN B CA 1
ATOM 5640 C C . ASN B 1 80 ? 22.859 -18.203 -16.859 1 98.44 80 ASN B C 1
ATOM 5642 O O . ASN B 1 80 ? 22.953 -19.438 -16.891 1 98.44 80 ASN B O 1
ATOM 5646 N N . GLU B 1 81 ? 23.891 -17.375 -16.766 1 98.38 81 GLU B N 1
ATOM 5647 C CA . GLU B 1 81 ? 25.25 -17.922 -16.766 1 98.38 81 GLU B CA 1
ATOM 5648 C C . GLU B 1 81 ? 25.531 -18.688 -15.477 1 98.38 81 GLU B C 1
ATOM 5650 O O . GLU B 1 81 ? 26.266 -19.688 -15.484 1 98.38 81 GLU B O 1
ATOM 5655 N N . ALA B 1 82 ? 25 -18.234 -14.375 1 98.5 82 ALA B N 1
ATOM 5656 C CA . ALA B 1 82 ? 25.172 -18.953 -13.117 1 98.5 82 ALA B CA 1
ATOM 5657 C C . ALA B 1 82 ? 24.594 -20.359 -13.203 1 98.5 82 ALA B C 1
ATOM 5659 O O . ALA B 1 82 ? 25.219 -21.328 -12.758 1 98.5 82 ALA B O 1
ATOM 5660 N N . PHE B 1 83 ? 23.453 -20.547 -13.766 1 98.62 83 PHE B N 1
ATOM 5661 C CA . PHE B 1 83 ? 22.844 -21.859 -13.914 1 98.62 83 PHE B CA 1
ATOM 5662 C C . PHE B 1 83 ? 23.625 -22.719 -14.906 1 98.62 83 PHE B C 1
ATOM 5664 O O . PHE B 1 83 ? 23.828 -23.922 -14.68 1 98.62 83 PHE B O 1
ATOM 5671 N N . ARG B 1 84 ? 24.062 -22.109 -15.992 1 98.19 84 ARG B N 1
ATOM 5672 C CA . ARG B 1 84 ? 24.844 -22.844 -16.969 1 98.19 84 ARG B CA 1
ATOM 5673 C C . ARG B 1 84 ? 26.125 -23.375 -16.344 1 98.19 84 ARG B C 1
ATOM 5675 O O . ARG B 1 84 ? 26.5 -24.531 -16.578 1 98.19 84 ARG B O 1
ATOM 5682 N N . ARG B 1 85 ? 26.797 -22.516 -15.578 1 98.5 85 ARG B N 1
ATOM 5683 C CA . ARG B 1 85 ? 28.016 -22.922 -14.914 1 98.5 85 ARG B CA 1
ATOM 5684 C C . ARG B 1 85 ? 27.75 -24.047 -13.922 1 98.5 85 ARG B C 1
ATOM 5686 O O . ARG B 1 85 ? 28.531 -25 -13.844 1 98.5 85 ARG B O 1
ATOM 5693 N N . ALA B 1 86 ? 26.719 -23.891 -13.18 1 98.75 86 ALA B N 1
ATOM 5694 C CA . ALA B 1 86 ? 26.344 -24.938 -12.227 1 98.75 86 ALA B CA 1
ATOM 5695 C C . ALA B 1 86 ? 26.062 -26.266 -12.938 1 98.75 86 ALA B C 1
ATOM 5697 O O . ALA B 1 86 ? 26.469 -27.328 -12.469 1 98.75 86 ALA B O 1
ATOM 5698 N N . MET B 1 87 ? 25.375 -26.234 -14.055 1 98.69 87 MET B N 1
ATOM 5699 C CA . MET B 1 87 ? 25.016 -27.438 -14.805 1 98.69 87 MET B CA 1
ATOM 5700 C C . MET B 1 87 ? 26.266 -28.125 -15.367 1 98.69 87 MET B C 1
ATOM 5702 O O . MET B 1 87 ? 26.359 -29.344 -15.359 1 98.69 87 MET B O 1
ATOM 5706 N N . GLU B 1 88 ? 27.141 -27.297 -15.852 1 98.5 88 GLU B N 1
ATOM 5707 C CA . GLU B 1 88 ? 28.406 -27.844 -16.312 1 98.5 88 GLU B CA 1
ATOM 5708 C C . GLU B 1 88 ? 29.188 -28.5 -15.172 1 98.5 88 GLU B C 1
ATOM 5710 O O . GLU B 1 88 ? 29.703 -29.609 -15.32 1 98.5 88 GLU B O 1
ATOM 5715 N N . LYS B 1 89 ? 29.266 -27.797 -14.102 1 98.38 89 LYS B N 1
ATOM 5716 C CA . LYS B 1 89 ? 30.016 -28.266 -12.93 1 98.38 89 LYS B CA 1
ATOM 5717 C C . LYS B 1 89 ? 29.5 -29.625 -12.461 1 98.38 89 LYS B C 1
ATOM 5719 O O . LYS B 1 89 ? 30.297 -30.5 -12.094 1 98.38 89 LYS B O 1
ATOM 5724 N N . TYR B 1 90 ? 28.188 -29.844 -12.516 1 98.31 90 TYR B N 1
ATOM 5725 C CA . TYR B 1 90 ? 27.625 -31.047 -11.906 1 98.31 90 TYR B CA 1
ATOM 5726 C C . TYR B 1 90 ? 27.219 -32.062 -12.969 1 98.31 90 TYR B C 1
ATOM 5728 O O . TYR B 1 90 ? 26.672 -33.125 -12.656 1 98.31 90 TYR B O 1
ATOM 5736 N N . GLY B 1 91 ? 27.422 -31.719 -14.195 1 98.12 91 GLY B N 1
ATOM 5737 C CA . GLY B 1 91 ? 27.062 -32.625 -15.273 1 98.12 91 GLY B CA 1
ATOM 5738 C C . GLY B 1 91 ? 25.562 -32.75 -15.453 1 98.12 91 GLY B C 1
ATOM 5739 O O . GLY B 1 91 ? 25.047 -33.875 -15.672 1 98.12 91 GLY B O 1
ATOM 5740 N N . TYR B 1 92 ? 24.844 -31.672 -15.188 1 98.56 92 TYR B N 1
ATOM 5741 C CA . TYR B 1 92 ? 23.406 -31.625 -15.367 1 98.56 92 TYR B CA 1
ATOM 5742 C C . TYR B 1 92 ? 23.031 -31.5 -16.844 1 98.56 92 TYR B C 1
ATOM 5744 O O . TYR B 1 92 ? 23.516 -30.594 -17.531 1 98.56 92 TYR B O 1
ATOM 5752 N N . THR B 1 93 ? 22.094 -32.312 -17.406 1 97.62 93 THR B N 1
ATOM 5753 C CA . THR B 1 93 ? 21.875 -32.375 -18.844 1 97.62 93 THR B CA 1
ATOM 5754 C C . THR B 1 93 ? 20.562 -31.719 -19.234 1 97.62 93 THR B C 1
ATOM 5756 O O . THR B 1 93 ? 20.297 -31.484 -20.406 1 97.62 93 THR B O 1
ATOM 5759 N N . GLY B 1 94 ? 19.516 -31.422 -18.438 1 96 94 GLY B N 1
ATOM 5760 C CA . GLY B 1 94 ? 18.188 -30.906 -18.719 1 96 94 GLY B CA 1
ATOM 5761 C C . GLY B 1 94 ? 18.188 -29.469 -19.188 1 96 94 GLY B C 1
ATOM 5762 O O . GLY B 1 94 ? 17.203 -29 -19.75 1 96 94 GLY B O 1
ATOM 5763 N N . GLY B 1 95 ? 19.062 -28.578 -18.906 1 96.38 95 GLY B N 1
ATOM 5764 C CA . GLY B 1 95 ? 19.156 -27.172 -19.281 1 96.38 95 GLY B CA 1
ATOM 5765 C C . GLY B 1 95 ? 18.516 -26.234 -18.281 1 96.38 95 GLY B C 1
ATOM 5766 O O . GLY B 1 95 ? 18.047 -26.672 -17.234 1 96.38 95 GLY B O 1
ATOM 5767 N N . TYR B 1 96 ? 18.516 -24.922 -18.656 1 97.88 96 TYR B N 1
ATOM 5768 C CA . TYR B 1 96 ? 17.922 -23.859 -17.844 1 97.88 96 TYR B CA 1
ATOM 5769 C C . TYR B 1 96 ? 17.156 -22.875 -18.703 1 97.88 96 TYR B C 1
ATOM 5771 O O . TYR B 1 96 ? 17.578 -22.516 -19.797 1 97.88 96 TYR B O 1
ATOM 5779 N N . ARG B 1 97 ? 15.969 -22.531 -18.25 1 97.56 97 ARG B N 1
ATOM 5780 C CA . ARG B 1 97 ? 15.133 -21.484 -18.859 1 97.56 97 ARG B CA 1
ATOM 5781 C C . ARG B 1 97 ? 14.656 -20.5 -17.797 1 97.56 97 ARG B C 1
ATOM 5783 O O . ARG B 1 97 ? 13.656 -20.75 -17.125 1 97.56 97 ARG B O 1
ATOM 5790 N N . GLY B 1 98 ? 15.312 -19.375 -17.766 1 97.62 98 GLY B N 1
ATOM 5791 C CA . GLY B 1 98 ? 14.797 -18.328 -16.906 1 97.62 98 GLY B CA 1
ATOM 5792 C C . GLY B 1 98 ? 13.555 -17.656 -17.469 1 97.62 98 GLY B C 1
ATOM 5793 O O . GLY B 1 98 ? 13.391 -17.547 -18.672 1 97.62 98 GLY B O 1
ATOM 5794 N N . VAL B 1 99 ? 12.68 -17.281 -16.594 1 97.94 99 VAL B N 1
ATOM 5795 C CA . VAL B 1 99 ? 11.453 -16.578 -16.953 1 97.94 99 VAL B CA 1
ATOM 5796 C C . VAL B 1 99 ? 11.289 -15.344 -16.062 1 97.94 99 VAL B C 1
ATOM 5798 O O . VAL B 1 99 ? 11.445 -15.422 -14.836 1 97.94 99 VAL B O 1
ATOM 5801 N N . TYR B 1 100 ? 11.023 -14.211 -16.703 1 98.12 100 TYR B N 1
ATOM 5802 C CA . TYR B 1 100 ? 10.789 -12.977 -15.945 1 98.12 100 TYR B CA 1
ATOM 5803 C C . TYR B 1 100 ? 9.305 -12.797 -15.656 1 98.12 100 TYR B C 1
ATOM 5805 O O . TYR B 1 100 ? 8.492 -12.672 -16.578 1 98.12 100 TYR B O 1
ATOM 5813 N N . PRO B 1 101 ? 8.867 -12.836 -14.344 1 97.5 101 PRO B N 1
ATOM 5814 C CA . PRO B 1 101 ? 7.484 -12.469 -14.039 1 97.5 101 PRO B CA 1
ATOM 5815 C C . PRO B 1 101 ? 7.203 -10.984 -14.258 1 97.5 101 PRO B C 1
ATOM 5817 O O . PRO B 1 101 ? 7.715 -10.141 -13.523 1 97.5 101 PRO B O 1
ATOM 5820 N N . VAL B 1 102 ? 6.34 -10.641 -15.156 1 97.31 102 VAL B N 1
ATOM 5821 C CA . VAL B 1 102 ? 6.227 -9.258 -15.617 1 97.31 102 VAL B CA 1
ATOM 5822 C C . VAL B 1 102 ? 5.539 -8.414 -14.547 1 97.31 102 VAL B C 1
ATOM 5824 O O . VAL B 1 102 ? 5.648 -7.184 -14.555 1 97.31 102 VAL B O 1
ATOM 5827 N N . LYS B 1 103 ? 4.809 -9.07 -13.586 1 95.94 103 LYS B N 1
ATOM 5828 C CA . LYS B 1 103 ? 4.125 -8.336 -12.523 1 95.94 103 LYS B CA 1
ATOM 5829 C C . LYS B 1 103 ? 5.113 -7.52 -11.695 1 95.94 103 LYS B C 1
ATOM 5831 O O . LYS B 1 103 ? 4.719 -6.574 -11.008 1 95.94 103 LYS B O 1
ATOM 5836 N N . VAL B 1 104 ? 6.395 -7.852 -11.719 1 96.88 104 VAL B N 1
ATOM 5837 C CA . VAL B 1 104 ? 7.426 -7.23 -10.898 1 96.88 104 VAL B CA 1
ATOM 5838 C C . VAL B 1 104 ? 7.684 -5.805 -11.383 1 96.88 104 VAL B C 1
ATOM 5840 O O . VAL B 1 104 ? 7.875 -4.891 -10.578 1 96.88 104 VAL B O 1
ATOM 5843 N N . ASN B 1 105 ? 7.707 -5.617 -12.602 1 97.88 105 ASN B N 1
ATOM 5844 C CA . ASN B 1 105 ? 7.879 -4.328 -13.266 1 97.88 105 ASN B CA 1
ATOM 5845 C C . ASN B 1 105 ? 7.539 -4.406 -14.75 1 97.88 105 ASN B C 1
ATOM 5847 O O . ASN B 1 105 ? 8.32 -4.938 -15.539 1 97.88 105 ASN B O 1
ATOM 5851 N N . GLN B 1 106 ? 6.438 -3.873 -15.188 1 97.31 106 GLN B N 1
ATOM 5852 C CA . GLN B 1 106 ? 5.934 -4 -16.547 1 97.31 106 GLN B CA 1
ATOM 5853 C C . GLN B 1 106 ? 6.355 -2.811 -17.406 1 97.31 106 GLN B C 1
ATOM 5855 O O . GLN B 1 106 ? 5.949 -2.699 -18.562 1 97.31 106 GLN B O 1
ATOM 5860 N N . ARG B 1 107 ? 7.152 -1.899 -16.844 1 97.06 107 ARG B N 1
ATOM 5861 C CA . ARG B 1 107 ? 7.559 -0.726 -17.609 1 97.06 107 ARG B CA 1
ATOM 5862 C C . ARG B 1 107 ? 8.188 -1.13 -18.938 1 97.06 107 ARG B C 1
ATOM 5864 O O . ARG B 1 107 ? 8.938 -2.107 -19.016 1 97.06 107 ARG B O 1
ATOM 5871 N N . ARG B 1 108 ? 7.945 -0.378 -19.953 1 96.31 108 ARG B N 1
ATOM 5872 C CA . ARG B 1 108 ? 8.375 -0.689 -21.312 1 96.31 108 ARG B CA 1
ATOM 5873 C C . ARG B 1 108 ? 9.883 -0.905 -21.375 1 96.31 108 ARG B C 1
ATOM 5875 O O . ARG B 1 108 ? 10.352 -1.916 -21.906 1 96.31 108 ARG B O 1
ATOM 5882 N N . LEU B 1 109 ? 10.672 0.05 -20.766 1 95.19 109 LEU B N 1
ATOM 5883 C CA . LEU B 1 109 ? 12.125 -0.071 -20.781 1 95.19 109 LEU B CA 1
ATOM 5884 C C . LEU B 1 109 ? 12.57 -1.387 -20.156 1 95.19 109 LEU B C 1
ATOM 5886 O O . LEU B 1 109 ? 13.484 -2.039 -20.656 1 95.19 109 LEU B O 1
ATOM 5890 N N . VAL B 1 110 ? 11.953 -1.749 -19.094 1 97.69 110 VAL B N 1
ATOM 5891 C CA . VAL B 1 110 ? 12.336 -2.939 -18.344 1 97.69 110 VAL B CA 1
ATOM 5892 C C . VAL B 1 110 ? 12.039 -4.188 -19.172 1 97.69 110 VAL B C 1
ATOM 5894 O O . VAL B 1 110 ? 12.93 -5.012 -19.406 1 97.69 110 VAL B O 1
ATOM 5897 N N . LEU B 1 111 ? 10.844 -4.297 -19.719 1 97.25 111 LEU B N 1
ATOM 5898 C CA . LEU B 1 111 ? 10.414 -5.5 -20.422 1 97.25 111 LEU B CA 1
ATOM 5899 C C . LEU B 1 111 ? 11.195 -5.684 -21.703 1 97.25 111 LEU B C 1
ATOM 5901 O O . LEU B 1 111 ? 11.648 -6.789 -22.016 1 97.25 111 LEU B O 1
ATOM 5905 N N . GLU B 1 112 ? 11.367 -4.598 -22.422 1 96 112 GLU B N 1
ATOM 5906 C CA . GLU B 1 112 ? 12.094 -4.676 -23.688 1 96 112 GLU B CA 1
ATOM 5907 C C . GLU B 1 112 ? 13.562 -5.023 -23.453 1 96 112 GLU B C 1
ATOM 5909 O O . GLU B 1 112 ? 14.148 -5.805 -24.219 1 96 112 GLU B O 1
ATOM 5914 N N . THR B 1 113 ? 14.141 -4.445 -22.406 1 97.69 113 THR B N 1
ATOM 5915 C CA . THR B 1 113 ? 15.539 -4.727 -22.078 1 97.69 113 THR B CA 1
ATOM 5916 C C . THR B 1 113 ? 15.711 -6.18 -21.656 1 97.69 113 THR B C 1
ATOM 5918 O O . THR B 1 113 ? 16.656 -6.852 -22.078 1 97.69 113 THR B O 1
ATOM 5921 N N . VAL B 1 114 ? 14.82 -6.68 -20.859 1 97.94 114 VAL B N 1
ATOM 5922 C CA . VAL B 1 114 ? 14.867 -8.055 -20.375 1 97.94 114 VAL B CA 1
ATOM 5923 C C . VAL B 1 114 ? 14.711 -9.023 -21.547 1 97.94 114 VAL B C 1
ATOM 5925 O O . VAL B 1 114 ? 15.453 -10 -21.656 1 97.94 114 VAL B O 1
ATOM 5928 N N . ALA B 1 115 ? 13.75 -8.75 -22.438 1 96.69 115 ALA B N 1
ATOM 5929 C CA . ALA B 1 115 ? 13.508 -9.594 -23.594 1 96.69 115 ALA B CA 1
ATOM 5930 C C . ALA B 1 115 ? 14.727 -9.641 -24.5 1 96.69 115 ALA B C 1
ATOM 5932 O O . ALA B 1 115 ? 15.148 -10.711 -24.938 1 96.69 115 ALA B O 1
ATOM 5933 N N . LYS B 1 116 ? 15.266 -8.492 -24.719 1 96.88 116 LYS B N 1
ATOM 5934 C CA . LYS B 1 116 ? 16.422 -8.391 -25.609 1 96.88 116 LYS B CA 1
ATOM 5935 C C . LYS B 1 116 ? 17.641 -9.102 -25.016 1 96.88 116 LYS B C 1
ATOM 5937 O O . LYS B 1 116 ? 18.297 -9.891 -25.688 1 96.88 116 LYS B O 1
ATOM 5942 N N . ALA B 1 117 ? 17.953 -8.852 -23.781 1 97.56 117 ALA B N 1
ATOM 5943 C CA . ALA B 1 117 ? 19.109 -9.438 -23.109 1 97.56 117 ALA B CA 1
ATOM 5944 C C . ALA B 1 117 ? 18.938 -10.945 -22.938 1 97.56 117 ALA B C 1
ATOM 5946 O O . ALA B 1 117 ? 19.922 -11.688 -22.906 1 97.56 117 ALA B O 1
ATOM 5947 N N . GLY B 1 118 ? 17.703 -11.391 -22.844 1 97.62 118 GLY B N 1
ATOM 5948 C CA . GLY B 1 118 ? 17.391 -12.789 -22.562 1 97.62 118 GLY B CA 1
ATOM 5949 C C . GLY B 1 118 ? 17.328 -13.641 -23.812 1 97.62 118 GLY B C 1
ATOM 5950 O O . GLY B 1 118 ? 17.375 -14.875 -23.734 1 97.62 118 GLY B O 1
ATOM 5951 N N . ARG B 1 119 ? 17.328 -13.062 -24.984 1 96.38 119 ARG B N 1
ATOM 5952 C CA . ARG B 1 119 ? 17.078 -13.766 -26.25 1 96.38 119 ARG B CA 1
ATOM 5953 C C . ARG B 1 119 ? 18.094 -14.875 -26.469 1 96.38 119 ARG B C 1
ATOM 5955 O O . ARG B 1 119 ? 17.734 -16 -26.812 1 96.38 119 ARG B O 1
ATOM 5962 N N . PRO B 1 120 ? 19.422 -14.602 -26.203 1 96.56 120 PRO B N 1
ATOM 5963 C CA . PRO B 1 120 ? 20.406 -15.656 -26.422 1 96.56 120 PRO B CA 1
ATOM 5964 C C . PRO B 1 120 ? 20.219 -16.859 -25.5 1 96.56 120 PRO B C 1
ATOM 5966 O O . PRO B 1 120 ? 20.719 -17.953 -25.781 1 96.56 120 PRO B O 1
ATOM 5969 N N . TYR B 1 121 ? 19.516 -16.688 -24.422 1 97.62 121 TYR B N 1
ATOM 5970 C CA . TYR B 1 121 ? 19.344 -17.719 -23.406 1 97.62 121 TYR B CA 1
ATOM 5971 C C . TYR B 1 121 ? 17.953 -18.328 -23.484 1 97.62 121 TYR B C 1
ATOM 5973 O O . TYR B 1 121 ? 17.578 -19.141 -22.641 1 97.62 121 TYR B O 1
ATOM 5981 N N . HIS B 1 122 ? 17.125 -17.891 -24.469 1 97.88 122 HIS B N 1
ATOM 5982 C CA . HIS B 1 122 ? 15.727 -18.297 -24.547 1 97.88 122 HIS B CA 1
ATOM 5983 C C . HIS B 1 122 ? 14.992 -17.953 -23.25 1 97.88 122 HIS B C 1
ATOM 5985 O O . HIS B 1 122 ? 14.219 -18.766 -22.734 1 97.88 122 HIS B O 1
ATOM 5991 N N . TYR B 1 123 ? 15.43 -16.812 -22.672 1 97.88 123 TYR B N 1
ATOM 5992 C CA . TYR B 1 123 ? 14.797 -16.297 -21.469 1 97.88 123 TYR B CA 1
ATOM 5993 C C . TYR B 1 123 ? 13.344 -15.898 -21.734 1 97.88 123 TYR B C 1
ATOM 5995 O O . TYR B 1 123 ? 13.055 -15.219 -22.719 1 97.88 123 TYR B O 1
ATOM 6003 N N . GLY B 1 124 ? 12.398 -16.375 -20.953 1 98.19 124 GLY B N 1
ATOM 6004 C CA . GLY B 1 124 ? 10.984 -16.188 -21.219 1 98.19 124 GLY B CA 1
ATOM 6005 C C . GLY B 1 124 ? 10.328 -15.18 -20.297 1 98.19 124 GLY B C 1
ATOM 6006 O O . GLY B 1 124 ? 11.016 -14.367 -19.672 1 98.19 124 GLY B O 1
ATOM 6007 N N . LEU B 1 125 ? 8.977 -15.094 -20.328 1 98.44 125 LEU B N 1
ATOM 6008 C CA . LEU B 1 125 ? 8.164 -14.18 -19.531 1 98.44 125 LEU B CA 1
ATOM 6009 C C . LEU B 1 125 ? 7.004 -14.906 -18.875 1 98.44 125 LEU B C 1
ATOM 6011 O O . LEU B 1 125 ? 6.543 -15.938 -19.375 1 98.44 125 LEU B O 1
ATOM 6015 N N . GLU B 1 126 ? 6.617 -14.477 -17.75 1 98.12 126 GLU B N 1
ATOM 6016 C CA . GLU B 1 126 ? 5.488 -15.047 -17 1 98.12 126 GLU B CA 1
ATOM 6017 C C . GLU B 1 126 ? 4.34 -14.055 -16.906 1 98.12 126 GLU B C 1
ATOM 6019 O O . GLU B 1 126 ? 4.551 -12.883 -16.562 1 98.12 126 GLU B O 1
ATOM 6024 N N . ALA B 1 127 ? 3.133 -14.508 -17.234 1 98 127 ALA B N 1
ATOM 6025 C CA . ALA B 1 127 ? 1.915 -13.703 -17.156 1 98 127 ALA B CA 1
ATOM 6026 C C . ALA B 1 127 ? 1.048 -14.141 -15.984 1 98 127 ALA B C 1
ATOM 6028 O O . ALA B 1 127 ? 0.718 -15.32 -15.852 1 98 127 ALA B O 1
ATOM 6029 N N . GLY B 1 128 ? 0.666 -13.164 -15.141 1 96.31 128 GLY B N 1
ATOM 6030 C CA . GLY B 1 128 ? -0.219 -13.453 -14.023 1 96.31 128 GLY B CA 1
ATOM 6031 C C . GLY B 1 128 ? -1.639 -12.969 -14.242 1 96.31 128 GLY B C 1
ATOM 6032 O O . GLY B 1 128 ? -2.502 -13.141 -13.383 1 96.31 128 GLY B O 1
ATOM 6033 N N . SER B 1 129 ? -1.945 -12.344 -15.383 1 96.75 129 SER B N 1
ATOM 6034 C CA . SER B 1 129 ? -3.266 -11.852 -15.766 1 96.75 129 SER B CA 1
ATOM 6035 C C . SER B 1 129 ? -3.436 -11.836 -17.281 1 96.75 129 SER B C 1
ATOM 6037 O O . SER B 1 129 ? -2.459 -11.977 -18.016 1 96.75 129 SER B O 1
ATOM 6039 N N . LYS B 1 130 ? -4.664 -11.727 -17.719 1 95.69 130 LYS B N 1
ATOM 6040 C CA . LYS B 1 130 ? -4.965 -11.688 -19.156 1 95.69 130 LYS B CA 1
ATOM 6041 C C . LYS B 1 130 ? -4.285 -10.5 -19.828 1 95.69 130 LYS B C 1
ATOM 6043 O O . LYS B 1 130 ? -3.734 -10.633 -20.922 1 95.69 130 LYS B O 1
ATOM 6048 N N . ALA B 1 131 ? -4.289 -9.312 -19.125 1 96.69 131 ALA B N 1
ATOM 6049 C CA . ALA B 1 131 ? -3.645 -8.117 -19.672 1 96.69 131 ALA B CA 1
ATOM 6050 C C . ALA B 1 131 ? -2.139 -8.328 -19.812 1 96.69 131 ALA B C 1
ATOM 6052 O O . ALA B 1 131 ? -1.541 -7.898 -20.797 1 96.69 131 ALA B O 1
ATOM 6053 N N . GLU B 1 132 ? -1.55 -9 -18.906 1 97.75 132 GLU B N 1
ATOM 6054 C CA . GLU B 1 132 ? -0.12 -9.273 -18.984 1 97.75 132 GLU B CA 1
ATOM 6055 C C . GLU B 1 132 ? 0.195 -10.234 -20.125 1 97.75 132 GLU B C 1
ATOM 6057 O O . GLU B 1 132 ? 1.22 -10.094 -20.797 1 97.75 132 GLU B O 1
ATOM 6062 N N . LEU B 1 133 ? -0.67 -11.258 -20.297 1 97.69 133 LEU B N 1
ATOM 6063 C CA . LEU B 1 133 ? -0.437 -12.188 -21.391 1 97.69 133 LEU B CA 1
ATOM 6064 C C . LEU B 1 133 ? -0.507 -11.469 -22.734 1 97.69 133 LEU B C 1
ATOM 6066 O O . LEU B 1 133 ? 0.313 -11.719 -23.625 1 97.69 133 LEU B O 1
ATOM 6070 N N . ALA B 1 134 ? -1.509 -10.594 -22.859 1 96.81 134 ALA B N 1
ATOM 6071 C CA . ALA B 1 134 ? -1.612 -9.797 -24.078 1 96.81 134 ALA B CA 1
ATOM 6072 C C . ALA B 1 134 ? -0.345 -8.984 -24.312 1 96.81 134 ALA B C 1
ATOM 6074 O O . ALA B 1 134 ? 0.163 -8.914 -25.422 1 96.81 134 ALA B O 1
ATOM 6075 N N . LEU B 1 135 ? 0.147 -8.359 -23.281 1 97.38 135 LEU B N 1
ATOM 6076 C CA . LEU B 1 135 ? 1.378 -7.574 -23.344 1 97.38 135 LEU B CA 1
ATOM 6077 C C . LEU B 1 135 ? 2.559 -8.445 -23.75 1 97.38 135 LEU B C 1
ATOM 6079 O O . LEU B 1 135 ? 3.355 -8.062 -24.609 1 97.38 135 LEU B O 1
ATOM 6083 N N . ILE B 1 136 ? 2.668 -9.664 -23.219 1 97.56 136 ILE B N 1
ATOM 6084 C CA . ILE B 1 136 ? 3.791 -10.57 -23.406 1 97.56 136 ILE B CA 1
ATOM 6085 C C . ILE B 1 136 ? 3.799 -11.086 -24.844 1 97.56 136 ILE B C 1
ATOM 6087 O O . ILE B 1 136 ? 4.859 -11.195 -25.469 1 97.56 136 ILE B O 1
ATOM 6091 N N . LEU B 1 137 ? 2.617 -11.422 -25.375 1 96.12 137 LEU B N 1
ATOM 6092 C CA . LEU B 1 137 ? 2.52 -11.984 -26.719 1 96.12 137 LEU B CA 1
ATOM 6093 C C . LEU B 1 137 ? 3.07 -11.016 -27.766 1 96.12 137 LEU B C 1
ATOM 6095 O O . LEU B 1 137 ? 3.551 -11.43 -28.812 1 96.12 137 LEU B O 1
ATOM 6099 N N . ALA B 1 138 ? 3.084 -9.734 -27.391 1 94.75 138 ALA B N 1
ATOM 6100 C CA . ALA B 1 138 ? 3.531 -8.703 -28.312 1 94.75 138 ALA B CA 1
ATOM 6101 C C . ALA B 1 138 ? 5.043 -8.508 -28.234 1 94.75 138 ALA B C 1
ATOM 6103 O O . ALA B 1 138 ? 5.625 -7.785 -29.047 1 94.75 138 ALA B O 1
ATOM 6104 N N . GLN B 1 139 ? 5.719 -9.109 -27.297 1 94.81 139 GLN B N 1
ATOM 6105 C CA . GLN B 1 139 ? 7.148 -8.906 -27.094 1 94.81 139 GLN B CA 1
ATOM 6106 C C . GLN B 1 139 ? 7.965 -9.734 -28.078 1 94.81 139 GLN B C 1
ATOM 6108 O O . GLN B 1 139 ? 7.508 -10.781 -28.547 1 94.81 139 GLN B O 1
ATOM 6113 N N . ASP B 1 140 ? 9.148 -9.281 -28.391 1 92.19 140 ASP B N 1
ATOM 6114 C CA . ASP B 1 140 ? 10.062 -9.992 -29.266 1 92.19 140 ASP B CA 1
ATOM 6115 C C . ASP B 1 140 ? 10.867 -11.031 -28.5 1 92.19 140 ASP B C 1
ATOM 6117 O O . ASP B 1 140 ? 11.938 -10.727 -27.969 1 92.19 140 ASP B O 1
ATOM 6121 N N . LEU B 1 141 ? 10.383 -12.25 -28.484 1 94.5 141 LEU B N 1
ATOM 6122 C CA . LEU B 1 141 ? 11 -13.352 -27.766 1 94.5 141 LEU B CA 1
ATOM 6123 C C . LEU B 1 141 ? 11.539 -14.398 -28.734 1 94.5 141 LEU B C 1
ATOM 6125 O O . LEU B 1 141 ? 11.062 -14.508 -29.859 1 94.5 141 LEU B O 1
ATOM 6129 N N . SER B 1 142 ? 12.578 -15.094 -28.297 1 93.5 142 SER B N 1
ATOM 6130 C CA . SER B 1 142 ? 13 -16.266 -29.062 1 93.5 142 SER B CA 1
ATOM 6131 C C . SER B 1 142 ? 11.906 -17.328 -29.109 1 93.5 142 SER B C 1
ATOM 6133 O O . SER B 1 142 ? 11.047 -17.375 -28.234 1 93.5 142 SER B O 1
ATOM 6135 N N . ARG B 1 143 ? 11.906 -18.156 -30.078 1 90 143 ARG B N 1
ATOM 6136 C CA . ARG B 1 143 ? 10.867 -19.156 -30.281 1 90 143 ARG B CA 1
ATOM 6137 C C . ARG B 1 143 ? 10.852 -20.172 -29.141 1 90 143 ARG B C 1
ATOM 6139 O O . ARG B 1 143 ? 9.797 -20.703 -28.797 1 90 143 ARG B O 1
ATOM 6146 N N . GLU B 1 144 ? 12 -20.344 -28.562 1 95.06 144 GLU B N 1
ATOM 6147 C CA . GLU B 1 144 ? 12.109 -21.359 -27.531 1 95.06 144 GLU B CA 1
ATOM 6148 C C . GLU B 1 144 ? 11.852 -20.766 -26.141 1 95.06 144 GLU B C 1
ATOM 6150 O O . GLU B 1 144 ? 11.742 -21.5 -25.156 1 95.06 144 GLU B O 1
ATOM 6155 N N . ALA B 1 145 ? 11.734 -19.453 -26.109 1 97.38 145 ALA B N 1
ATOM 6156 C CA . ALA B 1 145 ? 11.469 -18.812 -24.828 1 97.38 145 ALA B CA 1
ATOM 6157 C C . ALA B 1 145 ? 10.141 -19.281 -24.25 1 97.38 145 ALA B C 1
ATOM 6159 O O . ALA B 1 145 ? 9.133 -19.375 -24.953 1 97.38 145 ALA B O 1
ATOM 6160 N N . LEU B 1 146 ? 10.156 -19.625 -23.016 1 98.19 146 LEU B N 1
ATOM 6161 C CA . LEU B 1 146 ? 8.961 -20.109 -22.328 1 98.19 146 LEU B CA 1
ATOM 6162 C C . LEU B 1 146 ? 8.062 -18.953 -21.906 1 98.19 146 LEU B C 1
ATOM 6164 O O . LEU B 1 146 ? 8.547 -17.953 -21.359 1 98.19 146 LEU B O 1
ATOM 6168 N N . ILE B 1 147 ? 6.812 -19 -22.25 1 98.38 147 ILE B N 1
ATOM 6169 C CA . ILE B 1 147 ? 5.789 -18.141 -21.672 1 98.38 147 ILE B CA 1
ATOM 6170 C C . ILE B 1 147 ? 4.945 -18.938 -20.688 1 98.38 147 ILE B C 1
ATOM 6172 O O . ILE B 1 147 ? 4.195 -19.828 -21.078 1 98.38 147 ILE B O 1
ATOM 6176 N N . THR B 1 148 ? 5.156 -18.703 -19.438 1 98.06 148 THR B N 1
ATOM 6177 C CA . THR B 1 148 ? 4.383 -19.391 -18.406 1 98.06 148 THR B CA 1
ATOM 6178 C C . THR B 1 148 ? 3.213 -18.516 -17.938 1 98.06 148 THR B C 1
ATOM 6180 O O . THR B 1 148 ? 3.293 -17.297 -17.969 1 98.06 148 THR B O 1
ATOM 6183 N N . THR B 1 149 ? 2.137 -19.125 -17.641 1 97.38 149 THR B N 1
ATOM 6184 C CA . THR B 1 149 ? 0.948 -18.422 -17.203 1 97.38 149 THR B CA 1
ATOM 6185 C C . THR B 1 149 ? 0.534 -18.875 -15.805 1 97.38 149 THR B C 1
ATOM 6187 O O . THR B 1 149 ? 0.407 -20.062 -15.547 1 97.38 149 THR B O 1
ATOM 6190 N N . ASN B 1 150 ? 0.466 -17.938 -14.898 1 93.94 150 ASN B N 1
ATOM 6191 C CA . ASN B 1 150 ? 0.007 -18.172 -13.531 1 93.94 150 ASN B CA 1
ATOM 6192 C C . ASN B 1 150 ? -1.281 -17.406 -13.234 1 93.94 150 ASN B C 1
ATOM 6194 O O . ASN B 1 150 ? -1.919 -16.891 -14.148 1 93.94 150 ASN B O 1
ATOM 6198 N N . GLY B 1 151 ? -1.79 -17.547 -12.016 1 91.88 151 GLY B N 1
ATOM 6199 C CA . GLY B 1 151 ? -3.012 -16.859 -11.633 1 91.88 151 GLY B CA 1
ATOM 6200 C C . GLY B 1 151 ? -4.27 -17.578 -12.078 1 91.88 151 GLY B C 1
ATOM 6201 O O . GLY B 1 151 ? -4.199 -18.578 -12.797 1 91.88 151 GLY B O 1
ATOM 6202 N N . PHE B 1 152 ? -5.406 -17.047 -11.695 1 93.56 152 PHE B N 1
ATOM 6203 C CA . PHE B 1 152 ? -6.691 -17.609 -12.094 1 93.56 152 PHE B CA 1
ATOM 6204 C C . PHE B 1 152 ? -7.035 -17.203 -13.523 1 93.56 152 PHE B C 1
ATOM 6206 O O . PHE B 1 152 ? -6.766 -16.078 -13.945 1 93.56 152 PHE B O 1
ATOM 6213 N N . LYS B 1 153 ? -7.672 -18.141 -14.242 1 95.75 153 LYS B N 1
ATOM 6214 C CA . LYS B 1 153 ? -7.887 -17.953 -15.672 1 95.75 153 LYS B CA 1
ATOM 6215 C C . LYS B 1 153 ? -9.352 -18.172 -16.047 1 95.75 153 LYS B C 1
ATOM 6217 O O . LYS B 1 153 ? -9.961 -19.156 -15.633 1 95.75 153 LYS B O 1
ATOM 6222 N N . ASP B 1 154 ? -9.867 -17.203 -16.812 1 94.5 154 ASP B N 1
ATOM 6223 C CA . ASP B 1 154 ? -11.164 -17.422 -17.453 1 94.5 154 ASP B CA 1
ATOM 6224 C C . ASP B 1 154 ? -11 -17.984 -18.859 1 94.5 154 ASP B C 1
ATOM 6226 O O . ASP B 1 154 ? -9.883 -18.328 -19.266 1 94.5 154 ASP B O 1
ATOM 6230 N N . ASP B 1 155 ? -12.055 -18.203 -19.547 1 96.12 155 ASP B N 1
ATOM 6231 C CA . ASP B 1 155 ? -12.008 -18.797 -20.875 1 96.12 155 ASP B CA 1
ATOM 6232 C C . ASP B 1 155 ? -11.188 -17.922 -21.828 1 96.12 155 ASP B C 1
ATOM 6234 O O . ASP B 1 155 ? -10.414 -18.453 -22.641 1 96.12 155 ASP B O 1
ATOM 6238 N N . ASP B 1 156 ? -11.344 -16.609 -21.688 1 94.94 156 ASP B N 1
ATOM 6239 C CA . ASP B 1 156 ? -10.633 -15.711 -22.594 1 94.94 156 ASP B CA 1
ATOM 6240 C C . ASP B 1 156 ? -9.125 -15.781 -22.359 1 94.94 156 ASP B C 1
ATOM 6242 O O . ASP B 1 156 ? -8.352 -15.727 -23.328 1 94.94 156 ASP B O 1
ATOM 6246 N N . PHE B 1 157 ? -8.75 -15.844 -21.172 1 96.25 157 PHE B N 1
ATOM 6247 C CA . PHE B 1 157 ? -7.34 -16.031 -20.828 1 96.25 157 PHE B CA 1
ATOM 6248 C C . PHE B 1 157 ? -6.801 -17.312 -21.469 1 96.25 157 PHE B C 1
ATOM 6250 O O . PHE B 1 157 ? -5.758 -17.281 -22.141 1 96.25 157 PHE B O 1
ATOM 6257 N N . ILE B 1 158 ? -7.488 -18.422 -21.312 1 97.38 158 ILE B N 1
ATOM 6258 C CA . ILE B 1 158 ? -7.066 -19.719 -21.828 1 97.38 158 ILE B CA 1
ATOM 6259 C C . ILE B 1 158 ? -7.043 -19.688 -23.359 1 97.38 158 ILE B C 1
ATOM 6261 O O . ILE B 1 158 ? -6.105 -20.188 -23.984 1 97.38 158 ILE B O 1
ATOM 6265 N N . ARG B 1 159 ? -8.039 -19.078 -23.953 1 96.25 159 ARG B N 1
ATOM 6266 C CA . ARG B 1 159 ? -8.078 -18.969 -25.406 1 96.25 159 ARG B CA 1
ATOM 6267 C C . ARG B 1 159 ? -6.867 -18.188 -25.922 1 96.25 159 ARG B C 1
ATOM 6269 O O . ARG B 1 159 ? -6.25 -18.594 -26.906 1 96.25 159 ARG B O 1
ATOM 6276 N N . LEU B 1 160 ? -6.59 -17.078 -25.234 1 95.88 160 LEU B N 1
ATOM 6277 C CA . LEU B 1 160 ? -5.441 -16.266 -25.625 1 95.88 160 LEU B CA 1
ATOM 6278 C C . LEU B 1 160 ? -4.148 -17.078 -25.531 1 95.88 160 LEU B C 1
ATOM 6280 O O . LEU B 1 160 ? -3.285 -16.969 -26.406 1 95.88 160 LEU B O 1
ATOM 6284 N N . ALA B 1 161 ? -4.02 -17.844 -24.5 1 97.62 161 ALA B N 1
ATOM 6285 C CA . ALA B 1 161 ? -2.842 -18.688 -24.312 1 97.62 161 ALA B CA 1
ATOM 6286 C C . ALA B 1 161 ? -2.732 -19.734 -25.422 1 97.62 161 ALA B C 1
ATOM 6288 O O . ALA B 1 161 ? -1.657 -19.938 -25.984 1 97.62 161 ALA B O 1
ATOM 6289 N N . LEU B 1 162 ? -3.844 -20.406 -25.719 1 96.94 162 LEU B N 1
ATOM 6290 C CA . LEU B 1 162 ? -3.877 -21.438 -26.75 1 96.94 162 LEU B CA 1
ATOM 6291 C C . LEU B 1 162 ? -3.598 -20.844 -28.125 1 96.94 162 LEU B C 1
ATOM 6293 O O . LEU B 1 162 ? -2.924 -21.453 -28.953 1 96.94 162 LEU B O 1
ATOM 6297 N N . MET B 1 163 ? -4.133 -19.672 -28.297 1 93.38 163 MET B N 1
ATOM 6298 C CA . MET B 1 163 ? -3.869 -18.984 -29.547 1 93.38 163 MET B CA 1
ATOM 6299 C C . MET B 1 163 ? -2.391 -18.625 -29.672 1 93.38 163 MET B C 1
ATOM 6301 O O . MET B 1 163 ? -1.815 -18.719 -30.766 1 93.38 163 MET B O 1
ATOM 6305 N N . GLY B 1 164 ? -1.784 -18.172 -28.562 1 94.75 164 GLY B N 1
ATOM 6306 C CA . GLY B 1 164 ? -0.346 -17.953 -28.562 1 94.75 164 GLY B CA 1
ATOM 6307 C C . GLY B 1 164 ? 0.442 -19.172 -28.984 1 94.75 164 GLY B C 1
ATOM 6308 O O . GLY B 1 164 ? 1.395 -19.062 -29.766 1 94.75 164 GLY B O 1
ATOM 6309 N N . ARG B 1 165 ? -0.005 -20.297 -28.531 1 94.94 165 ARG B N 1
ATOM 6310 C CA . ARG B 1 165 ? 0.628 -21.562 -28.922 1 94.94 165 ARG B CA 1
ATOM 6311 C C . ARG B 1 165 ? 0.479 -21.797 -30.422 1 94.94 165 ARG B C 1
ATOM 6313 O O . ARG B 1 165 ? 1.434 -22.203 -31.094 1 94.94 165 ARG B O 1
ATOM 6320 N N . LYS B 1 166 ? -0.686 -21.547 -30.859 1 92.69 166 LYS B N 1
ATOM 6321 C CA . LYS B 1 166 ? -0.975 -21.734 -32.281 1 92.69 166 LYS B CA 1
ATOM 6322 C C . LYS B 1 166 ? -0.107 -20.828 -33.156 1 92.69 166 LYS B C 1
ATOM 6324 O O . LYS B 1 166 ? 0.243 -21.188 -34.281 1 92.69 166 LYS B O 1
ATOM 6329 N N . LEU B 1 167 ? 0.288 -19.688 -32.625 1 92.5 167 LEU B N 1
ATOM 6330 C CA . LEU B 1 167 ? 1.1 -18.719 -33.344 1 92.5 167 LEU B CA 1
ATOM 6331 C C . LEU B 1 167 ? 2.578 -19.094 -33.281 1 92.5 167 LEU B C 1
ATOM 6333 O O . LEU B 1 167 ? 3.414 -18.438 -33.906 1 92.5 167 LEU B O 1
ATOM 6337 N N . GLY B 1 168 ? 2.9 -20.078 -32.5 1 91.12 168 GLY B N 1
ATOM 6338 C CA . GLY B 1 168 ? 4.273 -20.562 -32.469 1 91.12 168 GLY B CA 1
ATOM 6339 C C . GLY B 1 168 ? 4.996 -20.234 -31.188 1 91.12 168 GLY B C 1
ATOM 6340 O O . GLY B 1 168 ? 6.176 -20.562 -31.031 1 91.12 168 GLY B O 1
ATOM 6341 N N . ARG B 1 169 ? 4.324 -19.625 -30.266 1 95.19 169 ARG B N 1
ATOM 6342 C CA . ARG B 1 169 ? 4.941 -19.359 -28.969 1 95.19 169 ARG B CA 1
ATOM 6343 C C . ARG B 1 169 ? 4.918 -20.594 -28.078 1 95.19 169 ARG B C 1
ATOM 6345 O O . ARG B 1 169 ? 4.039 -21.453 -28.219 1 95.19 169 ARG B O 1
ATOM 6352 N N . ASN B 1 170 ? 5.922 -20.688 -27.297 1 97.19 170 ASN B N 1
ATOM 6353 C CA . ASN B 1 170 ? 5.996 -21.766 -26.312 1 97.19 170 ASN B CA 1
ATOM 6354 C C . ASN B 1 170 ? 5.262 -21.406 -25.031 1 97.19 170 ASN B C 1
ATOM 6356 O O . ASN B 1 170 ? 5.895 -21.125 -24 1 97.19 170 ASN B O 1
ATOM 6360 N N . VAL B 1 171 ? 3.912 -21.5 -25.078 1 98.19 171 VAL B N 1
ATOM 6361 C CA . VAL B 1 171 ? 3.078 -21.094 -23.953 1 98.19 171 VAL B CA 1
ATOM 6362 C C . VAL B 1 171 ? 2.674 -22.312 -23.125 1 98.19 171 VAL B C 1
ATOM 6364 O O . VAL B 1 171 ? 2.129 -23.281 -23.672 1 98.19 171 VAL B O 1
ATOM 6367 N N . VAL B 1 172 ? 2.934 -22.297 -21.859 1 98.56 172 VAL B N 1
ATOM 6368 C CA . VAL B 1 172 ? 2.496 -23.344 -20.938 1 98.56 172 VAL B CA 1
ATOM 6369 C C . VAL B 1 172 ? 1.394 -22.812 -20.031 1 98.56 172 VAL B C 1
ATOM 6371 O O . VAL B 1 172 ? 1.577 -21.797 -19.344 1 98.56 172 VAL B O 1
ATOM 6374 N N . ILE B 1 173 ? 0.242 -23.406 -20.047 1 98.5 173 ILE B N 1
ATOM 6375 C CA . ILE B 1 173 ? -0.876 -23.047 -19.172 1 98.5 173 ILE B CA 1
ATOM 6376 C C . ILE B 1 173 ? -0.76 -23.797 -17.844 1 98.5 173 ILE B C 1
ATOM 6378 O O . ILE B 1 173 ? -1.03 -25 -17.781 1 98.5 173 ILE B O 1
ATOM 6382 N N . THR B 1 174 ? -0.39 -23.125 -16.828 1 97.94 174 THR B N 1
ATOM 6383 C CA . THR B 1 174 ? -0.26 -23.734 -15.508 1 97.94 174 THR B CA 1
ATOM 6384 C C . THR B 1 174 ? -1.609 -23.781 -14.797 1 97.94 174 THR B C 1
ATOM 6386 O O . THR B 1 174 ? -2.248 -22.75 -14.594 1 97.94 174 THR B O 1
ATOM 6389 N N . LEU B 1 175 ? -2.023 -24.969 -14.398 1 97.44 175 LEU B N 1
ATOM 6390 C CA . LEU B 1 175 ? -3.254 -25.109 -13.633 1 97.44 175 LEU B CA 1
ATOM 6391 C C . LEU B 1 175 ? -3.045 -24.688 -12.188 1 97.44 175 LEU B C 1
ATOM 6393 O O . LEU B 1 175 ? -2.289 -25.312 -11.445 1 97.44 175 LEU B O 1
ATOM 6397 N N . GLU B 1 176 ? -3.738 -23.625 -11.844 1 94.44 176 GLU B N 1
ATOM 6398 C CA . GLU B 1 176 ? -3.688 -23.094 -10.477 1 94.44 176 GLU B CA 1
ATOM 6399 C C . GLU B 1 176 ? -4.75 -23.75 -9.602 1 94.44 176 GLU B C 1
ATOM 6401 O O . GLU B 1 176 ? -4.609 -23.781 -8.375 1 94.44 176 GLU B O 1
ATOM 6406 N N . LYS B 1 177 ? -5.777 -24.141 -10.203 1 92.62 177 LYS B N 1
ATOM 6407 C CA . LYS B 1 177 ? -6.867 -24.859 -9.555 1 92.62 177 LYS B CA 1
ATOM 6408 C C . LYS B 1 177 ? -7.395 -25.969 -10.461 1 92.62 177 LYS B C 1
ATOM 6410 O O . LYS B 1 177 ? -7.34 -25.859 -11.688 1 92.62 177 LYS B O 1
ATOM 6415 N N . PHE B 1 178 ? -7.938 -26.984 -9.773 1 94.38 178 PHE B N 1
ATOM 6416 C CA . PHE B 1 178 ? -8.352 -28.203 -10.477 1 94.38 178 PHE B CA 1
ATOM 6417 C C . PHE B 1 178 ? -9.422 -27.875 -11.516 1 94.38 178 PHE B C 1
ATOM 6419 O O . PHE B 1 178 ? -9.43 -28.453 -12.602 1 94.38 178 PHE B O 1
ATOM 6426 N N . ALA B 1 179 ? -10.25 -26.875 -11.219 1 92.31 179 ALA B N 1
ATOM 6427 C CA . ALA B 1 179 ? -11.406 -26.562 -12.055 1 92.31 179 ALA B CA 1
ATOM 6428 C C . ALA B 1 179 ? -10.977 -25.984 -13.406 1 92.31 179 ALA B C 1
ATOM 6430 O O . ALA B 1 179 ? -11.773 -25.922 -14.344 1 92.31 179 ALA B O 1
ATOM 6431 N N . GLU B 1 180 ? -9.766 -25.578 -13.578 1 95.56 180 GLU B N 1
ATOM 6432 C CA . GLU B 1 180 ? -9.266 -25.031 -14.828 1 95.56 180 GLU B CA 1
ATOM 6433 C C . GLU B 1 180 ? -9.023 -26.125 -15.867 1 95.56 180 GLU B C 1
ATOM 6435 O O . GLU B 1 180 ? -9.039 -25.859 -17.062 1 95.56 180 GLU B O 1
ATOM 6440 N N . LEU B 1 181 ? -8.797 -27.391 -15.406 1 97.69 181 LEU B N 1
ATOM 6441 C CA . LEU B 1 181 ? -8.406 -28.469 -16.297 1 97.69 181 LEU B CA 1
ATOM 6442 C C . LEU B 1 181 ? -9.5 -28.75 -17.328 1 97.69 181 LEU B C 1
ATOM 6444 O O . LEU B 1 181 ? -9.242 -28.75 -18.531 1 97.69 181 LEU B O 1
ATOM 6448 N N . PRO B 1 182 ? -10.742 -28.938 -16.891 1 96.81 182 PRO B N 1
ATOM 6449 C CA . PRO B 1 182 ? -11.789 -29.172 -17.891 1 96.81 182 PRO B CA 1
ATOM 6450 C C . PRO B 1 182 ? -11.938 -28.016 -18.875 1 96.81 182 PRO B C 1
ATOM 6452 O O . PRO B 1 182 ? -12.258 -28.234 -20.047 1 96.81 182 PRO B O 1
ATOM 6455 N N . ARG B 1 183 ? -11.711 -26.797 -18.453 1 96.19 183 ARG B N 1
ATOM 6456 C CA . ARG B 1 183 ? -11.781 -25.641 -19.328 1 96.19 183 ARG B CA 1
ATOM 6457 C C . ARG B 1 183 ? -10.695 -25.688 -20.391 1 96.19 183 ARG B C 1
ATOM 6459 O O . ARG B 1 183 ? -10.961 -25.438 -21.578 1 96.19 183 ARG B O 1
ATOM 6466 N N . VAL B 1 184 ? -9.484 -25.984 -19.984 1 98.19 184 VAL B N 1
ATOM 6467 C CA . VAL B 1 184 ? -8.352 -26.047 -20.891 1 98.19 184 VAL B CA 1
ATOM 6468 C C . VAL B 1 184 ? -8.602 -27.141 -21.938 1 98.19 184 VAL B C 1
ATOM 6470 O O . VAL B 1 184 ? -8.383 -26.922 -23.141 1 98.19 184 VAL B O 1
ATOM 6473 N N . VAL B 1 185 ? -9.094 -28.328 -21.453 1 98.12 185 VAL B N 1
ATOM 6474 C CA . VAL B 1 185 ? -9.359 -29.453 -22.344 1 98.12 185 VAL B CA 1
ATOM 6475 C C . VAL B 1 185 ? -10.438 -29.078 -23.359 1 98.12 185 VAL B C 1
ATOM 6477 O O . VAL B 1 185 ? -10.266 -29.266 -24.562 1 98.12 185 VAL B O 1
ATOM 6480 N N . ARG B 1 186 ? -11.516 -28.469 -22.859 1 97.88 186 ARG B N 1
ATOM 6481 C CA . ARG B 1 186 ? -12.625 -28.078 -23.734 1 97.88 186 ARG B CA 1
ATOM 6482 C C . ARG B 1 186 ? -12.172 -27.062 -24.781 1 97.88 186 ARG B C 1
ATOM 6484 O O . ARG B 1 186 ? -12.422 -27.25 -25.969 1 97.88 186 ARG B O 1
ATOM 6491 N N . LEU B 1 187 ? -11.477 -26.031 -24.375 1 97.31 187 LEU B N 1
ATOM 6492 C CA . LEU B 1 187 ? -11.078 -24.938 -25.281 1 97.31 187 LEU B CA 1
ATOM 6493 C C . LEU B 1 187 ? -10 -25.422 -26.25 1 97.31 187 LEU B C 1
ATOM 6495 O O . LEU B 1 187 ? -9.953 -24.969 -27.391 1 97.31 187 LEU B O 1
ATOM 6499 N N . SER B 1 188 ? -9.109 -26.297 -25.828 1 97.62 188 SER B N 1
ATOM 6500 C CA . SER B 1 188 ? -8.102 -26.859 -26.703 1 97.62 188 SER B CA 1
ATOM 6501 C C . SER B 1 188 ? -8.742 -27.625 -27.859 1 97.62 188 SER B C 1
ATOM 6503 O O . SER B 1 188 ? -8.289 -27.531 -29 1 97.62 188 SER B O 1
ATOM 6505 N N . LYS B 1 189 ? -9.773 -28.422 -27.562 1 96.56 189 LYS B N 1
ATOM 6506 C CA . LYS B 1 189 ? -10.516 -29.141 -28.578 1 96.56 189 LYS B CA 1
ATOM 6507 C C . LYS B 1 189 ? -11.242 -28.188 -29.516 1 96.56 189 LYS B C 1
ATOM 6509 O O . LYS B 1 189 ? -11.219 -28.359 -30.75 1 96.56 189 LYS B O 1
ATOM 6514 N N . GLU B 1 190 ? -11.82 -27.188 -28.953 1 95.5 190 GLU B N 1
ATOM 6515 C CA . GLU B 1 190 ? -12.547 -26.188 -29.734 1 95.5 190 GLU B CA 1
ATOM 6516 C C . GLU B 1 190 ? -11.625 -25.5 -30.719 1 95.5 190 GLU B C 1
ATOM 6518 O O . GLU B 1 190 ? -12.016 -25.234 -31.859 1 95.5 190 GLU B O 1
ATOM 6523 N N . LEU B 1 191 ? -10.43 -25.188 -30.312 1 93.5 191 LEU B N 1
ATOM 6524 C CA . LEU B 1 191 ? -9.5 -24.406 -31.125 1 93.5 191 LEU B CA 1
ATOM 6525 C C . LEU B 1 191 ? -8.617 -25.312 -31.969 1 93.5 191 LEU B C 1
ATOM 6527 O O . LEU B 1 191 ? -7.926 -24.828 -32.875 1 93.5 191 LEU B O 1
ATOM 6531 N N . GLY B 1 192 ? -8.648 -26.562 -31.703 1 93.19 192 GLY B N 1
ATOM 6532 C CA . GLY B 1 192 ? -7.848 -27.516 -32.469 1 93.19 192 GLY B CA 1
ATOM 6533 C C . GLY B 1 192 ? -6.355 -27.359 -32.219 1 93.19 192 GLY B C 1
ATOM 6534 O O . GLY B 1 192 ? -5.562 -27.375 -33.156 1 93.19 192 GLY B O 1
ATOM 6535 N N . VAL B 1 193 ? -6.008 -27.125 -31.062 1 94.44 193 VAL B N 1
ATOM 6536 C CA . VAL B 1 193 ? -4.602 -26.984 -30.703 1 94.44 193 VAL B CA 1
ATOM 6537 C C . VAL B 1 193 ? -4.305 -27.797 -29.438 1 94.44 193 VAL B C 1
ATOM 6539 O O . VAL B 1 193 ? -5.09 -27.781 -28.484 1 94.44 193 VAL B O 1
ATOM 6542 N N . LYS B 1 194 ? -3.309 -28.625 -29.438 1 96.56 194 LYS B N 1
ATOM 6543 C CA . LYS B 1 194 ? -2.879 -29.344 -28.25 1 96.56 194 LYS B CA 1
ATOM 6544 C C . LYS B 1 194 ? -2.219 -28.406 -27.234 1 96.56 194 LYS B C 1
ATOM 6546 O O . LYS B 1 194 ? -1.239 -27.734 -27.562 1 96.56 194 LYS B O 1
ATOM 6551 N N . PRO B 1 195 ? -2.725 -28.328 -26.078 1 98.06 195 PRO B N 1
ATOM 6552 C CA . PRO B 1 195 ? -2.148 -27.422 -25.078 1 98.06 195 PRO B CA 1
ATOM 6553 C C . PRO B 1 195 ? -0.851 -27.969 -24.469 1 98.06 195 PRO B C 1
ATOM 6555 O O . PRO B 1 195 ? -0.531 -29.141 -24.641 1 98.06 195 PRO B O 1
ATOM 6558 N N . GLN B 1 196 ? -0.035 -27.141 -24.031 1 98.31 196 GLN B N 1
ATOM 6559 C CA . GLN B 1 196 ? 0.979 -27.469 -23.031 1 98.31 196 GLN B CA 1
ATOM 6560 C C . GLN B 1 196 ? 0.519 -27.078 -21.625 1 98.31 196 GLN B C 1
ATOM 6562 O O . GLN B 1 196 ? 0.155 -25.922 -21.391 1 98.31 196 GLN B O 1
ATOM 6567 N N . ILE B 1 197 ? 0.497 -28.047 -20.781 1 98.62 197 ILE B N 1
ATOM 6568 C CA . ILE B 1 197 ? -0.113 -27.844 -19.469 1 98.62 197 ILE B CA 1
ATOM 6569 C C . ILE B 1 197 ? 0.942 -28.016 -18.375 1 98.62 197 ILE B C 1
ATOM 6571 O O . ILE B 1 197 ? 1.807 -28.891 -18.469 1 98.62 197 ILE B O 1
ATOM 6575 N N . GLY B 1 198 ? 0.966 -27.109 -17.453 1 98.44 198 GLY B N 1
ATOM 6576 C CA . GLY B 1 198 ? 1.67 -27.281 -16.188 1 98.44 198 GLY B CA 1
ATOM 6577 C C . GLY B 1 198 ? 0.739 -27.453 -15.008 1 98.44 198 GLY B C 1
ATOM 6578 O O . GLY B 1 198 ? -0.422 -27.047 -15.055 1 98.44 198 GLY B O 1
ATOM 6579 N N . ILE B 1 199 ? 1.219 -28.109 -13.984 1 97.88 199 ILE B N 1
ATOM 6580 C CA . ILE B 1 199 ? 0.481 -28.234 -12.734 1 97.88 199 ILE B CA 1
ATOM 6581 C C . ILE B 1 199 ? 1.24 -27.531 -11.617 1 97.88 199 ILE B C 1
ATOM 6583 O O . ILE B 1 199 ? 2.424 -27.797 -11.391 1 97.88 199 ILE B O 1
ATOM 6587 N N . ARG B 1 200 ? 0.586 -26.594 -11.016 1 96.06 200 ARG B N 1
ATOM 6588 C CA . ARG B 1 200 ? 1.174 -26 -9.805 1 96.06 200 ARG B CA 1
ATOM 6589 C C . ARG B 1 200 ? 0.944 -26.906 -8.602 1 96.06 200 ARG B C 1
ATOM 6591 O O . ARG B 1 200 ? -0.199 -27.219 -8.258 1 96.06 200 ARG B O 1
ATOM 6598 N N . TYR B 1 201 ? 2.029 -27.359 -8.055 1 93.25 201 TYR B N 1
ATOM 6599 C CA . TYR B 1 201 ? 2.037 -28.219 -6.875 1 93.25 201 TYR B CA 1
ATOM 6600 C C . TYR B 1 201 ? 2.084 -27.391 -5.594 1 93.25 201 TYR B C 1
ATOM 6602 O O . TYR B 1 201 ? 2.867 -26.453 -5.488 1 93.25 201 TYR B O 1
ATOM 6610 N N . LYS B 1 202 ? 1.197 -27.703 -4.648 1 88.75 202 LYS B N 1
ATOM 6611 C CA . LYS B 1 202 ? 1.223 -27.047 -3.34 1 88.75 202 LYS B CA 1
ATOM 6612 C C . LYS B 1 202 ? 2.348 -27.609 -2.475 1 88.75 202 LYS B C 1
ATOM 6614 O O . LYS B 1 202 ? 2.189 -28.656 -1.84 1 88.75 202 LYS B O 1
ATOM 6619 N N . LEU B 1 203 ? 3.355 -26.797 -2.311 1 86.12 203 LEU B N 1
ATOM 6620 C CA . LEU B 1 203 ? 4.484 -27.219 -1.489 1 86.12 203 LEU B CA 1
ATOM 6621 C C . LEU B 1 203 ? 4.105 -27.234 -0.012 1 86.12 203 LEU B C 1
ATOM 6623 O O . LEU B 1 203 ? 3.377 -26.359 0.458 1 86.12 203 LEU B O 1
ATOM 6627 N N . LYS B 1 204 ? 4.539 -28.219 0.676 1 79.75 204 LYS B N 1
ATOM 6628 C CA . LYS B 1 204 ? 4.348 -28.281 2.123 1 79.75 204 LYS B CA 1
ATOM 6629 C C . LYS B 1 204 ? 5.48 -27.562 2.855 1 79.75 204 LYS B C 1
ATOM 6631 O O . LYS B 1 204 ? 5.277 -27.016 3.943 1 79.75 204 LYS B O 1
ATOM 6636 N N . ALA B 1 205 ? 6.508 -27.719 2.273 1 57.94 205 ALA B N 1
ATOM 6637 C CA . ALA B 1 205 ? 7.637 -27 2.854 1 57.94 205 ALA B CA 1
ATOM 6638 C C . ALA B 1 205 ? 7.324 -25.5 2.975 1 57.94 205 ALA B C 1
ATOM 6640 O O . ALA B 1 205 ? 6.805 -24.891 2.039 1 57.94 205 ALA B O 1
ATOM 6641 N N . LYS B 1 206 ? 7.16 -25.094 4.254 1 56.38 206 LYS B N 1
ATOM 6642 C CA . LYS B 1 206 ? 6.836 -23.688 4.477 1 56.38 206 LYS B CA 1
ATOM 6643 C C . LYS B 1 206 ? 8.039 -22.781 4.18 1 56.38 206 LYS B C 1
ATOM 6645 O O . LYS B 1 206 ? 9.18 -23.156 4.469 1 56.38 206 LYS B O 1
ATOM 6650 N N . GLY B 1 207 ? 7.945 -21.906 3.352 1 47.62 207 GLY B N 1
ATOM 6651 C CA . GLY B 1 207 ? 8.977 -20.906 3.131 1 47.62 207 GLY B CA 1
ATOM 6652 C C . GLY B 1 207 ? 9.32 -20.109 4.383 1 47.62 207 GLY B C 1
ATOM 6653 O O . GLY B 1 207 ? 8.766 -20.375 5.453 1 47.62 207 GLY B O 1
ATOM 6654 N N . ALA B 1 208 ? 10.492 -19.594 4.566 1 45.06 208 ALA B N 1
ATOM 6655 C CA . ALA B 1 208 ? 10.93 -18.688 5.617 1 45.06 208 ALA B CA 1
ATOM 6656 C C . ALA B 1 208 ? 10.664 -17.234 5.227 1 45.06 208 ALA B C 1
ATOM 6658 O O . ALA B 1 208 ? 10.453 -16.922 4.051 1 45.06 208 ALA B O 1
ATOM 6659 N N . GLY B 1 209 ? 10.375 -16.25 6.184 1 44.12 209 GLY B N 1
ATOM 6660 C CA . GLY B 1 209 ? 10.391 -14.812 6.004 1 44.12 209 GLY B CA 1
ATOM 6661 C C . GLY B 1 209 ? 9 -14.195 6.004 1 44.12 209 GLY B C 1
ATOM 6662 O O . GLY B 1 209 ? 8.047 -14.812 6.48 1 44.12 209 GLY B O 1
ATOM 6663 N N . GLN B 1 210 ? 8.977 -12.906 5.613 1 40.81 210 GLN B N 1
ATOM 6664 C CA . GLN B 1 210 ? 7.773 -12.086 5.621 1 40.81 210 GLN B CA 1
ATOM 6665 C C . GLN B 1 210 ? 6.66 -12.727 4.797 1 40.81 210 GLN B C 1
ATOM 6667 O O . GLN B 1 210 ? 5.477 -12.453 5.02 1 40.81 210 GLN B O 1
ATOM 6672 N N . TRP B 1 211 ? 7.105 -13.672 3.887 1 40.59 211 TRP B N 1
ATOM 6673 C CA . TRP B 1 211 ? 6.133 -14.258 2.969 1 40.59 211 TRP B CA 1
ATOM 6674 C C . TRP B 1 211 ? 5.984 -15.75 3.211 1 40.59 211 TRP B C 1
ATOM 6676 O O . TRP B 1 211 ? 5.762 -16.516 2.273 1 40.59 211 TRP B O 1
ATOM 6686 N N . GLU B 1 212 ? 6.168 -16.219 4.391 1 43.81 212 GLU B N 1
ATOM 6687 C CA . GLU B 1 212 ? 5.996 -17.609 4.754 1 43.81 212 GLU B CA 1
ATOM 6688 C C . GLU B 1 212 ? 4.629 -18.141 4.328 1 43.81 212 GLU B C 1
ATOM 6690 O O . GLU B 1 212 ? 4.488 -19.312 3.971 1 43.81 212 GLU B O 1
ATOM 6695 N N . ALA B 1 213 ? 3.729 -17.109 4.246 1 46 213 ALA B N 1
ATOM 6696 C CA . ALA B 1 213 ? 2.346 -17.5 3.98 1 46 213 ALA B CA 1
ATOM 6697 C C . ALA B 1 213 ? 2.137 -17.812 2.502 1 46 213 ALA B C 1
ATOM 6699 O O . ALA B 1 213 ? 1.11 -18.375 2.121 1 46 213 ALA B O 1
ATOM 6700 N N . SER B 1 214 ? 3.066 -17.328 1.592 1 43.16 214 SER B N 1
ATOM 6701 C CA . SER B 1 214 ? 2.895 -17.531 0.157 1 43.16 214 SER B CA 1
ATOM 6702 C C . SER B 1 214 ? 3.021 -19 -0.209 1 43.16 214 SER B C 1
ATOM 6704 O O . SER B 1 214 ? 2.58 -19.422 -1.28 1 43.16 214 SER B O 1
ATOM 6706 N N . GLY B 1 215 ? 3.568 -19.781 0.803 1 49.12 215 GLY B N 1
ATOM 6707 C CA . GLY B 1 215 ? 3.709 -21.219 0.616 1 49.12 215 GLY B CA 1
ATOM 6708 C C . GLY B 1 215 ? 2.977 -22.031 1.666 1 49.12 215 GLY B C 1
ATOM 6709 O O . GLY B 1 215 ? 2.195 -21.484 2.447 1 49.12 215 GLY B O 1
ATOM 6710 N N . GLY B 1 216 ? 2.797 -23.188 1.455 1 53.16 216 GLY B N 1
ATOM 6711 C CA . GLY B 1 216 ? 2.275 -24.109 2.451 1 53.16 216 GLY B CA 1
ATOM 6712 C C . GLY B 1 216 ? 0.873 -24.594 2.137 1 53.16 216 GLY B C 1
ATOM 6713 O O . GLY B 1 216 ? 0.316 -24.266 1.088 1 53.16 216 GLY B O 1
ATOM 6714 N N . GLU B 1 217 ? 0.422 -25.297 2.945 1 61.94 217 GLU B N 1
ATOM 6715 C CA . GLU B 1 217 ? -0.852 -25.984 2.768 1 61.94 217 GLU B CA 1
ATOM 6716 C C . GLU B 1 217 ? -2.008 -24.984 2.668 1 61.94 217 GLU B C 1
ATOM 6718 O O . GLU B 1 217 ? -3.039 -25.297 2.064 1 61.94 217 GLU B O 1
ATOM 6723 N N . ASN B 1 218 ? -1.671 -23.719 3.039 1 73.81 218 ASN B N 1
ATOM 6724 C CA . ASN B 1 218 ? -2.754 -22.734 3.043 1 73.81 218 ASN B CA 1
ATOM 6725 C C . ASN B 1 218 ? -2.609 -21.734 1.899 1 73.81 218 ASN B C 1
ATOM 6727 O O . ASN B 1 218 ? -3.289 -20.703 1.878 1 73.81 218 ASN B O 1
ATOM 6731 N N . ALA B 1 219 ? -1.83 -22.156 0.943 1 78.25 219 ALA B N 1
ATOM 6732 C CA . ALA B 1 219 ? -1.646 -21.281 -0.217 1 78.25 219 ALA B CA 1
ATOM 6733 C C . ALA B 1 219 ? -2.92 -21.203 -1.051 1 78.25 219 ALA B C 1
ATOM 6735 O O . ALA B 1 219 ? -3.672 -22.172 -1.142 1 78.25 219 ALA B O 1
ATOM 6736 N N . LYS B 1 220 ? -3.176 -20.047 -1.598 1 87.25 220 LYS B N 1
ATOM 6737 C CA . LYS B 1 220 ? -4.387 -19.875 -2.395 1 87.25 220 LYS B CA 1
ATOM 6738 C C . LYS B 1 220 ? -4.246 -20.547 -3.756 1 87.25 220 LYS B C 1
ATOM 6740 O O . LYS B 1 220 ? -5.246 -20.812 -4.43 1 87.25 220 LYS B O 1
ATOM 6745 N N . PHE B 1 221 ? -2.953 -20.875 -4.18 1 90.06 221 PHE B N 1
ATOM 6746 C CA . PHE B 1 221 ? -2.711 -21.5 -5.477 1 90.06 221 PHE B CA 1
ATOM 6747 C C . PHE B 1 221 ? -2.189 -22.922 -5.305 1 90.06 221 PHE B C 1
ATOM 6749 O O . PHE B 1 221 ? -1.573 -23.234 -4.285 1 90.06 221 PHE B O 1
ATOM 6756 N N . GLY B 1 222 ? -2.469 -23.688 -6.41 1 92.81 222 GLY B N 1
ATOM 6757 C CA . GLY B 1 222 ? -1.859 -25 -6.469 1 92.81 222 GLY B CA 1
ATOM 6758 C C . GLY B 1 222 ? -2.846 -26.125 -6.223 1 92.81 222 GLY B C 1
ATOM 6759 O O . GLY B 1 222 ? -3.838 -25.953 -5.512 1 92.81 222 GLY B O 1
ATOM 6760 N N . LEU B 1 223 ? -2.572 -27.25 -6.734 1 94.62 223 LEU B N 1
ATOM 6761 C CA . LEU B 1 223 ? -3.396 -28.438 -6.57 1 94.62 223 LEU B CA 1
ATOM 6762 C C . LEU B 1 223 ? -2.906 -29.281 -5.402 1 94.62 223 LEU B C 1
ATOM 6764 O O . LEU B 1 223 ? -1.699 -29.406 -5.18 1 94.62 223 LEU B O 1
ATOM 6768 N N . THR B 1 224 ? -3.836 -29.812 -4.676 1 91.69 224 THR B N 1
ATOM 6769 C CA . THR B 1 224 ? -3.492 -30.844 -3.691 1 91.69 224 THR B CA 1
ATOM 6770 C C . THR B 1 224 ? -3.045 -32.125 -4.379 1 91.69 224 THR B C 1
ATOM 6772 O O . THR B 1 224 ? -3.268 -32.312 -5.578 1 91.69 224 THR B O 1
ATOM 6775 N N . THR B 1 225 ? -2.406 -32.969 -3.633 1 93.88 225 THR B N 1
ATOM 6776 C CA . THR B 1 225 ? -1.902 -34.219 -4.219 1 93.88 225 THR B CA 1
ATOM 6777 C C . THR B 1 225 ? -3.049 -35.062 -4.762 1 93.88 225 THR B C 1
ATOM 6779 O O . THR B 1 225 ? -2.939 -35.625 -5.848 1 93.88 225 THR B O 1
ATOM 6782 N N . PRO B 1 226 ? -4.168 -35.125 -4.004 1 93.44 226 PRO B N 1
ATOM 6783 C CA . PRO B 1 226 ? -5.293 -35.875 -4.582 1 93.44 226 PRO B CA 1
ATOM 6784 C C . PRO B 1 226 ? -5.781 -35.25 -5.895 1 93.44 226 PRO B C 1
ATOM 6786 O O . PRO B 1 226 ? -6.109 -35.969 -6.836 1 93.44 226 PRO B O 1
ATOM 6789 N N . GLU B 1 227 ? -5.828 -33.969 -5.992 1 94.94 227 GLU B N 1
ATOM 6790 C CA . GLU B 1 227 ? -6.242 -33.281 -7.211 1 94.94 227 GLU B CA 1
ATOM 6791 C C . GLU B 1 227 ? -5.273 -33.562 -8.359 1 94.94 227 GLU B C 1
ATOM 6793 O O . GLU B 1 227 ? -5.684 -33.656 -9.516 1 94.94 227 GLU B O 1
ATOM 6798 N N . ILE B 1 228 ? -4.031 -33.656 -8.016 1 97 228 ILE B N 1
ATOM 6799 C CA . ILE B 1 228 ? -3.01 -33.906 -9.023 1 97 228 ILE B CA 1
ATOM 6800 C C . ILE B 1 228 ? -3.217 -35.312 -9.617 1 97 228 ILE B C 1
ATOM 6802 O O . ILE B 1 228 ? -3.162 -35.5 -10.836 1 97 228 ILE B O 1
ATOM 6806 N N . ILE B 1 229 ? -3.443 -36.312 -8.742 1 96.38 229 ILE B N 1
ATOM 6807 C CA . ILE B 1 229 ? -3.691 -37.688 -9.195 1 96.38 229 ILE B CA 1
ATOM 6808 C C . ILE B 1 229 ? -4.914 -37.719 -10.109 1 96.38 229 ILE B C 1
ATOM 6810 O O . ILE B 1 229 ? -4.879 -38.312 -11.188 1 96.38 229 ILE B O 1
ATOM 6814 N N . ARG B 1 230 ? -5.914 -37 -9.695 1 96.31 230 ARG B N 1
ATOM 6815 C CA . ARG B 1 230 ? -7.137 -36.938 -10.492 1 96.31 230 ARG B CA 1
ATOM 6816 C C . ARG B 1 230 ? -6.887 -36.25 -11.828 1 96.31 230 ARG B C 1
ATOM 6818 O O . ARG B 1 230 ? -7.445 -36.656 -12.852 1 96.31 230 ARG B O 1
ATOM 6825 N N . ALA B 1 231 ? -6.133 -35.188 -11.812 1 97.88 231 ALA B N 1
ATOM 6826 C CA . ALA B 1 231 ? -5.801 -34.469 -13.039 1 97.88 231 ALA B CA 1
ATOM 6827 C C . ALA B 1 231 ? -5.074 -35.375 -14.031 1 97.88 231 ALA B C 1
ATOM 6829 O O . ALA B 1 231 ? -5.375 -35.375 -15.227 1 97.88 231 ALA B O 1
ATOM 6830 N N . VAL B 1 232 ? -4.129 -36.156 -13.555 1 98.06 232 VAL B N 1
ATOM 6831 C CA . VAL B 1 232 ? -3.381 -37.094 -14.398 1 98.06 232 VAL B CA 1
ATOM 6832 C C . VAL B 1 232 ? -4.332 -38.125 -15.008 1 98.06 232 VAL B C 1
ATOM 6834 O O . VAL B 1 232 ? -4.234 -38.438 -16.203 1 98.06 232 VAL B O 1
ATOM 6837 N N . GLU B 1 233 ? -5.242 -38.625 -14.172 1 97.56 233 GLU B N 1
ATOM 6838 C CA . GLU B 1 233 ? -6.215 -39.594 -14.648 1 97.56 233 GLU B CA 1
ATOM 6839 C C . GLU B 1 233 ? -7.102 -39 -15.742 1 97.56 233 GLU B C 1
ATOM 6841 O O . GLU B 1 233 ? -7.34 -39.656 -16.766 1 97.56 233 GLU B O 1
ATOM 6846 N N . ILE B 1 234 ? -7.547 -37.812 -15.539 1 97.81 234 ILE B N 1
ATOM 6847 C CA . ILE B 1 234 ? -8.398 -37.156 -16.516 1 97.81 234 ILE B CA 1
ATOM 6848 C C . ILE B 1 234 ? -7.625 -36.938 -17.828 1 97.81 234 ILE B C 1
ATOM 6850 O O . ILE B 1 234 ? -8.148 -37.188 -18.906 1 97.81 234 ILE B O 1
ATOM 6854 N N . LEU B 1 235 ? -6.41 -36.5 -17.734 1 98.25 235 LEU B N 1
ATOM 6855 C CA . LEU B 1 235 ? -5.586 -36.25 -18.906 1 98.25 235 LEU B CA 1
ATOM 6856 C C . LEU B 1 235 ? -5.352 -37.562 -19.672 1 98.25 235 LEU B C 1
ATOM 6858 O O . LEU B 1 235 ? -5.348 -37.562 -20.906 1 98.25 235 LEU B O 1
ATOM 6862 N N . LYS B 1 236 ? -5.137 -38.656 -18.938 1 97.56 236 LYS B N 1
ATOM 6863 C CA . LYS B 1 236 ? -4.98 -39.969 -19.562 1 97.56 236 LYS B CA 1
ATOM 6864 C C . LYS B 1 236 ? -6.242 -40.375 -20.312 1 97.56 236 LYS B C 1
ATOM 6866 O O . LYS B 1 236 ? -6.168 -40.812 -21.469 1 97.56 236 LYS B O 1
ATOM 6871 N N . GLU B 1 237 ? -7.348 -40.188 -19.672 1 97.5 237 GLU B N 1
ATOM 6872 C CA . GLU B 1 237 ? -8.633 -40.531 -20.266 1 97.5 237 GLU B CA 1
ATOM 6873 C C . GLU B 1 237 ? -8.898 -39.719 -21.516 1 97.5 237 GLU B C 1
ATOM 6875 O O . GLU B 1 237 ? -9.5 -40.188 -22.469 1 97.5 237 GLU B O 1
ATOM 6880 N N . GLU B 1 238 ? -8.43 -38.531 -21.578 1 97.25 238 GLU B N 1
ATOM 6881 C CA . GLU B 1 238 ? -8.656 -37.625 -22.688 1 97.25 238 GLU B CA 1
ATOM 6882 C C . GLU B 1 238 ? -7.578 -37.781 -23.75 1 97.25 238 GLU B C 1
ATOM 6884 O O . GLU B 1 238 ? -7.605 -37.094 -24.781 1 97.25 238 GLU B O 1
ATOM 6889 N N . GLY B 1 239 ? -6.605 -38.688 -23.5 1 96.94 239 GLY B N 1
ATOM 6890 C CA . GLY B 1 239 ? -5.504 -38.844 -24.438 1 96.94 239 GLY B CA 1
ATOM 6891 C C . GLY B 1 239 ? -4.57 -37.656 -24.484 1 96.94 239 GLY B C 1
ATOM 6892 O O . GLY B 1 239 ? -3.969 -37.375 -25.531 1 96.94 239 GLY B O 1
ATOM 6893 N N . LEU B 1 240 ? -4.508 -36.875 -23.406 1 97.88 240 LEU B N 1
ATOM 6894 C CA . LEU B 1 240 ? -3.746 -35.625 -23.375 1 97.88 240 LEU B CA 1
ATOM 6895 C C . LEU B 1 240 ? -2.662 -35.688 -22.297 1 97.88 240 LEU B C 1
ATOM 6897 O O . LEU B 1 240 ? -2.146 -34.656 -21.891 1 97.88 240 LEU B O 1
ATOM 6901 N N . LEU B 1 241 ? -2.33 -36.875 -21.766 1 98.12 241 LEU B N 1
ATOM 6902 C CA . LEU B 1 241 ? -1.323 -36.938 -20.719 1 98.12 241 LEU B CA 1
ATOM 6903 C C . LEU B 1 241 ? 0.007 -36.344 -21.203 1 98.12 241 LEU B C 1
ATOM 6905 O O . LEU B 1 241 ? 0.75 -35.75 -20.422 1 98.12 241 LEU B O 1
ATOM 6909 N N . ASP B 1 242 ? 0.302 -36.531 -22.5 1 97.69 242 ASP B N 1
ATOM 6910 C CA . ASP B 1 242 ? 1.551 -36.031 -23.078 1 97.69 242 ASP B CA 1
ATOM 6911 C C . ASP B 1 242 ? 1.556 -34.531 -23.125 1 97.69 242 ASP B C 1
ATOM 6913 O O . ASP B 1 242 ? 2.602 -33.906 -23.359 1 97.69 242 ASP B O 1
ATOM 6917 N N . ALA B 1 243 ? 0.375 -33.844 -22.891 1 98.19 243 ALA B N 1
ATOM 6918 C CA . ALA B 1 243 ? 0.288 -32.375 -22.844 1 98.19 243 ALA B CA 1
ATOM 6919 C C . ALA B 1 243 ? 0.813 -31.859 -21.516 1 98.19 243 ALA B C 1
ATOM 6921 O O . ALA B 1 243 ? 1.1 -30.656 -21.391 1 98.19 243 ALA B O 1
ATOM 6922 N N . LEU B 1 244 ? 0.87 -32.719 -20.5 1 98.56 244 LEU B N 1
ATOM 6923 C CA . LEU B 1 244 ? 1.43 -32.312 -19.203 1 98.56 244 LEU B CA 1
ATOM 6924 C C . LEU B 1 244 ? 2.951 -32.25 -19.281 1 98.56 244 LEU B C 1
ATOM 6926 O O . LEU B 1 244 ? 3.621 -33.281 -19.25 1 98.56 244 LEU B O 1
ATOM 6930 N N . VAL B 1 245 ? 3.496 -31.016 -19.312 1 98.5 245 VAL B N 1
ATOM 6931 C CA . VAL B 1 245 ? 4.91 -30.906 -19.641 1 98.5 245 VAL B CA 1
ATOM 6932 C C . VAL B 1 245 ? 5.664 -30.219 -18.5 1 98.5 245 VAL B C 1
ATOM 6934 O O . VAL B 1 245 ? 6.895 -30.172 -18.516 1 98.5 245 VAL B O 1
ATOM 6937 N N . MET B 1 246 ? 4.914 -29.734 -17.5 1 98.69 246 MET B N 1
ATOM 6938 C CA . MET B 1 246 ? 5.598 -28.938 -16.484 1 98.69 246 MET B CA 1
ATOM 6939 C C . MET B 1 246 ? 4.98 -29.156 -15.102 1 98.69 246 MET B C 1
ATOM 6941 O O . MET B 1 246 ? 3.762 -29.281 -14.977 1 98.69 246 MET B O 1
ATOM 6945 N N . VAL B 1 247 ? 5.785 -29.297 -14.078 1 98 247 VAL B N 1
ATOM 6946 C CA . VAL B 1 247 ? 5.363 -29.109 -12.695 1 98 247 VAL B CA 1
ATOM 6947 C C . VAL B 1 247 ? 5.914 -27.781 -12.164 1 98 247 VAL B C 1
ATOM 6949 O O . VAL B 1 247 ? 7.062 -27.422 -12.438 1 98 247 VAL B O 1
ATOM 6952 N N . HIS B 1 248 ? 5.02 -26.969 -11.633 1 97.06 248 HIS B N 1
ATOM 6953 C CA . HIS B 1 248 ? 5.348 -25.656 -11.086 1 97.06 248 HIS B CA 1
ATOM 6954 C C . HIS B 1 248 ? 5.242 -25.656 -9.57 1 97.06 248 HIS B C 1
ATOM 6956 O O . HIS B 1 248 ? 4.219 -26.062 -9.008 1 97.06 248 HIS B O 1
ATOM 6962 N N . ALA B 1 249 ? 6.305 -25.312 -8.906 1 93.38 249 ALA B N 1
ATOM 6963 C CA . ALA B 1 249 ? 6.305 -25.109 -7.457 1 93.38 249 ALA B CA 1
ATOM 6964 C C . ALA B 1 249 ? 6.848 -23.719 -7.102 1 93.38 249 ALA B C 1
ATOM 6966 O O . ALA B 1 249 ? 8.008 -23.406 -7.383 1 93.38 249 ALA B O 1
ATOM 6967 N N . HIS B 1 250 ? 5.988 -22.922 -6.488 1 89.56 250 HIS B N 1
ATOM 6968 C CA . HIS B 1 250 ? 6.449 -21.594 -6.074 1 89.56 250 HIS B CA 1
ATOM 6969 C C . HIS B 1 250 ? 7.008 -21.625 -4.656 1 89.56 250 HIS B C 1
ATOM 6971 O O . HIS B 1 250 ? 6.254 -21.766 -3.689 1 89.56 250 HIS B O 1
ATOM 6977 N N . ILE B 1 251 ? 8.234 -21.438 -4.535 1 85.5 251 ILE B N 1
ATOM 6978 C CA . ILE B 1 251 ? 8.945 -21.609 -3.271 1 85.5 251 ILE B CA 1
ATOM 6979 C C . ILE B 1 251 ? 8.633 -20.422 -2.352 1 85.5 251 ILE B C 1
ATOM 6981 O O . ILE B 1 251 ? 8.617 -20.578 -1.127 1 85.5 251 ILE B O 1
ATOM 6985 N N . GLY B 1 252 ? 8.406 -19.297 -2.895 1 85.56 252 GLY B N 1
ATOM 6986 C CA . GLY B 1 252 ? 8.172 -18.078 -2.141 1 85.56 252 GLY B CA 1
ATOM 6987 C C . GLY B 1 252 ? 8.812 -16.859 -2.77 1 85.56 252 GLY B C 1
ATOM 6988 O O . GLY B 1 252 ? 9.398 -16.938 -3.852 1 85.56 252 GLY B O 1
ATOM 6989 N N . SER B 1 253 ? 8.57 -15.75 -2.074 1 88.19 253 SER B N 1
ATOM 6990 C CA . SER B 1 253 ? 9.227 -14.508 -2.48 1 88.19 253 SER B CA 1
ATOM 6991 C C . SER B 1 253 ? 10.266 -14.078 -1.46 1 88.19 253 SER B C 1
ATOM 6993 O O . SER B 1 253 ? 10.055 -14.188 -0.252 1 88.19 253 SER B O 1
ATOM 6995 N N . GLN B 1 254 ? 11.406 -13.703 -1.916 1 92.69 254 GLN B N 1
ATOM 6996 C CA . GLN B 1 254 ? 12.445 -13.203 -1.019 1 92.69 254 GLN B CA 1
ATOM 6997 C C . GLN B 1 254 ? 12.758 -14.211 0.079 1 92.69 254 GLN B C 1
ATOM 6999 O O . GLN B 1 254 ? 12.672 -13.898 1.268 1 92.69 254 GLN B O 1
ATOM 7004 N N . VAL B 1 255 ? 13.078 -15.445 -0.403 1 93.94 255 VAL B N 1
ATOM 7005 C CA . VAL B 1 255 ? 13.453 -16.484 0.549 1 93.94 255 VAL B CA 1
ATOM 7006 C C . VAL B 1 255 ? 14.891 -16.281 1.005 1 93.94 255 VAL B C 1
ATOM 7008 O O . VAL B 1 255 ? 15.828 -16.5 0.236 1 93.94 255 VAL B O 1
ATOM 7011 N N . THR B 1 256 ? 15.078 -15.992 2.271 1 94.31 256 THR B N 1
ATOM 7012 C CA . THR B 1 256 ? 16.344 -15.453 2.756 1 94.31 256 THR B CA 1
ATOM 7013 C C . THR B 1 256 ? 17.281 -16.578 3.166 1 94.31 256 THR B C 1
ATOM 7015 O O . THR B 1 256 ? 18.484 -16.359 3.334 1 94.31 256 THR B O 1
ATOM 7018 N N . ASP B 1 257 ? 16.75 -17.812 3.295 1 94.94 257 ASP B N 1
ATOM 7019 C CA . ASP B 1 257 ? 17.531 -18.938 3.799 1 94.94 257 ASP B CA 1
ATOM 7020 C C . ASP B 1 257 ? 17.672 -20.031 2.74 1 94.94 257 ASP B C 1
ATOM 7022 O O . ASP B 1 257 ? 16.672 -20.625 2.311 1 94.94 257 ASP B O 1
ATOM 7026 N N . ILE B 1 258 ? 18.922 -20.375 2.439 1 95.25 258 ILE B N 1
ATOM 7027 C CA . ILE B 1 258 ? 19.219 -21.344 1.386 1 95.25 258 ILE B CA 1
ATOM 7028 C C . ILE B 1 258 ? 18.719 -22.719 1.796 1 95.25 258 ILE B C 1
ATOM 7030 O O . ILE B 1 258 ? 18.359 -23.531 0.942 1 95.25 258 ILE B O 1
ATOM 7034 N N . ARG B 1 259 ? 18.688 -23.047 3.088 1 94.56 259 ARG B N 1
ATOM 7035 C CA . ARG B 1 259 ? 18.219 -24.344 3.562 1 94.56 259 ARG B CA 1
ATOM 7036 C C . ARG B 1 259 ? 16.75 -24.562 3.205 1 94.56 259 ARG B C 1
ATOM 7038 O O . ARG B 1 259 ? 16.359 -25.672 2.852 1 94.56 259 ARG B O 1
ATOM 7045 N N . ARG B 1 260 ? 16.031 -23.531 3.291 1 92.5 260 ARG B N 1
ATOM 7046 C CA . ARG B 1 260 ? 14.609 -23.609 2.943 1 92.5 260 ARG B CA 1
ATOM 7047 C C . ARG B 1 260 ? 14.43 -23.828 1.445 1 92.5 260 ARG B C 1
ATOM 7049 O O . ARG B 1 260 ? 13.523 -24.547 1.026 1 92.5 260 ARG B O 1
ATOM 7056 N N . ILE B 1 261 ? 15.234 -23.203 0.694 1 94.56 261 ILE B N 1
ATOM 7057 C CA . ILE B 1 261 ? 15.195 -23.375 -0.754 1 94.56 261 ILE B CA 1
ATOM 7058 C C . ILE B 1 261 ? 15.508 -24.828 -1.113 1 94.56 261 ILE B C 1
ATOM 7060 O O . ILE B 1 261 ? 14.797 -25.438 -1.913 1 94.56 261 ILE B O 1
ATOM 7064 N N . LYS B 1 262 ? 16.531 -25.359 -0.51 1 95.38 262 LYS B N 1
ATOM 7065 C CA . LYS B 1 262 ? 16.922 -26.734 -0.79 1 95.38 262 LYS B CA 1
ATOM 7066 C C . LYS B 1 262 ? 15.812 -27.719 -0.458 1 95.38 262 LYS B C 1
ATOM 7068 O O . LYS B 1 262 ? 15.547 -28.656 -1.219 1 95.38 262 LYS B O 1
ATOM 7073 N N . MET B 1 263 ? 15.203 -27.469 0.643 1 93.44 263 MET B N 1
ATOM 7074 C CA . MET B 1 263 ? 14.102 -28.344 1.055 1 93.44 263 MET B CA 1
ATOM 7075 C C . MET B 1 263 ? 12.953 -28.281 0.051 1 93.44 263 MET B C 1
ATOM 7077 O O . MET B 1 263 ? 12.398 -29.312 -0.32 1 93.44 263 MET B O 1
ATOM 7081 N N . ALA B 1 264 ? 12.609 -27.094 -0.357 1 93.94 264 ALA B N 1
ATOM 7082 C CA . ALA B 1 264 ? 11.523 -26.906 -1.318 1 93.94 264 ALA B CA 1
ATOM 7083 C C . ALA B 1 264 ? 11.867 -27.547 -2.662 1 93.94 264 ALA B C 1
ATOM 7085 O O . ALA B 1 264 ? 11.008 -28.156 -3.301 1 93.94 264 ALA B O 1
ATOM 7086 N N . VAL B 1 265 ? 13.086 -27.422 -3.074 1 96.44 265 VAL B N 1
ATOM 7087 C CA . VAL B 1 265 ? 13.531 -27.969 -4.352 1 96.44 265 VAL B CA 1
ATOM 7088 C C . VAL B 1 265 ? 13.469 -29.5 -4.309 1 96.44 265 VAL B C 1
ATOM 7090 O O . VAL B 1 265 ? 13.078 -30.125 -5.289 1 96.44 265 VAL B O 1
ATOM 7093 N N . ARG B 1 266 ? 13.867 -30.094 -3.203 1 96.38 266 ARG B N 1
ATOM 7094 C CA . ARG B 1 266 ? 13.82 -31.547 -3.057 1 96.38 266 ARG B CA 1
ATOM 7095 C C . ARG B 1 266 ? 12.398 -32.062 -3.223 1 96.38 266 ARG B C 1
ATOM 7097 O O . ARG B 1 266 ? 12.164 -33.031 -3.955 1 96.38 266 ARG B O 1
ATOM 7104 N N . GLU B 1 267 ? 11.523 -31.391 -2.541 1 94.94 267 GLU B N 1
ATOM 7105 C CA . GLU B 1 267 ? 10.117 -31.781 -2.639 1 94.94 267 GLU B CA 1
ATOM 7106 C C . GLU B 1 267 ? 9.602 -31.641 -4.066 1 94.94 267 GLU B C 1
ATOM 7108 O O . GLU B 1 267 ? 8.906 -32.531 -4.578 1 94.94 267 GLU B O 1
ATOM 7113 N N . ALA B 1 268 ? 9.906 -30.547 -4.715 1 96.25 268 ALA B N 1
ATOM 7114 C CA . ALA B 1 268 ? 9.469 -30.297 -6.086 1 96.25 268 ALA B CA 1
ATOM 71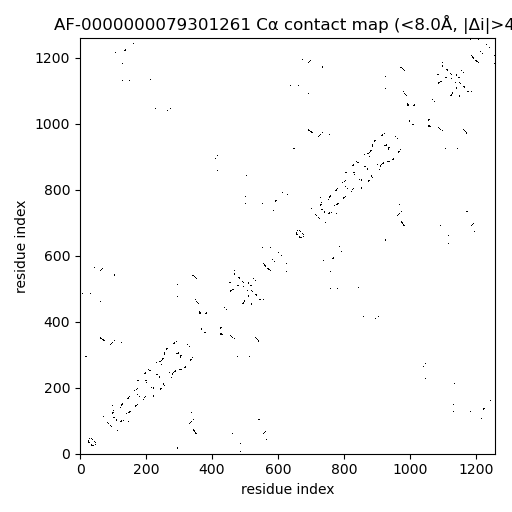15 C C . ALA B 1 268 ? 10.047 -31.328 -7.051 1 96.25 268 ALA B C 1
ATOM 7117 O O . ALA B 1 268 ? 9.344 -31.812 -7.938 1 96.25 268 ALA B O 1
ATOM 7118 N N . ALA B 1 269 ? 11.312 -31.609 -6.867 1 97.75 269 ALA B N 1
ATOM 7119 C CA . ALA B 1 269 ? 11.977 -32.594 -7.719 1 97.75 269 ALA B CA 1
ATOM 7120 C C . ALA B 1 269 ? 11.352 -33.969 -7.547 1 97.75 269 ALA B C 1
ATOM 7122 O O . ALA B 1 269 ? 11.188 -34.719 -8.523 1 97.75 269 ALA B O 1
ATOM 7123 N N . GLN B 1 270 ? 11.055 -34.312 -6.301 1 97.25 270 GLN B N 1
ATOM 7124 C CA . GLN B 1 270 ? 10.383 -35.594 -6.055 1 97.25 270 GLN B CA 1
ATOM 7125 C C . GLN B 1 270 ? 9.039 -35.656 -6.773 1 97.25 270 GLN B C 1
ATOM 7127 O O . GLN B 1 270 ? 8.648 -36.688 -7.277 1 97.25 270 GLN B O 1
ATOM 7132 N N . THR B 1 271 ? 8.336 -34.562 -6.773 1 97.25 271 THR B N 1
ATOM 7133 C CA . THR B 1 271 ? 7.043 -34.5 -7.453 1 97.25 271 THR B CA 1
ATOM 7134 C C . THR B 1 271 ? 7.215 -34.688 -8.961 1 97.25 271 THR B C 1
ATOM 7136 O O . THR B 1 271 ? 6.398 -35.312 -9.617 1 97.25 271 THR B O 1
ATOM 7139 N N . TYR B 1 272 ? 8.242 -34.062 -9.516 1 98 272 TYR B N 1
ATOM 7140 C CA . TYR B 1 272 ? 8.602 -34.281 -10.914 1 98 272 TYR B CA 1
ATOM 7141 C C . TYR B 1 272 ? 8.773 -35.781 -11.219 1 98 272 TYR B C 1
ATOM 7143 O O . TYR B 1 272 ? 8.172 -36.281 -12.164 1 98 272 TYR B O 1
ATOM 7151 N N . VAL B 1 273 ? 9.539 -36.406 -10.383 1 98.19 273 VAL B N 1
ATOM 7152 C CA . VAL B 1 273 ? 9.836 -37.844 -10.555 1 98.19 273 VAL B CA 1
ATOM 7153 C C . VAL B 1 273 ? 8.539 -38.656 -10.492 1 98.19 273 VAL B C 1
ATOM 7155 O O . VAL B 1 273 ? 8.289 -39.5 -11.352 1 98.19 273 VAL B O 1
ATOM 7158 N N . GLN B 1 274 ? 7.762 -38.375 -9.5 1 97.62 274 GLN B N 1
ATOM 7159 C CA . GLN B 1 274 ? 6.539 -39.156 -9.281 1 97.62 274 GLN B CA 1
ATOM 7160 C C . GLN B 1 274 ? 5.555 -38.969 -10.43 1 97.62 274 GLN B C 1
ATOM 7162 O O . GLN B 1 274 ? 4.852 -39.906 -10.805 1 97.62 274 GLN B O 1
ATOM 7167 N N . LEU B 1 275 ? 5.434 -37.75 -10.969 1 98 275 LEU B N 1
ATOM 7168 C CA . LEU B 1 275 ? 4.543 -37.5 -12.102 1 98 275 LEU B CA 1
ATOM 7169 C C . LEU B 1 275 ? 5.023 -38.219 -13.344 1 98 275 LEU B C 1
ATOM 7171 O O . LEU B 1 275 ? 4.215 -38.75 -14.125 1 98 275 LEU B O 1
ATOM 7175 N N . ARG B 1 276 ? 6.324 -38.312 -13.555 1 97.81 276 ARG B N 1
ATOM 7176 C CA . ARG B 1 276 ? 6.867 -39.062 -14.672 1 97.81 276 ARG B CA 1
ATOM 7177 C C . ARG B 1 276 ? 6.57 -40.562 -14.523 1 97.81 276 ARG B C 1
ATOM 7179 O O . ARG B 1 276 ? 6.238 -41.219 -15.508 1 97.81 276 ARG B O 1
ATOM 7186 N N . LYS B 1 277 ? 6.672 -41.031 -13.312 1 96.56 277 LYS B N 1
ATOM 7187 C CA . LYS B 1 277 ? 6.367 -42.438 -13.039 1 96.56 277 LYS B CA 1
ATOM 7188 C C . LYS B 1 277 ? 4.898 -42.719 -13.312 1 96.56 277 LYS B C 1
ATOM 7190 O O . LYS B 1 277 ? 4.539 -43.875 -13.578 1 96.56 277 LYS B O 1
ATOM 7195 N N . LEU B 1 278 ? 4.086 -41.719 -13.211 1 96.81 278 LEU B N 1
ATOM 7196 C CA . LEU B 1 278 ? 2.67 -41.875 -13.531 1 96.81 278 LEU B CA 1
ATOM 7197 C C . LEU B 1 278 ? 2.438 -41.781 -15.039 1 96.81 278 LEU B C 1
ATOM 7199 O O . LEU B 1 278 ? 1.305 -41.938 -15.5 1 96.81 278 LEU B O 1
ATOM 7203 N N . GLY B 1 279 ? 3.461 -41.469 -15.773 1 96.94 279 GLY B N 1
ATOM 7204 C CA . GLY B 1 279 ? 3.375 -41.531 -17.219 1 96.94 279 GLY B CA 1
ATOM 7205 C C . GLY B 1 279 ? 3.455 -40.188 -17.906 1 96.94 279 GLY B C 1
ATOM 7206 O O . GLY B 1 279 ? 3.471 -40.094 -19.125 1 96.94 279 GLY B O 1
ATOM 7207 N N . ALA B 1 280 ? 3.473 -39.094 -17.188 1 97.31 280 ALA B N 1
ATOM 7208 C CA . ALA B 1 280 ? 3.553 -37.781 -17.781 1 97.31 280 ALA B CA 1
ATOM 7209 C C . ALA B 1 280 ? 4.965 -37.469 -18.281 1 97.31 280 ALA B C 1
ATOM 7211 O O . ALA B 1 280 ? 5.938 -37.625 -17.547 1 97.31 280 ALA B O 1
ATOM 7212 N N . PRO B 1 281 ? 5.09 -37.094 -19.5 1 97.25 281 PRO B N 1
ATOM 7213 C CA . PRO B 1 281 ? 6.422 -36.812 -20.016 1 97.25 281 PRO B CA 1
ATOM 7214 C C . PRO B 1 281 ? 6.902 -35.406 -19.656 1 97.25 281 PRO B C 1
ATOM 7216 O O . PRO B 1 281 ? 7.266 -34.625 -20.531 1 97.25 281 PRO B O 1
ATOM 7219 N N . LEU B 1 282 ? 6.996 -35.125 -18.406 1 98.12 282 LEU B N 1
ATOM 7220 C CA . LEU B 1 282 ? 7.395 -33.812 -17.938 1 98.12 282 LEU B CA 1
ATOM 7221 C C . LEU B 1 282 ? 8.758 -33.406 -18.516 1 98.12 282 LEU B C 1
ATOM 7223 O O . LEU B 1 282 ? 9.68 -34.219 -18.531 1 98.12 282 LEU B O 1
ATOM 7227 N N . ALA B 1 283 ? 8.789 -32.188 -19 1 97.88 283 ALA B N 1
ATOM 7228 C CA . ALA B 1 283 ? 10.031 -31.641 -19.547 1 97.88 283 ALA B CA 1
ATOM 7229 C C . ALA B 1 283 ? 10.578 -30.531 -18.656 1 97.88 283 ALA B C 1
ATOM 7231 O O . ALA B 1 283 ? 11.789 -30.297 -18.625 1 97.88 283 ALA B O 1
ATOM 7232 N N . TYR B 1 284 ? 9.695 -29.844 -17.953 1 98.56 284 TYR B N 1
ATOM 7233 C CA . TYR B 1 284 ? 10.086 -28.656 -17.219 1 98.56 284 TYR B CA 1
ATOM 7234 C C . TYR B 1 284 ? 9.805 -28.812 -15.734 1 98.56 284 TYR B C 1
ATOM 7236 O O . TYR B 1 284 ? 8.773 -29.375 -15.352 1 98.56 284 TYR B O 1
ATOM 7244 N N . LEU B 1 285 ? 10.703 -28.391 -14.883 1 98.69 285 LEU B N 1
ATOM 7245 C CA . LEU B 1 285 ? 10.508 -28.156 -13.453 1 98.69 285 LEU B CA 1
ATOM 7246 C C . LEU B 1 285 ? 10.648 -26.672 -13.125 1 98.69 285 LEU B C 1
ATOM 7248 O O . LEU B 1 285 ? 11.758 -26.156 -13.055 1 98.69 285 LEU B O 1
ATOM 7252 N N . ASN B 1 286 ? 9.5 -26.031 -12.992 1 98.44 286 ASN B N 1
ATOM 7253 C CA . ASN B 1 286 ? 9.461 -24.609 -12.656 1 98.44 286 ASN B CA 1
ATOM 7254 C C . ASN B 1 286 ? 9.477 -24.391 -11.141 1 98.44 286 ASN B C 1
ATOM 7256 O O . ASN B 1 286 ? 8.492 -24.672 -10.461 1 98.44 286 ASN B O 1
ATOM 7260 N N . LEU B 1 287 ? 10.562 -23.938 -10.703 1 96.44 287 LEU B N 1
ATOM 7261 C CA . LEU B 1 287 ? 10.766 -23.797 -9.266 1 96.44 287 LEU B CA 1
ATOM 7262 C C . LEU B 1 287 ? 10.305 -22.422 -8.781 1 96.44 287 LEU B C 1
ATOM 7264 O O . LEU B 1 287 ? 10.523 -22.062 -7.621 1 96.44 287 LEU B O 1
ATOM 7268 N N . GLY B 1 288 ? 9.672 -21.688 -9.695 1 92.44 288 GLY B N 1
ATOM 7269 C CA . GLY B 1 288 ? 9.062 -20.422 -9.328 1 92.44 288 GLY B CA 1
ATOM 7270 C C . GLY B 1 288 ? 10.062 -19.391 -8.867 1 92.44 288 GLY B C 1
ATOM 7271 O O . GLY B 1 288 ? 11.086 -19.172 -9.523 1 92.44 288 GLY B O 1
ATOM 7272 N N . GLY B 1 289 ? 9.672 -18.656 -7.82 1 87.19 289 GLY B N 1
ATOM 7273 C CA . GLY B 1 289 ? 10.492 -17.578 -7.312 1 87.19 289 GLY B CA 1
ATOM 7274 C C . GLY B 1 289 ? 11.336 -17.969 -6.113 1 87.19 289 GLY B C 1
ATOM 7275 O O . GLY B 1 289 ? 11.836 -19.094 -6.051 1 87.19 289 GLY B O 1
ATOM 7276 N N . GLY B 1 290 ? 11.719 -17.016 -5.414 1 87.06 290 GLY B N 1
ATOM 7277 C CA . GLY B 1 290 ? 12.398 -17.266 -4.148 1 87.06 290 GLY B CA 1
ATOM 7278 C C . GLY B 1 290 ? 13.773 -16.641 -4.078 1 87.06 290 GLY B C 1
ATOM 7279 O O . GLY B 1 290 ? 14.281 -16.359 -2.988 1 87.06 290 GLY B O 1
ATOM 7280 N N . LEU B 1 291 ? 14.359 -16.453 -5.289 1 95.38 291 LEU B N 1
ATOM 7281 C CA . LEU B 1 291 ? 15.68 -15.836 -5.281 1 95.38 291 LEU B CA 1
ATOM 7282 C C . LEU B 1 291 ? 15.633 -14.453 -4.633 1 95.38 291 LEU B C 1
ATOM 7284 O O . LEU B 1 291 ? 14.938 -13.562 -5.121 1 95.38 291 LEU B O 1
ATOM 7288 N N . ALA B 1 292 ? 16.375 -14.32 -3.568 1 96.31 292 ALA B N 1
ATOM 7289 C CA . ALA B 1 292 ? 16.266 -13.117 -2.746 1 96.31 292 ALA B CA 1
ATOM 7290 C C . ALA B 1 292 ? 17.312 -12.078 -3.162 1 96.31 292 ALA B C 1
ATOM 7292 O O . ALA B 1 292 ? 18.297 -12.406 -3.834 1 96.31 292 ALA B O 1
ATOM 7293 N N . VAL B 1 293 ? 17.031 -10.883 -2.895 1 96.81 293 VAL B N 1
ATOM 7294 C CA . VAL B 1 293 ? 17.969 -9.766 -2.963 1 96.81 293 VAL B CA 1
ATOM 7295 C C . VAL B 1 293 ? 18.438 -9.398 -1.558 1 96.81 293 VAL B C 1
ATOM 7297 O O . VAL B 1 293 ? 17.641 -9.383 -0.615 1 96.81 293 VAL B O 1
ATOM 7300 N N . ASP B 1 294 ? 19.719 -9.25 -1.395 1 95.94 294 ASP B N 1
ATOM 7301 C CA . ASP B 1 294 ? 20.281 -8.82 -0.124 1 95.94 294 ASP B CA 1
ATOM 7302 C C . ASP B 1 294 ? 20.25 -7.297 0.009 1 95.94 294 ASP B C 1
ATOM 7304 O O . ASP B 1 294 ? 21.281 -6.629 -0.163 1 95.94 294 ASP B O 1
ATOM 7308 N N . TYR B 1 295 ? 19.219 -6.766 0.513 1 96.38 295 TYR B N 1
ATOM 7309 C CA . TYR B 1 295 ? 18.984 -5.328 0.583 1 96.38 295 TYR B CA 1
ATOM 7310 C C . TYR B 1 295 ? 19.875 -4.68 1.638 1 96.38 295 TYR B C 1
ATOM 7312 O O . TYR B 1 295 ? 20.297 -3.531 1.483 1 96.38 295 TYR B O 1
ATOM 7320 N N . ASP B 1 296 ? 20.031 -5.348 2.758 1 93.88 296 ASP B N 1
ATOM 7321 C CA . ASP B 1 296 ? 20.734 -4.688 3.85 1 93.88 296 ASP B CA 1
ATOM 7322 C C . ASP B 1 296 ? 22.219 -5.039 3.83 1 93.88 296 ASP B C 1
ATOM 7324 O O . ASP B 1 296 ? 23.016 -4.473 4.59 1 93.88 296 ASP B O 1
ATOM 7328 N N . GLY B 1 297 ? 22.609 -6.031 3.029 1 93.5 297 GLY B N 1
ATOM 7329 C CA . GLY B 1 297 ? 24.016 -6.352 2.838 1 93.5 297 GLY B CA 1
ATOM 7330 C C . GLY B 1 297 ? 24.578 -7.254 3.922 1 93.5 297 GLY B C 1
ATOM 7331 O O . GLY B 1 297 ? 25.766 -7.586 3.91 1 93.5 297 GLY B O 1
ATOM 7332 N N . SER B 1 298 ? 23.812 -7.766 4.797 1 92.44 298 SER B N 1
ATOM 7333 C CA . SER B 1 298 ? 24.281 -8.5 5.965 1 92.44 298 SER B CA 1
ATOM 7334 C C . SER B 1 298 ? 24.594 -9.953 5.617 1 92.44 298 SER B C 1
ATOM 7336 O O . SER B 1 298 ? 25.266 -10.648 6.379 1 92.44 298 SER B O 1
ATOM 7338 N N . LYS B 1 299 ? 24.031 -10.438 4.508 1 93.31 299 LYS B N 1
ATOM 7339 C CA . LYS B 1 299 ? 24.219 -11.82 4.09 1 93.31 299 LYS B CA 1
ATOM 7340 C C . LYS B 1 299 ? 23.734 -12.789 5.164 1 93.31 299 LYS B C 1
ATOM 7342 O O . LYS B 1 299 ? 24.406 -13.773 5.48 1 93.31 299 LYS B O 1
ATOM 7347 N N . THR B 1 300 ? 22.672 -12.43 5.754 1 92.81 300 THR B N 1
ATOM 7348 C CA . THR B 1 300 ? 22.047 -13.242 6.785 1 92.81 300 THR B CA 1
ATOM 7349 C C . THR B 1 300 ? 20.641 -13.656 6.359 1 92.81 300 THR B C 1
ATOM 7351 O O . THR B 1 300 ? 20.203 -13.359 5.246 1 92.81 300 THR B O 1
ATOM 7354 N N . ASN B 1 301 ? 19.922 -14.336 7.254 1 91.81 301 ASN B N 1
ATOM 7355 C CA . ASN B 1 301 ? 18.547 -14.734 6.969 1 91.81 301 ASN B CA 1
ATOM 7356 C C . ASN B 1 301 ? 17.547 -13.695 7.445 1 91.81 301 ASN B C 1
ATOM 7358 O O . ASN B 1 301 ? 16.344 -13.984 7.586 1 91.81 301 ASN B O 1
ATOM 7362 N N . PHE B 1 302 ? 18.062 -12.445 7.723 1 90.62 302 PHE B N 1
ATOM 7363 C CA . PHE B 1 302 ? 17.188 -11.328 8.031 1 90.62 302 PHE B CA 1
ATOM 7364 C C . PHE B 1 302 ? 16.219 -11.07 6.883 1 90.62 302 PHE B C 1
ATOM 7366 O O . PHE B 1 302 ? 16.531 -11.344 5.723 1 90.62 302 PHE B O 1
ATOM 7373 N N . TYR B 1 303 ? 15.016 -10.547 7.145 1 88.88 303 TYR B N 1
ATOM 7374 C CA . TYR B 1 303 ? 13.938 -10.453 6.16 1 88.88 303 TYR B CA 1
ATOM 7375 C C . TYR B 1 303 ? 14.352 -9.578 4.98 1 88.88 303 TYR B C 1
ATOM 7377 O O . TYR B 1 303 ? 13.828 -9.734 3.875 1 88.88 303 TYR B O 1
ATOM 7385 N N . ALA B 1 304 ? 15.242 -8.68 5.184 1 91.56 304 ALA B N 1
ATOM 7386 C CA . ALA B 1 304 ? 15.695 -7.793 4.113 1 91.56 304 ALA B CA 1
ATOM 7387 C C . ALA B 1 304 ? 17.062 -8.227 3.58 1 91.56 304 ALA B C 1
ATOM 7389 O O . ALA B 1 304 ? 17.844 -7.398 3.115 1 91.56 304 ALA B O 1
ATOM 7390 N N . SER B 1 305 ? 17.359 -9.516 3.697 1 93.25 305 SER B N 1
ATOM 7391 C CA . SER B 1 305 ? 18.656 -10.008 3.252 1 93.25 305 SER B CA 1
ATOM 7392 C C . SER B 1 305 ? 18.531 -11.398 2.639 1 93.25 305 SER B C 1
ATOM 7394 O O . SER B 1 305 ? 17.469 -11.789 2.182 1 93.25 305 SER B O 1
ATOM 7396 N N . ALA B 1 306 ? 19.641 -12.031 2.387 1 94.31 306 ALA B N 1
ATOM 7397 C CA . ALA B 1 306 ? 19.781 -13.422 1.959 1 94.31 306 ALA B CA 1
ATOM 7398 C C . ALA B 1 306 ? 21.125 -13.992 2.393 1 94.31 306 ALA B C 1
ATOM 7400 O O . ALA B 1 306 ? 22.156 -13.312 2.303 1 94.31 306 ALA B O 1
ATOM 7401 N N . ASN B 1 307 ? 21.172 -15.172 2.865 1 96 307 ASN B N 1
ATOM 7402 C CA . ASN B 1 307 ? 22.406 -15.773 3.346 1 96 307 ASN B CA 1
ATOM 7403 C C . ASN B 1 307 ? 23.109 -16.562 2.25 1 96 307 ASN B C 1
ATOM 7405 O O . ASN B 1 307 ? 23.906 -17.453 2.541 1 96 307 ASN B O 1
ATOM 7409 N N . TYR B 1 308 ? 22.781 -16.359 1.027 1 96.94 308 TYR B N 1
ATOM 7410 C CA . TYR B 1 308 ? 23.359 -17.031 -0.123 1 96.94 308 TYR B CA 1
ATOM 7411 C C . TYR B 1 308 ? 23.547 -16.078 -1.292 1 96.94 308 TYR B C 1
ATOM 7413 O O . TYR B 1 308 ? 22.984 -14.977 -1.298 1 96.94 308 TYR B O 1
ATOM 7421 N N . THR B 1 309 ? 24.391 -16.422 -2.225 1 96.25 309 THR B N 1
ATOM 7422 C CA . THR B 1 309 ? 24.609 -15.664 -3.455 1 96.25 309 THR B CA 1
ATOM 7423 C C . THR B 1 309 ? 23.844 -16.297 -4.617 1 96.25 309 THR B C 1
ATOM 7425 O O . THR B 1 309 ? 23.344 -17.422 -4.504 1 96.25 309 THR B O 1
ATOM 7428 N N . LEU B 1 310 ? 23.781 -15.617 -5.723 1 97 310 LEU B N 1
ATOM 7429 C CA . LEU B 1 310 ? 23.109 -16.109 -6.918 1 97 310 LEU B CA 1
ATOM 7430 C C . LEU B 1 310 ? 23.766 -17.391 -7.418 1 97 310 LEU B C 1
ATOM 7432 O O . LEU B 1 310 ? 23.078 -18.375 -7.723 1 97 310 LEU B O 1
ATOM 7436 N N . PRO B 1 311 ? 25.094 -17.453 -7.473 1 97.56 311 PRO B N 1
ATOM 7437 C CA . PRO B 1 311 ? 25.719 -18.719 -7.891 1 97.56 311 PRO B CA 1
ATOM 7438 C C . PRO B 1 311 ? 25.406 -19.875 -6.949 1 97.56 311 PRO B C 1
ATOM 7440 O O . PRO B 1 311 ? 25.141 -20.984 -7.406 1 97.56 311 PRO B O 1
ATOM 7443 N N . GLU B 1 312 ? 25.391 -19.578 -5.66 1 97.56 312 GLU B N 1
ATOM 7444 C CA . GLU B 1 312 ? 25.062 -20.625 -4.699 1 97.56 312 GLU B CA 1
ATOM 7445 C C . GLU B 1 312 ? 23.625 -21.109 -4.891 1 97.56 312 GLU B C 1
ATOM 7447 O O . GLU B 1 312 ? 23.344 -22.297 -4.793 1 97.56 312 GLU B O 1
ATOM 7452 N N . TYR B 1 313 ? 22.828 -20.172 -5.086 1 97.62 313 TYR B N 1
ATOM 7453 C CA . TYR B 1 313 ? 21.438 -20.484 -5.387 1 97.62 313 TYR B CA 1
ATOM 7454 C C . TYR B 1 313 ? 21.328 -21.422 -6.582 1 97.62 313 TYR B C 1
ATOM 7456 O O . TYR B 1 313 ? 20.688 -22.469 -6.504 1 97.62 313 TYR B O 1
ATOM 7464 N N . ALA B 1 314 ? 21.938 -21.062 -7.711 1 98.38 314 ALA B N 1
ATOM 7465 C CA . ALA B 1 314 ? 21.922 -21.875 -8.922 1 98.38 314 ALA B CA 1
ATOM 7466 C C . ALA B 1 314 ? 22.516 -23.266 -8.672 1 98.38 314 ALA B C 1
ATOM 7468 O O . ALA B 1 314 ? 21.938 -24.266 -9.078 1 98.38 314 ALA B O 1
ATOM 7469 N N . GLU B 1 315 ? 23.641 -23.281 -7.969 1 98.44 315 GLU B N 1
ATOM 7470 C CA . GLU B 1 315 ? 24.312 -24.547 -7.688 1 98.44 315 GLU B CA 1
ATOM 7471 C C . GLU B 1 315 ? 23.422 -25.484 -6.863 1 98.44 315 GLU B C 1
ATOM 7473 O O . GLU B 1 315 ? 23.328 -26.672 -7.152 1 98.44 315 GLU B O 1
ATOM 7478 N N . ASP B 1 316 ? 22.797 -24.906 -5.902 1 97.81 316 ASP B N 1
ATOM 7479 C CA . ASP B 1 316 ? 21.969 -25.719 -5.02 1 97.81 316 ASP B CA 1
ATOM 7480 C C . ASP B 1 316 ? 20.75 -26.266 -5.762 1 97.81 316 ASP B C 1
ATOM 7482 O O . ASP B 1 316 ? 20.375 -27.422 -5.578 1 97.81 316 ASP B O 1
ATOM 7486 N N . LEU B 1 317 ? 20.109 -25.453 -6.551 1 98.19 317 LEU B N 1
ATOM 7487 C CA . LEU B 1 317 ? 18.953 -25.906 -7.309 1 98.19 317 LEU B CA 1
ATOM 7488 C C . LEU B 1 317 ? 19.344 -27.031 -8.266 1 98.19 317 LEU B C 1
ATOM 7490 O O . LEU B 1 317 ? 18.656 -28.047 -8.352 1 98.19 317 LEU B O 1
ATOM 7494 N N . VAL B 1 318 ? 20.484 -26.844 -8.977 1 98.62 318 VAL B N 1
ATOM 7495 C CA . VAL B 1 318 ? 20.953 -27.812 -9.953 1 98.62 318 VAL B CA 1
ATOM 7496 C C . VAL B 1 318 ? 21.344 -29.109 -9.25 1 98.62 318 VAL B C 1
ATOM 7498 O O . VAL B 1 318 ? 20.906 -30.203 -9.633 1 98.62 318 VAL B O 1
ATOM 7501 N N . TYR B 1 319 ? 22.078 -28.969 -8.164 1 98.5 319 TYR B N 1
ATOM 7502 C CA . TYR B 1 319 ? 22.625 -30.141 -7.469 1 98.5 319 TYR B CA 1
ATOM 7503 C C . TYR B 1 319 ? 21.516 -30.969 -6.832 1 98.5 319 TYR B C 1
ATOM 7505 O O . TYR B 1 319 ? 21.469 -32.188 -7.004 1 98.5 319 TYR B O 1
ATOM 7513 N N . VAL B 1 320 ? 20.672 -30.328 -6.074 1 98 320 VAL B N 1
ATOM 7514 C CA . VAL B 1 320 ? 19.609 -31.031 -5.363 1 98 320 VAL B CA 1
ATOM 7515 C C . VAL B 1 320 ? 18.688 -31.719 -6.363 1 98 320 VAL B C 1
ATOM 7517 O O . VAL B 1 320 ? 18.312 -32.875 -6.172 1 98 320 VAL B O 1
ATOM 7520 N N . THR B 1 321 ? 18.297 -31.047 -7.477 1 98.5 321 THR B N 1
ATOM 7521 C CA . THR B 1 321 ? 17.453 -31.656 -8.492 1 98.5 321 THR B CA 1
ATOM 7522 C C . THR B 1 321 ? 18.125 -32.875 -9.109 1 98.5 321 THR B C 1
ATOM 7524 O O . THR B 1 321 ? 17.516 -33.938 -9.242 1 98.5 321 THR B O 1
ATOM 7527 N N . LYS B 1 322 ? 19.391 -32.688 -9.469 1 98.56 322 LYS B N 1
ATOM 7528 C CA . LYS B 1 322 ? 20.172 -33.781 -10.062 1 98.56 322 LYS B CA 1
ATOM 7529 C C . LYS B 1 322 ? 20.172 -35 -9.164 1 98.56 322 LYS B C 1
ATOM 7531 O O . LYS B 1 322 ? 19.906 -36.125 -9.617 1 98.56 322 LYS B O 1
ATOM 7536 N N . GLU B 1 323 ? 20.438 -34.781 -7.914 1 98.06 323 GLU B N 1
ATOM 7537 C CA . GLU B 1 323 ? 20.516 -35.875 -6.957 1 98.06 323 GLU B CA 1
ATOM 7538 C C . GLU B 1 323 ? 19.203 -36.656 -6.871 1 98.06 323 GLU B C 1
ATOM 7540 O O . GLU B 1 323 ? 19.188 -37.875 -6.906 1 98.06 323 GLU B O 1
ATOM 7545 N N . VAL B 1 324 ? 18.141 -35.938 -6.77 1 97.94 324 VAL B N 1
ATOM 7546 C CA . VAL B 1 324 ? 16.828 -36.531 -6.586 1 97.94 324 VAL B CA 1
ATOM 7547 C C . VAL B 1 324 ? 16.438 -37.312 -7.844 1 97.94 324 VAL B C 1
ATOM 7549 O O . VAL B 1 324 ? 15.992 -38.469 -7.758 1 97.94 324 VAL B O 1
ATOM 7552 N N . VAL B 1 325 ? 16.609 -36.75 -9.016 1 98 325 VAL B N 1
ATOM 7553 C CA . VAL B 1 325 ? 16.109 -37.344 -10.25 1 98 325 VAL B CA 1
ATOM 7554 C C . VAL B 1 325 ? 16.984 -38.5 -10.648 1 98 325 VAL B C 1
ATOM 7556 O O . VAL B 1 325 ? 16.469 -39.531 -11.109 1 98 325 VAL B O 1
ATOM 7559 N N . GLU B 1 326 ? 18.312 -38.406 -10.469 1 97.69 326 GLU B N 1
ATOM 7560 C CA . GLU B 1 326 ? 19.219 -39.5 -10.805 1 97.69 326 GLU B CA 1
ATOM 7561 C C . GLU B 1 326 ? 18.984 -40.719 -9.898 1 97.69 326 GLU B C 1
ATOM 7563 O O . GLU B 1 326 ? 19.078 -41.844 -10.344 1 97.69 326 GLU B O 1
ATOM 7568 N N . ALA B 1 327 ? 18.734 -40.375 -8.656 1 96.56 327 ALA B N 1
ATOM 7569 C CA . ALA B 1 327 ? 18.484 -41.469 -7.699 1 96.56 327 ALA B CA 1
ATOM 7570 C C . ALA B 1 327 ? 17.297 -42.312 -8.133 1 96.56 327 ALA B C 1
ATOM 7572 O O . ALA B 1 327 ? 17.203 -43.5 -7.766 1 96.56 327 ALA B O 1
ATOM 7573 N N . GLN B 1 328 ? 16.469 -41.812 -8.922 1 95.62 328 GLN B N 1
ATOM 7574 C CA . GLN B 1 328 ? 15.25 -42.5 -9.312 1 95.62 328 GLN B CA 1
ATOM 7575 C C . GLN B 1 328 ? 15.273 -42.875 -10.797 1 95.62 328 GLN B C 1
ATOM 7577 O O . GLN B 1 328 ? 14.258 -43.281 -11.352 1 95.62 328 GLN B O 1
ATOM 7582 N N . GLY B 1 329 ? 16.344 -42.594 -11.477 1 95.94 329 GLY B N 1
ATOM 7583 C CA . GLY B 1 329 ? 16.562 -43 -12.859 1 95.94 329 GLY B CA 1
ATOM 7584 C C . GLY B 1 329 ? 15.742 -42.188 -13.844 1 95.94 329 GLY B C 1
ATOM 7585 O O . GLY B 1 329 ? 15.359 -42.688 -14.906 1 95.94 329 GLY B O 1
ATOM 7586 N N . GLU B 1 330 ? 15.305 -41.031 -13.508 1 97.38 330 GLU B N 1
ATOM 7587 C CA . GLU B 1 330 ? 14.555 -40.156 -14.391 1 97.38 330 GLU B CA 1
ATOM 7588 C C . GLU B 1 330 ? 15.461 -39.125 -15.047 1 97.38 330 GLU B C 1
ATOM 7590 O O . GLU B 1 330 ? 16.547 -38.812 -14.531 1 97.38 330 GLU B O 1
ATOM 7595 N N . PRO B 1 331 ? 15.133 -38.625 -16.203 1 98 331 PRO B N 1
ATOM 7596 C CA . PRO B 1 331 ? 15.969 -37.625 -16.875 1 98 331 PRO B CA 1
ATOM 7597 C C . PRO B 1 331 ? 15.953 -36.25 -16.156 1 98 331 PRO B C 1
ATOM 7599 O O . PRO B 1 331 ? 14.977 -35.938 -15.484 1 98 331 PRO B O 1
ATOM 7602 N N . HIS B 1 332 ? 17.047 -35.531 -16.328 1 98.44 332 HIS B N 1
ATOM 7603 C CA . HIS B 1 332 ? 17.125 -34.156 -15.805 1 98.44 332 HIS B CA 1
ATOM 7604 C C . HIS B 1 332 ? 16.109 -33.25 -16.484 1 98.44 332 HIS B C 1
ATOM 7606 O O . HIS B 1 332 ? 16.109 -33.125 -17.719 1 98.44 332 HIS B O 1
ATOM 7612 N N . PRO B 1 333 ? 15.18 -32.688 -15.734 1 98.62 333 PRO B N 1
ATOM 7613 C CA . PRO B 1 333 ? 14.297 -31.688 -16.359 1 98.62 333 PRO B CA 1
ATOM 7614 C C . PRO B 1 333 ? 15.016 -30.391 -16.703 1 98.62 333 PRO B C 1
ATOM 7616 O O . PRO B 1 333 ? 16.094 -30.109 -16.172 1 98.62 333 PRO B O 1
ATOM 7619 N N . THR B 1 334 ? 14.438 -29.625 -17.688 1 98.56 334 THR B N 1
ATOM 7620 C CA . THR B 1 334 ? 14.828 -28.234 -17.812 1 98.56 334 THR B CA 1
ATOM 7621 C C . THR B 1 334 ? 14.383 -27.438 -16.594 1 98.56 334 THR B C 1
ATOM 7623 O O . THR B 1 334 ? 13.195 -27.406 -16.25 1 98.56 334 THR B O 1
ATOM 7626 N N . LEU B 1 335 ? 15.281 -26.844 -15.883 1 98.56 335 LEU B N 1
ATOM 7627 C CA . LEU B 1 335 ? 14.953 -26.031 -14.719 1 98.56 335 LEU B CA 1
ATOM 7628 C C . LEU B 1 335 ? 14.438 -24.656 -15.133 1 98.56 335 LEU B C 1
ATOM 7630 O O . LEU B 1 335 ? 15 -24.031 -16.031 1 98.56 335 LEU B O 1
ATOM 7634 N N . VAL B 1 336 ? 13.32 -24.281 -14.609 1 98.5 336 VAL B N 1
ATOM 7635 C CA . VAL B 1 336 ? 12.727 -22.953 -14.844 1 98.5 336 VAL B CA 1
ATOM 7636 C C . VAL B 1 336 ? 12.656 -22.188 -13.523 1 98.5 336 VAL B C 1
ATOM 7638 O O . VAL B 1 336 ? 12.273 -22.75 -12.492 1 98.5 336 VAL B O 1
ATOM 7641 N N . THR B 1 337 ? 13.117 -20.969 -13.461 1 98 337 THR B N 1
ATOM 7642 C CA . THR B 1 337 ? 12.938 -20.109 -12.305 1 98 337 THR B CA 1
ATOM 7643 C C . THR B 1 337 ? 12.289 -18.781 -12.711 1 98 337 THR B C 1
ATOM 7645 O O . THR B 1 337 ? 12.445 -18.344 -13.852 1 98 337 THR B O 1
ATOM 7648 N N . GLU B 1 338 ? 11.531 -18.203 -11.867 1 97.19 338 GLU B N 1
ATOM 7649 C CA . GLU B 1 338 ? 10.883 -16.906 -12.047 1 97.19 338 GLU B CA 1
ATOM 7650 C C . GLU B 1 338 ? 11.5 -15.852 -11.141 1 97.19 338 GLU B C 1
ATOM 7652 O O . GLU B 1 338 ? 10.906 -15.469 -10.125 1 97.19 338 GLU B O 1
ATOM 7657 N N . SER B 1 339 ? 12.617 -15.336 -11.492 1 96.62 339 SER B N 1
ATOM 7658 C CA . SER B 1 339 ? 13.43 -14.492 -10.617 1 96.62 339 SER B CA 1
ATOM 7659 C C . SER B 1 339 ? 13.258 -13.016 -10.953 1 96.62 339 SER B C 1
ATOM 7661 O O . SER B 1 339 ? 14.227 -12.344 -11.312 1 96.62 339 SER B O 1
ATOM 7663 N N . GLY B 1 340 ? 12.031 -12.453 -10.719 1 96.75 340 GLY B N 1
ATOM 7664 C CA . GLY B 1 340 ? 11.719 -11.086 -11.086 1 96.75 340 GLY B CA 1
ATOM 7665 C C . GLY B 1 340 ? 12.469 -10.062 -10.258 1 96.75 340 GLY B C 1
ATOM 7666 O O . GLY B 1 340 ? 13.172 -9.203 -10.805 1 96.75 340 GLY B O 1
ATOM 7667 N N . ARG B 1 341 ? 12.43 -10.148 -8.938 1 96.38 341 ARG B N 1
ATOM 7668 C CA . ARG B 1 341 ? 13.039 -9.195 -8.016 1 96.38 341 ARG B CA 1
ATOM 7669 C C . ARG B 1 341 ? 14.555 -9.148 -8.203 1 96.38 341 ARG B C 1
ATOM 7671 O O . ARG B 1 341 ? 15.133 -8.062 -8.328 1 96.38 341 ARG B O 1
ATOM 7678 N N . ALA B 1 342 ? 15.172 -10.273 -8.305 1 97 342 ALA B N 1
ATOM 7679 C CA . ALA B 1 342 ? 16.625 -10.367 -8.422 1 97 342 ALA B CA 1
ATOM 7680 C C . ALA B 1 342 ? 17.109 -9.727 -9.719 1 97 342 ALA B C 1
ATOM 7682 O O . ALA B 1 342 ? 18.203 -9.156 -9.766 1 97 342 ALA B O 1
ATOM 7683 N N . VAL B 1 343 ? 16.281 -9.766 -10.703 1 97.88 343 VAL B N 1
ATOM 7684 C CA . VAL B 1 343 ? 16.656 -9.266 -12.016 1 97.88 343 VAL B CA 1
ATOM 7685 C C . VAL B 1 343 ? 16.484 -7.75 -12.062 1 97.88 343 VAL B C 1
ATOM 7687 O O . VAL B 1 343 ? 17.297 -7.047 -12.672 1 97.88 343 VAL B O 1
ATOM 7690 N N . THR B 1 344 ? 15.484 -7.246 -11.344 1 98.25 344 THR B N 1
ATOM 7691 C CA . THR B 1 344 ? 15.109 -5.863 -11.617 1 98.25 344 THR B CA 1
ATOM 7692 C C . THR B 1 344 ? 15.5 -4.949 -10.461 1 98.25 344 THR B C 1
ATOM 7694 O O . THR B 1 344 ? 15.547 -3.729 -10.617 1 98.25 344 THR B O 1
ATOM 7697 N N . ALA B 1 345 ? 15.797 -5.391 -9.32 1 98.25 345 ALA B N 1
ATOM 7698 C CA . ALA B 1 345 ? 15.953 -4.57 -8.117 1 98.25 345 ALA B CA 1
ATOM 7699 C C . ALA B 1 345 ? 17.031 -3.516 -8.312 1 98.25 345 ALA B C 1
ATOM 7701 O O . ALA B 1 345 ? 16.859 -2.354 -7.938 1 98.25 345 ALA B O 1
ATOM 7702 N N . TYR B 1 346 ? 18.141 -3.828 -9.008 1 98.31 346 TYR B N 1
ATOM 7703 C CA . TYR B 1 346 ? 19.375 -3.039 -8.977 1 98.31 346 TYR B CA 1
ATOM 7704 C C . TYR B 1 346 ? 19.328 -1.937 -10.031 1 98.31 346 TYR B C 1
ATOM 7706 O O . TYR B 1 346 ? 20.094 -0.973 -9.953 1 98.31 346 TYR B O 1
ATOM 7714 N N . HIS B 1 347 ? 18.484 -2.02 -11.023 1 98.56 347 HIS B N 1
ATOM 7715 C CA . HIS B 1 347 ? 18.672 -1.22 -12.227 1 98.56 347 HIS B CA 1
ATOM 7716 C C . HIS B 1 347 ? 18.172 0.204 -12.031 1 98.56 347 HIS B C 1
ATOM 7718 O O . HIS B 1 347 ? 18.422 1.083 -12.852 1 98.56 347 HIS B O 1
ATOM 7724 N N . GLN B 1 348 ? 17.469 0.424 -10.938 1 98.25 348 GLN B N 1
ATOM 7725 C CA . GLN B 1 348 ? 16.781 1.693 -10.742 1 98.25 348 GLN B CA 1
ATOM 7726 C C . GLN B 1 348 ? 17.25 2.389 -9.469 1 98.25 348 GLN B C 1
ATOM 7728 O O . GLN B 1 348 ? 17.453 1.737 -8.445 1 98.25 348 GLN B O 1
ATOM 7733 N N . VAL B 1 349 ? 17.484 3.701 -9.555 1 98.75 349 VAL B N 1
ATOM 7734 C CA . VAL B 1 349 ? 17.797 4.555 -8.414 1 98.75 349 VAL B CA 1
ATOM 7735 C C . VAL B 1 349 ? 16.797 5.703 -8.344 1 98.75 349 VAL B C 1
ATOM 7737 O O . VAL B 1 349 ? 16.609 6.438 -9.312 1 98.75 349 VAL B O 1
ATOM 7740 N N . LEU B 1 350 ? 16.078 5.828 -7.234 1 98.88 350 LEU B N 1
ATOM 7741 C CA . LEU B 1 350 ? 15.227 6.984 -6.996 1 98.88 350 LEU B CA 1
ATOM 7742 C C . LEU B 1 350 ? 16.031 8.141 -6.398 1 98.88 350 LEU B C 1
ATOM 7744 O O . LEU B 1 350 ? 16.688 7.977 -5.367 1 98.88 350 LEU B O 1
ATOM 7748 N N . VAL B 1 351 ? 16.016 9.266 -7.035 1 98.81 351 VAL B N 1
ATOM 7749 C CA . VAL B 1 351 ? 16.766 10.43 -6.578 1 98.81 351 VAL B CA 1
ATOM 7750 C C . VAL B 1 351 ? 15.82 11.398 -5.855 1 98.81 351 VAL B C 1
ATOM 7752 O O . VAL B 1 351 ? 14.836 11.852 -6.434 1 98.81 351 VAL B O 1
ATOM 7755 N N . LEU B 1 352 ? 16.188 11.68 -4.637 1 98.12 352 LEU B N 1
ATOM 7756 C CA . LEU B 1 352 ? 15.43 12.602 -3.799 1 98.12 352 LEU B CA 1
ATOM 7757 C C . LEU B 1 352 ? 16.203 13.891 -3.553 1 98.12 352 LEU B C 1
ATOM 7759 O O . LEU B 1 352 ? 17.391 13.852 -3.242 1 98.12 352 LEU B O 1
ATOM 7763 N N . GLU B 1 353 ? 15.523 14.938 -3.678 1 97.5 353 GLU B N 1
ATOM 7764 C CA . GLU B 1 353 ? 16.094 16.219 -3.27 1 97.5 353 GLU B CA 1
ATOM 7765 C C . GLU B 1 353 ? 15.664 16.594 -1.857 1 97.5 353 GLU B C 1
ATOM 7767 O O . GLU B 1 353 ? 14.469 16.578 -1.55 1 97.5 353 GLU B O 1
ATOM 7772 N N . VAL B 1 354 ? 16.672 16.859 -1.008 1 97.25 354 VAL B N 1
ATOM 7773 C CA . VAL B 1 354 ? 16.344 17.422 0.306 1 97.25 354 VAL B CA 1
ATOM 7774 C C . VAL B 1 354 ? 16.047 18.906 0.181 1 97.25 354 VAL B C 1
ATOM 7776 O O . VAL B 1 354 ? 16.922 19.703 -0.153 1 97.25 354 VAL B O 1
ATOM 7779 N N . ILE B 1 355 ? 14.828 19.25 0.452 1 94.62 355 ILE B N 1
ATOM 7780 C CA . ILE B 1 355 ? 14.438 20.625 0.192 1 94.62 355 ILE B CA 1
ATOM 7781 C C . ILE B 1 355 ? 14.469 21.422 1.491 1 94.62 355 ILE B C 1
ATOM 7783 O O . ILE B 1 355 ? 14.469 22.656 1.469 1 94.62 355 ILE B O 1
ATOM 7787 N N . ASP B 1 356 ? 14.422 20.734 2.59 1 92.62 356 ASP B N 1
ATOM 7788 C CA . ASP B 1 356 ? 14.461 21.422 3.881 1 92.62 356 ASP B CA 1
ATOM 7789 C C . ASP B 1 356 ? 14.828 20.453 5.004 1 92.62 356 ASP B C 1
ATOM 7791 O O . ASP B 1 356 ? 14.93 19.25 4.781 1 92.62 356 ASP B O 1
ATOM 7795 N N . VAL B 1 357 ? 15.133 20.984 6.121 1 94.44 357 VAL B N 1
ATOM 7796 C CA . VAL B 1 357 ? 15.477 20.188 7.301 1 94.44 357 VAL B CA 1
ATOM 7797 C C . VAL B 1 357 ? 14.711 20.719 8.516 1 94.44 357 VAL B C 1
ATOM 7799 O O . VAL B 1 357 ? 14.57 21.922 8.695 1 94.44 357 VAL B O 1
ATOM 7802 N N . ILE B 1 358 ? 14.055 19.875 9.211 1 92.62 358 ILE B N 1
ATOM 7803 C CA . ILE B 1 358 ? 13.438 20.172 10.492 1 92.62 358 ILE B CA 1
ATOM 7804 C C . ILE B 1 358 ? 14.328 19.672 11.625 1 92.62 358 ILE B C 1
ATOM 7806 O O . ILE B 1 358 ? 14.5 18.469 11.797 1 92.62 358 ILE B O 1
ATOM 7810 N N . THR B 1 359 ? 14.875 20.594 12.328 1 92 359 THR B N 1
ATOM 7811 C CA . THR B 1 359 ? 15.766 20.266 13.438 1 92 359 THR B CA 1
ATOM 7812 C C . THR B 1 359 ? 15.086 20.531 14.773 1 92 359 THR B C 1
ATOM 7814 O O . THR B 1 359 ? 14.508 21.594 14.992 1 92 359 THR B O 1
ATOM 7817 N N . PRO B 1 360 ? 15.172 19.578 15.688 1 89.69 360 PRO B N 1
ATOM 7818 C CA . PRO B 1 360 ? 14.648 19.844 17.031 1 89.69 360 PRO B CA 1
ATOM 7819 C C . PRO B 1 360 ? 15.336 21.031 17.703 1 89.69 360 PRO B C 1
ATOM 7821 O O . PRO B 1 360 ? 16.484 21.344 17.375 1 89.69 360 PRO B O 1
ATOM 7824 N N . PRO B 1 361 ? 14.633 21.672 18.609 1 89.44 361 PRO B N 1
ATOM 7825 C CA . PRO B 1 361 ? 15.219 22.828 19.281 1 89.44 361 PRO B CA 1
ATOM 7826 C C . PRO B 1 361 ? 16.453 22.469 20.109 1 89.44 361 PRO B C 1
ATOM 7828 O O . PRO B 1 361 ? 16.844 21.297 20.172 1 89.44 361 PRO B O 1
ATOM 7831 N N . GLY B 1 362 ? 17.203 23.594 20.625 1 89.75 362 GLY B N 1
ATOM 7832 C CA . GLY B 1 362 ? 18.219 23.391 21.641 1 89.75 362 GLY B CA 1
ATOM 7833 C C . GLY B 1 362 ? 19.641 23.438 21.094 1 89.75 362 GLY B C 1
ATOM 7834 O O . GLY B 1 362 ? 20.594 23.125 21.797 1 89.75 362 GLY B O 1
ATOM 7835 N N . GLU B 1 363 ? 19.812 23.766 19.812 1 89.56 363 GLU B N 1
ATOM 7836 C CA . GLU B 1 363 ? 21.156 23.844 19.266 1 89.56 363 GLU B CA 1
ATOM 7837 C C . GLU B 1 363 ? 21.922 25.047 19.828 1 89.56 363 GLU B C 1
ATOM 7839 O O . GLU B 1 363 ? 23.109 24.938 20.125 1 89.56 363 GLU B O 1
ATOM 7844 N N . LYS B 1 364 ? 21.234 26.109 19.938 1 90 364 LYS B N 1
ATOM 7845 C CA . LYS B 1 364 ? 21.812 27.297 20.547 1 90 364 LYS B CA 1
ATOM 7846 C C . LYS B 1 364 ? 21.531 27.328 22.047 1 90 364 LYS B C 1
ATOM 7848 O O . LYS B 1 364 ? 20.438 26.953 22.5 1 90 364 LYS B O 1
ATOM 7853 N N . ARG B 1 365 ? 22.547 27.672 22.781 1 90.19 365 ARG B N 1
ATOM 7854 C CA . ARG B 1 365 ? 22.344 27.797 24.219 1 90.19 365 ARG B CA 1
ATOM 7855 C C . ARG B 1 365 ? 21.266 28.828 24.516 1 90.19 365 ARG B C 1
ATOM 7857 O O . ARG B 1 365 ? 21.328 29.969 24.031 1 90.19 365 ARG B O 1
ATOM 7864 N N . PRO B 1 366 ? 20.375 28.422 25.297 1 92.44 366 PRO B N 1
ATOM 7865 C CA . PRO B 1 366 ? 19.297 29.359 25.625 1 92.44 366 PRO B CA 1
ATOM 7866 C C . PRO B 1 366 ? 19.766 30.484 26.562 1 92.44 366 PRO B C 1
ATOM 7868 O O . PRO B 1 366 ? 20.766 30.328 27.25 1 92.44 366 PRO B O 1
ATOM 7871 N N . GLU B 1 367 ? 19.078 31.562 26.469 1 92.06 367 GLU B N 1
ATOM 7872 C CA . GLU B 1 367 ? 19.297 32.656 27.422 1 92.06 367 GLU B CA 1
ATOM 7873 C C . GLU B 1 367 ? 18.672 32.312 28.766 1 92.06 367 GLU B C 1
ATOM 7875 O O . GLU B 1 367 ? 17.719 31.547 28.844 1 92.06 367 GLU B O 1
ATOM 7880 N N . PRO B 1 368 ? 19.266 32.906 29.844 1 95.25 368 PRO B N 1
ATOM 7881 C CA . PRO B 1 368 ? 18.625 32.688 31.141 1 95.25 368 PRO B CA 1
ATOM 7882 C C . PRO B 1 368 ? 17.172 33.156 31.156 1 95.25 368 PRO B C 1
ATOM 7884 O O . PRO B 1 368 ? 16.828 34.188 30.578 1 95.25 368 PRO B O 1
ATOM 7887 N N . PRO B 1 369 ? 16.391 32.375 31.797 1 96.56 369 PRO B N 1
ATOM 7888 C CA . PRO B 1 369 ? 14.984 32.781 31.891 1 96.56 369 PRO B CA 1
ATOM 7889 C C . PRO B 1 369 ? 14.805 34.094 32.625 1 96.56 369 PRO B C 1
ATOM 7891 O O . PRO B 1 369 ? 15.547 34.406 33.562 1 96.56 369 PRO B O 1
ATOM 7894 N N . PRO B 1 370 ? 13.852 34.906 32.25 1 95.44 370 PRO B N 1
ATOM 7895 C CA . PRO B 1 370 ? 13.562 36.156 32.969 1 95.44 370 PRO B CA 1
ATOM 7896 C C . PRO B 1 370 ? 13.086 35.875 34.406 1 95.44 370 PRO B C 1
ATOM 7898 O O . PRO B 1 370 ? 12.727 34.75 34.75 1 95.44 370 PRO B O 1
ATOM 7901 N N . GLU B 1 371 ? 13.062 36.969 35.156 1 94.75 371 GLU B N 1
ATOM 7902 C CA . GLU B 1 371 ? 12.711 36.875 36.562 1 94.75 371 GLU B CA 1
ATOM 7903 C C . GLU B 1 371 ? 11.273 36.375 36.75 1 94.75 371 GLU B C 1
ATOM 7905 O O . GLU B 1 371 ? 10.969 35.656 37.688 1 94.75 371 GLU B O 1
ATOM 7910 N N . GLU B 1 372 ? 10.445 36.688 35.812 1 94.88 372 GLU B N 1
ATOM 7911 C CA . GLU B 1 372 ? 9.016 36.406 35.938 1 94.88 372 GLU B CA 1
ATOM 7912 C C . GLU B 1 372 ? 8.695 35 35.406 1 94.88 372 GLU B C 1
ATOM 7914 O O . GLU B 1 372 ? 7.539 34.594 35.438 1 94.88 372 GLU B O 1
ATOM 7919 N N . ALA B 1 373 ? 9.719 34.312 34.969 1 96.69 373 ALA B N 1
ATOM 7920 C CA . ALA B 1 373 ? 9.484 32.969 34.375 1 96.69 373 ALA B CA 1
ATOM 7921 C C . ALA B 1 373 ? 8.914 32.031 35.406 1 96.69 373 ALA B C 1
ATOM 7923 O O . ALA B 1 373 ? 9.203 32.156 36.625 1 96.69 373 ALA B O 1
ATOM 7924 N N . HIS B 1 374 ? 8.094 31.125 35 1 96.81 374 HIS B N 1
ATOM 7925 C CA . HIS B 1 374 ? 7.512 30.109 35.844 1 96.81 374 HIS B CA 1
ATOM 7926 C C . HIS B 1 374 ? 8.586 29.344 36.625 1 96.81 374 HIS B C 1
ATOM 7928 O O . HIS B 1 374 ? 9.664 29.062 36.062 1 96.81 374 HIS B O 1
ATOM 7934 N N . PRO B 1 375 ? 8.352 28.906 37.844 1 96.56 375 PRO B N 1
ATOM 7935 C CA . PRO B 1 375 ? 9.344 28.234 38.656 1 96.56 375 PRO B CA 1
ATOM 7936 C C . PRO B 1 375 ? 9.922 26.984 38 1 96.56 375 PRO B C 1
ATOM 7938 O O . PRO B 1 375 ? 11.109 26.703 38.156 1 96.56 375 PRO B O 1
ATOM 7941 N N . LEU B 1 376 ? 9.07 26.312 37.344 1 96.56 376 LEU B N 1
ATOM 7942 C CA . LEU B 1 376 ? 9.539 25.094 36.688 1 96.56 376 LEU B CA 1
ATOM 7943 C C . LEU B 1 376 ? 10.555 25.406 35.594 1 96.56 376 LEU B C 1
ATOM 7945 O O . LEU B 1 376 ? 11.445 24.594 35.312 1 96.56 376 LEU B O 1
ATOM 7949 N N . VAL B 1 377 ? 10.391 26.547 34.906 1 97.5 377 VAL B N 1
ATOM 7950 C CA . VAL B 1 377 ? 11.352 26.984 33.906 1 97.5 377 VAL B CA 1
ATOM 7951 C C . VAL B 1 377 ? 12.695 27.281 34.562 1 97.5 377 VAL B C 1
ATOM 7953 O O . VAL B 1 377 ? 13.75 26.906 34.062 1 97.5 377 VAL B O 1
ATOM 7956 N N . LYS B 1 378 ? 12.633 27.891 35.688 1 96.88 378 LYS B N 1
ATOM 7957 C CA . LYS B 1 378 ? 13.836 28.203 36.438 1 96.88 378 LYS B CA 1
ATOM 7958 C C . LYS B 1 378 ? 14.531 26.938 36.938 1 96.88 378 LYS B C 1
ATOM 7960 O O . LYS B 1 378 ? 15.766 26.859 36.938 1 96.88 378 LYS B O 1
ATOM 7965 N N . GLU B 1 379 ? 13.727 26.031 37.375 1 96.5 379 GLU B N 1
ATOM 7966 C CA . GLU B 1 379 ? 14.281 24.75 37.781 1 96.5 379 GLU B CA 1
ATOM 7967 C C . GLU B 1 379 ? 15.023 24.047 36.656 1 96.5 379 GLU B C 1
ATOM 7969 O O . GLU B 1 379 ? 16.109 23.5 36.844 1 96.5 379 GLU B O 1
ATOM 7974 N N . LEU B 1 380 ? 14.367 24.031 35.469 1 96.75 380 LEU B N 1
ATOM 7975 C CA . LEU B 1 380 ? 15.008 23.453 34.281 1 96.75 380 LEU B CA 1
ATOM 7976 C C . LEU B 1 380 ? 16.328 24.172 34 1 96.75 380 LEU B C 1
ATOM 7978 O O . LEU B 1 380 ? 17.312 23.516 33.625 1 96.75 380 LEU B O 1
ATOM 7982 N N . TRP B 1 381 ? 16.281 25.469 34.125 1 96.88 381 TRP B N 1
ATOM 7983 C CA . TRP B 1 381 ? 17.469 26.281 33.875 1 96.88 381 TRP B CA 1
ATOM 7984 C C . TRP B 1 381 ? 18.578 25.922 34.875 1 96.88 381 TRP B C 1
ATOM 7986 O O . TRP B 1 381 ? 19.734 25.797 34.5 1 96.88 381 TRP B O 1
ATOM 7996 N N . GLU B 1 382 ? 18.281 25.75 36.094 1 96.38 382 GLU B N 1
ATOM 7997 C CA . GLU B 1 382 ? 19.234 25.359 37.125 1 96.38 382 GLU B CA 1
ATOM 7998 C C . GLU B 1 382 ? 19.828 23.984 36.844 1 96.38 382 GLU B C 1
ATOM 8000 O O . GLU B 1 382 ? 21.031 23.766 37.031 1 96.38 382 GLU B O 1
ATOM 8005 N N . SER B 1 383 ? 18.922 23.125 36.469 1 96.31 383 SER B N 1
ATOM 8006 C CA . SER B 1 383 ? 19.391 21.797 36.062 1 96.31 383 SER B CA 1
ATOM 8007 C C . SER B 1 383 ? 20.406 21.891 34.906 1 96.31 383 SER B C 1
ATOM 8009 O O . SER B 1 383 ? 21.422 21.219 34.938 1 96.31 383 SER B O 1
ATOM 8011 N N . LEU B 1 384 ? 20.109 22.719 33.938 1 96.62 384 LEU B N 1
ATOM 8012 C CA . LEU B 1 384 ? 21.016 22.906 32.812 1 96.62 384 LEU B CA 1
ATOM 8013 C C . LEU B 1 384 ? 22.359 23.469 33.281 1 96.62 384 LEU B C 1
ATOM 8015 O O . LEU B 1 384 ? 23.406 23.016 32.844 1 96.62 384 LEU B O 1
ATOM 8019 N N . GLN B 1 385 ? 22.312 24.375 34.188 1 96.25 385 GLN B N 1
ATOM 8020 C CA . GLN B 1 385 ? 23.531 25.031 34.688 1 96.25 385 GLN B CA 1
ATOM 8021 C C . GLN B 1 385 ? 24.391 24.047 35.469 1 96.25 385 GLN B C 1
ATOM 8023 O O . GLN B 1 385 ? 25.625 24.156 35.469 1 96.25 385 GLN B O 1
ATOM 8028 N N . SER B 1 386 ? 23.812 23.141 36.125 1 96.38 386 SER B N 1
ATOM 8029 C CA . SER B 1 386 ? 24.531 22.203 36.969 1 96.38 386 SER B CA 1
ATOM 8030 C C . SER B 1 386 ? 24.953 20.953 36.219 1 96.38 386 SER B C 1
ATOM 8032 O O . SER B 1 386 ? 25.703 20.125 36.75 1 96.38 386 SER B O 1
ATOM 8034 N N . LEU B 1 387 ? 24.469 20.812 35 1 97.25 387 LEU B N 1
ATOM 8035 C CA . LEU B 1 387 ? 24.672 19.594 34.219 1 97.25 387 LEU B CA 1
ATOM 8036 C C . LEU B 1 387 ? 26.156 19.328 34 1 97.25 387 LEU B C 1
ATOM 8038 O O . LEU B 1 387 ? 26.906 20.234 33.594 1 97.25 387 LEU B O 1
ATOM 8042 N N . SER B 1 388 ? 26.625 18.172 34.375 1 95.62 388 SER B N 1
ATOM 8043 C CA . SER B 1 388 ? 27.984 17.703 34.188 1 95.62 388 SER B CA 1
ATOM 8044 C C . SER B 1 388 ? 28.031 16.203 33.875 1 95.62 388 SER B C 1
ATOM 8046 O O . SER B 1 388 ? 27 15.531 33.938 1 95.62 388 SER B O 1
ATOM 8048 N N . ALA B 1 389 ? 29.172 15.695 33.562 1 93.94 389 ALA B N 1
ATOM 8049 C CA . ALA B 1 389 ? 29.359 14.273 33.25 1 93.94 389 ALA B CA 1
ATOM 8050 C C . ALA B 1 389 ? 29.047 13.414 34.469 1 93.94 389 ALA B C 1
ATOM 8052 O O . ALA B 1 389 ? 28.75 12.227 34.344 1 93.94 389 ALA B O 1
ATOM 8053 N N . LYS B 1 390 ? 29.078 14.023 35.656 1 94.44 390 LYS B N 1
ATOM 8054 C CA . LYS B 1 390 ? 28.891 13.273 36.906 1 94.44 390 LYS B CA 1
ATOM 8055 C C . LYS B 1 390 ? 27.406 13.117 37.25 1 94.44 390 LYS B C 1
ATOM 8057 O O . LYS B 1 390 ? 27.016 12.148 37.875 1 94.44 390 LYS B O 1
ATOM 8062 N N . ASN B 1 391 ? 26.594 14.086 36.781 1 96.25 391 ASN B N 1
ATOM 8063 C CA . ASN B 1 391 ? 25.203 14.07 37.219 1 96.25 391 ASN B CA 1
ATOM 8064 C C . ASN B 1 391 ? 24.234 14.055 36.062 1 96.25 391 ASN B C 1
ATOM 8066 O O . ASN B 1 391 ? 23.047 14.359 36.219 1 96.25 391 ASN B O 1
ATOM 8070 N N . PHE B 1 392 ? 24.703 13.836 34.812 1 95.56 392 PHE B N 1
ATOM 8071 C CA . PHE B 1 392 ? 23.906 13.969 33.594 1 95.56 392 PHE B CA 1
ATOM 8072 C C . PHE B 1 392 ? 22.672 13.078 33.656 1 95.56 392 PHE B C 1
ATOM 8074 O O . PHE B 1 392 ? 21.609 13.43 33.125 1 95.56 392 PHE B O 1
ATOM 8081 N N . ARG B 1 393 ? 22.703 11.914 34.312 1 94.5 393 ARG B N 1
ATOM 8082 C CA . ARG B 1 393 ? 21.562 11 34.406 1 94.5 393 ARG B CA 1
ATOM 8083 C C . ARG B 1 393 ? 20.438 11.625 35.219 1 94.5 393 ARG B C 1
ATOM 8085 O O . ARG B 1 393 ? 19.281 11.578 34.812 1 94.5 393 ARG B O 1
ATOM 8092 N N . GLU B 1 394 ? 20.875 12.109 36.344 1 95.38 394 GLU B N 1
ATOM 8093 C CA . GLU B 1 394 ? 19.906 12.766 37.188 1 95.38 394 GLU B CA 1
ATOM 8094 C C . GLU B 1 394 ? 19.281 13.977 36.531 1 95.38 394 GLU B C 1
ATOM 8096 O O . GLU B 1 394 ? 18.062 14.148 36.562 1 95.38 394 GLU B O 1
ATOM 8101 N N . VAL B 1 395 ? 20.078 14.805 35.906 1 96.19 395 VAL B N 1
ATOM 8102 C CA . VAL B 1 395 ? 19.609 16 35.219 1 96.19 395 VAL B CA 1
ATOM 8103 C C . VAL B 1 395 ? 18.656 15.609 34.094 1 96.19 395 VAL B C 1
ATOM 8105 O O . VAL B 1 395 ? 17.625 16.266 33.875 1 96.19 395 VAL B O 1
ATOM 8108 N N . TYR B 1 396 ? 19.031 14.57 33.438 1 93.25 396 TYR B N 1
ATOM 8109 C CA . TYR B 1 396 ? 18.203 14.07 32.344 1 93.25 396 TYR B CA 1
ATOM 8110 C C . TYR B 1 396 ? 16.812 13.695 32.875 1 93.25 396 TYR B C 1
ATOM 8112 O O . TYR B 1 396 ? 15.805 14.141 32.312 1 93.25 396 TYR B O 1
ATOM 8120 N N . HIS B 1 397 ? 16.703 12.938 33.875 1 93.38 397 HIS B N 1
ATOM 8121 C CA . HIS B 1 397 ? 15.43 12.477 34.406 1 93.38 397 HIS B CA 1
ATOM 8122 C C . HIS B 1 397 ? 14.625 13.641 34.969 1 93.38 397 HIS B C 1
ATOM 8124 O O . HIS B 1 397 ? 13.406 13.711 34.812 1 93.38 397 HIS B O 1
ATOM 8130 N N . ASP B 1 398 ? 15.32 14.531 35.625 1 94.88 398 ASP B N 1
ATOM 8131 C CA . ASP B 1 398 ? 14.656 15.703 36.156 1 94.88 398 ASP B CA 1
ATOM 8132 C C . ASP B 1 398 ? 14.062 16.578 35.062 1 94.88 398 ASP B C 1
ATOM 8134 O O . ASP B 1 398 ? 12.945 17.078 35.188 1 94.88 398 ASP B O 1
ATOM 8138 N N . ALA B 1 399 ? 14.859 16.719 34.062 1 94.38 399 ALA B N 1
ATOM 8139 C CA . ALA B 1 399 ? 14.406 17.562 32.969 1 94.38 399 ALA B CA 1
ATOM 8140 C C . ALA B 1 399 ? 13.156 16.984 32.312 1 94.38 399 ALA B C 1
ATOM 8142 O O . ALA B 1 399 ? 12.219 17.719 31.984 1 94.38 399 ALA B O 1
ATOM 8143 N N . PHE B 1 400 ? 13.125 15.695 32.125 1 91.5 400 PHE B N 1
ATOM 8144 C CA . PHE B 1 400 ? 11.961 15.055 31.547 1 91.5 400 PHE B CA 1
ATOM 8145 C C . PHE B 1 400 ? 10.75 15.172 32.469 1 91.5 400 PHE B C 1
ATOM 8147 O O . PHE B 1 400 ? 9.633 15.438 31.984 1 91.5 400 PHE B O 1
ATOM 8154 N N . ALA B 1 401 ? 10.984 14.977 33.688 1 93.38 401 ALA B N 1
ATOM 8155 C CA . ALA B 1 401 ? 9.898 15.102 34.656 1 93.38 401 ALA B CA 1
ATOM 8156 C C . ALA B 1 401 ? 9.344 16.531 34.688 1 93.38 401 ALA B C 1
ATOM 8158 O O . ALA B 1 401 ? 8.133 16.719 34.719 1 93.38 401 ALA B O 1
ATOM 8159 N N . ASP B 1 402 ? 10.25 17.5 34.688 1 94.81 402 ASP B N 1
ATOM 8160 C CA . ASP B 1 402 ? 9.844 18.891 34.688 1 94.81 402 ASP B CA 1
ATOM 8161 C C . ASP B 1 402 ? 9.062 19.25 33.438 1 94.81 402 ASP B C 1
ATOM 8163 O O . ASP B 1 402 ? 8.07 19.969 33.5 1 94.81 402 ASP B O 1
ATOM 8167 N N . LYS B 1 403 ? 9.547 18.75 32.375 1 91.94 403 LYS B N 1
ATOM 8168 C CA . LYS B 1 403 ? 8.859 19 31.094 1 91.94 403 LYS B CA 1
ATOM 8169 C C . LYS B 1 403 ? 7.441 18.438 31.125 1 91.94 403 LYS B C 1
ATOM 8171 O O . LYS B 1 403 ? 6.496 19.094 30.672 1 91.94 403 LYS B O 1
ATOM 8176 N N . GLU B 1 404 ? 7.285 17.25 31.656 1 91.62 404 GLU B N 1
ATOM 8177 C CA . GLU B 1 404 ? 5.973 16.609 31.734 1 91.62 404 GLU B CA 1
ATOM 8178 C C . GLU B 1 404 ? 5.043 17.391 32.656 1 91.62 404 GLU B C 1
ATOM 8180 O O . GLU B 1 404 ? 3.861 17.562 32.375 1 91.62 404 GLU B O 1
ATOM 8185 N N . THR B 1 405 ? 5.613 17.781 33.75 1 95.19 405 THR B N 1
ATOM 8186 C CA . THR B 1 405 ? 4.836 18.578 34.719 1 95.19 405 THR B CA 1
ATOM 8187 C C . THR B 1 405 ? 4.414 19.906 34.094 1 95.19 405 THR B C 1
ATOM 8189 O O . THR B 1 405 ? 3.271 20.328 34.25 1 95.19 405 THR B O 1
ATOM 8192 N N . LEU B 1 406 ? 5.293 20.5 33.469 1 94.94 406 LEU B N 1
ATOM 8193 C CA . LEU B 1 406 ? 5.004 21.766 32.812 1 94.94 406 LEU B CA 1
ATOM 8194 C C . LEU B 1 406 ? 3.906 21.609 31.766 1 94.94 406 LEU B C 1
ATOM 8196 O O . LEU B 1 406 ? 3.051 22.5 31.625 1 94.94 406 LEU B O 1
ATOM 8200 N N . GLN B 1 407 ? 3.953 20.547 31 1 92.31 407 GLN B N 1
ATOM 8201 C CA . GLN B 1 407 ? 2.914 20.281 30.016 1 92.31 407 GLN B CA 1
ATOM 8202 C C . GLN B 1 407 ? 1.544 20.172 30.672 1 92.31 407 GLN B C 1
ATOM 8204 O O . GLN B 1 407 ? 0.552 20.688 30.156 1 92.31 407 GLN B O 1
ATOM 8209 N N . THR B 1 408 ? 1.515 19.453 31.766 1 93.69 408 THR B N 1
ATOM 8210 C CA . THR B 1 408 ? 0.267 19.297 32.5 1 93.69 408 THR B CA 1
ATOM 8211 C C . THR B 1 408 ? -0.259 20.656 32.969 1 93.69 408 THR B C 1
ATOM 8213 O O . THR B 1 408 ? -1.452 20.938 32.844 1 93.69 408 THR B O 1
ATOM 8216 N N . LEU B 1 409 ? 0.616 21.469 33.469 1 95.81 409 LEU B N 1
ATOM 8217 C CA . LEU B 1 409 ? 0.241 22.797 33.938 1 95.81 409 LEU B CA 1
ATOM 8218 C C . LEU B 1 409 ? -0.225 23.672 32.781 1 95.81 409 LEU B C 1
ATOM 8220 O O . LEU B 1 409 ? -1.156 24.469 32.938 1 95.81 409 LEU B O 1
ATOM 8224 N N . TYR B 1 410 ? 0.42 23.516 31.688 1 94.94 410 TYR B N 1
ATOM 8225 C CA . TYR B 1 410 ? -0.003 24.234 30.5 1 94.94 410 TYR B CA 1
ATOM 8226 C C . TYR B 1 410 ? -1.423 23.844 30.094 1 94.94 410 TYR B C 1
ATOM 8228 O O . TYR B 1 410 ? -2.25 24.719 29.812 1 94.94 410 TYR B O 1
ATOM 8236 N N . ASP B 1 411 ? -1.69 22.578 30.109 1 93 411 ASP B N 1
ATOM 8237 C CA . ASP B 1 411 ? -3.01 22.062 29.734 1 93 411 ASP B CA 1
ATOM 8238 C C . ASP B 1 411 ? -4.086 22.609 30.672 1 93 411 ASP B C 1
ATOM 8240 O O . ASP B 1 411 ? -5.246 22.75 30.281 1 93 411 ASP B O 1
ATOM 8244 N N . LEU B 1 412 ? -3.65 22.953 31.875 1 93.44 412 LEU B N 1
ATOM 8245 C CA . LEU B 1 412 ? -4.582 23.453 32.875 1 93.44 412 LEU B CA 1
ATOM 8246 C C . LEU B 1 412 ? -4.652 24.984 32.844 1 93.44 412 LEU B C 1
ATOM 8248 O O . LEU B 1 412 ? -5.41 25.594 33.625 1 93.44 412 LEU B O 1
ATOM 8252 N N . GLY B 1 413 ? -3.881 25.625 32.031 1 93.88 413 GLY B N 1
ATOM 8253 C CA . GLY B 1 413 ? -3.93 27.062 31.875 1 93.88 413 GLY B CA 1
ATOM 8254 C C . GLY B 1 413 ? -3.076 27.812 32.875 1 93.88 413 GLY B C 1
ATOM 8255 O O . GLY B 1 413 ? -3.258 29 33.094 1 93.88 413 GLY B O 1
ATOM 8256 N N . LEU B 1 414 ? -2.076 27.109 33.469 1 95.56 414 LEU B N 1
ATOM 8257 C CA . LEU B 1 414 ? -1.297 27.672 34.562 1 95.56 414 LEU B CA 1
ATOM 8258 C C . LEU B 1 414 ? 0.102 28.062 34.094 1 95.56 414 LEU B C 1
ATOM 8260 O O . LEU B 1 414 ? 0.904 28.578 34.875 1 95.56 414 LEU B O 1
ATOM 8264 N N . VAL B 1 415 ? 0.371 27.797 32.938 1 95.5 415 VAL B N 1
ATOM 8265 C CA . VAL B 1 415 ? 1.654 28.141 32.312 1 95.5 415 VAL B CA 1
ATOM 8266 C C . VAL B 1 415 ? 1.427 28.859 31 1 95.5 415 VAL B C 1
ATOM 8268 O O . VAL B 1 415 ? 0.571 28.453 30.203 1 95.5 415 VAL B O 1
ATOM 8271 N N . SER B 1 416 ? 2.141 29.922 30.734 1 96.06 416 SER B N 1
ATOM 8272 C CA . SER B 1 416 ? 2.004 30.672 29.484 1 96.06 416 SER B CA 1
ATOM 8273 C C . SER B 1 416 ? 2.719 29.984 28.328 1 96.06 416 SER B C 1
ATOM 8275 O O . SER B 1 416 ? 3.555 29.109 28.547 1 96.06 416 SER B O 1
ATOM 8277 N N . LEU B 1 417 ? 2.326 30.406 27.141 1 96.56 417 LEU B N 1
ATOM 8278 C CA . LEU B 1 417 ? 2.982 29.891 25.938 1 96.56 417 LEU B CA 1
ATOM 8279 C C . LEU B 1 417 ? 4.461 30.266 25.922 1 96.56 417 LEU B C 1
ATOM 8281 O O . LEU B 1 417 ? 5.301 29.484 25.469 1 96.56 417 LEU B O 1
ATOM 8285 N N . ARG B 1 418 ? 4.812 31.422 26.406 1 96.06 418 ARG B N 1
ATOM 8286 C CA . ARG B 1 418 ? 6.199 31.875 26.469 1 96.06 418 ARG B CA 1
ATOM 8287 C C . ARG B 1 418 ? 7.016 31 27.406 1 96.06 418 ARG B C 1
ATOM 8289 O O . ARG B 1 418 ? 8.148 30.625 27.094 1 96.06 418 ARG B O 1
ATOM 8296 N N . ASP B 1 419 ? 6.398 30.766 28.594 1 96.5 419 ASP B N 1
ATOM 8297 C CA . ASP B 1 419 ? 7.082 29.906 29.547 1 96.5 419 ASP B CA 1
ATOM 8298 C C . ASP B 1 419 ? 7.289 28.5 28.984 1 96.5 419 ASP B C 1
ATOM 8300 O O . ASP B 1 419 ? 8.336 27.891 29.188 1 96.5 419 ASP B O 1
ATOM 8304 N N . ARG B 1 420 ? 6.285 28.047 28.328 1 95.5 420 ARG B N 1
ATOM 8305 C CA . ARG B 1 420 ? 6.395 26.734 27.703 1 95.5 420 ARG B CA 1
ATOM 8306 C C . ARG B 1 420 ? 7.504 26.719 26.656 1 95.5 420 ARG B C 1
ATOM 8308 O O . ARG B 1 420 ? 8.266 25.75 26.562 1 95.5 420 ARG B O 1
ATOM 8315 N N . ALA B 1 421 ? 7.531 27.719 25.797 1 95 421 ALA B N 1
ATOM 8316 C CA . ALA B 1 421 ? 8.562 27.844 24.781 1 95 421 ALA B CA 1
ATOM 8317 C C . ALA B 1 421 ? 9.961 27.828 25.391 1 95 421 ALA B C 1
ATOM 8319 O O . ALA B 1 421 ? 10.852 27.125 24.906 1 95 421 ALA B O 1
ATOM 8320 N N . LEU B 1 422 ? 10.102 28.594 26.469 1 95.44 422 LEU B N 1
ATOM 8321 C CA . LEU B 1 422 ? 11.383 28.656 27.156 1 95.44 422 LEU B CA 1
ATOM 8322 C C . LEU B 1 422 ? 11.766 27.297 27.719 1 95.44 422 LEU B C 1
ATOM 8324 O O . LEU B 1 422 ? 12.914 26.875 27.594 1 95.44 422 LEU B O 1
ATOM 8328 N N . ALA B 1 423 ? 10.805 26.703 28.359 1 95.31 423 ALA B N 1
ATOM 8329 C CA . ALA B 1 423 ? 11.039 25.375 28.953 1 95.31 423 ALA B CA 1
ATOM 8330 C C . ALA B 1 423 ? 11.469 24.375 27.875 1 95.31 423 ALA B C 1
ATOM 8332 O O . ALA B 1 423 ? 12.375 23.578 28.109 1 95.31 423 ALA B O 1
ATOM 8333 N N . GLU B 1 424 ? 10.773 24.406 26.75 1 93.44 424 GLU B N 1
ATOM 8334 C CA . GLU B 1 424 ? 11.094 23.5 25.656 1 93.44 424 GLU B CA 1
ATOM 8335 C C . GLU B 1 424 ? 12.516 23.734 25.141 1 93.44 424 GLU B C 1
ATOM 8337 O O . GLU B 1 424 ? 13.258 22.781 24.891 1 93.44 424 GLU B O 1
ATOM 8342 N N . GLU B 1 425 ? 12.891 24.906 25.016 1 94.62 425 GLU B N 1
ATOM 8343 C CA . GLU B 1 425 ? 14.234 25.25 24.547 1 94.62 425 GLU B CA 1
ATOM 8344 C C . GLU B 1 425 ? 15.297 24.734 25.516 1 94.62 425 GLU B C 1
ATOM 8346 O O . GLU B 1 425 ? 16.297 24.141 25.094 1 94.62 425 GLU B O 1
ATOM 8351 N N . ILE B 1 426 ? 15.062 25.047 26.797 1 96.44 426 ILE B N 1
ATOM 8352 C CA . ILE B 1 426 ? 16.016 24.625 27.828 1 96.44 426 ILE B CA 1
ATOM 8353 C C . ILE B 1 426 ? 16.094 23.094 27.859 1 96.44 426 ILE B C 1
ATOM 8355 O O . ILE B 1 426 ? 17.188 22.516 27.906 1 96.44 426 ILE B O 1
ATOM 8359 N N . PHE B 1 427 ? 14.953 22.5 27.797 1 95 427 PHE B N 1
ATOM 8360 C CA . PHE B 1 427 ? 14.891 21.047 27.828 1 95 427 PHE B CA 1
ATOM 8361 C C . PHE B 1 427 ? 15.719 20.438 26.703 1 95 427 PHE B C 1
ATOM 8363 O O . PHE B 1 427 ? 16.516 19.531 26.938 1 95 427 PHE B O 1
ATOM 8370 N N . TYR B 1 428 ? 15.508 20.859 25.5 1 94.75 428 TYR B N 1
ATOM 8371 C CA . TYR B 1 428 ? 16.203 20.281 24.344 1 94.75 428 TYR B CA 1
ATOM 8372 C C . TYR B 1 428 ? 17.703 20.547 24.422 1 94.75 428 TYR B C 1
ATOM 8374 O O . TYR B 1 428 ? 18.5 19.734 23.969 1 94.75 428 TYR B O 1
ATOM 8382 N N . HIS B 1 429 ? 18.047 21.703 25 1 96.31 429 HIS B N 1
ATOM 8383 C CA . HIS B 1 429 ? 19.469 21.938 25.203 1 96.31 429 HIS B CA 1
ATOM 8384 C C . HIS B 1 429 ? 20.062 20.953 26.203 1 96.31 429 HIS B C 1
ATOM 8386 O O . HIS B 1 429 ? 21.172 20.453 26.016 1 96.31 429 HIS B O 1
ATOM 8392 N N . VAL B 1 430 ? 19.328 20.688 27.266 1 96.19 430 VAL B N 1
ATOM 8393 C CA . VAL B 1 430 ? 19.734 19.672 28.219 1 96.19 430 VAL B CA 1
ATOM 8394 C C . VAL B 1 430 ? 19.891 18.328 27.516 1 96.19 430 VAL B C 1
ATOM 8396 O O . VAL B 1 430 ? 20.906 17.641 27.688 1 96.19 430 VAL B O 1
ATOM 8399 N N . ALA B 1 431 ? 18.844 17.969 26.75 1 94.38 431 ALA B N 1
ATOM 8400 C CA . ALA B 1 431 ? 18.844 16.703 26.016 1 94.38 431 ALA B CA 1
ATOM 8401 C C . ALA B 1 431 ? 20.078 16.594 25.109 1 94.38 431 ALA B C 1
ATOM 8403 O O . ALA B 1 431 ? 20.719 15.547 25.047 1 94.38 431 ALA B O 1
ATOM 8404 N N . ARG B 1 432 ? 20.406 17.656 24.422 1 95.38 432 ARG B N 1
ATOM 8405 C CA . ARG B 1 432 ? 21.547 17.656 23.516 1 95.38 432 ARG B CA 1
ATOM 8406 C C . ARG B 1 432 ? 22.859 17.5 24.297 1 95.38 432 ARG B C 1
ATOM 8408 O O . ARG B 1 432 ? 23.766 16.797 23.844 1 95.38 432 ARG B O 1
ATOM 8415 N N . ARG B 1 433 ? 23 18.141 25.375 1 95.62 433 ARG B N 1
ATOM 8416 C CA . ARG B 1 433 ? 24.203 18.031 26.203 1 95.62 433 ARG B CA 1
ATOM 8417 C C . ARG B 1 433 ? 24.359 16.625 26.75 1 95.62 433 ARG B C 1
ATOM 8419 O O . ARG B 1 433 ? 25.453 16.078 26.781 1 95.62 433 ARG B O 1
ATOM 8426 N N . VAL B 1 434 ? 23.266 16.156 27.234 1 95.81 434 VAL B N 1
ATOM 8427 C CA . VAL B 1 434 ? 23.281 14.789 27.75 1 95.81 434 VAL B CA 1
ATOM 8428 C C . VAL B 1 434 ? 23.672 13.82 26.641 1 95.81 434 VAL B C 1
ATOM 8430 O O . VAL B 1 434 ? 24.484 12.906 26.859 1 95.81 434 VAL B O 1
ATOM 8433 N N . TYR B 1 435 ? 23.078 14.008 25.516 1 93.56 435 TYR B N 1
ATOM 8434 C CA . TYR B 1 435 ? 23.406 13.172 24.375 1 93.56 435 TYR B CA 1
ATOM 8435 C C . TYR B 1 435 ? 24.891 13.211 24.062 1 93.56 435 TYR B C 1
ATOM 8437 O O . TYR B 1 435 ? 25.5 12.18 23.781 1 93.56 435 TYR B O 1
ATOM 8445 N N . SER B 1 436 ? 25.484 14.359 24.062 1 93.31 436 SER B N 1
ATOM 8446 C CA . SER B 1 436 ? 26.906 14.523 23.812 1 93.31 436 SER B CA 1
ATOM 8447 C C . SER B 1 436 ? 27.734 13.766 24.844 1 93.31 436 SER B C 1
ATOM 8449 O O . SER B 1 436 ? 28.781 13.188 24.5 1 93.31 436 SER B O 1
ATOM 8451 N N . ILE B 1 437 ? 27.328 13.766 26.047 1 94.69 437 ILE B N 1
ATOM 8452 C CA . ILE B 1 437 ? 28.031 13.086 27.125 1 94.69 437 ILE B CA 1
ATOM 8453 C C . ILE B 1 437 ? 27.922 11.57 26.938 1 94.69 437 ILE B C 1
ATOM 8455 O O . ILE B 1 437 ? 28.922 10.852 27.047 1 94.69 437 ILE B O 1
ATOM 8459 N N . VAL B 1 438 ? 26.719 11.18 26.672 1 93 438 VAL B N 1
ATOM 8460 C CA . VAL B 1 438 ? 26.422 9.758 26.562 1 93 438 VAL B CA 1
ATOM 8461 C C . VAL B 1 438 ? 27.234 9.164 25.406 1 93 438 VAL B C 1
ATOM 8463 O O . VAL B 1 438 ? 27.703 8.023 25.484 1 93 438 VAL B O 1
ATOM 8466 N N . ARG B 1 439 ? 27.391 9.859 24.328 1 88.69 439 ARG B N 1
ATOM 8467 C CA . ARG B 1 439 ? 28.094 9.391 23.141 1 88.69 439 ARG B CA 1
ATOM 8468 C C . ARG B 1 439 ? 29.578 9.188 23.438 1 88.69 439 ARG B C 1
ATOM 8470 O O . ARG B 1 439 ? 30.25 8.414 22.75 1 88.69 439 ARG B O 1
ATOM 8477 N N . GLU B 1 440 ? 30.094 9.812 24.422 1 89.5 440 GLU B N 1
ATOM 8478 C CA . GLU B 1 440 ? 31.516 9.727 24.766 1 89.5 440 GLU B CA 1
ATOM 8479 C C . GLU B 1 440 ? 31.766 8.586 25.75 1 89.5 440 GLU B C 1
ATOM 8481 O O . GLU B 1 440 ? 32.938 8.219 26 1 89.5 440 GLU B O 1
ATOM 8486 N N . LEU B 1 441 ? 30.656 8.094 26.203 1 88.69 441 LEU B N 1
ATOM 8487 C CA . LEU B 1 441 ? 30.812 6.969 27.109 1 88.69 441 LEU B CA 1
ATOM 8488 C C . LEU B 1 441 ? 31.172 5.695 26.359 1 88.69 441 LEU B C 1
ATOM 8490 O O . LEU B 1 441 ? 30.766 5.523 25.203 1 88.69 441 LEU B O 1
ATOM 8494 N N . PRO B 1 442 ? 31.922 4.832 26.953 1 83.88 442 PRO B N 1
ATOM 8495 C CA . PRO B 1 442 ? 32.219 3.561 26.297 1 83.88 442 PRO B CA 1
ATOM 8496 C C . PRO B 1 442 ? 30.984 2.734 25.984 1 83.88 442 PRO B C 1
ATOM 8498 O O . PRO B 1 442 ? 30.938 2.064 24.953 1 83.88 442 PRO B O 1
ATOM 8501 N N . TYR B 1 443 ? 30.062 2.781 26.953 1 83.75 443 TYR B N 1
ATOM 8502 C CA . TYR B 1 443 ? 28.797 2.092 26.766 1 83.75 443 TYR B CA 1
ATOM 8503 C C . TYR B 1 443 ? 27.609 3.035 27 1 83.75 443 TYR B C 1
ATOM 8505 O O . TYR B 1 443 ? 27.453 3.562 28.094 1 83.75 443 TYR B O 1
ATOM 8513 N N . ALA B 1 444 ? 26.938 3.211 25.922 1 79.88 444 ALA B N 1
ATOM 8514 C CA . ALA B 1 444 ? 25.734 4.043 26.062 1 79.88 444 ALA B CA 1
ATOM 8515 C C . ALA B 1 444 ? 24.609 3.268 26.734 1 79.88 444 ALA B C 1
ATOM 8517 O O . ALA B 1 444 ? 24.141 2.254 26.203 1 79.88 444 ALA B O 1
ATOM 8518 N N . PRO B 1 445 ? 24.172 3.664 27.875 1 82.94 445 PRO B N 1
ATOM 8519 C CA . PRO B 1 445 ? 23.047 2.984 28.531 1 82.94 445 PRO B CA 1
ATOM 8520 C C . PRO B 1 445 ? 21.781 2.984 27.672 1 82.94 445 PRO B C 1
ATOM 8522 O O . PRO B 1 445 ? 21.5 3.961 26.969 1 82.94 445 PRO B O 1
ATOM 8525 N N . ASP B 1 446 ? 20.875 1.969 27.781 1 82.56 446 ASP B N 1
ATOM 8526 C CA . ASP B 1 446 ? 19.656 1.738 27.016 1 82.56 446 ASP B CA 1
ATOM 8527 C C . ASP B 1 446 ? 18.625 2.838 27.266 1 82.56 446 ASP B C 1
ATOM 8529 O O . ASP B 1 446 ? 17.828 3.154 26.391 1 82.56 446 ASP B O 1
ATOM 8533 N N . GLU B 1 447 ? 18.781 3.375 28.422 1 83.69 447 GLU B N 1
ATOM 8534 C CA . GLU B 1 447 ? 17.781 4.355 28.812 1 83.69 447 GLU B CA 1
ATOM 8535 C C . GLU B 1 447 ? 17.859 5.605 27.938 1 83.69 447 GLU B C 1
ATOM 8537 O O . GLU B 1 447 ? 16.891 6.379 27.875 1 83.69 447 GLU B O 1
ATOM 8542 N N . PHE B 1 448 ? 19 5.766 27.234 1 86.94 448 PHE B N 1
ATOM 8543 C CA . PHE B 1 448 ? 19.188 6.961 26.422 1 86.94 448 PHE B CA 1
ATOM 8544 C C . PHE B 1 448 ? 18.984 6.648 24.953 1 86.94 448 PHE B C 1
ATOM 8546 O O . PHE B 1 448 ? 19.297 7.477 24.094 1 86.94 448 PHE B O 1
ATOM 8553 N N . GLU B 1 449 ? 18.5 5.453 24.625 1 80.38 449 GLU B N 1
ATOM 8554 C CA . GLU B 1 449 ? 18.312 5.027 23.234 1 80.38 449 GLU B CA 1
ATOM 8555 C C . GLU B 1 449 ? 17.344 5.941 22.5 1 80.38 449 GLU B C 1
ATOM 8557 O O . GLU B 1 449 ? 17.516 6.219 21.312 1 80.38 449 GLU B O 1
ATOM 8562 N N . ASP B 1 450 ? 16.406 6.461 23.203 1 83.31 450 ASP B N 1
ATOM 8563 C CA . ASP B 1 450 ? 15.352 7.273 22.594 1 83.31 450 ASP B CA 1
ATOM 8564 C C . ASP B 1 450 ? 15.836 8.703 22.359 1 83.31 450 ASP B C 1
ATOM 8566 O O . ASP B 1 450 ? 15.211 9.453 21.609 1 83.31 450 ASP B O 1
ATOM 8570 N N . LEU B 1 451 ? 16.984 9.062 23 1 87.56 451 LEU B N 1
ATOM 8571 C CA . LEU B 1 451 ? 17.5 10.422 22.875 1 87.56 451 LEU B CA 1
ATOM 8572 C C . LEU B 1 451 ? 17.938 10.703 21.438 1 87.56 451 LEU B C 1
ATOM 8574 O O . LEU B 1 451 ? 17.766 11.812 20.938 1 87.56 451 LEU B O 1
ATOM 8578 N N . GLU B 1 452 ? 18.484 9.711 20.797 1 85.75 452 GLU B N 1
ATOM 8579 C CA . GLU B 1 452 ? 18.891 9.883 19.406 1 85.75 452 GLU B CA 1
ATOM 8580 C C . GLU B 1 452 ? 17.672 10.133 18.5 1 85.75 452 GLU B C 1
ATOM 8582 O O . GLU B 1 452 ? 17.703 11 17.641 1 85.75 452 GLU B O 1
ATOM 8587 N N . LYS B 1 453 ? 16.672 9.383 18.734 1 86.56 453 LYS B N 1
ATOM 8588 C CA . LYS B 1 453 ? 15.445 9.555 17.969 1 86.56 453 LYS B CA 1
ATOM 8589 C C . LYS B 1 453 ? 14.828 10.922 18.219 1 86.56 453 LYS B C 1
ATOM 8591 O O . LYS B 1 453 ? 14.344 11.578 17.281 1 86.56 453 LYS B O 1
ATOM 8596 N N . LEU B 1 454 ? 14.891 11.305 19.438 1 87.69 454 LEU B N 1
ATOM 8597 C CA . LEU B 1 454 ? 14.312 12.578 19.859 1 87.69 454 LEU B CA 1
ATOM 8598 C C . LEU B 1 454 ? 15.055 13.742 19.203 1 87.69 454 LEU B C 1
ATOM 8600 O O . LEU B 1 454 ? 14.438 14.742 18.828 1 87.69 454 LEU B O 1
ATOM 8604 N N . LEU B 1 455 ? 16.359 13.594 19.016 1 91.88 455 LEU B N 1
ATOM 8605 C CA . LEU B 1 455 ? 17.203 14.711 18.609 1 91.88 455 LEU B CA 1
ATOM 8606 C C . LEU B 1 455 ? 17.531 14.625 17.125 1 91.88 455 LEU B C 1
ATOM 8608 O O . LEU B 1 455 ? 18.172 15.523 16.562 1 91.88 455 LEU B O 1
ATOM 8612 N N . ALA B 1 456 ? 17.031 13.555 16.422 1 93.38 456 ALA B N 1
ATOM 8613 C CA . ALA B 1 456 ? 17.328 13.367 15 1 93.38 456 ALA B CA 1
ATOM 8614 C C . ALA B 1 456 ? 16.625 14.43 14.148 1 93.38 456 ALA B C 1
ATOM 8616 O O . ALA B 1 456 ? 15.484 14.797 14.414 1 93.38 456 ALA B O 1
ATOM 8617 N N . ASP B 1 457 ? 17.359 14.914 13.148 1 95.19 457 ASP B N 1
ATOM 8618 C CA . ASP B 1 457 ? 16.766 15.805 12.164 1 95.19 457 ASP B CA 1
ATOM 8619 C C . ASP B 1 457 ? 15.719 15.078 11.328 1 95.19 457 ASP B C 1
ATOM 8621 O O . ASP B 1 457 ? 15.688 13.844 11.297 1 95.19 457 ASP B O 1
ATOM 8625 N N . LYS B 1 458 ? 14.805 15.789 10.789 1 95.81 458 LYS B N 1
ATOM 8626 C CA . LYS B 1 458 ? 13.938 15.305 9.719 1 95.81 458 LYS B CA 1
ATOM 8627 C C . LYS B 1 458 ? 14.266 15.992 8.391 1 95.81 458 LYS B C 1
ATOM 8629 O O . LYS B 1 458 ? 14.086 17.203 8.25 1 95.81 458 LYS B O 1
ATOM 8634 N N . LEU B 1 459 ? 14.812 15.203 7.508 1 97.12 459 LEU B N 1
ATOM 8635 C CA . LEU B 1 459 ? 15.039 15.742 6.172 1 97.12 459 LEU B CA 1
ATOM 8636 C C . LEU B 1 459 ? 13.758 15.711 5.348 1 97.12 459 LEU B C 1
ATOM 8638 O O . LEU B 1 459 ? 13.172 14.641 5.148 1 97.12 459 LEU B O 1
ATOM 8642 N N . VAL B 1 460 ? 13.312 16.875 4.934 1 96.38 460 VAL B N 1
ATOM 8643 C CA . VAL B 1 460 ? 12.156 16.953 4.043 1 96.38 460 VAL B CA 1
ATOM 8644 C C . VAL B 1 460 ? 12.594 16.672 2.605 1 96.38 460 VAL B C 1
ATOM 8646 O O . VAL B 1 460 ? 13.312 17.484 2.002 1 96.38 460 VAL B O 1
ATOM 8649 N N . CYS B 1 461 ? 12.172 15.539 2.127 1 97.94 461 CYS B N 1
ATOM 8650 C CA . CYS B 1 461 ? 12.531 15.141 0.771 1 97.94 461 CYS B CA 1
ATOM 8651 C C . CYS B 1 461 ? 11.367 15.336 -0.186 1 97.94 461 CYS B C 1
ATOM 8653 O O . CYS B 1 461 ? 10.219 15.055 0.163 1 97.94 461 CYS B O 1
ATOM 8655 N N . ASN B 1 462 ? 11.68 15.836 -1.366 1 97.56 462 ASN B N 1
ATOM 8656 C CA . ASN B 1 462 ? 10.672 16.109 -2.391 1 97.56 462 ASN B CA 1
ATOM 8657 C C . ASN B 1 462 ? 10.219 14.828 -3.082 1 97.56 462 ASN B C 1
ATOM 8659 O O . ASN B 1 462 ? 10.609 14.562 -4.219 1 97.56 462 ASN B O 1
ATOM 8663 N N . PHE B 1 463 ? 9.305 14.062 -2.459 1 98 463 PHE B N 1
ATOM 8664 C CA . PHE B 1 463 ? 8.734 12.852 -3.033 1 98 463 PHE B CA 1
ATOM 8665 C C . PHE B 1 463 ? 7.5 12.414 -2.256 1 98 463 PHE B C 1
ATOM 8667 O O . PHE B 1 463 ? 7.086 13.086 -1.309 1 98 463 PHE B O 1
ATOM 8674 N N . SER B 1 464 ? 6.836 11.445 -2.701 1 98.06 464 SER B N 1
ATOM 8675 C CA . SER B 1 464 ? 5.766 10.75 -1.996 1 98.06 464 SER B CA 1
ATOM 8676 C C . SER B 1 464 ? 6.102 9.273 -1.795 1 98.06 464 SER B C 1
ATOM 8678 O O . SER B 1 464 ? 6.336 8.547 -2.764 1 98.06 464 SER B O 1
ATOM 8680 N N . ILE B 1 465 ? 6.129 8.852 -0.572 1 98.06 465 ILE B N 1
ATOM 8681 C CA . ILE B 1 465 ? 6.445 7.457 -0.279 1 98.06 465 ILE B CA 1
ATOM 8682 C C . ILE B 1 465 ? 5.367 6.547 -0.858 1 98.06 465 ILE B C 1
ATOM 8684 O O . ILE B 1 465 ? 5.656 5.422 -1.282 1 98.06 465 ILE B O 1
ATOM 8688 N N . PHE B 1 466 ? 4.09 6.996 -1.028 1 97.88 466 PHE B N 1
ATOM 8689 C CA . PHE B 1 466 ? 2.963 6.215 -1.531 1 97.88 466 PHE B CA 1
ATOM 8690 C C . PHE B 1 466 ? 3.098 5.977 -3.031 1 97.88 466 PHE B C 1
ATOM 8692 O O . PHE B 1 466 ? 2.67 4.938 -3.539 1 97.88 466 PHE B O 1
ATOM 8699 N N . GLN B 1 467 ? 3.682 6.918 -3.646 1 98 467 GLN B N 1
ATOM 8700 C CA . GLN B 1 467 ? 3.85 6.809 -5.094 1 98 467 GLN B CA 1
ATOM 8701 C C . GLN B 1 467 ? 5.148 6.086 -5.441 1 98 467 GLN B C 1
ATOM 8703 O O . GLN B 1 467 ? 5.188 5.297 -6.391 1 98 467 GLN B O 1
ATOM 8708 N N . SER B 1 468 ? 6.207 6.355 -4.676 1 98.25 468 SER B N 1
ATOM 8709 C CA . SER B 1 468 ? 7.527 5.961 -5.156 1 98.25 468 SER B CA 1
ATOM 8710 C C . SER B 1 468 ? 8.07 4.773 -4.367 1 98.25 468 SER B C 1
ATOM 8712 O O . SER B 1 468 ? 8.945 4.051 -4.852 1 98.25 468 SER B O 1
ATOM 8714 N N . LEU B 1 469 ? 7.68 4.609 -3.152 1 98.31 469 LEU B N 1
ATOM 8715 C CA . LEU B 1 469 ? 8.195 3.555 -2.289 1 98.31 469 LEU B CA 1
ATOM 8716 C C . LEU B 1 469 ? 7.07 2.885 -1.512 1 98.31 469 LEU B C 1
ATOM 8718 O O . LEU B 1 469 ? 7.129 2.789 -0.283 1 98.31 469 LEU B O 1
ATOM 8722 N N . PRO B 1 470 ? 6.09 2.371 -2.221 1 97.56 470 PRO B N 1
ATOM 8723 C CA . PRO B 1 470 ? 4.953 1.766 -1.526 1 97.56 470 PRO B CA 1
ATOM 8724 C C . PRO B 1 470 ? 5.359 0.587 -0.645 1 97.56 470 PRO B C 1
ATOM 8726 O O . PRO B 1 470 ? 4.734 0.341 0.391 1 97.56 470 PRO B O 1
ATOM 8729 N N . ASP B 1 471 ? 6.387 -0.196 -0.997 1 96.81 471 ASP B N 1
ATOM 8730 C CA . ASP B 1 471 ? 6.816 -1.335 -0.194 1 96.81 471 ASP B CA 1
ATOM 8731 C C . ASP B 1 471 ? 7.371 -0.879 1.154 1 96.81 471 ASP B C 1
ATOM 8733 O O . ASP B 1 471 ? 7.215 -1.571 2.162 1 96.81 471 ASP B O 1
ATOM 8737 N N . ALA B 1 472 ? 8.055 0.243 1.124 1 97.38 472 ALA B N 1
ATOM 8738 C CA . ALA B 1 472 ? 8.523 0.775 2.398 1 97.38 472 ALA B CA 1
ATOM 8739 C C . ALA B 1 472 ? 7.355 1.13 3.312 1 97.38 472 ALA B C 1
ATOM 8741 O O . ALA B 1 472 ? 7.395 0.859 4.516 1 97.38 472 ALA B O 1
ATOM 8742 N N . TRP B 1 473 ? 6.336 1.654 2.789 1 96.25 473 TRP B N 1
ATOM 8743 C CA . TRP B 1 473 ? 5.148 2.055 3.533 1 96.25 473 TRP B CA 1
ATOM 8744 C C . TRP B 1 473 ? 4.344 0.836 3.975 1 96.25 473 TRP B C 1
ATOM 8746 O O . TRP B 1 473 ? 3.994 0.707 5.148 1 96.25 473 TRP B O 1
ATOM 8756 N N . ALA B 1 474 ? 4.059 -0.076 3.049 1 95 474 ALA B N 1
ATOM 8757 C CA . ALA B 1 474 ? 3.043 -1.108 3.242 1 95 474 ALA B CA 1
ATOM 8758 C C . ALA B 1 474 ? 3.611 -2.299 4.012 1 95 474 ALA B C 1
ATOM 8760 O O . ALA B 1 474 ? 2.936 -2.871 4.867 1 95 474 ALA B O 1
ATOM 8761 N N . ILE B 1 475 ? 4.871 -2.652 3.648 1 92.94 475 ILE B N 1
ATOM 8762 C CA . ILE B 1 475 ? 5.348 -3.896 4.242 1 92.94 475 ILE B CA 1
ATOM 8763 C C . ILE B 1 475 ? 6.691 -3.658 4.926 1 92.94 475 ILE B C 1
ATOM 8765 O O . ILE B 1 475 ? 7.418 -4.609 5.23 1 92.94 475 ILE B O 1
ATOM 8769 N N . HIS B 1 476 ? 7.148 -2.424 5.086 1 93.5 476 HIS B N 1
ATOM 8770 C CA . HIS B 1 476 ? 8.336 -2.031 5.832 1 93.5 476 HIS B CA 1
ATOM 8771 C C . HIS B 1 476 ? 9.602 -2.582 5.188 1 93.5 476 HIS B C 1
ATOM 8773 O O . HIS B 1 476 ? 10.531 -3 5.883 1 93.5 476 HIS B O 1
ATOM 8779 N N . GLN B 1 477 ? 9.539 -2.613 3.916 1 95.5 477 GLN B N 1
ATOM 8780 C CA . GLN B 1 477 ? 10.742 -2.988 3.184 1 95.5 477 GLN B CA 1
ATOM 8781 C C . GLN B 1 477 ? 11.867 -1.985 3.426 1 95.5 477 GLN B C 1
ATOM 8783 O O . GLN B 1 477 ? 11.633 -0.775 3.441 1 95.5 477 GLN B O 1
ATOM 8788 N N . LEU B 1 478 ? 13.078 -2.516 3.693 1 96.75 478 LEU B N 1
ATOM 8789 C CA . LEU B 1 478 ? 14.258 -1.667 3.846 1 96.75 478 LEU B CA 1
ATOM 8790 C C . LEU B 1 478 ? 14.961 -1.47 2.506 1 96.75 478 LEU B C 1
ATOM 8792 O O . LEU B 1 478 ? 15.117 -2.42 1.737 1 96.75 478 LEU B O 1
ATOM 8796 N N . PHE B 1 479 ? 15.281 -0.271 2.199 1 98.06 479 PHE B N 1
ATOM 8797 C CA . PHE B 1 479 ? 16.062 0.065 1.016 1 98.06 479 PHE B CA 1
ATOM 8798 C C . PHE B 1 479 ? 17.328 0.819 1.398 1 98.06 479 PHE B C 1
ATOM 8800 O O . PHE B 1 479 ? 17.312 1.634 2.324 1 98.06 479 PHE B O 1
ATOM 8807 N N . PRO B 1 480 ? 18.453 0.564 0.679 1 98.06 480 PRO B N 1
ATOM 8808 C CA . PRO B 1 480 ? 19.625 1.418 0.898 1 98.06 480 PRO B CA 1
ATOM 8809 C C . PRO B 1 480 ? 19.391 2.865 0.476 1 98.06 480 PRO B C 1
ATOM 8811 O O . PRO B 1 480 ? 18.844 3.117 -0.601 1 98.06 480 PRO B O 1
ATOM 8814 N N . ILE B 1 481 ? 19.703 3.748 1.349 1 98.69 481 ILE B N 1
ATOM 8815 C CA . ILE B 1 481 ? 19.625 5.18 1.08 1 98.69 481 ILE B CA 1
ATOM 8816 C C . ILE B 1 481 ? 20.969 5.836 1.35 1 98.69 481 ILE B C 1
ATOM 8818 O O . ILE B 1 481 ? 21.516 5.707 2.445 1 98.69 481 ILE B O 1
ATOM 8822 N N . VAL B 1 482 ? 21.547 6.527 0.345 1 98.69 482 VAL B N 1
ATOM 8823 C CA . VAL B 1 482 ? 22.906 7.062 0.431 1 98.69 482 VAL B CA 1
ATOM 8824 C C . VAL B 1 482 ? 22.953 8.469 -0.159 1 98.69 482 VAL B C 1
ATOM 8826 O O . VAL B 1 482 ? 22.312 8.742 -1.184 1 98.69 482 VAL B O 1
ATOM 8829 N N . PRO B 1 483 ? 23.656 9.438 0.532 1 98.69 483 PRO B N 1
ATOM 8830 C CA . PRO B 1 483 ? 23.922 10.711 -0.145 1 98.69 483 PRO B CA 1
ATOM 8831 C C . PRO B 1 483 ? 24.688 10.547 -1.447 1 98.69 483 PRO B C 1
ATOM 8833 O O . PRO B 1 483 ? 25.594 9.711 -1.524 1 98.69 483 PRO B O 1
ATOM 8836 N N . LEU B 1 484 ? 24.375 11.32 -2.445 1 98.56 484 LEU B N 1
ATOM 8837 C CA . LEU B 1 484 ? 25.016 11.164 -3.744 1 98.56 484 LEU B CA 1
ATOM 8838 C C . LEU B 1 484 ? 26.375 11.859 -3.762 1 98.56 484 LEU B C 1
ATOM 8840 O O . LEU B 1 484 ? 27.188 11.633 -4.668 1 98.56 484 LEU B O 1
ATOM 8844 N N . SER B 1 485 ? 26.609 12.688 -2.77 1 97.19 485 SER B N 1
ATOM 8845 C CA . SER B 1 485 ? 27.859 13.445 -2.727 1 97.19 485 SER B CA 1
ATOM 8846 C C . SER B 1 485 ? 28.312 13.664 -1.29 1 97.19 485 SER B C 1
ATOM 8848 O O . SER B 1 485 ? 27.672 13.203 -0.346 1 97.19 485 SER B O 1
ATOM 8850 N N . ARG B 1 486 ? 29.531 14.258 -1.129 1 97.12 486 ARG B N 1
ATOM 8851 C CA . ARG B 1 486 ? 30.156 14.617 0.147 1 97.12 486 ARG B CA 1
ATOM 8852 C C . ARG B 1 486 ? 30.5 13.375 0.954 1 97.12 486 ARG B C 1
ATOM 8854 O O . ARG B 1 486 ? 30.516 13.414 2.186 1 97.12 486 ARG B O 1
ATOM 8861 N N . LEU B 1 487 ? 30.797 12.336 0.269 1 97.94 487 LEU B N 1
ATOM 8862 C CA . LEU B 1 487 ? 31.109 11.078 0.937 1 97.94 487 LEU B CA 1
ATOM 8863 C C . LEU B 1 487 ? 32.562 11.039 1.381 1 97.94 487 LEU B C 1
ATOM 8865 O O . LEU B 1 487 ? 33.031 10.047 1.953 1 97.94 487 LEU B O 1
ATOM 8869 N N . HIS B 1 488 ? 33.25 12.102 1.098 1 96.12 488 HIS B N 1
ATOM 8870 C CA . HIS B 1 488 ? 34.594 12.281 1.623 1 96.12 488 HIS B CA 1
ATOM 8871 C C . HIS B 1 488 ? 34.594 13.094 2.912 1 96.12 488 HIS B C 1
ATOM 8873 O O . HIS B 1 488 ? 35.625 13.359 3.496 1 96.12 488 HIS B O 1
ATOM 8879 N N . GLU B 1 489 ? 33.375 13.508 3.307 1 96 489 GLU B N 1
ATOM 8880 C CA . GLU B 1 489 ? 33.156 14.234 4.555 1 96 489 GLU B CA 1
ATOM 8881 C C . GLU B 1 489 ? 32.406 13.367 5.574 1 96 489 GLU B C 1
ATOM 8883 O O . GLU B 1 489 ? 31.516 12.609 5.219 1 96 489 GLU B O 1
ATOM 8888 N N . LEU B 1 490 ? 32.812 13.445 6.844 1 96.19 490 LEU B N 1
ATOM 8889 C CA . LEU B 1 490 ? 32.125 12.711 7.898 1 96.19 490 LEU B CA 1
ATOM 8890 C C . LEU B 1 490 ? 30.703 13.242 8.094 1 96.19 490 LEU B C 1
ATOM 8892 O O . LEU B 1 490 ? 30.5 14.438 8.328 1 96.19 490 LEU B O 1
ATOM 8896 N N . PRO B 1 491 ? 29.703 12.414 7.891 1 97.06 491 PRO B N 1
ATOM 8897 C CA . PRO B 1 491 ? 28.359 12.852 8.266 1 97.06 491 PRO B CA 1
ATOM 8898 C C . PRO B 1 491 ? 28.188 13.016 9.781 1 97.06 491 PRO B C 1
ATOM 8900 O O . PRO B 1 491 ? 28.406 12.062 10.531 1 97.06 491 PRO B O 1
ATOM 8903 N N . THR B 1 492 ? 27.812 14.141 10.203 1 94.88 492 THR B N 1
ATOM 8904 C CA . THR B 1 492 ? 27.828 14.445 11.625 1 94.88 492 THR B CA 1
ATOM 8905 C C . THR B 1 492 ? 26.406 14.57 12.172 1 94.88 492 THR B C 1
ATOM 8907 O O . THR B 1 492 ? 26.219 14.906 13.344 1 94.88 492 THR B O 1
ATOM 8910 N N . ARG B 1 493 ? 25.438 14.383 11.32 1 95.94 493 ARG B N 1
ATOM 8911 C CA . ARG B 1 493 ? 24.031 14.477 11.742 1 95.94 493 ARG B CA 1
ATOM 8912 C C . ARG B 1 493 ? 23.328 13.141 11.57 1 95.94 493 ARG B C 1
ATOM 8914 O O . ARG B 1 493 ? 23.734 12.305 10.758 1 95.94 493 ARG B O 1
ATOM 8921 N N . GLN B 1 494 ? 22.344 12.875 12.398 1 95.19 494 GLN B N 1
ATOM 8922 C CA . GLN B 1 494 ? 21.391 11.773 12.258 1 95.19 494 GLN B CA 1
ATOM 8923 C C . GLN B 1 494 ? 20.031 12.281 11.82 1 95.19 494 GLN B C 1
ATOM 8925 O O . GLN B 1 494 ? 19.578 13.344 12.266 1 95.19 494 GLN B O 1
ATOM 8930 N N . ALA B 1 495 ? 19.391 11.57 10.883 1 96.81 495 ALA B N 1
ATOM 8931 C CA . ALA B 1 495 ? 18.125 12.109 10.391 1 96.81 495 ALA B CA 1
ATOM 8932 C C . ALA B 1 495 ? 17.156 10.984 10 1 96.81 495 ALA B C 1
ATOM 8934 O O . ALA B 1 495 ? 17.594 9.875 9.672 1 96.81 495 ALA B O 1
ATOM 8935 N N . THR B 1 496 ? 15.906 11.172 10.125 1 96.75 496 THR B N 1
ATOM 8936 C CA . THR B 1 496 ? 14.867 10.445 9.406 1 96.75 496 THR B CA 1
ATOM 8937 C C . THR B 1 496 ? 14.422 11.219 8.164 1 96.75 496 THR B C 1
ATOM 8939 O O . THR B 1 496 ? 14.812 12.375 7.977 1 96.75 496 THR B O 1
ATOM 8942 N N . LEU B 1 497 ? 13.773 10.57 7.281 1 97.81 497 LEU B N 1
ATOM 8943 C CA . LEU B 1 497 ? 13.297 11.219 6.066 1 97.81 497 LEU B CA 1
ATOM 8944 C C . LEU B 1 497 ? 11.781 11.367 6.09 1 97.81 497 LEU B C 1
ATOM 8946 O O 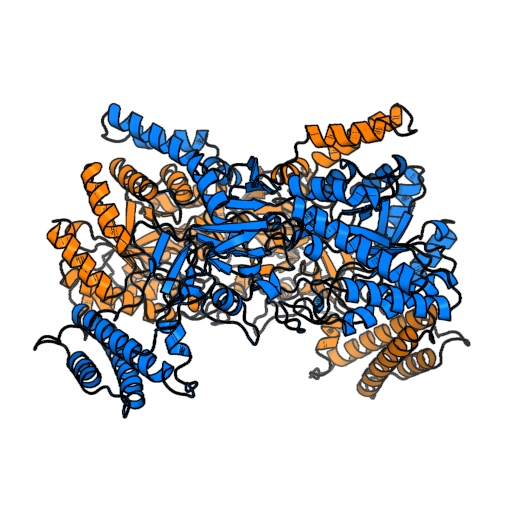. LEU B 1 497 ? 11.07 10.469 6.543 1 97.81 497 LEU B O 1
ATOM 8950 N N . VAL B 1 498 ? 11.281 12.508 5.668 1 97.06 498 VAL B N 1
ATOM 8951 C CA . VAL B 1 498 ? 9.844 12.719 5.527 1 97.06 498 VAL B CA 1
ATOM 8952 C C . VAL B 1 498 ? 9.523 13.18 4.109 1 97.06 498 VAL B C 1
ATOM 8954 O O . VAL B 1 498 ? 10.289 13.93 3.508 1 97.06 498 VAL B O 1
ATOM 8957 N N . ASP B 1 499 ? 8.422 12.664 3.564 1 97.56 499 ASP B N 1
ATOM 8958 C CA . ASP B 1 499 ? 8.016 13.086 2.227 1 97.56 499 ASP B CA 1
ATOM 8959 C C . ASP B 1 499 ? 7.145 14.336 2.285 1 97.56 499 ASP B C 1
ATOM 8961 O O . ASP B 1 499 ? 7.027 14.969 3.34 1 97.56 499 ASP B O 1
ATOM 8965 N N . ILE B 1 500 ? 6.562 14.758 1.157 1 96.62 500 ILE B N 1
ATOM 8966 C CA . ILE B 1 500 ? 5.871 16.031 1.118 1 96.62 500 ILE B CA 1
ATOM 8967 C C . ILE B 1 500 ? 4.363 15.812 1.171 1 96.62 500 ILE B C 1
ATOM 8969 O O . ILE B 1 500 ? 3.582 16.766 1.063 1 96.62 500 ILE B O 1
ATOM 8973 N N . SER B 1 501 ? 3.895 14.57 1.351 1 94.5 501 SER B N 1
ATOM 8974 C CA . SER B 1 501 ? 2.467 14.328 1.534 1 94.5 501 SER B CA 1
ATOM 8975 C C . SER B 1 501 ? 1.989 14.836 2.889 1 94.5 501 SER B C 1
ATOM 8977 O O . SER B 1 501 ? 2.795 15.062 3.795 1 94.5 501 SER B O 1
ATOM 8979 N N . CYS B 1 502 ? 0.684 15.039 3.018 1 90.62 502 CYS B N 1
ATOM 8980 C CA . CYS B 1 502 ? 0.115 15.516 4.273 1 90.62 502 CYS B CA 1
ATOM 8981 C C . CYS B 1 502 ? -0.223 14.344 5.195 1 90.62 502 CYS B C 1
ATOM 8983 O O . CYS B 1 502 ? -0.798 14.539 6.266 1 90.62 502 CYS B O 1
ATOM 8985 N N . ASP B 1 503 ? 0.268 13.195 4.828 1 89.25 503 ASP B N 1
ATOM 8986 C CA . ASP B 1 503 ? -0.039 12 5.609 1 89.25 503 ASP B CA 1
ATOM 8987 C C . ASP B 1 503 ? 1.06 11.719 6.629 1 89.25 503 ASP B C 1
ATOM 8989 O O . ASP B 1 503 ? 2.248 11.812 6.316 1 89.25 503 ASP B O 1
ATOM 8993 N N . SER B 1 504 ? 0.635 11.344 7.766 1 87 504 SER B N 1
ATOM 8994 C CA . SER B 1 504 ? 1.589 11.086 8.844 1 87 504 SER B CA 1
ATOM 8995 C C . SER B 1 504 ? 2.486 9.898 8.516 1 87 504 SER B C 1
ATOM 8997 O O . SER B 1 504 ? 3.604 9.797 9.023 1 87 504 SER B O 1
ATOM 8999 N N . ASP B 1 505 ? 2.037 9.008 7.633 1 90.06 505 ASP B N 1
ATOM 9000 C CA . ASP B 1 505 ? 2.814 7.832 7.258 1 90.06 505 ASP B CA 1
ATOM 9001 C C . ASP B 1 505 ? 3.861 8.18 6.203 1 90.06 505 ASP B C 1
ATOM 9003 O O . ASP B 1 505 ? 4.707 7.352 5.863 1 90.06 505 ASP B O 1
ATOM 9007 N N . GLY B 1 506 ? 3.814 9.367 5.707 1 94.94 506 GLY B N 1
ATOM 9008 C CA . GLY B 1 506 ? 4.777 9.773 4.695 1 94.94 506 GLY B CA 1
ATOM 9009 C C . GLY B 1 506 ? 6.168 10 5.258 1 94.94 506 GLY B C 1
ATOM 9010 O O . GLY B 1 506 ? 6.688 11.125 5.215 1 94.94 506 GLY B O 1
ATOM 9011 N N . LYS B 1 507 ? 6.824 8.914 5.723 1 96.19 507 LYS B N 1
ATOM 9012 C CA . LYS B 1 507 ? 8.148 9.047 6.332 1 96.19 507 LYS B CA 1
ATOM 9013 C C . LYS B 1 507 ? 8.945 7.754 6.188 1 96.19 507 LYS B C 1
ATOM 9015 O O . LYS B 1 507 ? 8.383 6.703 5.871 1 96.19 507 LYS B O 1
ATOM 9020 N N . ILE B 1 508 ? 10.195 7.809 6.27 1 97.06 508 ILE B N 1
ATOM 9021 C CA . ILE B 1 508 ? 11.133 6.695 6.383 1 97.06 508 ILE B CA 1
ATOM 9022 C C . ILE B 1 508 ? 11.93 6.828 7.68 1 97.06 508 ILE B C 1
ATOM 9024 O O . ILE B 1 508 ? 12.734 7.754 7.832 1 97.06 508 ILE B O 1
ATOM 9028 N N . ASP B 1 509 ? 11.695 5.922 8.609 1 94.69 509 ASP B N 1
ATOM 9029 C CA . ASP B 1 509 ? 12.383 5.996 9.898 1 94.69 509 ASP B CA 1
ATOM 9030 C C . ASP B 1 509 ? 13.055 4.668 10.242 1 94.69 509 ASP B C 1
ATOM 9032 O O . ASP B 1 509 ? 13.367 4.406 11.406 1 94.69 509 ASP B O 1
ATOM 9036 N N . ARG B 1 510 ? 13.148 3.82 9.25 1 95.06 510 ARG B N 1
ATOM 9037 C CA . ARG B 1 510 ? 13.867 2.555 9.344 1 95.06 510 ARG B CA 1
ATOM 9038 C C . ARG B 1 510 ? 14.922 2.443 8.242 1 95.06 510 ARG B C 1
ATOM 9040 O O . ARG B 1 510 ? 14.617 2.641 7.066 1 95.06 510 ARG B O 1
ATOM 9047 N N . PHE B 1 511 ? 16.109 2.121 8.641 1 96.75 511 PHE B N 1
ATOM 9048 C CA . PHE B 1 511 ? 17.219 2.102 7.695 1 96.75 511 PHE B CA 1
ATOM 9049 C C . PHE B 1 511 ? 18.047 0.833 7.863 1 96.75 511 PHE B C 1
ATOM 9051 O O . PHE B 1 511 ? 18 0.178 8.906 1 96.75 511 PHE B O 1
ATOM 9058 N N . ILE B 1 512 ? 18.797 0.51 6.824 1 95.44 512 ILE B N 1
ATOM 9059 C CA . ILE B 1 512 ? 19.562 -0.731 6.812 1 95.44 512 ILE B CA 1
ATOM 9060 C C . ILE B 1 512 ? 20.703 -0.637 7.809 1 95.44 512 ILE B C 1
ATOM 9062 O O . ILE B 1 512 ? 21.234 0.449 8.055 1 95.44 512 ILE B O 1
ATOM 9066 N N . ASP B 1 513 ? 20.969 -1.664 8.422 1 90.56 513 ASP B N 1
ATOM 9067 C CA . ASP B 1 513 ? 22.125 -1.873 9.297 1 90.56 513 ASP B CA 1
ATOM 9068 C C . ASP B 1 513 ? 22.578 -3.33 9.258 1 90.56 513 ASP B C 1
ATOM 9070 O O . ASP B 1 513 ? 21.844 -4.207 8.805 1 90.56 513 ASP B O 1
ATOM 9074 N N . LEU B 1 514 ? 23.828 -3.586 9.555 1 82.19 514 LEU B N 1
ATOM 9075 C CA . LEU B 1 514 ? 24.328 -4.953 9.5 1 82.19 514 LEU B CA 1
ATOM 9076 C C . LEU B 1 514 ? 23.719 -5.809 10.594 1 82.19 514 LEU B C 1
ATOM 9078 O O . LEU B 1 514 ? 23.531 -7.016 10.422 1 82.19 514 LEU B O 1
ATOM 9082 N N . HIS B 1 515 ? 23.438 -5.293 11.688 1 74.44 515 HIS B N 1
ATOM 9083 C CA . HIS B 1 515 ? 23 -6.133 12.789 1 74.44 515 HIS B CA 1
ATOM 9084 C C . HIS B 1 515 ? 21.531 -5.879 13.125 1 74.44 515 HIS B C 1
ATOM 9086 O O . HIS B 1 515 ? 20.906 -6.68 13.82 1 74.44 515 HIS B O 1
ATOM 9092 N N . ASP B 1 516 ? 21 -4.867 12.719 1 80.31 516 ASP B N 1
ATOM 9093 C CA . ASP B 1 516 ? 19.625 -4.523 13.078 1 80.31 516 ASP B CA 1
ATOM 9094 C C . ASP B 1 516 ? 19.062 -3.477 12.117 1 80.31 516 ASP B C 1
ATOM 9096 O O . ASP B 1 516 ? 19.312 -3.523 10.914 1 80.31 516 ASP B O 1
ATOM 9100 N N . VAL B 1 517 ? 18 -2.924 12.5 1 88.62 517 VAL B N 1
ATOM 9101 C CA . VAL B 1 517 ? 17.406 -1.789 11.805 1 88.62 517 VAL B CA 1
ATOM 9102 C C . VAL B 1 517 ? 17.75 -0.492 12.531 1 88.62 517 VAL B C 1
ATOM 9104 O O . VAL B 1 517 ? 17.609 -0.399 13.75 1 88.62 517 VAL B O 1
ATOM 9107 N N . ARG B 1 518 ? 18.406 0.37 11.75 1 91 518 ARG B N 1
ATOM 9108 C CA . ARG B 1 518 ? 18.703 1.682 12.32 1 91 518 ARG B CA 1
ATOM 9109 C C . ARG B 1 518 ? 17.484 2.592 12.25 1 91 518 ARG B C 1
ATOM 9111 O O . ARG B 1 518 ? 16.734 2.562 11.273 1 91 518 ARG B O 1
ATOM 9118 N N . GLN B 1 519 ? 17.406 3.443 13.242 1 90.88 519 GLN B N 1
ATOM 9119 C CA . GLN B 1 519 ? 16.25 4.316 13.336 1 90.88 519 GLN B CA 1
ATOM 9120 C C . GLN B 1 519 ? 16.531 5.684 12.727 1 90.88 519 GLN B C 1
ATOM 9122 O O . GLN B 1 519 ? 15.641 6.535 12.648 1 90.88 519 GLN B O 1
ATOM 9127 N N . SER B 1 520 ? 17.75 5.922 12.367 1 94.56 520 SER B N 1
ATOM 9128 C CA . SER B 1 520 ? 18.125 7.172 11.719 1 94.56 520 SER B CA 1
ATOM 9129 C C . SER B 1 520 ? 19.234 6.953 10.695 1 94.56 520 SER B C 1
ATOM 9131 O O . SER B 1 520 ? 19.906 5.922 10.719 1 94.56 520 SER B O 1
ATOM 9133 N N . LEU B 1 521 ? 19.391 7.816 9.797 1 97.12 521 LEU B N 1
ATOM 9134 C CA . LEU B 1 521 ? 20.391 7.801 8.742 1 97.12 521 LEU B CA 1
ATOM 9135 C C . LEU B 1 521 ? 21.469 8.859 9 1 97.12 521 LEU B C 1
ATOM 9137 O O . LEU B 1 521 ? 21.156 10.031 9.195 1 97.12 521 LEU B O 1
ATOM 9141 N N . PRO B 1 522 ? 22.75 8.43 9.07 1 97.31 522 PRO B N 1
ATOM 9142 C CA . PRO B 1 522 ? 23.797 9.461 9.109 1 97.31 522 PRO B CA 1
ATOM 9143 C C . PRO B 1 522 ? 23.797 10.336 7.855 1 97.31 522 PRO B C 1
ATOM 9145 O O . PRO B 1 522 ? 23.812 9.82 6.738 1 97.31 522 PRO B O 1
ATOM 9148 N N . VAL B 1 523 ? 23.734 11.617 8.07 1 98.06 523 VAL B N 1
ATOM 9149 C CA . VAL B 1 523 ? 23.719 12.547 6.945 1 98.06 523 VAL B CA 1
ATOM 9150 C C . VAL B 1 523 ? 24.625 13.742 7.242 1 98.06 523 VAL B C 1
ATOM 9152 O O . VAL B 1 523 ? 25.094 13.898 8.367 1 98.06 523 VAL B O 1
ATOM 9155 N N . HIS B 1 524 ? 24.938 14.5 6.203 1 97.81 524 HIS B N 1
ATOM 9156 C CA . HIS B 1 524 ? 25.734 15.719 6.367 1 97.81 524 HIS B CA 1
ATOM 9157 C C . HIS B 1 524 ? 24.844 16.906 6.734 1 97.81 524 HIS B C 1
ATOM 9159 O O . HIS B 1 524 ? 23.672 16.938 6.391 1 97.81 524 HIS B O 1
ATOM 9165 N N . PRO B 1 525 ? 25.406 17.859 7.508 1 96.19 525 PRO B N 1
ATOM 9166 C CA . PRO B 1 525 ? 24.641 19.094 7.691 1 96.19 525 PRO B CA 1
ATOM 9167 C C . PRO B 1 525 ? 24.219 19.734 6.371 1 96.19 525 PRO B C 1
ATOM 9169 O O . PRO B 1 525 ? 25.016 19.781 5.426 1 96.19 525 PRO B O 1
ATOM 9172 N N . ILE B 1 526 ? 23 20.125 6.332 1 95.44 526 ILE B N 1
ATOM 9173 C CA . ILE B 1 526 ? 22.5 20.75 5.121 1 95.44 526 ILE B CA 1
ATOM 9174 C C . ILE B 1 526 ? 23.047 22.188 5.023 1 95.44 526 ILE B C 1
ATOM 9176 O O . ILE B 1 526 ? 22.906 22.969 5.961 1 95.44 526 ILE B O 1
ATOM 9180 N N . ARG B 1 527 ? 23.703 22.422 3.955 1 93.31 527 ARG B N 1
ATOM 9181 C CA . ARG B 1 527 ? 24.25 23.75 3.703 1 93.31 527 ARG B CA 1
ATOM 9182 C C . ARG B 1 527 ? 23.312 24.578 2.83 1 93.31 527 ARG B C 1
ATOM 9184 O O . ARG B 1 527 ? 22.938 24.141 1.741 1 93.31 527 ARG B O 1
ATOM 9191 N N . PRO B 1 528 ? 22.984 25.781 3.352 1 87.88 528 PRO B N 1
ATOM 9192 C CA . PRO B 1 528 ? 22.094 26.625 2.547 1 87.88 528 PRO B CA 1
ATOM 9193 C C . PRO B 1 528 ? 22.641 26.891 1.146 1 87.88 528 PRO B C 1
ATOM 9195 O O . PRO B 1 528 ? 23.828 27.188 0.99 1 87.88 528 PRO B O 1
ATOM 9198 N N . GLY B 1 529 ? 21.875 26.688 0.174 1 88.25 529 GLY B N 1
ATOM 9199 C CA . GLY B 1 529 ? 22.234 27 -1.2 1 88.25 529 GLY B CA 1
ATOM 9200 C C . GLY B 1 529 ? 22.891 25.828 -1.92 1 88.25 529 GLY B C 1
ATOM 9201 O O . GLY B 1 529 ? 23.094 25.891 -3.133 1 88.25 529 GLY B O 1
ATOM 9202 N N . GLU B 1 530 ? 23.312 24.875 -1.205 1 93.56 530 GLU B N 1
ATOM 9203 C CA . GLU B 1 530 ? 23.922 23.703 -1.817 1 93.56 530 GLU B CA 1
ATOM 9204 C C . GLU B 1 530 ? 22.922 22.547 -1.873 1 93.56 530 GLU B C 1
ATOM 9206 O O . GLU B 1 530 ? 22.359 22.156 -0.85 1 93.56 530 GLU B O 1
ATOM 9211 N N . PRO B 1 531 ? 22.766 22.094 -3.117 1 94.75 531 PRO B N 1
ATOM 9212 C CA . PRO B 1 531 ? 21.844 20.953 -3.211 1 94.75 531 PRO B CA 1
ATOM 9213 C C . PRO B 1 531 ? 22.359 19.719 -2.463 1 94.75 531 PRO B C 1
ATOM 9215 O O . PRO B 1 531 ? 23.562 19.469 -2.426 1 94.75 531 PRO B O 1
ATOM 9218 N N . TYR B 1 532 ? 21.531 19 -1.861 1 97.62 532 TYR B N 1
ATOM 9219 C CA . TYR B 1 532 ? 21.781 17.734 -1.188 1 97.62 532 TYR B CA 1
ATOM 9220 C C . TYR B 1 532 ? 20.844 16.656 -1.682 1 97.62 532 TYR B C 1
ATOM 9222 O O . TYR B 1 532 ? 19.625 16.75 -1.485 1 97.62 532 TYR B O 1
ATOM 9230 N N . TYR B 1 533 ? 21.391 15.688 -2.416 1 98.44 533 TYR B N 1
ATOM 9231 C CA . TYR B 1 533 ? 20.594 14.625 -3.027 1 98.44 533 TYR B CA 1
ATOM 9232 C C . TYR B 1 533 ? 20.828 13.297 -2.322 1 98.44 533 TYR B C 1
ATOM 9234 O O . TYR B 1 533 ? 21.953 12.977 -1.93 1 98.44 533 TYR B O 1
ATOM 9242 N N . LEU B 1 534 ? 19.797 12.586 -2.109 1 98.81 534 LEU B N 1
ATOM 9243 C CA . LEU B 1 534 ? 19.859 11.203 -1.635 1 98.81 534 LEU B CA 1
ATOM 9244 C C . LEU B 1 534 ? 19.422 10.234 -2.729 1 98.81 534 LEU B C 1
ATOM 9246 O O . LEU B 1 534 ? 18.547 10.547 -3.533 1 98.81 534 LEU B O 1
ATOM 9250 N N . GLY B 1 535 ? 20.047 9.133 -2.805 1 98.81 535 GLY B N 1
ATOM 9251 C CA . GLY B 1 535 ? 19.625 8.039 -3.654 1 98.81 535 GLY B CA 1
ATOM 9252 C C . GLY B 1 535 ? 19.031 6.879 -2.875 1 98.81 535 GLY B C 1
ATOM 9253 O O . GLY B 1 535 ? 19.547 6.488 -1.832 1 98.81 535 GLY B O 1
ATOM 9254 N N . VAL B 1 536 ? 17.891 6.457 -3.299 1 98.88 536 VAL B N 1
ATOM 9255 C CA . VAL B 1 536 ? 17.312 5.203 -2.803 1 98.88 536 VAL B CA 1
ATOM 9256 C C . VAL B 1 536 ? 17.578 4.086 -3.811 1 98.88 536 VAL B C 1
ATOM 9258 O O . VAL B 1 536 ? 17.203 4.199 -4.98 1 98.88 536 VAL B O 1
ATOM 9261 N N . PHE B 1 537 ? 18.156 3.014 -3.344 1 98.75 537 PHE B N 1
ATOM 9262 C CA . PHE B 1 537 ? 18.688 1.992 -4.242 1 98.75 537 PHE B CA 1
ATOM 9263 C C . PHE B 1 537 ? 17.891 0.697 -4.109 1 98.75 537 PHE B C 1
ATOM 9265 O O . PHE B 1 537 ? 17.188 0.494 -3.119 1 98.75 537 PHE B O 1
ATOM 9272 N N . LEU B 1 538 ? 17.984 -0.177 -5.148 1 98.44 538 LEU B N 1
ATOM 9273 C CA . LEU B 1 538 ? 17.359 -1.494 -5.211 1 98.44 538 LEU B CA 1
ATOM 9274 C C . LEU B 1 538 ? 15.844 -1.377 -5.207 1 98.44 538 LEU B C 1
ATOM 9276 O O . LEU B 1 538 ? 15.156 -2.172 -4.559 1 98.44 538 LEU B O 1
ATOM 9280 N N . VAL B 1 539 ? 15.344 -0.335 -5.93 1 98.38 539 VAL B N 1
ATOM 9281 C CA . VAL B 1 539 ? 13.914 -0.055 -5.922 1 98.38 539 VAL B CA 1
ATOM 9282 C C . VAL B 1 539 ? 13.297 -0.464 -7.262 1 98.38 539 VAL B C 1
ATOM 9284 O O . VAL B 1 539 ? 12.18 -0.064 -7.582 1 98.38 539 VAL B O 1
ATOM 9287 N N . GLY B 1 540 ? 13.992 -1.259 -8.016 1 98.31 540 GLY B N 1
ATOM 9288 C CA . GLY B 1 540 ? 13.555 -1.563 -9.367 1 98.31 540 GLY B CA 1
ATOM 9289 C C . GLY B 1 540 ? 12.406 -2.561 -9.406 1 98.31 540 GLY B C 1
ATOM 9290 O O . GLY B 1 540 ? 11.758 -2.723 -10.438 1 98.31 540 GLY B O 1
ATOM 9291 N N . ALA B 1 541 ? 12.141 -3.227 -8.289 1 97.62 541 ALA B N 1
ATOM 9292 C CA . ALA B 1 541 ? 11.102 -4.25 -8.234 1 97.62 541 ALA B CA 1
ATOM 9293 C C . ALA B 1 541 ? 9.852 -3.723 -7.547 1 97.62 541 ALA B C 1
ATOM 9295 O O . ALA B 1 541 ? 9.906 -3.264 -6.406 1 97.62 541 ALA B O 1
ATOM 9296 N N . TYR B 1 542 ? 8.688 -3.797 -8.203 1 96.69 542 TYR B N 1
ATOM 9297 C CA . TYR B 1 542 ? 7.324 -3.66 -7.695 1 96.69 542 TYR B CA 1
ATOM 9298 C C . TYR B 1 542 ? 6.965 -2.195 -7.48 1 96.69 542 TYR B C 1
ATOM 9300 O O . TYR B 1 542 ? 5.797 -1.813 -7.582 1 96.69 542 TYR B O 1
ATOM 9308 N N . GLN B 1 543 ? 7.938 -1.244 -7.215 1 97.44 543 GLN B N 1
ATOM 9309 C CA . GLN B 1 543 ? 7.605 0.113 -6.793 1 97.44 543 GLN B CA 1
ATOM 9310 C C . GLN B 1 543 ? 6.824 0.851 -7.875 1 97.44 543 GLN B C 1
ATOM 9312 O O . GLN B 1 543 ? 5.852 1.55 -7.578 1 97.44 543 GLN B O 1
ATOM 9317 N N . ASP B 1 544 ? 7.16 0.634 -9.133 1 95.06 544 ASP B N 1
ATOM 9318 C CA . ASP B 1 544 ? 6.508 1.331 -10.242 1 95.06 544 ASP B CA 1
ATOM 9319 C C . ASP B 1 544 ? 5.039 0.927 -10.352 1 95.06 544 ASP B C 1
ATOM 9321 O O . ASP B 1 544 ? 4.18 1.769 -10.617 1 95.06 544 ASP B O 1
ATOM 9325 N N . VAL B 1 545 ? 4.785 -0.294 -10.148 1 93.94 545 VAL B N 1
ATOM 9326 C CA . VAL B 1 545 ? 3.455 -0.827 -10.438 1 93.94 545 VAL B CA 1
ATOM 9327 C C . VAL B 1 545 ? 2.547 -0.625 -9.227 1 93.94 545 VAL B C 1
ATOM 9329 O O . VAL B 1 545 ? 1.329 -0.497 -9.367 1 93.94 545 VAL B O 1
ATOM 9332 N N . LEU B 1 546 ? 3.129 -0.513 -8.047 1 96.5 546 LEU B N 1
ATOM 9333 C CA . LEU B 1 546 ? 2.367 -0.4 -6.809 1 96.5 546 LEU B CA 1
ATOM 9334 C C . LEU B 1 546 ? 2.16 1.062 -6.43 1 96.5 546 LEU B C 1
ATOM 9336 O O . LEU B 1 546 ? 1.42 1.366 -5.492 1 96.5 546 LEU B O 1
ATOM 9340 N N . GLY B 1 547 ? 2.766 1.986 -7.109 1 96.88 547 GLY B N 1
ATOM 9341 C CA . GLY B 1 547 ? 2.637 3.396 -6.777 1 96.88 547 GLY B CA 1
ATOM 9342 C C . GLY B 1 547 ? 1.211 3.906 -6.883 1 96.88 547 GLY B C 1
ATOM 9343 O O . GLY B 1 547 ? 0.477 3.529 -7.797 1 96.88 547 GLY B O 1
ATOM 9344 N N . SER B 1 548 ? 0.773 4.723 -5.906 1 96.69 548 SER B N 1
ATOM 9345 C CA . SER B 1 548 ? -0.571 5.293 -5.902 1 96.69 548 SER B CA 1
ATOM 9346 C C . SER B 1 548 ? -0.532 6.801 -6.105 1 96.69 548 SER B C 1
ATOM 9348 O O . SER B 1 548 ? 0.532 7.375 -6.352 1 96.69 548 SER B O 1
ATOM 9350 N N . ASN B 1 549 ? -1.75 7.461 -6.07 1 96.5 549 ASN B N 1
ATOM 9351 C CA . ASN B 1 549 ? -1.859 8.898 -6.312 1 96.5 549 ASN B CA 1
ATOM 9352 C C . ASN B 1 549 ? -2.326 9.641 -5.066 1 96.5 549 ASN B C 1
ATOM 9354 O O . ASN B 1 549 ? -3.092 10.602 -5.164 1 96.5 549 ASN B O 1
ATOM 9358 N N . HIS B 1 550 ? -1.869 9.141 -3.906 1 96.75 550 HIS B N 1
ATOM 9359 C CA . HI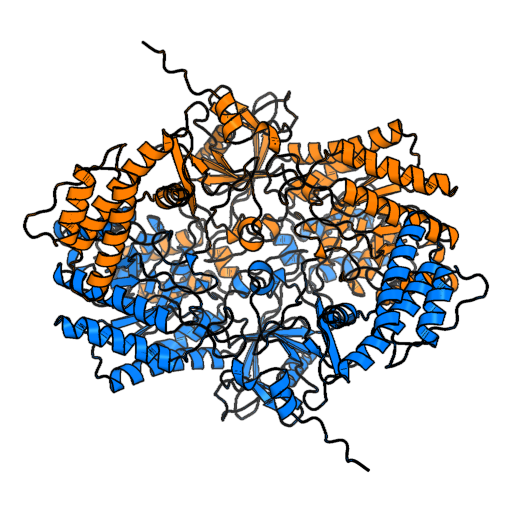S B 1 550 ? -2.201 9.82 -2.66 1 96.75 550 HIS B CA 1
ATOM 9360 C C . HIS B 1 550 ? -1.832 11.297 -2.721 1 96.75 550 HIS B C 1
ATOM 9362 O O . HIS B 1 550 ? -0.743 11.656 -3.18 1 96.75 550 HIS B O 1
ATOM 9368 N N . ASN B 1 551 ? -2.715 12.234 -2.307 1 97.44 551 ASN B N 1
ATOM 9369 C CA . ASN B 1 551 ? -2.557 13.688 -2.359 1 97.44 551 ASN B CA 1
ATOM 9370 C C . ASN B 1 551 ? -2.381 14.18 -3.793 1 97.44 551 ASN B C 1
ATOM 9372 O O . ASN B 1 551 ? -1.878 15.281 -4.016 1 97.44 551 ASN B O 1
ATOM 9376 N N . LEU B 1 552 ? -2.691 13.336 -4.824 1 97.75 552 LEU B N 1
ATOM 9377 C CA . LEU B 1 552 ? -2.604 13.633 -6.25 1 97.75 552 LEU B CA 1
ATOM 9378 C C . LEU B 1 552 ? -1.151 13.812 -6.68 1 97.75 552 LEU B C 1
ATOM 9380 O O . LEU B 1 552 ? -0.856 14.641 -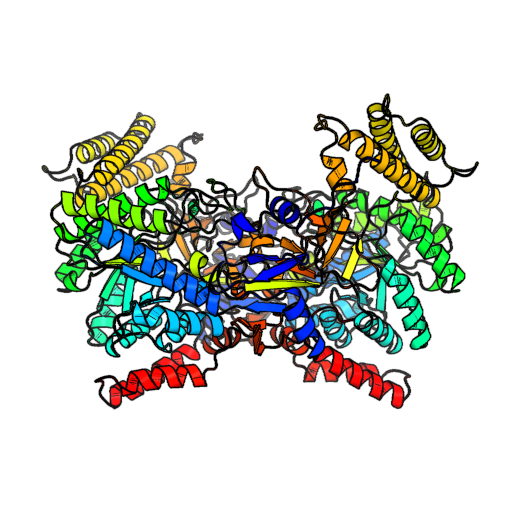7.547 1 97.75 552 LEU B O 1
ATOM 9384 N N . PHE B 1 553 ? -0.244 13.148 -5.965 1 98 553 PHE B N 1
ATOM 9385 C CA . PHE B 1 553 ? 1.118 13.023 -6.469 1 98 553 PHE B CA 1
ATOM 9386 C C . PHE B 1 553 ? 1.205 11.922 -7.523 1 98 553 PHE B C 1
ATOM 9388 O O . PHE B 1 553 ? 0.773 10.797 -7.285 1 98 553 PHE B O 1
ATOM 9395 N N . GLY B 1 554 ? 1.72 12.289 -8.68 1 97.25 554 GLY B N 1
ATOM 9396 C CA . GLY B 1 554 ? 1.757 11.352 -9.789 1 97.25 554 GLY B CA 1
ATOM 9397 C C . GLY B 1 554 ? 3.102 10.664 -9.953 1 97.25 554 GLY B C 1
ATOM 9398 O O . GLY B 1 554 ? 3.992 10.836 -9.117 1 97.25 554 GLY B O 1
ATOM 9399 N N . GLN B 1 555 ? 3.209 9.852 -10.938 1 97 555 GLN B N 1
ATOM 9400 C CA . GLN B 1 555 ? 4.445 9.156 -11.273 1 97 555 GLN B CA 1
ATOM 9401 C C . GLN B 1 555 ? 5.59 10.141 -11.492 1 97 555 GLN B C 1
ATOM 9403 O O . GLN B 1 555 ? 5.398 11.203 -12.086 1 97 555 GLN B O 1
ATOM 9408 N N . VAL B 1 556 ? 6.793 9.773 -11.047 1 97.62 556 VAL B N 1
ATOM 9409 C CA . VAL B 1 556 ? 7.957 10.648 -11.172 1 97.62 556 VAL B CA 1
ATOM 9410 C C . VAL B 1 556 ? 8.578 10.477 -12.555 1 97.62 556 VAL B C 1
ATOM 9412 O O . VAL B 1 556 ? 8.297 9.508 -13.258 1 97.62 556 VAL B O 1
ATOM 9415 N N . GLY B 1 557 ? 9.391 11.469 -12.898 1 97.19 557 GLY B N 1
ATOM 9416 C CA . GLY B 1 557 ? 10.125 11.352 -14.148 1 97.19 557 GLY B CA 1
ATOM 9417 C C . GLY B 1 557 ? 11.117 10.203 -14.156 1 97.19 557 GLY B C 1
ATOM 9418 O O . GLY B 1 557 ? 11.539 9.734 -13.094 1 97.19 557 GLY B O 1
ATOM 9419 N N . GLU B 1 558 ? 11.438 9.695 -15.32 1 97.5 558 GLU B N 1
ATOM 9420 C CA . GLU B 1 558 ? 12.391 8.594 -15.461 1 97.5 558 GLU B CA 1
ATOM 9421 C C . GLU B 1 558 ? 13.422 8.891 -16.547 1 97.5 558 GLU B C 1
ATOM 9423 O O . GLU B 1 558 ? 13.07 9.375 -17.625 1 97.5 558 GLU B O 1
ATOM 9428 N N . ALA B 1 559 ? 14.664 8.703 -16.219 1 98.5 559 ALA B N 1
ATOM 9429 C CA . ALA B 1 559 ? 15.758 8.867 -17.172 1 98.5 559 ALA B CA 1
ATOM 9430 C C . ALA B 1 559 ? 16.469 7.543 -17.438 1 98.5 559 ALA B C 1
ATOM 9432 O O . ALA B 1 559 ? 16.875 6.863 -16.484 1 98.5 559 ALA B O 1
ATOM 9433 N N . HIS B 1 560 ? 16.547 7.156 -18.703 1 98.19 560 HIS B N 1
ATOM 9434 C CA . HIS B 1 560 ? 17.328 5.996 -19.109 1 98.19 560 HIS B CA 1
ATOM 9435 C C . HIS B 1 560 ? 18.781 6.379 -19.375 1 98.19 560 HIS B C 1
ATOM 9437 O O . HIS B 1 560 ? 19.062 7.16 -20.281 1 98.19 560 HIS B O 1
ATOM 9443 N N . VAL B 1 561 ? 19.656 5.836 -18.578 1 98.69 561 VAL B N 1
ATOM 9444 C CA . VAL B 1 561 ? 21.062 6.262 -18.625 1 98.69 561 VAL B CA 1
ATOM 9445 C C . VAL B 1 561 ? 21.938 5.09 -19.031 1 98.69 561 VAL B C 1
ATOM 9447 O O . VAL B 1 561 ? 21.781 3.979 -18.531 1 98.69 561 VAL B O 1
ATOM 9450 N N . VAL B 1 562 ? 22.859 5.332 -19.922 1 98.44 562 VAL B N 1
ATOM 9451 C CA . VAL B 1 562 ? 23.875 4.367 -20.328 1 98.44 562 VAL B CA 1
ATOM 9452 C C . VAL B 1 562 ? 25.266 4.906 -19.984 1 98.44 562 VAL B C 1
ATOM 9454 O O . VAL B 1 562 ? 25.516 6.105 -20.125 1 98.44 562 VAL B O 1
ATOM 9457 N N . VAL B 1 563 ? 26.094 4.043 -19.5 1 98.5 563 VAL B N 1
ATOM 9458 C CA . VAL B 1 563 ? 27.453 4.418 -19.109 1 98.5 563 VAL B CA 1
ATOM 9459 C C . VAL B 1 563 ? 28.469 3.646 -19.953 1 98.5 563 VAL B C 1
ATOM 9461 O O . VAL B 1 563 ? 28.359 2.43 -20.109 1 98.5 563 VAL B O 1
ATOM 9464 N N . ASP B 1 564 ? 29.359 4.34 -20.516 1 97 564 ASP B N 1
ATOM 9465 C CA . ASP B 1 564 ? 30.438 3.723 -21.297 1 97 564 ASP B CA 1
ATOM 9466 C C . ASP B 1 564 ? 31.781 4.395 -21 1 97 564 ASP B C 1
ATOM 9468 O O . ASP B 1 564 ? 31.922 5.094 -20 1 97 564 ASP B O 1
ATOM 9472 N N . GLU B 1 565 ? 32.812 4.074 -21.812 1 95.44 565 GLU B N 1
ATOM 9473 C CA . GLU B 1 565 ? 34.156 4.562 -21.578 1 95.44 565 GLU B CA 1
ATOM 9474 C C . GLU B 1 565 ? 34.25 6.078 -21.75 1 95.44 565 GLU B C 1
ATOM 9476 O O . GLU B 1 565 ? 35.125 6.723 -21.172 1 95.44 565 GLU B O 1
ATOM 9481 N N . GLU B 1 566 ? 33.344 6.641 -22.406 1 95.25 566 GLU B N 1
ATOM 9482 C CA . GLU B 1 566 ? 33.312 8.078 -22.656 1 95.25 566 GLU B CA 1
ATOM 9483 C C . GLU B 1 566 ? 32.531 8.82 -21.578 1 95.25 566 GLU B C 1
ATOM 9485 O O . GLU B 1 566 ? 32.562 10.055 -21.5 1 95.25 566 GLU B O 1
ATOM 9490 N N . GLY B 1 567 ? 31.938 8.125 -20.766 1 96.31 567 GLY B N 1
ATOM 9491 C CA . GLY B 1 567 ? 31.094 8.719 -19.734 1 96.31 567 GLY B CA 1
ATOM 9492 C C . GLY B 1 567 ? 29.688 8.156 -19.719 1 96.31 567 GLY B C 1
ATOM 9493 O O . GLY B 1 567 ? 29.5 6.941 -19.766 1 96.31 567 GLY B O 1
ATOM 9494 N N . PHE B 1 568 ? 28.719 9.086 -19.516 1 98.19 568 PHE B N 1
ATOM 9495 C CA . PHE B 1 568 ? 27.328 8.648 -19.5 1 98.19 568 PHE B CA 1
ATOM 9496 C C . PHE B 1 568 ? 26.5 9.398 -20.547 1 98.19 568 PHE B C 1
ATOM 9498 O O . PHE B 1 568 ? 26.906 10.477 -21 1 98.19 568 PHE B O 1
ATOM 9505 N N . ALA B 1 569 ? 25.422 8.812 -20.984 1 98.06 569 ALA B N 1
ATOM 9506 C CA . ALA B 1 569 ? 24.453 9.422 -21.891 1 98.06 569 ALA B CA 1
ATOM 9507 C C . ALA B 1 569 ? 23.031 9.156 -21.438 1 98.06 569 ALA B C 1
ATOM 9509 O O . ALA B 1 569 ? 22.703 8.055 -20.984 1 98.06 569 ALA B O 1
ATOM 9510 N N . ILE B 1 570 ? 22.234 10.164 -21.469 1 97.62 570 ILE B N 1
ATOM 9511 C CA . ILE B 1 570 ? 20.797 10.016 -21.219 1 97.62 570 ILE B CA 1
ATOM 9512 C C . ILE B 1 570 ? 20.078 9.664 -22.531 1 97.62 570 ILE B C 1
ATOM 9514 O O . ILE B 1 570 ? 19.859 10.531 -23.375 1 97.62 570 ILE B O 1
ATOM 9518 N N . GLU B 1 571 ? 19.641 8.477 -22.672 1 97.06 571 GLU B N 1
ATOM 9519 C CA . GLU B 1 571 ? 19.078 7.992 -23.922 1 97.06 571 GLU B CA 1
ATOM 9520 C C . GLU B 1 571 ? 17.625 8.422 -24.062 1 97.06 571 GLU B C 1
ATOM 9522 O O . GLU B 1 571 ? 17.141 8.641 -25.172 1 97.06 571 GLU B O 1
ATOM 9527 N N . ARG B 1 572 ? 16.984 8.461 -23.016 1 96.06 572 ARG B N 1
ATOM 9528 C CA . ARG B 1 572 ? 15.555 8.773 -23.016 1 96.06 572 ARG B CA 1
ATOM 9529 C C . ARG B 1 572 ? 15.125 9.375 -21.688 1 96.06 572 ARG B C 1
ATOM 9531 O O . ARG B 1 572 ? 15.602 8.961 -20.625 1 96.06 572 ARG B O 1
ATOM 9538 N N . PHE B 1 573 ? 14.289 10.406 -21.766 1 97.19 573 PHE B N 1
ATOM 9539 C CA . PHE B 1 573 ? 13.664 10.977 -20.594 1 97.19 573 PHE B CA 1
ATOM 9540 C C . PHE B 1 573 ? 12.141 10.969 -20.719 1 97.19 573 PHE B C 1
ATOM 9542 O O . PHE B 1 573 ? 11.602 11.391 -21.75 1 97.19 573 PHE B O 1
ATOM 9549 N N . ILE B 1 574 ? 11.43 10.367 -19.828 1 96.69 574 ILE B N 1
ATOM 9550 C CA . ILE B 1 574 ? 9.969 10.375 -19.734 1 96.69 574 ILE B CA 1
ATOM 9551 C C . ILE B 1 574 ? 9.531 11.305 -18.609 1 96.69 574 ILE B C 1
ATOM 9553 O O . ILE B 1 574 ? 9.805 11.055 -17.438 1 96.69 574 ILE B O 1
ATOM 9557 N N . PRO B 1 575 ? 8.867 12.367 -18.922 1 96.75 575 PRO B N 1
ATOM 9558 C CA . PRO B 1 575 ? 8.43 13.305 -17.891 1 96.75 575 PRO B CA 1
ATOM 9559 C C . PRO B 1 575 ? 7.453 12.68 -16.891 1 96.75 575 PRO B C 1
ATOM 9561 O O . PRO B 1 575 ? 6.691 11.781 -17.266 1 96.75 575 PRO B O 1
ATOM 9564 N N . GLY B 1 576 ? 7.531 13.141 -15.656 1 96.38 576 GLY B N 1
ATOM 9565 C CA . GLY B 1 576 ? 6.539 12.734 -14.68 1 96.38 576 GLY B CA 1
ATOM 9566 C C . GLY B 1 576 ? 5.148 13.258 -14.977 1 96.38 576 GLY B C 1
ATOM 9567 O O . GLY B 1 576 ? 4.969 14.078 -15.883 1 96.38 576 GLY B O 1
ATOM 9568 N N . GLU B 1 577 ? 4.207 12.805 -14.25 1 96.5 577 GLU B N 1
ATOM 9569 C CA . GLU B 1 577 ? 2.816 13.172 -14.492 1 96.5 577 GLU B CA 1
ATOM 9570 C C . GLU B 1 577 ? 2.537 14.602 -14.039 1 96.5 577 GLU B C 1
ATOM 9572 O O . GLU B 1 577 ? 3.086 15.055 -13.031 1 96.5 577 GLU B O 1
ATOM 9577 N N . THR B 1 578 ? 1.671 15.234 -14.75 1 97 578 THR B N 1
ATOM 9578 C CA . THR B 1 578 ? 1.235 16.594 -14.422 1 97 578 THR B CA 1
ATOM 9579 C C . THR B 1 578 ? 0.012 16.562 -13.516 1 97 578 THR B C 1
ATOM 9581 O O . THR B 1 578 ? -0.622 15.516 -13.352 1 97 578 THR B O 1
ATOM 9584 N N . ALA B 1 579 ? -0.271 17.75 -12.891 1 96.88 579 ALA B N 1
ATOM 9585 C CA . ALA B 1 579 ? -1.468 17.875 -12.062 1 96.88 579 ALA B CA 1
ATOM 9586 C C . ALA B 1 579 ? -2.725 17.562 -12.859 1 96.88 579 ALA B C 1
ATOM 9588 O O . ALA B 1 579 ? -3.621 16.859 -12.375 1 96.88 579 ALA B O 1
ATOM 9589 N N . GLU B 1 580 ? -2.744 18 -14.102 1 97.19 580 GLU B N 1
ATOM 9590 C CA . GLU B 1 580 ? -3.885 17.75 -14.984 1 97.19 580 GLU B CA 1
ATOM 9591 C C . GLU B 1 580 ? -4.129 16.25 -15.164 1 97.19 580 GLU B C 1
ATOM 9593 O O . GLU B 1 580 ? -5.262 15.789 -15.039 1 97.19 580 GLU B O 1
ATOM 9598 N N . LYS B 1 581 ? -3.105 15.547 -15.43 1 96.25 581 LYS B N 1
ATOM 9599 C CA . LYS B 1 581 ? -3.219 14.117 -15.703 1 96.25 581 LYS B CA 1
ATOM 9600 C C . LYS B 1 581 ? -3.715 13.359 -14.469 1 96.25 581 LYS B C 1
ATOM 9602 O O . LYS B 1 581 ? -4.539 12.453 -14.586 1 96.25 581 LYS B O 1
ATOM 9607 N N . VAL B 1 582 ? -3.205 13.68 -13.328 1 96.69 582 VAL B N 1
ATOM 9608 C CA . VAL B 1 582 ? -3.596 12.969 -12.117 1 96.69 582 VAL B CA 1
ATOM 9609 C C . VAL B 1 582 ? -5.031 13.328 -11.742 1 96.69 582 VAL B C 1
ATOM 9611 O O . VAL B 1 582 ? -5.785 12.477 -11.258 1 96.69 582 VAL B O 1
ATOM 9614 N N . ILE B 1 583 ? -5.441 14.609 -11.891 1 97.38 583 ILE B N 1
ATOM 9615 C CA . ILE B 1 583 ? -6.801 15.047 -11.609 1 97.38 583 ILE B CA 1
ATOM 9616 C C . ILE B 1 583 ? -7.777 14.344 -12.555 1 97.38 583 ILE B C 1
ATOM 9618 O O . ILE B 1 583 ? -8.883 13.977 -12.156 1 97.38 583 ILE B O 1
ATOM 9622 N N . GLU B 1 584 ? -7.336 14.102 -13.758 1 96.5 584 GLU B N 1
ATOM 9623 C CA . GLU B 1 584 ? -8.164 13.398 -14.734 1 96.5 584 GLU B CA 1
ATOM 9624 C C . GLU B 1 584 ? -8.461 11.977 -14.273 1 96.5 584 GLU B C 1
ATOM 9626 O O . GLU B 1 584 ? -9.547 11.445 -14.539 1 96.5 584 GLU B O 1
ATOM 9631 N N . LYS B 1 585 ? -7.555 11.359 -13.609 1 94.62 585 LYS B N 1
ATOM 9632 C CA . LYS B 1 585 ? -7.766 10.016 -13.078 1 94.62 585 LYS B CA 1
ATOM 9633 C C . LYS B 1 585 ? -8.906 10 -12.07 1 94.62 585 LYS B C 1
ATOM 9635 O O . LYS B 1 585 ? -9.484 8.945 -11.789 1 94.62 585 LYS B O 1
ATOM 9640 N N . MET B 1 586 ? -9.234 11.164 -11.492 1 96.31 586 MET B N 1
ATOM 9641 C CA . MET B 1 586 ? -10.297 11.258 -10.492 1 96.31 586 MET B CA 1
ATOM 9642 C C . MET B 1 586 ? -11.625 11.625 -11.133 1 96.31 586 MET B C 1
ATOM 9644 O O . MET B 1 586 ? -12.633 11.773 -10.445 1 96.31 586 MET B O 1
ATOM 9648 N N . GLY B 1 587 ? -11.664 11.789 -12.445 1 94.94 587 GLY B N 1
ATOM 9649 C CA . GLY B 1 587 ? -12.914 11.969 -13.172 1 94.94 587 GLY B CA 1
ATOM 9650 C C . GLY B 1 587 ? -13.141 13.406 -13.609 1 94.94 587 GLY B C 1
ATOM 9651 O O . GLY B 1 587 ? -14.195 13.727 -14.172 1 94.94 587 GLY B O 1
ATOM 9652 N N . PHE B 1 588 ? -12.172 14.281 -13.391 1 96.38 588 PHE B N 1
ATOM 9653 C CA . PHE B 1 588 ? -12.297 15.672 -13.797 1 96.38 588 PHE B CA 1
ATOM 9654 C C . PHE B 1 588 ? -11.578 15.922 -15.117 1 96.38 588 PHE B C 1
ATOM 9656 O O . PHE B 1 588 ? -10.594 15.242 -15.43 1 96.38 588 PHE B O 1
ATOM 9663 N N . SER B 1 589 ? -12.07 16.828 -15.883 1 94.25 589 SER B N 1
ATOM 9664 C CA . SER B 1 589 ? -11.367 17.281 -17.094 1 94.25 589 SER B CA 1
ATOM 9665 C C . SER B 1 589 ? -10.781 18.672 -16.906 1 94.25 589 SER B C 1
ATOM 9667 O O . SER B 1 589 ? -11.266 19.453 -16.094 1 94.25 589 SER B O 1
ATOM 9669 N N . SER B 1 590 ? -9.742 18.891 -17.625 1 91.44 590 SER B N 1
ATOM 9670 C CA . SER B 1 590 ? -9.117 20.219 -17.594 1 91.44 590 SER B CA 1
ATOM 9671 C C . SER B 1 590 ? -10.109 21.312 -17.984 1 91.44 590 SER B C 1
ATOM 9673 O O . SER B 1 590 ? -10.07 22.406 -17.438 1 91.44 590 SER B O 1
ATOM 9675 N N . ARG B 1 591 ? -10.922 20.953 -18.922 1 91.69 591 ARG B N 1
ATOM 9676 C CA . ARG B 1 591 ? -11.922 21.906 -19.375 1 91.69 591 ARG B CA 1
ATOM 9677 C C . ARG B 1 591 ? -12.883 22.281 -18.25 1 91.69 591 ARG B C 1
ATOM 9679 O O . ARG B 1 591 ? -13.203 23.469 -18.062 1 91.69 591 ARG B O 1
ATOM 9686 N N . GLU B 1 592 ? -13.297 21.328 -17.562 1 92.25 592 GLU B N 1
ATOM 9687 C CA . GLU B 1 592 ? -14.211 21.562 -16.453 1 92.25 592 GLU B CA 1
ATOM 9688 C C . GLU B 1 592 ? -13.547 22.406 -15.359 1 92.25 592 GLU B C 1
ATOM 9690 O O . GLU B 1 592 ? -14.18 23.281 -14.766 1 92.25 592 GLU B O 1
ATOM 9695 N N . LEU B 1 593 ? -12.359 22.094 -15.055 1 94.06 593 LEU B N 1
ATOM 9696 C CA . LEU B 1 593 ? -11.625 22.859 -14.047 1 94.06 593 LEU B CA 1
ATOM 9697 C C . LEU B 1 593 ? -11.461 24.312 -14.477 1 94.06 593 LEU B C 1
ATOM 9699 O O . LEU B 1 593 ? -11.672 25.234 -13.672 1 94.06 593 LEU B O 1
ATOM 9703 N N . PHE B 1 594 ? -11.125 24.469 -15.727 1 93.19 594 PHE B N 1
ATOM 9704 C CA . PHE B 1 594 ? -10.953 25.812 -16.266 1 93.19 594 PHE B CA 1
ATOM 9705 C C . PHE B 1 594 ? -12.25 26.609 -16.188 1 93.19 594 PHE B C 1
ATOM 9707 O O . PHE B 1 594 ? -12.25 27.781 -15.805 1 93.19 594 PHE B O 1
ATOM 9714 N N . GLN B 1 595 ? -13.32 25.953 -16.516 1 93.81 595 GLN B N 1
ATOM 9715 C CA . GLN B 1 595 ? -14.625 26.609 -16.453 1 93.81 595 GLN B CA 1
ATOM 9716 C C . GLN B 1 595 ? -14.977 27.031 -15.031 1 93.81 595 GLN B C 1
ATOM 9718 O O . GLN B 1 595 ? -15.547 28.094 -14.82 1 93.81 595 GLN B O 1
ATOM 9723 N N . GLY B 1 596 ? -14.68 26.188 -14.109 1 92.94 596 GLY B N 1
ATOM 9724 C CA . GLY B 1 596 ? -14.93 26.516 -12.719 1 92.94 596 GLY B CA 1
ATOM 9725 C C . GLY B 1 596 ? -14.148 27.734 -12.25 1 92.94 596 GLY B C 1
ATOM 9726 O O . GLY B 1 596 ? -14.711 28.625 -11.609 1 92.94 596 GLY B O 1
ATOM 9727 N N . VAL B 1 597 ? -12.914 27.812 -12.586 1 94.06 597 VAL B N 1
ATOM 9728 C CA . VAL B 1 597 ? -12.055 28.906 -12.164 1 94.06 597 VAL B CA 1
ATOM 9729 C C . VAL B 1 597 ? -12.43 30.172 -12.93 1 94.06 597 VAL B C 1
ATOM 9731 O O . VAL B 1 597 ? -12.383 31.281 -12.375 1 94.06 597 VAL B O 1
ATOM 9734 N N . GLU B 1 598 ? -12.781 29.984 -14.195 1 94.75 598 GLU B N 1
ATOM 9735 C CA . GLU B 1 598 ? -13.211 31.125 -14.992 1 94.75 598 GLU B CA 1
ATOM 9736 C C . GLU B 1 598 ? -14.43 31.797 -14.375 1 94.75 598 GLU B C 1
ATOM 9738 O O . GLU B 1 598 ? -14.523 33.031 -14.367 1 94.75 598 GLU B O 1
ATOM 9743 N N . ARG B 1 599 ? -15.305 31.031 -13.898 1 92.69 599 ARG B N 1
ATOM 9744 C CA . ARG B 1 599 ? -16.484 31.594 -13.234 1 92.69 599 ARG B CA 1
ATOM 9745 C C . ARG B 1 599 ? -16.078 32.406 -12.016 1 92.69 599 ARG B C 1
ATOM 9747 O O . ARG B 1 599 ? -16.625 33.5 -11.781 1 92.69 599 ARG B O 1
ATOM 9754 N N . LEU B 1 600 ? -15.188 31.938 -11.258 1 91.38 600 LEU B N 1
ATOM 9755 C CA . LEU B 1 600 ? -14.688 32.625 -10.078 1 91.38 600 LEU B CA 1
ATOM 9756 C C . LEU B 1 600 ? -14.016 33.938 -10.461 1 91.38 600 LEU B C 1
ATOM 9758 O O . LEU B 1 600 ? -14.219 34.969 -9.812 1 91.38 600 LEU B O 1
ATOM 9762 N N . VAL B 1 601 ? -13.203 33.875 -11.539 1 94 601 VAL B N 1
ATOM 9763 C CA . VAL B 1 601 ? -12.453 35.031 -12.008 1 94 601 VAL B CA 1
ATOM 9764 C C . VAL B 1 601 ? -13.414 36.094 -12.508 1 94 601 VAL B C 1
ATOM 9766 O O . VAL B 1 601 ? -13.234 37.281 -12.227 1 94 601 VAL B O 1
ATOM 9769 N N . ARG B 1 602 ? -14.398 35.688 -13.164 1 92.19 602 ARG B N 1
ATOM 9770 C CA . ARG B 1 602 ? -15.383 36.594 -13.719 1 92.19 602 ARG B CA 1
ATOM 9771 C C . ARG B 1 602 ? -16.125 37.344 -12.609 1 92.19 602 ARG B C 1
ATOM 9773 O O . ARG B 1 602 ? -16.484 38.5 -12.766 1 92.19 602 ARG B O 1
ATOM 9780 N N . GLN B 1 603 ? -16.344 36.688 -11.547 1 89.94 603 GLN B N 1
ATOM 9781 C CA . GLN B 1 603 ? -17.094 37.25 -10.438 1 89.94 603 GLN B CA 1
ATOM 9782 C C . GLN B 1 603 ? -16.219 38.094 -9.539 1 89.94 603 GLN B C 1
ATOM 9784 O O . GLN B 1 603 ? -16.719 38.875 -8.703 1 89.94 603 GLN B O 1
ATOM 9789 N N . SER B 1 604 ? -14.953 38.031 -9.797 1 90.12 604 SER B N 1
ATOM 9790 C CA . SER B 1 604 ? -14.016 38.75 -8.93 1 90.12 604 SER B CA 1
ATOM 9791 C C . SER B 1 604 ? -13.914 40.219 -9.305 1 90.12 604 SER B C 1
ATOM 9793 O O . SER B 1 604 ? -14.414 40.625 -10.352 1 90.12 604 SER B O 1
ATOM 9795 N N . ARG B 1 605 ? -13.289 41 -8.43 1 87.88 605 ARG B N 1
ATOM 9796 C CA . ARG B 1 605 ? -13.117 42.438 -8.633 1 87.88 605 ARG B CA 1
ATOM 9797 C C . ARG B 1 605 ? -11.75 42.75 -9.234 1 87.88 605 ARG B C 1
ATOM 9799 O O . ARG B 1 605 ? -11.305 43.875 -9.211 1 87.88 605 ARG B O 1
ATOM 9806 N N . LEU B 1 606 ? -11.164 41.75 -9.789 1 91 606 LEU B N 1
ATOM 9807 C CA . LEU B 1 606 ? -9.836 41.938 -10.367 1 91 606 LEU B CA 1
ATOM 9808 C C . LEU B 1 606 ? -9.922 42.688 -11.688 1 91 606 LEU B C 1
ATOM 9810 O O . LEU B 1 606 ? -10.961 42.688 -12.344 1 91 606 LEU B O 1
ATOM 9814 N N . SER B 1 607 ? -8.781 43.344 -12.008 1 91.94 607 SER B N 1
ATOM 9815 C CA . SER B 1 607 ? -8.664 43.969 -13.32 1 91.94 607 SER B CA 1
ATOM 9816 C C . SER B 1 607 ? -8.586 42.938 -14.43 1 91.94 607 SER B C 1
ATOM 9818 O O . SER B 1 607 ? -8.266 41.781 -14.18 1 91.94 607 SER B O 1
ATOM 9820 N N . PRO B 1 608 ? -8.945 43.312 -15.617 1 93.25 608 PRO B N 1
ATOM 9821 C CA . PRO B 1 608 ? -8.836 42.375 -16.75 1 93.25 608 PRO B CA 1
ATOM 9822 C C . PRO B 1 608 ? -7.441 41.781 -16.875 1 93.25 608 PRO B C 1
ATOM 9824 O O . PRO B 1 608 ? -7.305 40.594 -17.172 1 93.25 608 PRO B O 1
ATOM 9827 N N . ALA B 1 609 ? -6.488 42.625 -16.609 1 92.88 609 ALA B N 1
ATOM 9828 C CA . ALA B 1 609 ? -5.113 42.125 -16.688 1 92.88 609 ALA B CA 1
ATOM 9829 C C . ALA B 1 609 ? -4.836 41.094 -15.625 1 92.88 609 ALA B C 1
ATOM 9831 O O . ALA B 1 609 ? -4.188 40.062 -15.906 1 92.88 609 ALA B O 1
ATOM 9832 N N . GLU B 1 610 ? -5.352 41.344 -14.484 1 91.38 610 GLU B N 1
ATOM 9833 C CA . GLU B 1 610 ? -5.176 40.406 -13.383 1 91.38 610 GLU B CA 1
ATOM 9834 C C . GLU B 1 610 ? -5.938 39.094 -13.648 1 91.38 610 GLU B C 1
ATOM 9836 O O . GLU B 1 610 ? -5.453 38.031 -13.328 1 91.38 610 GLU B O 1
ATOM 9841 N N . LYS B 1 611 ? -7.117 39.312 -14.219 1 94.5 611 LYS B N 1
ATOM 9842 C CA . LYS B 1 611 ? -7.941 38.125 -14.539 1 94.5 611 LYS B CA 1
ATOM 9843 C C . LYS B 1 611 ? -7.238 37.219 -15.539 1 94.5 611 LYS B C 1
ATOM 9845 O O . LYS B 1 611 ? -7.168 36 -15.336 1 94.5 611 LYS B O 1
ATOM 9850 N N . GLY B 1 612 ? -6.719 37.781 -16.562 1 93.81 612 GLY B N 1
ATOM 9851 C CA . GLY B 1 612 ? -5.977 37.031 -17.547 1 93.81 612 GLY B CA 1
ATOM 9852 C C . GLY B 1 612 ? -4.738 36.375 -16.984 1 93.81 612 GLY B C 1
ATOM 9853 O O . GLY B 1 612 ? -4.449 35.219 -17.297 1 93.81 612 GLY B O 1
ATOM 9854 N N . ALA B 1 613 ? -4.094 37.062 -16.141 1 93.25 613 ALA B N 1
ATOM 9855 C CA . ALA B 1 613 ? -2.875 36.562 -15.523 1 93.25 613 ALA B CA 1
ATOM 9856 C C . ALA B 1 613 ? -3.184 35.375 -14.609 1 93.25 613 ALA B C 1
ATOM 9858 O O . ALA B 1 613 ? -2.418 34.406 -14.555 1 93.25 613 ALA B O 1
ATOM 9859 N N . PHE B 1 614 ? -4.242 35.469 -13.93 1 92.75 614 PHE B N 1
ATOM 9860 C CA . PHE B 1 614 ? -4.633 34.406 -13.031 1 92.75 614 PHE B CA 1
ATOM 9861 C C . PHE B 1 614 ? -4.945 33.125 -13.828 1 92.75 614 PHE B C 1
ATOM 9863 O O . PHE B 1 614 ? -4.484 32.031 -13.477 1 92.75 614 PHE B O 1
ATOM 9870 N N . LEU B 1 615 ? -5.746 33.281 -14.836 1 95.44 615 LEU B N 1
ATOM 9871 C CA . LEU B 1 615 ? -6.141 32.125 -15.641 1 95.44 615 LEU B CA 1
ATOM 9872 C C . LEU B 1 615 ? -4.926 31.469 -16.281 1 95.44 615 LEU B C 1
ATOM 9874 O O . LEU B 1 615 ? -4.836 30.25 -16.359 1 95.44 615 LEU B O 1
ATOM 9878 N N . GLU B 1 616 ? -4.043 32.25 -16.719 1 95.25 616 GLU B N 1
ATOM 9879 C CA . GLU B 1 616 ? -2.814 31.734 -17.312 1 95.25 616 GLU B CA 1
ATOM 9880 C C . GLU B 1 616 ? -1.989 30.969 -16.281 1 95.25 616 GLU B C 1
ATOM 9882 O O . GLU B 1 616 ? -1.468 29.891 -16.578 1 95.25 616 GLU B O 1
ATOM 9887 N N . ARG B 1 617 ? -1.866 31.547 -15.164 1 93.69 617 ARG B N 1
ATOM 9888 C CA . ARG B 1 617 ? -1.111 30.906 -14.094 1 93.69 617 ARG B CA 1
ATOM 9889 C C . ARG B 1 617 ? -1.771 29.594 -13.672 1 93.69 617 ARG B C 1
ATOM 9891 O O . ARG B 1 617 ? -1.086 28.594 -13.438 1 93.69 617 ARG B O 1
ATOM 9898 N N . TYR B 1 618 ? -3.074 29.641 -13.562 1 95.25 618 TYR B N 1
ATOM 9899 C CA . TYR B 1 618 ? -3.824 28.438 -13.188 1 95.25 618 TYR B CA 1
ATOM 9900 C C . TYR B 1 618 ? -3.58 27.312 -14.18 1 95.25 618 TYR B C 1
ATOM 9902 O O . TYR B 1 618 ? -3.328 26.172 -13.781 1 95.25 618 TYR B O 1
ATOM 9910 N N . MET B 1 619 ? -3.605 27.625 -15.43 1 95.81 619 MET B N 1
ATOM 9911 C CA . MET B 1 619 ? -3.373 26.625 -16.469 1 95.81 619 MET B CA 1
ATOM 9912 C C . MET B 1 619 ? -1.943 26.094 -16.422 1 95.81 619 MET B C 1
ATOM 9914 O O . MET B 1 619 ? -1.708 24.906 -16.625 1 95.81 619 MET B O 1
ATOM 9918 N N . ARG B 1 620 ? -1.034 26.953 -16.125 1 94.44 620 ARG B N 1
ATOM 9919 C CA . ARG B 1 620 ? 0.359 26.547 -15.992 1 94.44 620 ARG B CA 1
ATOM 9920 C C . ARG B 1 620 ? 0.525 25.562 -14.836 1 94.44 620 ARG B C 1
ATOM 9922 O O . ARG B 1 620 ? 1.319 24.609 -14.93 1 94.44 620 ARG B O 1
ATOM 9929 N N . GLU B 1 621 ? -0.163 25.828 -13.758 1 93.75 621 GLU B N 1
ATOM 9930 C CA . GLU B 1 621 ? -0.1 24.938 -12.609 1 93.75 621 GLU B CA 1
ATOM 9931 C C . GLU B 1 621 ? -0.675 23.562 -12.945 1 93.75 621 GLU B C 1
ATOM 9933 O O . GLU B 1 621 ? -0.159 22.547 -12.492 1 93.75 621 GLU B O 1
ATOM 9938 N N . LEU B 1 622 ? -1.755 23.5 -13.727 1 95.75 622 LEU B N 1
ATOM 9939 C CA . LEU B 1 622 ? -2.361 22.234 -14.133 1 95.75 622 LEU B CA 1
ATOM 9940 C C . LEU B 1 622 ? -1.408 21.438 -15 1 95.75 622 LEU B C 1
ATOM 9942 O O . LEU B 1 622 ? -1.391 20.203 -14.938 1 95.75 622 LEU B O 1
ATOM 9946 N N . GLN B 1 623 ? -0.581 22.156 -15.719 1 95.75 623 GLN B N 1
ATOM 9947 C CA . GLN B 1 623 ? 0.356 21.484 -16.625 1 95.75 623 GLN B CA 1
ATOM 9948 C C . GLN B 1 623 ? 1.687 21.219 -15.922 1 95.75 623 GLN B C 1
ATOM 9950 O O . GLN B 1 623 ? 2.576 20.594 -16.5 1 95.75 623 GLN B O 1
ATOM 9955 N N . GLY B 1 624 ? 1.838 21.656 -14.742 1 94.25 624 GLY B N 1
ATOM 9956 C CA . GLY B 1 624 ? 3.08 21.516 -14 1 94.25 624 GLY B CA 1
ATOM 9957 C C . GLY B 1 624 ? 3.223 20.156 -13.32 1 94.25 624 GLY B C 1
ATOM 9958 O O . GLY B 1 624 ? 2.266 19.391 -13.266 1 94.25 624 GLY B O 1
ATOM 9959 N N . TYR B 1 625 ? 4.492 19.906 -12.867 1 95.5 625 TYR B N 1
ATOM 9960 C CA . TYR B 1 625 ? 4.836 18.703 -12.133 1 95.5 625 TYR B CA 1
ATOM 9961 C C . TYR B 1 625 ? 4.062 18.625 -10.82 1 95.5 625 TYR B C 1
ATOM 9963 O O . TYR B 1 625 ? 3.705 19.641 -10.242 1 95.5 625 TYR B O 1
ATOM 9971 N N . THR B 1 626 ? 3.654 17.469 -10.383 1 96.75 626 THR B N 1
ATOM 9972 C CA . THR B 1 626 ? 2.805 17.297 -9.211 1 96.75 626 THR B CA 1
ATOM 9973 C C . THR B 1 626 ? 3.609 17.5 -7.93 1 96.75 626 THR B C 1
ATOM 9975 O O . THR B 1 626 ? 3.039 17.609 -6.844 1 96.75 626 THR B O 1
ATOM 9978 N N . TYR B 1 627 ? 4.926 17.609 -7.977 1 97.31 627 TYR B N 1
ATOM 9979 C CA . TYR B 1 627 ? 5.793 17.766 -6.812 1 97.31 627 TYR B CA 1
ATOM 9980 C C . TYR B 1 627 ? 6.25 19.203 -6.656 1 97.31 627 TYR B C 1
ATOM 9982 O O . TYR B 1 627 ? 5.828 20.078 -7.414 1 97.31 627 TYR B O 1
ATOM 9990 N N . LEU B 1 628 ? 7.031 19.484 -5.574 1 94.94 628 LEU B N 1
ATOM 9991 C CA . LEU B 1 628 ? 7.445 20.859 -5.293 1 94.94 628 LEU B CA 1
ATOM 9992 C C . LEU B 1 628 ? 8.562 21.297 -6.234 1 94.94 628 LEU B C 1
ATOM 9994 O O . LEU B 1 628 ? 9.406 20.484 -6.625 1 94.94 628 LEU B O 1
ATOM 9998 N N . GLU B 1 629 ? 8.461 22.484 -6.652 1 87.75 629 GLU B N 1
ATOM 9999 C CA . GLU B 1 629 ? 9.453 23.031 -7.566 1 87.75 629 GLU B CA 1
ATOM 10000 C C . GLU B 1 629 ? 10.164 24.234 -6.953 1 87.75 629 GLU B C 1
ATOM 10002 O O . GLU B 1 629 ? 9.664 24.844 -6.008 1 87.75 629 GLU B O 1
ATOM 10007 N N . ASP B 1 630 ? 11.414 24.578 -7.316 1 74.31 630 ASP B N 1
ATOM 10008 C CA . ASP B 1 630 ? 12.227 25.672 -6.797 1 74.31 630 ASP B CA 1
ATOM 10009 C C . ASP B 1 630 ? 11.633 27.031 -7.176 1 74.31 630 ASP B C 1
ATOM 10011 O O . ASP B 1 630 ? 11.031 27.172 -8.242 1 74.31 630 ASP B O 1
#